Protein AF-A0A6G0UJT4-F1 (afdb_monomer_lite)

Secondary structure (DSSP, 8-state):
-----------------HHHHHHHHHHHHTTPPPP---------------------------------------------------------S-------PPPP---------------------TT-HHHHHHHHHHHHH--HHHHHHHHHTS---HHHHHHHHHHHHHHHHHHGGGGHHHHHHHHHHHHHTTSS-HHHHHHHHHHHHHTHHHHHHH-TTHHHHHHHHHHHHHHTTSS-HHHHHHHHHHHHHTT-HHHHHHHHHHHHHHT-HHHHHHT-S--SSSS-HHHHHHHHHHHHHHHHHH--HHHHHHHHHHT--GGGHHHHHHHHHHHHHHS--HHHHHHHHHHHHHHHHTTSS-HHHHHHHHHHHHHHHHHHTTT-TTHHHHHHHHHHHHHHTTSS-HHHHHTS---TTSHHHHHHHHTT--------------------------------------S-HHHHHHHHHHHHHHHHHHHTT----EEEEEB--PPP-----HHHHHHHHHHHHSTT-----GGG---S---SS---EEEEEETTTTEEEEEEEETT---EEEEBTT--TT-HHHHHS--B-GGG-TT-EEEEEEEEEEETTEEEEEEEEE--EEESSTT-S-B--TT-EEEEEEE--SSTTTS-SSSEEEE-S-GGG-GGGPPPHHHHHHH-TTT-SS-EEEEEE-----TTS--EEEEESS--GGGEEEEEEEEEEEEETTEEEEEEEEEETTEEEEEEEEEEE-TT--SEEE-HHHHHHHHHHHT-EE-STT-EEE-GGGGGGSPPEEEEETTEEEEE-HHHHEEEEEETTEEEEEESEEE----TTT-SEEEE-HHHHTTEEEEEETTTTEEEEEEE-

Radius of gyration: 43.8 Å; chains: 1; bounding box: 110×157×88 Å

pLDDT: mean 72.35, std 23.54, range [23.53, 98.25]

Structure (mmCIF, N/CA/C/O backbone):
data_AF-A0A6G0UJT4-F1
#
_entry.id   AF-A0A6G0UJT4-F1
#
loop_
_atom_site.group_PDB
_atom_site.id
_atom_site.type_symbol
_atom_site.label_atom_id
_atom_site.label_alt_id
_atom_site.label_comp_id
_atom_site.label_asym_id
_atom_site.label_entity_id
_atom_site.label_seq_id
_atom_site.pdbx_PDB_ins_code
_atom_site.Cartn_x
_atom_site.Cartn_y
_atom_site.Cartn_z
_atom_site.occupancy
_atom_site.B_iso_or_equiv
_atom_site.auth_seq_id
_atom_site.auth_comp_id
_atom_site.auth_asym_id
_atom_site.auth_atom_id
_atom_site.pdbx_PDB_model_num
ATOM 1 N N . MET A 1 1 ? 81.852 0.596 20.441 1.00 34.44 1 MET A N 1
ATOM 2 C CA . MET A 1 1 ? 82.583 1.694 19.769 1.00 34.44 1 MET A CA 1
ATOM 3 C C . MET A 1 1 ? 81.804 2.981 20.027 1.00 34.44 1 MET A C 1
ATOM 5 O O . MET A 1 1 ? 80.642 3.025 19.671 1.00 34.44 1 MET A O 1
ATOM 9 N N . VAL A 1 2 ? 82.240 3.773 21.012 1.00 31.27 2 VAL A N 1
ATOM 10 C CA . VAL A 1 2 ? 82.875 5.108 20.864 1.00 31.27 2 VAL A CA 1
ATOM 11 C C . VAL A 1 2 ? 81.884 6.245 20.530 1.00 31.27 2 VAL A C 1
ATOM 13 O O . VAL A 1 2 ? 81.527 6.446 19.381 1.00 31.27 2 VAL A O 1
ATOM 16 N N . ASN A 1 3 ? 81.484 6.957 21.594 1.00 33.09 3 ASN A N 1
ATOM 17 C CA . ASN A 1 3 ? 81.554 8.409 21.858 1.00 33.09 3 ASN A CA 1
ATOM 18 C C . ASN A 1 3 ? 81.195 9.505 20.818 1.00 33.09 3 ASN A C 1
ATOM 20 O O . ASN A 1 3 ? 81.728 9.551 19.717 1.00 33.09 3 ASN A O 1
ATOM 24 N N . ASN A 1 4 ? 80.526 10.527 21.390 1.00 32.16 4 ASN A N 1
ATOM 25 C CA . ASN A 1 4 ? 80.696 11.992 21.245 1.00 32.16 4 ASN A CA 1
ATOM 26 C C . ASN A 1 4 ? 79.720 12.835 20.382 1.00 32.16 4 ASN A C 1
ATOM 28 O O . ASN A 1 4 ? 79.772 12.867 19.160 1.00 32.16 4 ASN A O 1
ATOM 32 N N . LYS A 1 5 ? 78.924 13.650 21.105 1.00 32.75 5 LYS A N 1
ATOM 33 C CA . LYS A 1 5 ? 78.434 15.022 20.785 1.00 32.75 5 LYS A CA 1
ATOM 34 C C . LYS A 1 5 ? 79.616 16.022 20.591 1.00 32.75 5 LYS A C 1
ATOM 36 O O . LYS A 1 5 ? 80.722 15.633 20.970 1.00 32.75 5 LYS A O 1
ATOM 41 N N . PRO A 1 6 ? 79.444 17.344 20.284 1.00 53.47 6 PRO A N 1
ATOM 42 C CA . PRO A 1 6 ? 78.397 18.140 19.580 1.00 53.47 6 PRO A CA 1
ATOM 43 C C . PRO A 1 6 ? 78.955 19.217 18.577 1.00 53.47 6 PRO A C 1
ATOM 45 O O . PRO A 1 6 ? 80.153 19.472 18.566 1.00 53.47 6 PRO A O 1
ATOM 48 N N . ALA A 1 7 ? 78.074 19.927 17.828 1.00 32.19 7 ALA A N 1
ATOM 49 C CA . ALA A 1 7 ? 77.938 21.417 17.765 1.00 32.19 7 ALA A CA 1
ATOM 50 C C . ALA A 1 7 ? 77.627 22.081 16.382 1.00 32.19 7 ALA A C 1
ATOM 52 O O . ALA A 1 7 ? 78.418 21.991 15.453 1.00 32.19 7 ALA A O 1
ATOM 53 N N . LYS A 1 8 ? 76.546 22.900 16.389 1.00 34.06 8 LYS A N 1
ATOM 54 C CA . LYS A 1 8 ? 76.323 24.248 15.778 1.00 34.06 8 LYS A CA 1
ATOM 55 C C . LYS A 1 8 ? 76.221 24.452 14.243 1.00 34.06 8 LYS A C 1
ATOM 57 O O . LYS A 1 8 ? 77.236 24.424 13.564 1.00 34.06 8 LYS A O 1
ATOM 62 N N . ASN A 1 9 ? 75.044 24.878 13.735 1.00 31.17 9 ASN A N 1
ATOM 63 C CA . ASN A 1 9 ? 74.666 26.298 13.468 1.00 31.17 9 ASN A CA 1
ATOM 64 C C . ASN A 1 9 ? 73.397 26.470 12.571 1.00 31.17 9 ASN A C 1
ATOM 66 O O . ASN A 1 9 ? 73.438 26.130 11.397 1.00 31.17 9 ASN A O 1
ATOM 70 N N . THR A 1 10 ? 72.354 27.101 13.148 1.00 29.83 10 THR A N 1
ATOM 71 C CA . THR A 1 10 ? 71.444 28.159 12.600 1.00 29.83 10 THR A CA 1
ATOM 72 C C . THR A 1 10 ? 70.533 27.903 11.356 1.00 29.83 10 THR A C 1
ATOM 74 O O . THR A 1 10 ? 70.689 26.902 10.674 1.00 29.83 10 THR A O 1
ATOM 77 N N . PRO A 1 11 ? 69.482 28.730 11.099 1.00 43.88 11 PRO A N 1
ATOM 78 C CA . PRO A 1 11 ? 68.070 28.408 11.374 1.00 43.88 11 PRO A CA 1
ATOM 79 C C . PRO A 1 11 ? 67.186 28.355 10.104 1.00 43.88 11 PRO A C 1
ATOM 81 O O . PRO A 1 11 ? 67.408 29.139 9.188 1.00 43.88 11 PRO A O 1
ATOM 84 N N . GLN A 1 12 ? 66.116 27.546 10.049 1.00 32.59 12 GLN A N 1
ATOM 85 C CA . GLN A 1 12 ? 65.089 27.733 9.004 1.00 32.59 12 GLN A CA 1
ATOM 86 C C . GLN A 1 12 ? 63.692 27.202 9.389 1.00 32.59 12 GLN A C 1
ATOM 88 O O . GLN A 1 12 ? 63.467 26.004 9.494 1.00 32.59 12 GLN A O 1
ATOM 93 N N . LYS A 1 13 ? 62.803 28.180 9.628 1.00 34.66 13 LYS A N 1
ATOM 94 C CA . LYS A 1 13 ? 61.328 28.224 9.582 1.00 34.66 13 LYS A CA 1
ATOM 95 C C . LYS A 1 13 ? 60.540 26.928 9.839 1.00 34.66 13 LYS A C 1
ATOM 97 O O . LYS A 1 13 ? 60.316 26.137 8.930 1.00 34.66 13 LYS A O 1
ATOM 102 N N . LYS A 1 14 ? 59.970 26.835 11.047 1.00 34.53 14 LYS A N 1
ATOM 103 C CA . LYS A 1 14 ? 58.632 26.253 11.230 1.00 34.53 14 LYS A CA 1
ATOM 104 C C . LYS A 1 14 ? 57.634 27.141 10.484 1.00 34.53 14 LYS A C 1
ATOM 106 O O . LYS A 1 14 ? 57.665 28.357 10.671 1.00 34.53 14 LYS A O 1
ATOM 111 N N . PHE A 1 15 ? 56.813 26.546 9.630 1.00 38.91 15 PHE A N 1
ATOM 112 C CA . PHE A 1 15 ? 55.624 27.203 9.108 1.00 38.91 15 PHE A CA 1
ATOM 113 C C . PHE A 1 15 ? 54.530 27.053 10.167 1.00 38.91 15 PHE A C 1
ATOM 115 O O . PHE A 1 15 ? 54.201 25.942 10.567 1.00 38.91 15 PHE A O 1
ATOM 122 N N . GLU A 1 16 ? 54.063 28.184 10.685 1.00 43.72 16 GLU A N 1
ATOM 123 C CA . GLU A 1 16 ? 52.869 28.291 11.520 1.00 43.72 16 GLU A CA 1
ATOM 124 C C . GLU A 1 16 ? 51.698 28.573 10.578 1.00 43.72 16 GLU A C 1
ATOM 126 O O . GLU A 1 16 ? 51.338 29.725 10.365 1.00 43.72 16 GLU A O 1
ATOM 131 N N . ASP A 1 17 ? 51.182 27.524 9.938 1.00 50.22 17 ASP A N 1
ATOM 132 C CA . ASP A 1 17 ? 49.839 27.535 9.356 1.00 50.22 17 ASP A CA 1
ATOM 133 C C . ASP A 1 17 ? 49.295 26.090 9.304 1.00 50.22 17 ASP A C 1
ATOM 135 O O . ASP A 1 17 ? 49.732 25.301 8.458 1.00 50.22 17 ASP A O 1
ATOM 139 N N . PRO A 1 18 ? 48.400 25.708 10.234 1.00 46.94 18 PRO A N 1
ATOM 140 C CA . PRO A 1 18 ? 47.825 24.367 10.287 1.00 46.94 18 PRO A CA 1
ATOM 141 C C . PRO A 1 18 ? 46.933 24.031 9.081 1.00 46.94 18 PRO A C 1
ATOM 143 O O . PRO A 1 18 ? 46.755 22.850 8.781 1.00 46.94 18 PRO A O 1
ATOM 146 N N . GLU A 1 19 ? 46.398 25.023 8.362 1.00 42.84 19 GLU A N 1
ATOM 147 C CA . GLU A 1 19 ? 45.537 24.776 7.195 1.00 42.84 19 GLU A CA 1
ATOM 148 C C . GLU A 1 19 ? 46.358 24.316 5.983 1.00 42.84 19 GLU A C 1
ATOM 150 O O . GLU A 1 19 ? 45.962 23.392 5.269 1.00 42.84 19 GLU A O 1
ATOM 155 N N . LEU A 1 20 ? 47.571 24.848 5.813 1.00 48.06 20 LEU A N 1
ATOM 156 C CA . LEU A 1 20 ? 48.472 24.435 4.734 1.00 48.06 20 LEU A CA 1
ATOM 157 C C . LEU A 1 20 ? 49.048 23.019 4.948 1.00 48.06 20 LEU A C 1
ATOM 159 O O . LEU A 1 20 ? 49.330 22.307 3.982 1.00 48.06 20 LEU A O 1
ATOM 163 N N . GLU A 1 21 ? 49.222 22.586 6.204 1.00 49.78 21 GLU A N 1
ATOM 164 C CA . GLU A 1 21 ? 49.602 21.201 6.530 1.00 49.78 21 GLU A CA 1
ATOM 165 C C . GLU A 1 21 ? 48.462 20.213 6.241 1.00 49.78 21 GLU A C 1
ATOM 167 O O . GLU A 1 21 ? 48.725 19.117 5.736 1.00 49.78 21 GLU A O 1
ATOM 172 N N . ALA A 1 22 ? 47.208 20.608 6.484 1.00 50.78 22 ALA A N 1
ATOM 173 C CA . ALA A 1 22 ? 46.031 19.787 6.206 1.00 50.78 22 ALA A CA 1
ATOM 174 C C . ALA A 1 22 ? 45.794 19.589 4.697 1.00 50.78 22 ALA A C 1
ATOM 176 O O . ALA A 1 22 ? 45.528 18.469 4.257 1.00 50.78 22 ALA A O 1
ATOM 177 N N . GLU A 1 23 ? 45.975 20.628 3.876 1.00 45.78 23 GLU A N 1
ATOM 178 C CA . GLU A 1 23 ? 45.816 20.526 2.416 1.00 45.78 23 GLU A CA 1
ATOM 179 C C . GLU A 1 23 ? 46.901 19.663 1.753 1.00 45.78 23 GLU A C 1
ATOM 181 O O . GLU A 1 23 ? 46.619 18.868 0.850 1.00 45.78 23 GLU A O 1
ATOM 186 N N . VAL A 1 24 ? 48.149 19.753 2.227 1.00 53.28 24 VAL A N 1
ATOM 187 C CA . VAL A 1 24 ? 49.255 18.906 1.745 1.00 53.28 24 VAL A CA 1
ATOM 188 C C . VAL A 1 24 ? 49.075 17.451 2.186 1.00 53.28 24 VAL A C 1
ATOM 190 O O . VAL A 1 24 ? 49.454 16.537 1.448 1.00 53.28 24 VAL A O 1
ATOM 193 N N . PHE A 1 25 ? 48.476 17.219 3.356 1.00 51.19 25 PHE A N 1
ATOM 194 C CA . PHE A 1 25 ? 48.116 15.884 3.833 1.00 51.19 25 PHE A CA 1
ATOM 195 C C . PHE A 1 25 ? 46.988 15.270 2.983 1.00 51.19 25 PHE A C 1
ATOM 197 O O . PHE A 1 25 ? 47.128 14.146 2.496 1.00 51.19 25 PHE A O 1
ATOM 204 N N . PHE A 1 26 ? 45.941 16.045 2.683 1.00 44.25 26 PHE A N 1
ATOM 205 C CA . PHE A 1 26 ? 44.788 15.619 1.880 1.00 44.25 26 PHE A CA 1
ATOM 206 C C .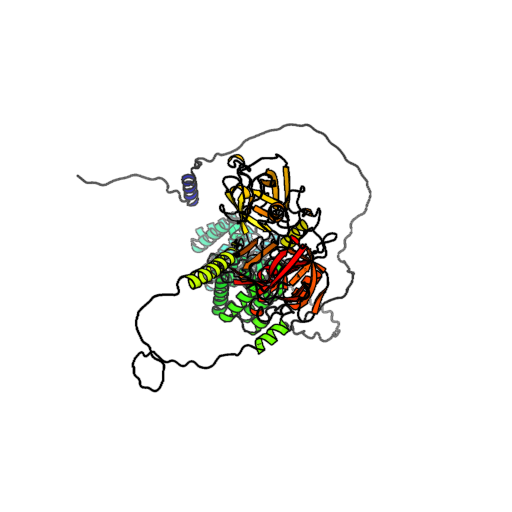 PHE A 1 26 ? 45.144 15.323 0.411 1.00 44.25 26 PHE A C 1
ATOM 208 O O . PHE A 1 26 ? 44.693 14.327 -0.162 1.00 44.25 26 PHE A O 1
ATOM 215 N N . ALA A 1 27 ? 46.024 16.126 -0.199 1.00 50.97 27 ALA A N 1
ATOM 216 C CA . ALA A 1 27 ? 46.512 15.890 -1.562 1.00 50.97 27 ALA A CA 1
ATOM 217 C C . ALA A 1 27 ? 47.344 14.595 -1.680 1.00 50.97 27 ALA A C 1
ATOM 219 O O . ALA A 1 27 ? 47.332 13.934 -2.721 1.00 50.97 27 ALA A O 1
ATOM 220 N N . LYS A 1 28 ? 48.037 14.204 -0.602 1.00 50.34 28 LYS A N 1
ATOM 221 C CA . LYS A 1 28 ? 48.922 13.032 -0.558 1.00 50.34 28 LYS A CA 1
ATOM 222 C C . LYS A 1 28 ? 48.170 11.718 -0.325 1.00 50.34 28 LYS A C 1
ATOM 224 O O . LYS A 1 28 ? 48.586 10.704 -0.878 1.00 50.34 28 LYS A O 1
ATOM 229 N N . GLU A 1 29 ? 47.067 11.738 0.427 1.00 55.09 29 GLU A N 1
ATOM 230 C CA . GLU A 1 29 ? 46.149 10.590 0.541 1.00 55.09 29 GLU A CA 1
ATOM 231 C C . GLU A 1 29 ? 45.284 10.400 -0.711 1.00 55.09 29 GLU A C 1
ATOM 233 O O . GLU A 1 29 ? 45.009 9.269 -1.103 1.00 55.09 29 GLU A O 1
ATOM 238 N N . SER A 1 30 ? 44.925 11.491 -1.393 1.00 52.88 30 SER A N 1
ATOM 239 C CA . SER A 1 30 ? 44.023 11.455 -2.556 1.00 52.88 30 SER A CA 1
ATOM 240 C C . SER A 1 30 ? 44.727 11.214 -3.901 1.00 52.88 30 SER A C 1
ATOM 242 O O . SER A 1 30 ? 44.080 11.221 -4.947 1.00 52.88 30 SER A O 1
ATOM 244 N N . GLY A 1 31 ? 46.054 11.026 -3.913 1.00 56.66 31 GLY A N 1
ATOM 245 C CA . GLY A 1 31 ? 46.835 10.780 -5.135 1.00 56.66 31 GLY A CA 1
ATOM 246 C C . GLY A 1 31 ? 46.877 11.956 -6.123 1.00 56.66 31 GLY A C 1
ATOM 247 O O . GLY A 1 31 ? 47.199 11.762 -7.297 1.00 56.66 31 GLY A O 1
ATOM 248 N N . LEU A 1 32 ? 46.560 13.170 -5.666 1.00 40.12 32 LEU A N 1
ATOM 249 C CA . LEU A 1 32 ? 46.503 14.381 -6.485 1.00 40.12 32 LEU A CA 1
ATOM 250 C C . LEU A 1 32 ? 47.842 15.147 -6.419 1.00 40.12 32 LEU A C 1
ATOM 252 O O . LEU A 1 32 ? 48.488 15.187 -5.371 1.00 40.12 32 LEU A O 1
ATOM 256 N N . PRO A 1 33 ? 48.302 15.779 -7.515 1.00 45.28 33 PRO A N 1
ATOM 257 C CA . PRO A 1 33 ? 49.534 16.562 -7.492 1.00 45.28 33 PRO A CA 1
ATOM 258 C C . PRO A 1 33 ? 49.352 17.860 -6.688 1.00 45.28 33 PRO A C 1
ATOM 260 O O . PRO A 1 33 ? 48.510 18.691 -7.019 1.00 45.28 33 PRO A O 1
ATOM 263 N N . ALA A 1 34 ? 50.175 18.056 -5.652 1.00 44.69 34 ALA A N 1
ATOM 264 C CA . ALA A 1 34 ? 50.142 19.256 -4.816 1.00 44.69 34 ALA A CA 1
ATOM 265 C C . ALA A 1 34 ? 50.706 20.493 -5.563 1.00 44.69 34 ALA A C 1
ATOM 267 O O . ALA A 1 34 ? 51.798 20.416 -6.146 1.00 44.69 34 ALA A O 1
ATOM 268 N N . PRO A 1 35 ? 50.013 21.647 -5.551 1.00 41.78 35 PRO A N 1
ATOM 269 C CA . PRO A 1 35 ? 50.463 22.852 -6.241 1.00 41.78 35 PRO A CA 1
ATOM 270 C C . PRO A 1 35 ? 51.627 23.507 -5.487 1.00 41.78 35 PRO A C 1
ATOM 272 O O . PRO A 1 35 ? 51.579 23.680 -4.275 1.00 41.78 35 PRO A O 1
ATOM 275 N N . THR A 1 36 ? 52.697 23.883 -6.199 1.00 45.94 36 THR A N 1
ATOM 276 C CA . THR A 1 36 ? 53.928 24.391 -5.561 1.00 45.94 36 THR A CA 1
ATOM 277 C C . THR A 1 36 ? 54.232 25.876 -5.749 1.00 45.94 36 THR A C 1
ATOM 279 O O . THR A 1 36 ? 55.160 26.334 -5.087 1.00 45.94 36 THR A O 1
ATOM 282 N N . LYS A 1 37 ? 53.515 26.671 -6.564 1.00 37.34 37 LYS A N 1
ATOM 283 C CA . LYS A 1 37 ? 53.774 28.130 -6.675 1.00 37.34 37 LYS A CA 1
ATOM 284 C C . LYS A 1 37 ? 52.568 28.953 -7.158 1.00 37.34 37 LYS A C 1
ATOM 286 O O . LYS A 1 37 ? 51.954 28.598 -8.158 1.00 37.34 37 LYS A O 1
ATOM 291 N N . LEU A 1 38 ? 52.329 30.101 -6.510 1.00 36.53 38 LEU A N 1
ATOM 292 C CA . LEU A 1 38 ? 51.518 31.218 -7.029 1.00 36.53 38 LEU A CA 1
ATOM 293 C C . LEU A 1 38 ? 52.238 31.956 -8.179 1.00 36.53 38 LEU A C 1
ATOM 295 O O . LEU A 1 38 ? 53.463 32.105 -8.109 1.00 36.53 38 LEU A O 1
ATOM 299 N N . PRO A 1 39 ? 51.500 32.539 -9.146 1.00 33.34 39 PRO A N 1
ATOM 300 C CA . PRO A 1 39 ? 52.013 33.627 -9.972 1.00 33.34 39 PRO A CA 1
ATOM 301 C C . PRO A 1 39 ? 51.218 34.943 -9.878 1.00 33.34 39 PRO A C 1
ATOM 303 O O . PRO A 1 39 ? 49.997 34.989 -9.762 1.00 33.34 39 PRO A O 1
ATOM 306 N N . SER A 1 40 ? 52.009 36.007 -9.975 1.00 31.97 40 SER A N 1
ATOM 307 C CA . SER A 1 40 ? 51.757 37.447 -9.976 1.00 31.97 40 SER A CA 1
ATOM 308 C C . SER A 1 40 ? 51.332 38.038 -11.337 1.00 31.97 40 SER A C 1
ATOM 310 O O . SER A 1 40 ? 51.807 37.577 -12.367 1.00 31.97 40 SER A O 1
ATOM 312 N N . GLU A 1 41 ? 50.549 39.126 -11.278 1.00 31.59 41 GLU A N 1
ATOM 313 C CA . GLU A 1 41 ? 50.429 40.309 -12.174 1.00 31.59 41 GLU A CA 1
ATOM 314 C C . GLU A 1 41 ? 50.210 40.220 -13.716 1.00 31.59 41 GLU A C 1
ATOM 316 O O . GLU A 1 41 ? 51.013 39.685 -14.469 1.00 31.59 41 GLU A O 1
ATOM 321 N N . LEU A 1 42 ? 49.147 40.937 -14.145 1.00 28.77 42 LEU A N 1
ATOM 322 C CA . LEU A 1 42 ? 48.947 41.830 -15.318 1.00 28.77 42 LEU A CA 1
ATOM 323 C C . LEU A 1 42 ? 49.489 41.469 -16.728 1.00 28.77 42 LEU A C 1
ATOM 325 O O . LEU A 1 42 ? 50.690 41.511 -16.964 1.00 28.77 42 LEU A O 1
ATOM 329 N N . ALA A 1 43 ? 48.590 41.418 -17.737 1.00 27.11 43 ALA A N 1
ATOM 330 C CA . ALA A 1 43 ? 48.377 42.506 -18.730 1.00 27.11 43 ALA A CA 1
ATOM 331 C C . ALA A 1 43 ? 47.668 42.087 -20.056 1.00 27.11 43 ALA A C 1
ATOM 333 O O . ALA A 1 43 ? 48.117 41.190 -20.756 1.00 27.11 43 ALA A O 1
ATOM 334 N N . ARG A 1 44 ? 46.672 42.918 -20.433 1.00 25.42 44 ARG A N 1
ATOM 335 C CA . ARG A 1 44 ? 46.320 43.482 -21.771 1.00 25.42 44 ARG A CA 1
ATOM 336 C C . ARG A 1 44 ? 45.672 42.663 -22.918 1.00 25.42 44 ARG A C 1
ATOM 338 O O . ARG A 1 44 ? 46.311 41.815 -23.516 1.00 25.42 44 ARG A O 1
ATOM 345 N N . GLU A 1 45 ? 44.490 43.192 -23.317 1.00 26.72 45 GLU A N 1
ATOM 346 C CA . GLU A 1 45 ? 44.007 43.588 -24.679 1.00 26.72 45 GLU A CA 1
ATOM 347 C C . GLU A 1 45 ? 43.867 42.504 -25.783 1.00 26.72 45 GLU A C 1
ATOM 349 O O . GLU A 1 45 ? 44.717 41.642 -25.902 1.00 26.72 45 GLU A O 1
ATOM 354 N N . LYS A 1 46 ? 42.904 42.484 -26.727 1.00 26.14 46 LYS A N 1
ATOM 355 C CA . LYS A 1 46 ? 41.792 43.351 -27.193 1.00 26.14 46 LYS A CA 1
ATOM 356 C C . LYS A 1 46 ? 40.984 42.573 -28.280 1.00 26.14 46 LYS A C 1
ATOM 358 O O . LYS A 1 46 ? 41.596 41.766 -28.969 1.00 26.14 46 LYS A O 1
ATOM 363 N N . SER A 1 47 ? 39.671 42.867 -28.409 1.00 27.12 47 SER A N 1
ATOM 364 C CA . SER A 1 47 ? 38.759 42.976 -29.605 1.00 27.12 47 SER A CA 1
ATOM 365 C C . SER A 1 47 ? 39.084 42.197 -30.911 1.00 27.12 47 SER A C 1
ATOM 367 O O . SER A 1 47 ? 40.227 42.251 -31.346 1.00 27.12 47 SER A O 1
ATOM 369 N N . ASP A 1 48 ? 38.199 41.577 -31.721 1.00 25.83 48 ASP A N 1
ATOM 370 C CA . ASP A 1 48 ? 36.818 41.845 -32.236 1.00 25.83 48 ASP A CA 1
ATOM 371 C C . ASP A 1 48 ? 36.602 40.897 -33.487 1.00 25.83 48 ASP A C 1
ATOM 373 O O . ASP A 1 48 ? 37.564 40.196 -33.817 1.00 25.83 48 ASP A O 1
ATOM 377 N N . PRO A 1 49 ? 35.545 40.932 -34.358 1.00 42.41 49 PRO A N 1
ATOM 378 C CA . PRO A 1 49 ? 34.104 41.255 -34.216 1.00 42.41 49 PRO A CA 1
ATOM 379 C C . PRO A 1 49 ? 33.085 40.425 -35.099 1.00 42.41 49 PRO A C 1
ATOM 381 O O . PRO A 1 49 ? 33.453 39.732 -36.042 1.00 42.41 49 PRO A O 1
ATOM 384 N N . LEU A 1 50 ? 31.778 40.662 -34.837 1.00 24.75 50 LEU A N 1
ATOM 385 C CA . LEU A 1 50 ? 30.585 40.842 -35.730 1.00 24.75 50 LEU A CA 1
ATOM 386 C C . LEU A 1 50 ? 30.010 39.759 -36.694 1.00 24.75 50 LEU A C 1
ATOM 388 O O . LEU A 1 50 ? 30.706 39.259 -37.567 1.00 24.75 50 LEU A O 1
ATOM 392 N N . ILE A 1 51 ? 28.661 39.587 -36.626 1.00 26.33 51 ILE A N 1
ATOM 393 C CA . ILE A 1 51 ? 27.578 39.676 -37.674 1.00 26.33 51 ILE A CA 1
ATOM 394 C C . ILE A 1 51 ? 26.249 39.127 -37.046 1.00 26.33 51 ILE A C 1
ATOM 396 O O . ILE A 1 51 ? 26.221 37.976 -36.639 1.00 26.33 51 ILE A O 1
ATOM 400 N N . SER A 1 52 ? 25.223 39.928 -36.669 1.00 24.77 52 SER A N 1
ATOM 401 C CA . SER A 1 52 ? 24.016 40.445 -37.401 1.00 24.77 52 SER A CA 1
ATOM 402 C C . SER A 1 52 ? 22.958 39.364 -37.794 1.00 24.77 52 SER A C 1
ATOM 404 O O . SER A 1 52 ? 23.385 38.326 -38.270 1.00 24.77 52 SER A O 1
ATOM 406 N N . TYR A 1 53 ? 21.610 39.469 -37.697 1.00 23.53 53 TYR A N 1
ATOM 407 C CA . TYR A 1 53 ? 20.640 40.578 -37.884 1.00 23.53 53 TYR A CA 1
ATOM 408 C C . TYR A 1 53 ? 19.206 40.251 -37.309 1.00 23.53 53 TYR A C 1
ATOM 410 O O . TYR A 1 53 ? 18.766 39.114 -37.403 1.00 23.53 53 TYR A O 1
ATOM 418 N N . LYS A 1 54 ? 18.533 41.304 -36.777 1.00 24.39 54 LYS A N 1
ATOM 419 C CA . LYS A 1 54 ? 17.108 41.718 -36.446 1.00 24.39 54 LYS A CA 1
ATOM 420 C C . LYS A 1 54 ? 15.850 40.960 -36.995 1.00 24.39 54 LYS A C 1
ATOM 422 O O . LYS A 1 54 ? 16.067 40.118 -37.856 1.00 24.39 54 LYS A O 1
ATOM 427 N N . PRO A 1 55 ? 14.547 41.314 -36.679 1.00 31.92 55 PRO A N 1
ATOM 428 C CA . PRO A 1 55 ? 13.913 42.567 -36.127 1.00 31.92 55 PRO A CA 1
ATOM 429 C C . PRO A 1 55 ? 12.792 42.335 -35.045 1.00 31.92 55 PRO A C 1
ATOM 431 O O . PRO A 1 55 ? 12.554 41.197 -34.683 1.00 31.92 55 PRO A O 1
ATOM 434 N N . THR A 1 56 ? 12.121 43.295 -34.372 1.00 27.50 56 THR A N 1
ATOM 435 C CA . THR A 1 56 ? 11.246 44.420 -34.814 1.00 27.50 56 THR A CA 1
ATOM 436 C C . THR A 1 56 ? 10.886 45.388 -33.664 1.00 27.50 56 THR A C 1
ATOM 438 O O . THR A 1 56 ? 10.877 45.012 -32.498 1.00 27.50 56 THR A O 1
ATOM 441 N N . ALA A 1 57 ? 10.512 46.623 -34.023 1.00 25.53 57 ALA A N 1
ATOM 442 C CA . ALA A 1 57 ? 10.076 47.728 -33.161 1.00 25.53 57 ALA A CA 1
ATOM 443 C C . ALA A 1 57 ? 8.720 48.302 -33.622 1.00 25.53 57 ALA A C 1
ATOM 445 O O . ALA A 1 57 ? 8.444 48.217 -34.814 1.00 25.53 57 ALA A O 1
ATOM 446 N N . THR A 1 58 ? 7.986 49.014 -32.748 1.00 26.58 58 THR A N 1
ATOM 447 C CA . THR A 1 58 ? 7.096 50.165 -33.081 1.00 26.58 58 THR A CA 1
ATOM 448 C C . THR A 1 58 ? 6.713 50.939 -31.799 1.00 26.58 58 THR A C 1
ATOM 450 O O . THR A 1 58 ? 6.236 50.320 -30.860 1.00 26.58 58 THR A O 1
ATOM 453 N N . LYS A 1 59 ? 7.119 52.220 -31.638 1.00 29.48 59 LYS A N 1
ATOM 454 C CA . LYS A 1 59 ? 6.420 53.513 -31.943 1.00 29.48 59 LYS A CA 1
ATOM 455 C C . LYS A 1 59 ? 5.371 53.914 -30.878 1.00 29.48 59 LYS A C 1
ATOM 457 O O . LYS A 1 59 ? 4.403 53.199 -30.705 1.00 29.48 59 LYS A O 1
ATOM 462 N N . ASN A 1 60 ? 5.571 54.966 -30.067 1.00 26.78 60 ASN A N 1
ATOM 463 C CA . ASN A 1 60 ? 5.513 56.438 -30.288 1.00 26.78 60 ASN A CA 1
ATOM 464 C C . ASN A 1 60 ? 4.204 57.052 -29.741 1.00 26.78 60 ASN A C 1
ATOM 466 O O . ASN A 1 60 ? 3.131 56.668 -30.187 1.00 26.78 60 ASN A O 1
ATOM 470 N N . GLY A 1 61 ? 4.297 58.113 -28.927 1.00 26.66 61 GLY A N 1
ATOM 471 C CA . GLY A 1 61 ? 3.183 59.048 -28.696 1.00 26.66 61 GLY A CA 1
ATOM 472 C C . GLY A 1 61 ? 3.411 60.026 -27.538 1.00 26.66 61 GLY A C 1
ATOM 473 O O . GLY A 1 61 ? 3.637 59.600 -26.419 1.00 26.66 61 GLY A O 1
ATOM 474 N N . LYS A 1 62 ? 3.387 61.335 -27.824 1.00 27.14 62 LYS A N 1
ATOM 475 C CA . LYS A 1 62 ? 3.771 62.468 -26.955 1.00 27.14 62 LYS A CA 1
ATOM 476 C C . LYS A 1 62 ? 2.568 63.203 -26.332 1.00 27.14 62 LYS A C 1
ATOM 478 O O . LYS A 1 62 ? 1.534 63.303 -26.981 1.00 27.14 62 LYS A O 1
ATOM 483 N N . GLY A 1 63 ? 2.835 63.923 -25.230 1.00 26.88 63 GLY A N 1
ATOM 484 C CA . GLY A 1 63 ? 2.190 65.192 -24.818 1.00 26.88 63 GLY A CA 1
ATOM 485 C C . GLY A 1 63 ? 1.402 65.103 -23.500 1.00 26.88 63 GLY A C 1
ATOM 486 O O . GLY A 1 63 ? 0.767 64.093 -23.262 1.00 26.88 63 GLY A O 1
ATOM 487 N N . ALA A 1 64 ? 1.346 66.086 -22.596 1.00 27.84 64 ALA A N 1
ATOM 488 C CA . ALA A 1 64 ? 1.986 67.392 -22.426 1.00 27.84 64 ALA A CA 1
ATOM 489 C C . ALA A 1 64 ? 1.704 67.888 -20.975 1.00 27.84 64 ALA A C 1
ATOM 491 O O . ALA A 1 64 ? 0.670 67.539 -20.425 1.00 27.84 64 ALA A O 1
ATOM 492 N N . LYS A 1 65 ? 2.593 68.743 -20.431 1.00 26.59 65 LYS A N 1
ATOM 493 C CA . LYS A 1 65 ? 2.409 69.798 -19.393 1.00 26.59 65 LYS A CA 1
ATOM 494 C C . LYS A 1 65 ? 1.641 69.498 -18.080 1.00 26.59 65 LYS A C 1
ATOM 496 O O . LYS A 1 65 ? 0.429 69.352 -18.112 1.00 26.59 65 LYS A O 1
ATOM 501 N N . ALA A 1 66 ? 2.300 69.697 -16.927 1.00 28.53 66 ALA A N 1
ATOM 502 C CA . ALA A 1 66 ? 2.052 70.821 -15.995 1.00 28.53 66 ALA A CA 1
ATOM 503 C C . ALA A 1 66 ? 2.869 70.692 -14.687 1.00 28.53 66 ALA A C 1
ATOM 505 O O . ALA A 1 66 ? 3.342 69.621 -14.324 1.00 28.53 66 ALA A O 1
ATOM 506 N N . GLU A 1 67 ? 3.065 71.840 -14.045 1.00 28.70 67 GLU A N 1
ATOM 507 C CA . GLU A 1 67 ? 3.971 72.161 -12.943 1.00 28.70 67 GLU A CA 1
ATOM 508 C C . GLU A 1 67 ? 3.618 71.595 -11.555 1.00 28.70 67 GLU A C 1
ATOM 510 O O . GLU A 1 67 ? 2.491 71.224 -11.243 1.00 28.70 67 GLU A O 1
ATOM 515 N N . ARG A 1 68 ? 4.652 71.641 -10.705 1.00 30.62 68 ARG A N 1
ATOM 516 C CA . ARG A 1 68 ? 4.713 71.397 -9.258 1.00 30.62 68 ARG A CA 1
ATOM 517 C C . ARG A 1 68 ? 3.658 72.163 -8.440 1.00 30.62 68 ARG A C 1
ATOM 519 O O . ARG A 1 68 ? 3.568 73.382 -8.562 1.00 30.62 68 ARG A O 1
ATOM 526 N N . LYS A 1 69 ? 3.055 71.491 -7.448 1.00 28.02 69 LYS A N 1
ATOM 527 C CA . LYS A 1 69 ? 2.955 71.956 -6.044 1.00 28.02 69 LYS A CA 1
ATOM 528 C C . LYS A 1 69 ? 2.487 70.826 -5.110 1.00 28.02 69 LYS A C 1
ATOM 530 O O . LYS A 1 69 ? 1.731 69.952 -5.507 1.00 28.02 69 LYS A O 1
ATOM 535 N N . ALA A 1 70 ? 3.012 70.871 -3.889 1.00 28.81 70 ALA A N 1
ATOM 536 C CA . ALA A 1 70 ? 2.908 69.902 -2.801 1.00 28.81 70 ALA A CA 1
ATOM 537 C C . ALA A 1 70 ? 1.481 69.559 -2.335 1.00 28.81 70 ALA A C 1
ATOM 539 O O . ALA A 1 70 ? 0.604 70.420 -2.397 1.00 28.81 70 ALA A O 1
ATOM 540 N N . ARG A 1 71 ? 1.310 68.367 -1.733 1.00 27.78 71 ARG A N 1
ATOM 541 C CA . ARG A 1 71 ? 0.650 68.171 -0.423 1.00 27.78 71 ARG A CA 1
ATOM 542 C C . ARG A 1 71 ? 0.694 66.718 0.060 1.00 27.78 71 ARG A C 1
ATOM 544 O O . ARG A 1 71 ? 0.695 65.775 -0.720 1.00 27.78 71 ARG A O 1
ATOM 551 N N . SER A 1 72 ? 0.738 66.614 1.380 1.00 26.25 72 SER A N 1
ATOM 552 C CA . SER A 1 72 ? 0.660 65.445 2.243 1.00 26.25 72 SER A CA 1
ATOM 553 C C . SER A 1 72 ? -0.764 64.876 2.378 1.00 26.25 72 SER A C 1
ATOM 555 O O . SER A 1 72 ? -1.742 65.604 2.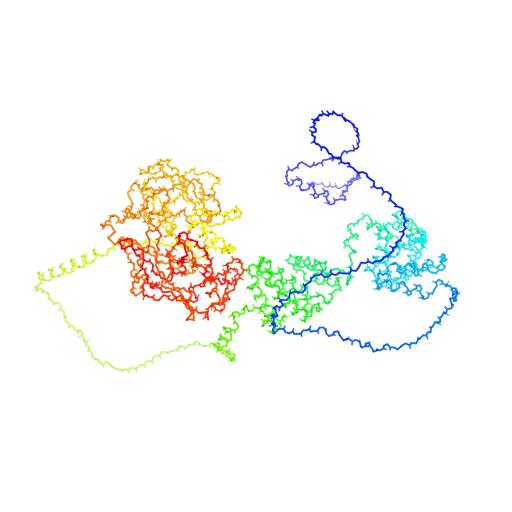233 1.00 26.25 72 SER A O 1
ATOM 557 N N . ARG A 1 73 ? -0.797 63.586 2.760 1.00 28.84 73 ARG A N 1
ATOM 558 C CA . ARG A 1 73 ? -1.843 62.783 3.441 1.00 28.84 73 ARG A CA 1
ATOM 559 C C . ARG A 1 73 ? -3.200 62.539 2.753 1.00 28.84 73 ARG A C 1
ATOM 561 O O . ARG A 1 73 ? -3.974 63.452 2.500 1.00 28.84 73 ARG A O 1
ATOM 568 N N . GLY A 1 74 ? -3.530 61.245 2.641 1.00 24.20 74 GLY A N 1
ATOM 569 C CA . GLY A 1 74 ? -4.898 60.721 2.572 1.00 24.20 74 GLY A CA 1
ATOM 570 C C . GLY A 1 74 ? -5.038 59.486 1.677 1.00 24.20 74 GLY A C 1
ATOM 571 O O . GLY A 1 74 ? -5.084 59.629 0.462 1.00 24.20 74 GLY A O 1
ATOM 572 N N . VAL A 1 75 ? -5.175 58.289 2.262 1.00 26.11 75 VAL A N 1
ATOM 573 C CA . VAL A 1 75 ? -5.862 57.167 1.598 1.00 26.11 75 VAL A CA 1
ATOM 574 C C . VAL A 1 75 ? -6.931 56.629 2.543 1.00 26.11 75 VAL A C 1
ATOM 576 O O . VAL A 1 75 ? -6.650 56.088 3.607 1.00 26.11 75 VAL A O 1
ATOM 579 N N . SER A 1 76 ? -8.167 56.860 2.119 1.00 28.31 76 SER A N 1
ATOM 580 C CA . SER A 1 76 ? -9.430 56.320 2.605 1.00 28.31 76 SER A CA 1
ATOM 581 C C . SER A 1 76 ? -9.615 54.857 2.197 1.00 28.31 76 SER A C 1
ATOM 583 O O . SER A 1 76 ? -9.239 54.473 1.090 1.00 28.31 76 SER A O 1
ATOM 585 N N . GLY A 1 77 ? -10.278 54.073 3.048 1.00 23.72 77 GLY A N 1
ATOM 586 C CA . GLY A 1 77 ? -10.727 52.720 2.724 1.00 23.72 77 GLY A CA 1
ATOM 587 C C . GLY A 1 77 ? -11.967 52.657 1.821 1.00 23.72 77 GLY A C 1
ATOM 588 O O . GLY A 1 77 ? -12.665 53.648 1.617 1.00 23.72 77 GLY A O 1
ATOM 589 N N . SER A 1 78 ? -12.265 51.459 1.309 1.00 24.20 78 SER A N 1
ATOM 590 C CA . SER A 1 78 ? -13.577 50.800 1.467 1.00 24.20 78 SER A CA 1
ATOM 591 C C . SER A 1 78 ? -13.639 49.409 0.804 1.00 24.20 78 SER A C 1
ATOM 593 O O . SER A 1 78 ? -13.395 49.245 -0.383 1.00 24.20 78 SER A O 1
ATOM 595 N N . SER A 1 79 ? -14.024 48.441 1.645 1.00 25.33 79 SER A N 1
ATOM 596 C CA . SER A 1 79 ? -14.865 47.246 1.453 1.00 25.33 79 SER A CA 1
ATOM 597 C C . SER A 1 79 ? -14.605 46.224 0.337 1.00 25.33 79 SER A C 1
ATOM 599 O O . SER A 1 79 ? -14.713 46.536 -0.846 1.00 25.33 79 SER A O 1
ATOM 601 N N . SER A 1 80 ? -14.596 44.943 0.736 1.00 24.19 80 SER A N 1
ATOM 602 C CA . SER A 1 80 ? -15.599 43.970 0.265 1.00 24.19 80 SER A CA 1
ATOM 603 C C . SER A 1 80 ? -15.789 42.783 1.227 1.00 24.19 80 SER A C 1
ATOM 605 O O . SER A 1 80 ? -14.894 41.976 1.417 1.00 24.19 80 SER A O 1
ATOM 607 N N . ARG A 1 81 ? -17.015 42.729 1.773 1.00 24.61 81 ARG A N 1
ATOM 608 C CA . ARG A 1 81 ? -17.892 41.575 2.069 1.00 24.61 81 ARG A CA 1
ATOM 609 C C . ARG A 1 81 ? -17.464 40.491 3.072 1.00 24.61 81 ARG A C 1
ATOM 611 O O . ARG A 1 81 ? -16.668 39.608 2.792 1.00 24.61 81 ARG A O 1
ATOM 618 N N . LYS A 1 82 ? -18.176 40.537 4.205 1.00 28.75 82 LYS A N 1
ATOM 619 C CA . LYS A 1 82 ? -18.517 39.414 5.081 1.00 28.75 82 LYS A CA 1
ATOM 620 C C . LYS A 1 82 ? -19.522 38.490 4.375 1.00 28.75 82 LYS A C 1
ATOM 622 O O . LYS A 1 82 ? -20.621 38.948 4.093 1.00 28.75 82 LYS A O 1
ATOM 627 N N . ASP A 1 83 ? -19.142 37.232 4.206 1.00 27.34 83 ASP A N 1
ATOM 628 C CA . ASP A 1 83 ? -19.975 36.024 4.285 1.00 27.34 83 ASP A CA 1
ATOM 629 C C . ASP A 1 83 ? -19.073 35.057 5.086 1.00 27.34 83 ASP A C 1
ATOM 631 O O . ASP A 1 83 ? -17.930 34.837 4.712 1.00 27.34 83 ASP A O 1
ATOM 635 N N . GLY A 1 84 ? -19.368 34.618 6.307 1.00 28.66 84 GLY A N 1
ATOM 636 C CA . GLY A 1 84 ? -20.620 34.016 6.734 1.00 28.66 84 GLY A CA 1
ATOM 637 C C . GLY A 1 84 ? -20.511 32.489 6.676 1.00 28.66 84 GLY A C 1
ATOM 638 O O . GLY A 1 84 ? -21.264 31.887 5.930 1.00 28.66 84 GLY A O 1
ATOM 639 N N . ASN A 1 85 ? -19.538 31.896 7.387 1.00 24.06 85 ASN A N 1
ATOM 640 C CA . ASN A 1 85 ? -19.594 30.551 7.989 1.00 24.06 85 ASN A CA 1
ATOM 641 C C . ASN A 1 85 ? -18.311 30.293 8.795 1.00 24.06 85 ASN A C 1
ATOM 643 O O . ASN A 1 85 ? -17.346 29.701 8.319 1.00 24.06 85 ASN A O 1
ATOM 647 N N . ARG A 1 86 ? -18.306 30.776 10.040 1.00 24.17 86 ARG A N 1
ATOM 648 C CA . ARG A 1 86 ? -17.404 30.286 11.081 1.00 24.17 86 ARG A CA 1
ATOM 649 C C . ARG A 1 86 ? -18.057 29.011 11.613 1.00 24.17 86 ARG A C 1
ATOM 651 O O . ARG A 1 86 ? -19.054 29.101 12.321 1.00 24.17 86 ARG A O 1
ATOM 658 N N . PHE A 1 87 ? -17.570 27.845 11.198 1.00 25.50 87 PHE A N 1
ATOM 659 C CA . PHE A 1 87 ? -17.873 26.608 11.910 1.00 25.50 87 PHE A CA 1
ATOM 660 C C . PHE A 1 87 ? -17.076 26.660 13.216 1.00 25.50 87 PHE A C 1
ATOM 662 O O . PHE A 1 87 ? -15.859 26.505 13.212 1.00 25.50 87 PHE A O 1
ATOM 669 N N . GLU A 1 88 ? -17.752 27.004 14.311 1.00 25.25 88 GLU A N 1
ATOM 670 C CA . GLU A 1 88 ? -17.234 26.814 15.665 1.00 25.25 88 GLU A CA 1
ATOM 671 C C . GLU A 1 88 ? -17.136 25.309 15.932 1.00 25.25 88 GLU A C 1
ATOM 673 O O . GLU A 1 88 ? -18.152 24.643 16.122 1.00 25.25 88 GLU A O 1
ATOM 678 N N . TYR A 1 89 ? -15.914 24.780 15.939 1.00 30.81 89 TYR A N 1
ATOM 679 C CA . TYR A 1 89 ? -15.595 23.542 16.640 1.00 30.81 89 TYR A CA 1
ATOM 680 C C . TYR A 1 89 ? -15.088 23.932 18.026 1.00 30.81 89 TYR A C 1
ATOM 682 O O . TYR A 1 89 ? -13.929 24.295 18.199 1.00 30.81 89 TYR A O 1
ATOM 690 N N . GLY A 1 90 ? -15.994 23.926 19.003 1.00 25.39 90 GLY A N 1
ATOM 691 C CA . GLY A 1 90 ? -15.619 23.948 20.410 1.00 25.39 90 GLY A CA 1
ATOM 692 C C . GLY A 1 90 ? -15.112 22.566 20.802 1.00 25.39 90 GLY A C 1
ATOM 693 O O . GLY A 1 90 ? -15.909 21.649 20.987 1.00 25.39 90 GLY A O 1
ATOM 694 N N . LEU A 1 91 ? -13.794 22.412 20.898 1.00 36.09 91 LEU A N 1
ATOM 695 C CA . LEU A 1 91 ? -13.174 21.360 21.696 1.00 36.09 91 LEU A CA 1
ATOM 696 C C . LEU A 1 91 ? -13.060 21.910 23.123 1.00 36.09 91 LEU A C 1
ATOM 698 O O . LEU A 1 91 ? -12.344 22.880 23.356 1.00 36.09 91 LEU A O 1
ATOM 702 N N . ASP A 1 92 ? -13.804 21.317 24.062 1.00 35.56 92 ASP A N 1
ATOM 703 C CA . ASP A 1 92 ? -13.779 21.632 25.500 1.00 35.56 92 ASP A CA 1
ATOM 704 C C . ASP A 1 92 ? -12.437 21.205 26.131 1.00 35.56 92 ASP A C 1
ATOM 706 O O . ASP A 1 92 ? -12.356 20.269 26.927 1.00 35.56 92 ASP A O 1
ATOM 710 N N . CYS A 1 93 ? -11.353 21.879 25.754 1.00 36.44 93 CYS A N 1
ATOM 711 C CA . CYS A 1 93 ? -10.015 21.729 26.323 1.00 36.44 93 CYS A CA 1
ATOM 712 C C . CYS A 1 93 ? -9.433 23.122 26.647 1.00 36.44 93 CYS A C 1
ATOM 714 O O . CYS A 1 93 ? -8.412 23.531 26.119 1.00 36.44 93 CYS A O 1
ATOM 716 N N . ILE A 1 94 ? -10.137 23.810 27.557 1.00 42.34 94 ILE A N 1
ATOM 717 C CA . ILE A 1 94 ? -9.733 24.930 28.436 1.00 42.34 94 ILE A CA 1
ATOM 718 C C . ILE A 1 94 ? -9.460 26.316 27.805 1.00 42.34 94 ILE A C 1
ATOM 720 O O . ILE A 1 94 ? -8.467 26.560 27.128 1.00 42.34 94 ILE A O 1
ATOM 724 N N . ASP A 1 95 ? -10.307 27.270 28.224 1.00 34.50 95 ASP A N 1
ATOM 725 C CA . ASP A 1 95 ? -10.052 28.714 28.297 1.00 34.50 95 ASP A CA 1
ATOM 726 C C . ASP A 1 95 ? -8.799 29.023 29.146 1.00 34.50 95 ASP A C 1
ATOM 728 O O . ASP A 1 95 ? -8.837 28.971 30.377 1.00 34.50 95 ASP A O 1
ATOM 732 N N . PHE A 1 96 ? -7.713 29.450 28.504 1.00 32.31 96 PHE A N 1
ATOM 733 C CA . PHE A 1 96 ? -6.760 30.386 29.108 1.00 32.31 96 PHE A CA 1
ATOM 734 C C . PHE A 1 96 ? -6.922 31.739 28.418 1.00 32.31 96 PHE A C 1
ATOM 736 O O . PHE A 1 96 ? -6.153 32.129 27.540 1.00 32.31 96 PHE A O 1
ATOM 743 N N . ALA A 1 97 ? -7.968 32.466 28.809 1.00 28.73 97 ALA A N 1
ATOM 744 C CA . ALA A 1 97 ? -8.087 33.871 28.469 1.00 28.73 97 ALA A CA 1
ATOM 745 C C . ALA A 1 97 ? -6.944 34.640 29.150 1.00 28.73 97 ALA A C 1
ATOM 747 O O . ALA A 1 97 ? -6.848 34.686 30.378 1.00 28.73 97 ALA A O 1
ATOM 748 N N . TYR A 1 98 ? -6.091 35.284 28.353 1.00 28.69 98 TYR A N 1
ATOM 749 C CA . TYR A 1 98 ? -5.357 36.453 28.821 1.00 28.69 98 TYR A CA 1
ATOM 750 C C . TYR A 1 98 ? -6.400 37.507 29.213 1.00 28.69 98 TYR A C 1
ATOM 752 O O . TYR A 1 98 ? -6.928 38.221 28.361 1.00 28.69 98 TYR A O 1
ATOM 760 N N . GLU A 1 99 ? -6.730 37.598 30.501 1.00 26.14 99 GLU A N 1
ATOM 761 C CA . GLU A 1 99 ? -7.465 38.739 31.039 1.00 26.14 99 GLU A CA 1
ATOM 762 C C . GLU A 1 99 ? -6.577 39.986 30.941 1.00 26.14 99 GLU A C 1
ATOM 764 O O . GLU A 1 99 ? -5.856 40.364 31.865 1.00 26.14 99 GLU A O 1
ATOM 769 N N . SER A 1 100 ? -6.630 40.666 29.797 1.00 29.62 100 SER A N 1
ATOM 770 C CA . SER A 1 100 ? -6.297 42.082 29.734 1.00 29.62 100 SER A CA 1
ATOM 771 C C . SER A 1 100 ? -7.437 42.847 30.405 1.00 29.62 100 SER A C 1
ATOM 773 O O . SER A 1 100 ? -8.493 43.046 29.803 1.00 29.62 100 SER A O 1
ATOM 775 N N . ASN A 1 101 ? -7.246 43.253 31.660 1.00 26.34 101 ASN A N 1
ATOM 776 C CA . ASN A 1 101 ? -8.143 44.190 32.334 1.00 26.34 101 ASN A CA 1
ATOM 777 C C . ASN A 1 101 ? -8.272 45.475 31.492 1.00 26.34 101 ASN A C 1
ATOM 779 O O . ASN A 1 101 ? -7.266 46.164 31.304 1.00 26.34 101 ASN A O 1
ATOM 783 N N . PRO A 1 102 ? -9.469 45.850 31.006 1.00 29.69 102 PRO A N 1
ATOM 784 C CA . PRO A 1 102 ? -9.657 47.157 30.404 1.00 29.69 102 PRO A CA 1
ATOM 785 C C . PRO A 1 102 ? -9.667 48.205 31.520 1.00 29.69 102 PRO A C 1
ATOM 787 O O . PRO A 1 102 ? -10.542 48.217 32.390 1.00 29.69 102 PRO A O 1
ATOM 790 N N . VAL A 1 103 ? -8.675 49.095 31.496 1.00 30.80 103 VAL A N 1
ATOM 791 C CA . VAL A 1 103 ? -8.730 50.355 32.238 1.00 30.80 103 VAL A CA 1
ATOM 792 C C . VAL A 1 103 ? -9.949 51.121 31.727 1.00 30.80 103 VAL A C 1
ATOM 794 O O . VAL A 1 103 ? -10.094 51.348 30.527 1.00 30.80 103 VAL A O 1
ATOM 797 N N . LYS A 1 104 ? -10.861 51.454 32.642 1.00 28.61 104 LYS A N 1
ATOM 798 C CA . LYS A 1 104 ? -12.023 52.296 32.364 1.00 28.61 104 LYS A CA 1
ATOM 799 C C . LYS A 1 104 ? -11.544 53.689 31.977 1.00 28.61 104 LYS A C 1
ATOM 801 O O . LYS A 1 104 ? -10.941 54.373 32.798 1.00 28.61 104 LYS A O 1
ATOM 806 N N . ASP A 1 105 ? -11.844 54.082 30.748 1.00 29.36 105 ASP A N 1
ATOM 807 C CA . ASP A 1 105 ? -11.775 55.466 30.302 1.00 29.36 105 ASP A CA 1
ATOM 808 C C . ASP A 1 105 ? -13.138 56.103 30.616 1.00 29.36 105 ASP A C 1
ATOM 810 O O . ASP A 1 105 ? -14.119 55.934 29.886 1.00 29.36 105 ASP A O 1
ATOM 814 N N . ASP A 1 106 ? -13.237 56.719 31.795 1.00 32.38 106 ASP A N 1
ATOM 815 C CA . ASP A 1 106 ? -14.414 57.476 32.207 1.00 32.38 106 ASP A CA 1
ATOM 816 C C . ASP A 1 106 ? -14.282 58.916 31.692 1.00 32.38 106 ASP A C 1
ATOM 818 O O . ASP A 1 106 ? -13.541 59.720 32.246 1.00 32.38 106 ASP A O 1
ATOM 822 N N . GLY A 1 107 ? -15.090 59.240 30.683 1.00 32.97 107 GLY A N 1
ATOM 823 C CA . GLY A 1 107 ? -15.815 60.509 30.630 1.00 32.97 107 GLY A CA 1
ATOM 824 C C . GLY A 1 107 ? -15.016 61.775 30.315 1.00 32.97 107 GLY A C 1
ATOM 825 O O . GLY A 1 107 ? -14.481 62.443 31.192 1.00 32.97 107 GLY A O 1
ATOM 826 N N . ASP A 1 108 ? -15.131 62.175 29.055 1.00 30.80 108 ASP A N 1
ATOM 827 C CA . ASP A 1 108 ? -14.971 63.531 28.535 1.00 30.80 108 ASP A CA 1
ATOM 828 C C . ASP A 1 108 ? -15.566 64.605 29.485 1.00 30.80 108 ASP A C 1
ATOM 830 O O . ASP A 1 108 ? -16.782 64.670 29.699 1.00 30.80 108 ASP A O 1
ATOM 834 N N . VAL A 1 109 ? -14.710 65.464 30.052 1.00 33.75 109 VAL A N 1
ATOM 835 C CA . VAL A 1 109 ? -15.095 66.776 30.592 1.00 33.75 109 VAL A CA 1
ATOM 836 C C . VAL A 1 109 ? -14.183 67.822 29.969 1.00 33.75 109 VAL A C 1
ATOM 838 O O . VAL A 1 109 ? -12.999 67.931 30.276 1.00 33.75 109 VAL A O 1
ATOM 841 N N . SER A 1 110 ? -14.795 68.618 29.103 1.00 36.47 110 SER A N 1
ATOM 842 C CA . SER A 1 110 ? -14.280 69.864 28.561 1.00 36.47 110 SER A CA 1
ATOM 843 C C . SER A 1 110 ? -13.841 70.831 29.664 1.00 36.47 110 SER A C 1
ATOM 845 O O . SER A 1 110 ? -14.672 71.253 30.473 1.00 36.47 110 SER A O 1
ATOM 847 N N . THR A 1 111 ? -12.596 71.292 29.603 1.00 34.75 111 THR A N 1
ATOM 848 C CA . THR A 1 111 ? -12.227 72.636 30.060 1.00 34.75 111 THR A CA 1
ATOM 849 C C . THR A 1 111 ? -11.175 73.211 29.126 1.00 34.75 111 THR A C 1
ATOM 851 O O . THR A 1 111 ? -10.047 72.728 29.074 1.00 34.75 111 THR A O 1
ATOM 854 N N . ASP A 1 112 ? -11.594 74.241 28.395 1.00 35.84 112 ASP A N 1
ATOM 855 C CA . ASP A 1 112 ? -10.745 75.180 27.676 1.00 35.84 112 ASP A CA 1
ATOM 856 C C . ASP A 1 112 ? -9.700 75.794 28.617 1.00 35.84 112 ASP A C 1
ATOM 858 O O . ASP A 1 112 ? -10.019 76.206 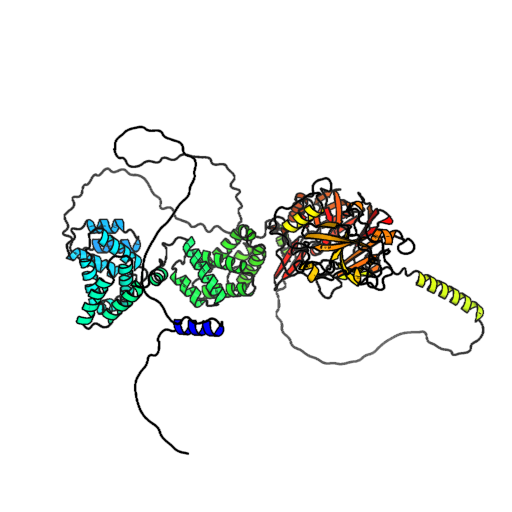29.736 1.00 35.84 112 ASP A O 1
ATOM 862 N N . GLY A 1 113 ? -8.465 75.897 28.138 1.00 31.78 113 GLY A N 1
ATOM 863 C CA . GLY A 1 113 ? -7.372 76.542 28.853 1.00 31.78 113 GLY A CA 1
ATOM 864 C C . GLY A 1 113 ? -6.102 76.535 28.019 1.00 31.78 113 GLY A C 1
ATOM 865 O O . GLY A 1 113 ? -5.235 75.690 28.212 1.00 31.78 113 GLY A O 1
ATOM 866 N N . GLU A 1 114 ? -6.017 77.460 27.065 1.00 42.06 114 GLU A N 1
ATOM 867 C CA . GLU A 1 114 ? -4.744 77.879 26.484 1.00 42.06 114 GLU A CA 1
ATOM 868 C C . GLU A 1 114 ? -3.863 78.454 27.605 1.00 42.06 114 GLU A C 1
ATOM 870 O O . GLU A 1 114 ? -4.150 79.530 28.125 1.00 42.06 114 GLU A O 1
ATOM 875 N N . GLU A 1 115 ? -2.786 77.759 27.968 1.00 33.00 115 GLU A N 1
ATOM 876 C CA . GLU A 1 115 ? -1.655 78.369 28.669 1.00 33.00 115 GLU A CA 1
ATOM 877 C C . GLU A 1 115 ? -0.363 78.055 27.907 1.00 33.00 115 GLU A C 1
ATOM 879 O O . GLU A 1 115 ? 0.257 77.003 28.055 1.00 33.00 115 GLU A O 1
ATOM 884 N N . GLU A 1 116 ? 0.032 79.014 27.064 1.00 38.12 116 GLU A N 1
ATOM 885 C CA . GLU A 1 116 ? 1.424 79.228 26.675 1.00 38.12 116 GLU A CA 1
ATOM 886 C C . GLU A 1 116 ? 2.266 79.413 27.944 1.00 38.12 116 GLU A C 1
ATOM 888 O O . GLU A 1 116 ? 2.171 80.442 28.619 1.00 38.12 116 GLU A O 1
ATOM 893 N N . TYR A 1 117 ? 3.139 78.452 28.248 1.00 33.91 117 TYR A N 1
ATOM 894 C CA . TYR A 1 117 ? 4.265 78.694 29.141 1.00 33.91 117 TYR A CA 1
ATOM 895 C C . TYR A 1 117 ? 5.538 78.892 28.324 1.00 33.91 117 TYR A C 1
ATOM 897 O O . TYR A 1 117 ? 6.030 77.992 27.648 1.00 33.91 117 TYR A O 1
ATOM 905 N N . PHE A 1 118 ? 6.035 80.123 28.415 1.00 32.47 118 PHE A N 1
ATOM 906 C CA . PHE A 1 118 ? 7.295 80.609 27.884 1.00 32.47 118 PHE A CA 1
ATOM 907 C C . PHE A 1 118 ? 8.464 79.681 28.245 1.00 32.47 118 PHE A C 1
ATOM 909 O O . PHE A 1 118 ? 8.723 79.401 29.417 1.00 32.47 118 PHE A O 1
ATOM 916 N N . GLU A 1 119 ? 9.192 79.273 27.210 1.00 32.75 119 GLU A N 1
ATOM 917 C CA . GLU A 1 119 ? 10.520 78.675 27.265 1.00 32.75 119 GLU A CA 1
ATOM 918 C C . GLU A 1 119 ? 11.469 79.635 28.002 1.00 32.75 119 GLU A C 1
ATOM 920 O O . GLU A 1 119 ? 11.890 80.669 27.482 1.00 32.75 119 GLU A O 1
ATOM 925 N N . TYR A 1 120 ? 11.765 79.337 29.267 1.00 36.41 120 TYR A N 1
ATOM 926 C CA . TYR A 1 120 ? 12.964 79.877 29.890 1.00 36.41 120 TYR A CA 1
ATOM 927 C C . TYR A 1 120 ? 14.141 79.133 29.267 1.00 36.41 120 TYR A C 1
ATOM 929 O O . TYR A 1 120 ? 14.226 77.918 29.431 1.00 36.41 120 TYR A O 1
ATOM 937 N N . ASP A 1 121 ? 15.041 79.865 28.602 1.00 41.69 121 ASP A N 1
ATOM 938 C CA . ASP A 1 121 ? 16.389 79.417 28.238 1.00 41.69 121 ASP A CA 1
ATOM 939 C C . ASP A 1 121 ? 17.107 78.932 29.513 1.00 41.69 121 ASP A C 1
ATOM 941 O O . ASP A 1 121 ? 17.827 79.667 30.198 1.00 41.69 121 ASP A O 1
ATOM 945 N N . THR A 1 122 ? 16.856 77.685 29.906 1.00 49.62 122 THR A N 1
ATOM 946 C CA . THR A 1 122 ? 17.657 76.999 30.907 1.00 49.62 122 THR A CA 1
ATOM 947 C C . THR A 1 122 ? 19.020 76.808 30.281 1.00 49.62 122 THR A C 1
ATOM 949 O O . THR A 1 122 ? 19.144 76.104 29.285 1.00 49.62 122 THR A O 1
ATOM 952 N N . VAL A 1 123 ? 20.041 77.449 30.849 1.00 56.72 123 VAL A N 1
ATOM 953 C CA . VAL A 1 123 ? 21.433 77.216 30.462 1.00 56.72 123 VAL A CA 1
ATOM 954 C C . VAL A 1 123 ? 21.727 75.737 30.695 1.00 56.72 123 VAL A C 1
ATOM 956 O O . VAL A 1 123 ? 21.932 75.306 31.830 1.00 56.72 123 VAL A O 1
ATOM 959 N N . VAL A 1 124 ? 21.698 74.960 29.616 1.00 60.44 124 VAL A N 1
ATOM 960 C CA . VAL A 1 124 ? 21.992 73.530 29.632 1.00 60.44 124 VAL A CA 1
ATOM 961 C C . VAL A 1 124 ? 23.448 73.389 30.040 1.00 60.44 124 VAL A C 1
ATOM 963 O O . VAL A 1 124 ? 24.352 73.909 29.384 1.00 60.44 124 VAL A O 1
ATOM 966 N N . THR A 1 125 ? 23.678 72.717 31.160 1.00 64.94 125 THR A N 1
ATOM 967 C CA . THR A 1 125 ? 25.033 72.342 31.566 1.00 64.94 125 THR A CA 1
ATOM 968 C C . THR A 1 125 ? 25.324 70.944 31.054 1.00 64.94 125 THR A C 1
ATOM 970 O O . THR A 1 125 ? 24.417 70.152 30.818 1.00 64.94 125 THR A O 1
ATOM 973 N N . SER A 1 126 ? 26.596 70.594 30.924 1.00 61.06 126 SER A N 1
ATOM 974 C CA . SER A 1 126 ? 26.991 69.268 30.451 1.00 61.06 126 SER A CA 1
ATOM 975 C C . SER A 1 126 ? 26.536 68.109 31.356 1.00 61.06 126 SER A C 1
ATOM 977 O O . SER A 1 126 ? 26.561 66.968 30.917 1.00 61.06 126 SER A O 1
ATOM 979 N N . ASN A 1 127 ? 26.062 68.381 32.580 1.00 66.31 127 ASN A N 1
ATOM 980 C CA . ASN A 1 127 ? 25.481 67.390 33.499 1.00 66.31 127 ASN A CA 1
ATOM 981 C C . ASN A 1 127 ? 23.941 67.478 33.599 1.00 66.31 127 ASN A C 1
ATOM 983 O O . ASN A 1 127 ? 23.377 67.095 34.626 1.00 66.31 127 ASN A O 1
ATOM 987 N N . ASP A 1 128 ? 23.252 68.034 32.599 1.00 75.00 128 ASP A N 1
ATOM 988 C CA . ASP A 1 128 ? 21.793 68.160 32.640 1.00 75.00 128 ASP A CA 1
ATOM 989 C C . ASP A 1 128 ? 21.116 66.769 32.704 1.00 75.00 128 ASP A C 1
ATOM 991 O O . ASP A 1 128 ? 21.348 65.928 31.827 1.00 75.00 128 ASP A O 1
ATOM 995 N N . PRO A 1 129 ? 20.274 66.489 33.721 1.00 78.94 129 PRO A N 1
ATOM 996 C CA . PRO A 1 129 ? 19.610 65.195 33.872 1.00 78.94 129 PRO A CA 1
ATOM 997 C C . PRO A 1 129 ? 18.710 64.834 32.687 1.00 78.94 129 PRO A C 1
ATOM 999 O O . PRO A 1 129 ? 18.452 63.650 32.479 1.00 78.94 129 PRO A O 1
ATOM 1002 N N . LYS A 1 130 ? 18.263 65.811 31.889 1.00 79.44 130 LYS A N 1
ATOM 1003 C CA . LYS A 1 130 ? 17.461 65.550 30.691 1.00 79.44 130 LYS A CA 1
ATOM 1004 C C . LYS A 1 130 ? 18.265 64.864 29.582 1.00 79.44 130 LYS A C 1
ATOM 1006 O O . LYS A 1 130 ? 17.732 63.974 28.932 1.00 79.44 130 LYS A O 1
ATOM 1011 N N . ILE A 1 131 ? 19.555 65.189 29.431 1.00 80.19 131 ILE A N 1
ATOM 1012 C CA . ILE A 1 131 ? 20.456 64.520 28.472 1.00 80.19 131 ILE A CA 1
ATOM 1013 C C . ILE A 1 131 ? 20.627 63.048 28.861 1.00 80.19 131 ILE A C 1
ATOM 1015 O O . ILE A 1 131 ? 20.501 62.153 28.027 1.00 80.19 131 ILE A O 1
ATOM 1019 N N . ARG A 1 132 ? 20.859 62.783 30.153 1.00 81.81 132 ARG A N 1
ATOM 1020 C CA . ARG A 1 132 ? 20.969 61.411 30.667 1.00 81.81 132 ARG A CA 1
ATOM 1021 C C . ARG A 1 132 ? 19.647 60.647 30.543 1.00 81.81 132 ARG A C 1
ATOM 1023 O O . ARG A 1 132 ? 19.678 59.466 30.215 1.00 81.81 132 ARG A O 1
ATOM 1030 N N . GLY A 1 133 ? 18.518 61.314 30.791 1.00 82.44 133 GLY A N 1
ATOM 1031 C CA . GLY A 1 133 ? 17.176 60.752 30.621 1.00 82.44 133 GLY A CA 1
ATOM 1032 C C . GLY A 1 133 ? 16.920 60.309 29.184 1.00 82.44 133 GLY A C 1
ATOM 1033 O O . GLY A 1 133 ? 16.653 59.135 28.965 1.00 82.44 133 GLY A O 1
ATOM 1034 N N . ALA A 1 134 ? 17.136 61.198 28.210 1.00 84.62 134 ALA A N 1
ATOM 1035 C CA . ALA A 1 134 ? 16.947 60.890 26.791 1.00 84.62 134 ALA A CA 1
ATOM 1036 C C . ALA A 1 134 ? 17.798 59.693 26.327 1.00 84.62 134 ALA A C 1
ATOM 1038 O O . ALA A 1 134 ? 17.303 58.795 25.651 1.00 84.62 134 ALA A O 1
ATOM 1039 N N . ILE A 1 135 ? 19.069 59.630 26.745 1.00 87.88 135 ILE A N 1
ATOM 1040 C CA . ILE A 1 135 ? 19.946 58.492 26.427 1.00 87.88 135 ILE A CA 1
ATOM 1041 C C . ILE A 1 135 ? 19.457 57.208 27.120 1.00 87.88 135 ILE A C 1
ATOM 1043 O O . ILE A 1 135 ? 19.466 56.145 26.511 1.00 87.88 135 ILE A O 1
ATOM 1047 N N . SER A 1 136 ? 19.015 57.269 28.377 1.00 84.94 136 SER A N 1
ATOM 1048 C CA . SER A 1 136 ? 18.490 56.091 29.085 1.00 84.94 136 SER A CA 1
ATOM 1049 C C . SER A 1 136 ? 17.201 55.555 28.450 1.00 84.94 136 SER A C 1
ATOM 1051 O O . SER A 1 136 ? 17.029 54.337 28.328 1.00 84.94 136 SER A O 1
ATOM 1053 N N . ASP A 1 137 ? 16.311 56.451 28.026 1.00 83.00 137 ASP A N 1
ATOM 1054 C CA . ASP A 1 137 ? 15.054 56.102 27.365 1.00 83.00 137 ASP A CA 1
ATOM 1055 C C . ASP A 1 137 ? 15.330 55.426 26.021 1.00 83.00 137 ASP A C 1
ATOM 1057 O O . ASP A 1 137 ? 14.766 54.367 25.745 1.00 83.00 137 ASP A O 1
ATOM 1061 N N . TYR A 1 138 ? 16.298 55.936 25.252 1.00 87.19 138 TYR A N 1
ATOM 1062 C CA . TYR A 1 138 ? 16.755 55.308 24.013 1.00 87.19 138 TYR A CA 1
ATOM 1063 C C . TYR A 1 138 ? 17.189 53.849 24.192 1.00 87.19 138 TYR A C 1
ATOM 1065 O O . TYR A 1 138 ? 16.790 52.974 23.423 1.00 87.19 138 TYR A O 1
ATOM 1073 N N . PHE A 1 139 ? 17.993 53.548 25.217 1.00 84.38 139 PHE A N 1
ATOM 1074 C CA . PHE A 1 139 ? 18.442 52.170 25.457 1.00 84.38 139 PHE A CA 1
ATOM 1075 C C . PHE A 1 139 ? 17.287 51.219 25.819 1.00 84.38 139 PHE A C 1
ATOM 1077 O O . PHE A 1 139 ? 17.435 49.998 25.674 1.00 84.38 139 PHE A O 1
ATOM 1084 N N . SER A 1 140 ? 16.147 51.779 26.233 1.00 79.25 140 SER A N 1
ATOM 1085 C CA . SER A 1 140 ? 14.924 51.058 26.586 1.00 79.25 140 SER A CA 1
ATOM 1086 C C . SER A 1 140 ? 13.936 50.935 25.420 1.00 79.25 140 SER A C 1
ATOM 1088 O O . SER A 1 140 ? 13.299 49.895 25.295 1.00 79.25 140 SER A O 1
ATOM 1090 N N . ASN A 1 141 ? 13.797 51.968 24.579 1.00 77.50 141 ASN A N 1
ATOM 1091 C CA . ASN A 1 141 ? 12.758 52.058 23.542 1.00 77.50 141 ASN A CA 1
ATOM 1092 C C . ASN A 1 141 ? 13.275 51.965 22.089 1.00 77.50 141 ASN A C 1
ATOM 1094 O O . ASN A 1 141 ? 12.475 51.780 21.175 1.00 77.50 141 ASN A O 1
ATOM 1098 N N . GLY A 1 142 ? 14.586 52.103 21.860 1.00 78.06 142 GLY A N 1
ATOM 1099 C CA . GLY A 1 142 ? 15.227 51.997 20.545 1.00 78.06 142 GLY A CA 1
ATOM 1100 C C . GLY A 1 142 ? 14.984 53.164 19.573 1.00 78.06 142 GLY A C 1
ATOM 1101 O O . GLY A 1 142 ? 15.377 53.067 18.410 1.00 78.06 142 GLY A O 1
ATOM 1102 N N . SER A 1 143 ? 14.363 54.266 20.008 1.00 84.00 143 SER A N 1
ATOM 1103 C CA . SER A 1 143 ? 13.973 55.396 19.147 1.00 84.00 143 SER A CA 1
ATOM 1104 C C . SER A 1 143 ? 15.165 56.312 18.826 1.00 84.00 143 SER A C 1
ATOM 1106 O O . SER A 1 143 ? 15.452 57.269 19.548 1.00 84.00 143 SER A O 1
ATOM 1108 N N . VAL A 1 144 ? 15.907 56.003 17.752 1.00 84.88 144 VAL A N 1
ATOM 1109 C CA . VAL A 1 144 ? 17.113 56.762 17.353 1.00 84.88 144 VAL A CA 1
ATOM 1110 C C . VAL A 1 144 ? 16.774 58.213 17.001 1.00 84.88 144 VAL A C 1
ATOM 1112 O O . VAL A 1 144 ? 17.397 59.122 17.542 1.00 84.88 144 VAL A O 1
ATOM 1115 N N . ASP A 1 145 ? 15.786 58.427 16.128 1.00 83.50 145 ASP A N 1
ATOM 1116 C CA . ASP A 1 145 ? 15.466 59.754 15.584 1.00 83.50 145 ASP A CA 1
ATOM 1117 C C . ASP A 1 145 ? 15.000 60.724 16.683 1.00 83.50 145 ASP A C 1
ATOM 1119 O O . ASP A 1 145 ? 15.503 61.840 16.777 1.00 83.50 145 ASP A O 1
ATOM 1123 N N . GLU A 1 146 ? 14.128 60.268 17.586 1.00 83.62 146 GLU A N 1
ATOM 1124 C CA . GLU A 1 146 ? 13.632 61.060 18.723 1.00 83.62 146 GLU A CA 1
ATOM 1125 C C . GLU A 1 146 ? 14.759 61.462 19.681 1.00 83.62 146 GLU A C 1
ATOM 1127 O O . GLU A 1 146 ? 14.793 62.579 20.196 1.00 83.62 146 GLU A O 1
ATOM 1132 N N . THR A 1 147 ? 15.720 60.561 19.890 1.00 86.88 147 THR A N 1
ATOM 1133 C CA . THR A 1 147 ? 16.867 60.813 20.767 1.00 86.88 147 THR A CA 1
ATOM 1134 C C . THR A 1 147 ? 17.835 61.812 20.142 1.00 86.88 147 THR A C 1
ATOM 1136 O O . THR A 1 147 ? 18.359 62.678 20.840 1.00 86.88 147 THR A O 1
ATOM 1139 N N . VAL A 1 148 ? 18.070 61.720 18.830 1.00 87.06 148 VAL A N 1
ATOM 1140 C CA . VAL A 1 148 ? 18.909 62.681 18.101 1.00 87.06 148 VAL A CA 1
ATOM 1141 C C . VAL A 1 148 ? 18.254 64.062 18.096 1.00 87.06 148 VAL A C 1
ATOM 1143 O O . VAL A 1 148 ? 18.919 65.025 18.470 1.00 87.06 148 VAL A O 1
ATOM 1146 N N . GLU A 1 149 ? 16.957 64.162 17.791 1.00 84.50 149 GLU A N 1
ATOM 1147 C CA . GLU A 1 149 ? 16.207 65.427 17.844 1.00 84.50 149 GLU A CA 1
ATOM 1148 C C . GLU A 1 149 ? 16.239 66.055 19.249 1.00 84.50 149 GLU A C 1
ATOM 1150 O O . GLU A 1 149 ? 16.475 67.257 19.397 1.00 84.50 149 GLU A O 1
ATOM 1155 N N . ALA A 1 150 ? 16.070 65.245 20.300 1.00 82.94 150 ALA A N 1
ATOM 1156 C CA . ALA A 1 150 ? 16.149 65.713 21.682 1.00 82.94 150 ALA A CA 1
ATOM 1157 C C . ALA A 1 150 ? 17.546 66.244 22.047 1.00 82.94 150 ALA A C 1
ATOM 1159 O O . ALA A 1 150 ? 17.657 67.230 22.774 1.00 82.94 150 ALA A O 1
ATOM 1160 N N . LEU A 1 151 ? 18.614 65.613 21.547 1.00 82.62 151 LEU A N 1
ATOM 1161 C CA . LEU A 1 151 ? 19.990 66.060 21.779 1.00 82.62 151 LEU A CA 1
ATOM 1162 C C . LEU A 1 151 ? 20.346 67.308 20.953 1.00 82.62 151 LEU A C 1
ATOM 1164 O O . LEU A 1 151 ? 21.066 68.173 21.452 1.00 82.62 151 LEU A O 1
ATOM 1168 N N . GLU A 1 152 ? 19.814 67.437 19.735 1.00 82.12 152 GLU A N 1
ATOM 1169 C CA . GLU A 1 152 ? 19.958 68.619 18.868 1.00 82.12 152 GLU A CA 1
ATOM 1170 C C . GLU A 1 152 ? 19.273 69.865 19.431 1.00 82.12 152 GLU A C 1
ATOM 1172 O O . GLU A 1 152 ? 19.743 70.981 19.207 1.00 82.12 152 GLU A O 1
ATOM 1177 N N . ALA A 1 153 ? 18.188 69.686 20.188 1.00 78.12 153 ALA A N 1
ATOM 1178 C CA . ALA A 1 153 ? 17.469 70.786 20.826 1.00 78.12 153 ALA A CA 1
ATOM 1179 C C . ALA A 1 153 ? 18.316 71.537 21.874 1.00 78.12 153 ALA A C 1
ATOM 1181 O O . ALA A 1 153 ? 18.007 72.677 22.225 1.00 78.12 153 ALA A O 1
ATOM 1182 N N . TYR A 1 154 ? 19.402 70.939 22.374 1.00 74.88 154 TYR A N 1
ATOM 1183 C CA . TYR A 1 154 ? 20.327 71.608 23.284 1.00 74.88 154 TYR A CA 1
ATOM 1184 C C . TYR A 1 154 ? 21.364 72.440 22.511 1.00 74.88 154 TYR A C 1
ATOM 1186 O O . TYR A 1 154 ? 21.857 72.034 21.467 1.00 74.88 154 TYR A O 1
ATOM 1194 N N . THR A 1 155 ? 21.771 73.612 23.023 1.00 62.94 155 THR A N 1
ATOM 1195 C CA . THR A 1 155 ? 22.906 74.349 22.426 1.00 62.94 155 THR A CA 1
ATOM 1196 C C . THR A 1 155 ? 24.204 73.589 22.711 1.00 62.94 155 THR A C 1
ATOM 1198 O O . THR A 1 155 ? 24.821 73.745 23.767 1.00 62.94 155 THR A O 1
ATOM 1201 N N . LEU A 1 156 ? 24.605 72.731 21.777 1.00 68.62 156 LEU A N 1
ATOM 1202 C CA . LEU A 1 156 ? 25.701 71.782 21.941 1.00 68.62 156 LEU A CA 1
ATOM 1203 C C . LEU A 1 156 ? 27.069 72.482 21.922 1.00 68.62 156 LEU A C 1
ATOM 1205 O O . LEU A 1 156 ? 27.662 72.751 20.879 1.00 68.62 156 LEU A O 1
ATOM 1209 N N . THR A 1 157 ? 27.606 72.770 23.107 1.00 79.94 157 THR A N 1
ATOM 1210 C CA . THR A 1 157 ? 29.032 73.098 23.262 1.00 79.94 157 THR A CA 1
ATOM 1211 C C . THR A 1 157 ? 29.877 71.822 23.182 1.00 79.94 157 THR A C 1
ATOM 1213 O O . THR A 1 157 ? 29.370 70.732 23.452 1.00 79.94 157 THR A O 1
ATOM 1216 N N . LYS A 1 158 ? 31.186 71.936 22.884 1.00 80.81 158 LYS A N 1
ATOM 1217 C CA . LYS A 1 158 ? 32.099 70.771 22.874 1.00 80.81 158 LYS A CA 1
ATOM 1218 C C . LYS A 1 158 ? 31.975 69.941 24.163 1.00 80.81 158 LYS A C 1
ATOM 1220 O O . LYS A 1 158 ? 31.982 68.722 24.090 1.00 80.81 158 LYS A O 1
ATOM 1225 N N . ASP A 1 159 ? 31.812 70.589 25.316 1.00 82.38 159 ASP A N 1
ATOM 1226 C CA . ASP A 1 159 ? 31.664 69.922 26.618 1.00 82.38 159 ASP A CA 1
ATOM 1227 C C . ASP A 1 159 ? 30.371 69.089 26.719 1.00 82.38 159 ASP A C 1
ATOM 1229 O O . ASP A 1 159 ? 30.388 67.963 27.209 1.00 82.38 159 ASP A O 1
ATOM 1233 N N . ILE A 1 160 ? 29.253 69.595 26.190 1.00 83.38 160 ILE A N 1
ATOM 1234 C CA . ILE A 1 160 ? 27.965 68.881 26.193 1.00 83.38 160 ILE A CA 1
ATOM 1235 C C . ILE A 1 160 ? 28.009 67.671 25.248 1.00 83.38 160 ILE A C 1
ATOM 1237 O O . ILE A 1 160 ? 27.552 66.588 25.617 1.00 83.38 160 ILE A O 1
ATOM 1241 N N . VAL A 1 161 ? 28.612 67.821 24.063 1.00 87.00 161 VAL A N 1
ATOM 1242 C CA . VAL A 1 161 ? 28.796 66.714 23.103 1.00 87.00 161 VAL A CA 1
ATOM 1243 C C . VAL A 1 161 ? 29.658 65.608 23.713 1.00 87.00 161 VAL A C 1
ATOM 1245 O O . VAL A 1 161 ? 29.287 64.436 23.668 1.00 87.00 161 VAL A O 1
ATOM 1248 N N . MET A 1 162 ? 30.778 65.979 24.340 1.00 87.88 162 MET A N 1
ATOM 1249 C CA . MET A 1 162 ? 31.686 65.031 24.988 1.00 87.88 162 MET A CA 1
ATOM 1250 C C . MET A 1 162 ? 30.987 64.243 26.101 1.00 87.88 162 MET A C 1
ATOM 1252 O O . MET A 1 162 ? 31.070 63.016 26.113 1.00 87.88 162 MET A O 1
ATOM 1256 N N . LYS A 1 163 ? 30.230 64.906 26.985 1.00 86.38 163 LYS A N 1
ATOM 1257 C CA . LYS A 1 163 ? 29.506 64.203 28.057 1.00 86.38 163 LYS A CA 1
ATOM 1258 C C . LYS A 1 163 ? 28.344 63.353 27.559 1.00 86.38 163 LYS A C 1
ATOM 1260 O O . LYS A 1 163 ? 28.104 62.284 28.110 1.00 86.38 163 LYS A O 1
ATOM 1265 N N . SER A 1 164 ? 27.663 63.769 26.493 1.00 89.50 164 SER A N 1
ATOM 1266 C CA . SER A 1 164 ? 26.612 62.955 25.867 1.00 89.50 164 SER A CA 1
ATOM 1267 C C . SER A 1 164 ? 27.189 61.640 25.331 1.00 89.50 164 SER A C 1
ATOM 1269 O O . SER A 1 164 ? 26.659 60.569 25.618 1.00 89.50 164 SER A O 1
ATOM 1271 N N . LEU A 1 165 ? 28.337 61.697 24.645 1.00 92.31 165 LEU A N 1
ATOM 1272 C CA . LEU A 1 165 ? 29.053 60.506 24.175 1.00 92.31 165 LEU A CA 1
ATOM 1273 C C . LEU A 1 165 ? 29.523 59.619 25.338 1.00 92.31 165 LEU A C 1
ATOM 1275 O O . LEU A 1 165 ? 29.331 58.405 25.294 1.00 92.31 165 LEU A O 1
ATOM 1279 N N . GLN A 1 166 ? 30.073 60.209 26.403 1.00 90.75 166 GLN A N 1
ATOM 1280 C CA . GLN A 1 166 ? 30.456 59.471 27.613 1.00 90.75 166 GLN A CA 1
ATOM 1281 C C . GLN A 1 166 ? 29.247 58.776 28.260 1.00 90.75 166 GLN A C 1
ATOM 1283 O O . GLN A 1 166 ? 29.348 57.613 28.642 1.00 90.75 166 GLN A O 1
ATOM 1288 N N . HIS A 1 167 ? 28.083 59.429 28.323 1.00 90.50 167 HIS A N 1
ATOM 1289 C CA . HIS A 1 167 ? 26.854 58.824 28.843 1.00 90.50 167 HIS A CA 1
ATOM 1290 C C . HIS A 1 167 ? 26.342 57.664 27.987 1.00 90.50 167 HIS A C 1
ATOM 1292 O O . HIS A 1 167 ? 25.898 56.668 28.552 1.00 90.50 167 HIS A O 1
ATOM 1298 N N . ILE A 1 168 ? 26.456 57.735 26.657 1.00 93.00 168 ILE A N 1
ATOM 1299 C CA . ILE A 1 168 ? 26.122 56.603 25.773 1.00 93.00 168 ILE A CA 1
ATOM 1300 C C . ILE A 1 168 ? 27.050 55.414 26.048 1.00 93.00 168 ILE A C 1
ATOM 1302 O O . ILE A 1 168 ? 26.594 54.272 26.125 1.00 93.00 168 ILE A O 1
ATOM 1306 N N . VAL A 1 169 ? 28.350 55.670 26.233 1.00 92.12 169 VAL A N 1
ATOM 1307 C CA . VAL A 1 169 ? 29.322 54.623 26.580 1.00 92.12 169 VAL A CA 1
ATOM 1308 C C . VAL A 1 169 ? 29.002 54.026 27.951 1.00 92.12 169 VAL A C 1
ATOM 1310 O O . VAL A 1 169 ? 28.991 52.807 28.074 1.00 92.12 169 VAL A O 1
ATOM 1313 N N . ILE A 1 170 ? 28.682 54.844 28.958 1.00 90.62 170 ILE A N 1
ATOM 1314 C CA . ILE A 1 170 ? 28.293 54.369 30.297 1.00 90.62 170 ILE A CA 1
ATOM 1315 C C . ILE A 1 170 ? 27.017 53.525 30.234 1.00 90.62 170 ILE A C 1
ATOM 1317 O O . ILE A 1 170 ? 27.011 52.424 30.772 1.00 90.62 170 ILE A O 1
ATOM 1321 N N . ALA A 1 171 ? 25.977 53.968 29.523 1.00 89.12 171 ALA A N 1
ATOM 1322 C CA . ALA A 1 171 ? 24.759 53.176 29.341 1.00 89.12 171 ALA A CA 1
ATOM 1323 C C . ALA A 1 171 ? 25.073 51.821 28.679 1.00 89.12 171 ALA A C 1
ATOM 1325 O O . ALA A 1 171 ? 24.620 50.772 29.130 1.00 89.12 171 ALA A O 1
ATOM 1326 N N . ASN A 1 172 ? 25.941 51.799 27.664 1.00 90.50 172 ASN A N 1
ATOM 1327 C CA . ASN A 1 172 ? 26.398 50.545 27.065 1.00 90.50 172 ASN A CA 1
ATOM 1328 C C . ASN A 1 172 ? 27.179 49.653 28.052 1.00 90.50 172 ASN A C 1
ATOM 1330 O O . ASN A 1 172 ? 27.070 48.430 27.999 1.00 90.50 172 ASN A O 1
ATOM 1334 N N . LEU A 1 173 ? 27.963 50.240 28.960 1.00 89.38 173 LEU A N 1
ATOM 1335 C CA . LEU A 1 173 ? 28.663 49.503 30.017 1.00 89.38 173 LEU A CA 1
ATOM 1336 C C . LEU A 1 173 ? 27.689 48.911 31.049 1.00 89.38 173 LEU A C 1
ATOM 1338 O O . LEU A 1 173 ? 27.901 47.773 31.465 1.00 89.38 173 LEU A O 1
ATOM 1342 N N . GLU A 1 174 ? 26.614 49.626 31.398 1.00 86.81 174 GLU A N 1
ATOM 1343 C CA . GLU A 1 174 ? 25.551 49.165 32.307 1.00 86.81 174 GLU A CA 1
ATOM 1344 C C . GLU A 1 174 ? 24.815 47.930 31.750 1.00 86.81 174 GLU A C 1
ATOM 1346 O O . GLU A 1 174 ? 24.640 46.935 32.456 1.00 86.81 174 GLU A O 1
ATOM 1351 N N . TYR A 1 175 ? 24.426 47.947 30.469 1.00 80.62 175 TYR A N 1
ATOM 1352 C CA . TYR A 1 175 ? 23.744 46.812 29.818 1.00 80.62 175 TYR A CA 1
ATOM 1353 C C . TYR A 1 175 ? 24.704 45.708 29.330 1.00 80.62 175 TYR A C 1
ATOM 1355 O O . TYR A 1 175 ? 24.292 44.559 29.104 1.00 80.62 175 TYR A O 1
ATOM 1363 N N . GLY A 1 176 ? 25.985 46.046 29.179 1.00 77.69 176 GLY A N 1
ATOM 1364 C CA . GLY A 1 176 ? 27.053 45.162 28.728 1.00 77.69 176 GLY A CA 1
ATOM 1365 C C . GLY A 1 176 ? 27.019 44.853 27.220 1.00 77.69 176 GLY A C 1
ATOM 1366 O O . GLY A 1 176 ? 26.330 45.520 26.447 1.00 77.69 176 GLY A O 1
ATOM 1367 N N . PRO A 1 177 ? 27.726 43.791 26.782 1.00 69.12 177 PRO A N 1
ATOM 1368 C CA . PRO A 1 177 ? 27.837 43.355 25.381 1.00 69.12 177 PRO A CA 1
ATOM 1369 C C . PRO A 1 177 ? 26.541 43.318 24.550 1.00 69.12 177 PRO A C 1
ATOM 1371 O O . PRO A 1 177 ? 26.584 43.481 23.333 1.00 69.12 177 PRO A O 1
ATOM 1374 N N . ARG A 1 178 ? 25.385 43.115 25.194 1.00 70.62 178 ARG A N 1
ATOM 1375 C CA . ARG A 1 178 ? 24.074 42.934 24.545 1.00 70.62 178 ARG A CA 1
ATOM 1376 C C . ARG A 1 178 ? 23.530 44.196 23.870 1.00 70.62 178 ARG A C 1
ATOM 1378 O O . ARG A 1 178 ? 22.781 44.082 22.907 1.00 70.62 178 ARG A O 1
ATOM 1385 N N . LYS A 1 179 ? 23.903 45.394 24.338 1.00 79.00 179 LYS A N 1
ATOM 1386 C CA . LYS A 1 179 ? 23.420 46.679 23.787 1.00 79.00 179 LYS A CA 1
ATOM 1387 C C . LYS A 1 179 ? 24.495 47.438 22.991 1.00 79.00 179 LYS A C 1
ATOM 1389 O O . LYS A 1 179 ? 24.284 48.591 22.621 1.00 79.00 179 LYS A O 1
ATOM 1394 N N . VAL A 1 180 ? 25.597 46.773 22.616 1.00 84.06 180 VAL A N 1
ATOM 1395 C CA . VAL A 1 180 ? 26.674 47.366 21.794 1.00 84.06 180 VAL A CA 1
ATOM 1396 C C . VAL A 1 180 ? 26.147 47.873 20.449 1.00 84.06 180 VAL A C 1
ATOM 1398 O O . VAL A 1 180 ? 26.531 48.956 20.010 1.00 84.06 180 VAL A O 1
ATOM 1401 N N . LYS A 1 181 ? 25.226 47.137 19.809 1.00 82.38 181 LYS A N 1
ATOM 1402 C CA . LYS A 1 181 ? 24.569 47.580 18.567 1.00 82.38 181 LYS A CA 1
ATOM 1403 C C . LYS A 1 181 ? 23.724 48.834 18.798 1.00 82.38 181 LYS A C 1
ATOM 1405 O O . LYS A 1 181 ? 23.830 49.776 18.025 1.00 82.38 181 LYS A O 1
ATOM 1410 N N . THR A 1 182 ? 22.932 48.862 19.869 1.00 85.75 182 THR A N 1
ATOM 1411 C CA . THR A 1 182 ? 22.111 50.020 20.256 1.00 85.75 182 THR A CA 1
ATOM 1412 C C . THR A 1 182 ? 22.983 51.260 20.459 1.00 85.75 182 THR A C 1
ATOM 1414 O O . THR A 1 182 ? 22.710 52.303 19.868 1.00 85.75 182 THR A O 1
ATOM 1417 N N . ALA A 1 183 ? 24.089 51.134 21.196 1.00 90.69 183 ALA A N 1
ATOM 1418 C CA . ALA A 1 183 ? 25.051 52.216 21.393 1.00 90.69 183 ALA A CA 1
ATOM 1419 C C . ALA A 1 183 ? 25.698 52.674 20.073 1.00 90.69 183 ALA A C 1
ATOM 1421 O O . ALA A 1 183 ? 25.755 53.871 19.798 1.00 90.69 183 ALA A O 1
ATOM 1422 N N . SER A 1 184 ? 26.141 51.728 19.235 1.00 91.06 184 SER A N 1
ATOM 1423 C CA . SER A 1 184 ? 26.768 52.021 17.939 1.00 91.06 184 SER A CA 1
ATOM 1424 C C . SER A 1 184 ? 25.825 52.755 16.985 1.00 91.06 184 SER A C 1
ATOM 1426 O O . SER A 1 184 ? 26.229 53.723 16.345 1.00 91.06 184 SER A O 1
ATOM 1428 N N . LEU A 1 185 ? 24.549 52.353 16.929 1.00 89.50 185 LEU A N 1
ATOM 1429 C CA . LEU A 1 185 ? 23.537 53.000 16.091 1.00 89.50 185 LEU A CA 1
ATOM 1430 C C . LEU A 1 185 ? 23.332 54.468 16.472 1.00 89.50 185 LEU A C 1
ATOM 1432 O O . LEU A 1 185 ? 23.321 55.318 15.584 1.00 89.50 185 LEU A O 1
ATOM 1436 N N . LEU A 1 186 ? 23.238 54.776 17.769 1.00 92.19 186 LEU A N 1
ATOM 1437 C CA . LEU A 1 186 ? 23.077 56.158 18.222 1.00 92.19 186 LEU A CA 1
ATOM 1438 C C . LEU A 1 186 ? 24.340 56.989 17.971 1.00 92.19 186 LEU A C 1
ATOM 1440 O O . LEU A 1 186 ? 24.240 58.099 17.461 1.00 92.19 186 LEU A O 1
ATOM 1444 N N . ILE A 1 187 ? 25.534 56.452 18.250 1.00 93.56 187 ILE A N 1
ATOM 1445 C CA . ILE A 1 187 ? 26.798 57.152 17.956 1.00 93.56 187 ILE A CA 1
ATOM 1446 C C . ILE A 1 187 ? 26.939 57.404 16.444 1.00 93.56 187 ILE A C 1
ATOM 1448 O O . ILE A 1 187 ? 27.319 58.501 16.039 1.00 93.56 187 ILE A O 1
ATOM 1452 N N . SER A 1 188 ? 26.587 56.425 15.602 1.00 91.69 188 SER A N 1
ATOM 1453 C CA . SER A 1 188 ? 26.581 56.566 14.138 1.00 91.69 188 SER A CA 1
ATOM 1454 C C . SER A 1 188 ? 25.577 57.623 13.671 1.00 91.69 188 SER A C 1
ATOM 1456 O O . SER A 1 188 ? 25.881 58.401 12.766 1.00 91.69 188 SER A O 1
ATOM 1458 N N . ALA A 1 189 ? 24.395 57.688 14.289 1.00 90.75 189 ALA A N 1
ATOM 1459 C CA . ALA A 1 189 ? 23.385 58.695 13.977 1.00 90.75 189 ALA A CA 1
ATOM 1460 C C . ALA A 1 189 ? 23.852 60.111 14.355 1.00 90.75 189 ALA A C 1
ATOM 1462 O O . ALA A 1 189 ? 23.789 61.003 13.513 1.00 90.75 189 ALA A O 1
ATOM 1463 N N . LEU A 1 190 ? 24.426 60.294 15.550 1.00 90.25 190 LEU A N 1
ATOM 1464 C CA . LEU A 1 190 ? 24.990 61.577 16.000 1.00 90.25 190 LEU A CA 1
ATOM 1465 C C . LEU A 1 190 ? 26.175 62.042 15.140 1.00 90.25 190 LEU A C 1
ATOM 1467 O O . LEU A 1 190 ? 26.364 63.241 14.938 1.00 90.25 190 LEU A O 1
ATOM 1471 N N . ALA A 1 191 ? 26.968 61.102 14.615 1.00 89.19 191 ALA A N 1
ATOM 1472 C CA . ALA A 1 191 ? 28.030 61.409 13.659 1.00 89.19 191 ALA A CA 1
ATOM 1473 C C . ALA A 1 191 ? 27.467 61.902 12.313 1.00 89.19 191 ALA A C 1
ATOM 1475 O O . ALA A 1 191 ? 28.026 62.806 11.694 1.00 89.19 191 ALA A O 1
ATOM 1476 N N . LYS A 1 192 ? 26.352 61.314 11.856 1.00 86.50 192 LYS A N 1
ATOM 1477 C CA . LYS A 1 192 ? 25.696 61.651 10.581 1.00 86.50 192 LYS A CA 1
ATOM 1478 C C . LYS A 1 192 ? 24.881 62.939 10.638 1.00 86.50 192 LYS A C 1
ATOM 1480 O O . LYS A 1 192 ? 24.761 63.592 9.606 1.00 86.50 192 LYS A O 1
ATOM 1485 N N . SER A 1 193 ? 24.338 63.301 11.799 1.00 82.25 193 SER A N 1
ATOM 1486 C CA . SER A 1 193 ? 23.581 64.546 11.980 1.00 82.25 193 SER A CA 1
ATOM 1487 C C . SER A 1 193 ? 24.461 65.775 12.251 1.00 82.25 193 SER A C 1
ATOM 1489 O O . SER A 1 193 ? 23.952 66.857 12.512 1.00 82.25 193 SER A O 1
ATOM 1491 N N . GLU A 1 194 ? 25.791 65.628 12.170 1.00 76.44 194 GLU A N 1
ATOM 1492 C CA . GLU A 1 194 ? 26.796 66.671 12.446 1.00 76.44 194 GLU A CA 1
ATOM 1493 C C . GLU A 1 194 ? 26.811 67.192 13.901 1.00 76.44 194 GLU A C 1
ATOM 1495 O O . GLU A 1 194 ? 27.585 68.093 14.230 1.00 76.44 194 GLU A O 1
ATOM 1500 N N . VAL A 1 195 ? 26.036 66.574 14.801 1.00 83.00 195 VAL A N 1
ATOM 1501 C CA . VAL A 1 195 ? 26.025 66.844 16.250 1.00 83.00 195 VAL A CA 1
ATOM 1502 C C . VAL A 1 195 ? 27.371 66.523 16.900 1.00 83.00 195 VAL A C 1
ATOM 1504 O O . VAL A 1 195 ? 27.862 67.281 17.741 1.00 83.00 195 VAL A O 1
ATOM 1507 N N . ALA A 1 196 ? 27.987 65.406 16.512 1.00 87.75 196 ALA A N 1
ATOM 1508 C CA . ALA A 1 196 ? 29.293 64.985 17.000 1.00 87.75 196 ALA A CA 1
ATOM 1509 C C . ALA A 1 196 ? 30.263 64.792 15.832 1.00 87.75 196 ALA A C 1
ATOM 1511 O O . ALA A 1 196 ? 30.035 63.971 14.948 1.00 87.75 196 ALA A O 1
ATOM 1512 N N . SER A 1 197 ? 31.393 65.505 15.842 1.00 90.31 197 SER A N 1
ATOM 1513 C CA . SER A 1 197 ? 32.460 65.216 14.879 1.00 90.31 197 SER A CA 1
ATOM 1514 C C . SER A 1 197 ? 33.163 63.900 15.227 1.00 90.31 197 SER A C 1
ATOM 1516 O O . SER A 1 197 ? 33.222 63.508 16.394 1.00 90.31 197 SER A O 1
ATOM 1518 N N . ILE A 1 198 ? 33.785 63.253 14.236 1.00 89.06 198 ILE A N 1
ATOM 1519 C CA . ILE A 1 198 ? 34.614 62.053 14.458 1.00 89.06 198 ILE A CA 1
ATOM 1520 C C . ILE A 1 198 ? 35.688 62.325 15.525 1.00 89.06 198 ILE A C 1
ATOM 1522 O O . ILE A 1 198 ? 35.906 61.498 16.404 1.00 89.06 198 ILE A O 1
ATOM 1526 N N . GLY A 1 199 ? 36.285 63.523 15.527 1.00 89.31 199 GLY A N 1
ATOM 1527 C CA . GLY A 1 199 ? 37.238 63.933 16.560 1.00 89.31 199 GLY A CA 1
ATOM 1528 C C . GLY A 1 199 ? 36.634 63.961 17.969 1.00 89.31 199 GLY A C 1
ATOM 1529 O O . GLY A 1 199 ? 37.288 63.533 18.910 1.00 89.31 199 GLY A O 1
ATOM 1530 N N . ASN A 1 200 ? 35.374 64.388 18.127 1.00 91.06 200 ASN A N 1
ATOM 1531 C CA . ASN A 1 200 ? 34.682 64.323 19.422 1.00 91.06 200 ASN A CA 1
ATOM 1532 C C . ASN A 1 200 ? 34.461 62.880 19.885 1.00 91.06 200 ASN A C 1
ATOM 1534 O O . ASN A 1 200 ? 34.612 62.589 21.067 1.00 91.06 200 ASN A O 1
ATOM 1538 N N . ILE A 1 201 ? 34.115 61.984 18.960 1.00 92.50 201 ILE A N 1
ATOM 1539 C CA . ILE A 1 201 ? 33.901 60.564 19.253 1.00 92.50 201 ILE A CA 1
ATOM 1540 C C . ILE A 1 201 ? 35.218 59.917 19.690 1.00 92.50 201 ILE A C 1
ATOM 1542 O O . ILE A 1 201 ? 35.259 59.277 20.738 1.00 92.50 201 ILE A O 1
ATOM 1546 N N . LEU A 1 202 ? 36.305 60.132 18.945 1.00 92.31 202 LEU A N 1
ATOM 1547 C CA . LEU A 1 202 ? 37.627 59.600 19.285 1.00 92.31 202 LEU A CA 1
ATOM 1548 C C . LEU A 1 202 ? 38.152 60.170 20.612 1.00 92.31 202 LEU A C 1
ATOM 1550 O O . LEU A 1 202 ? 38.629 59.397 21.443 1.00 92.31 202 LEU A O 1
ATOM 1554 N N . ASP A 1 203 ? 38.003 61.481 20.846 1.00 90.56 203 ASP A N 1
ATOM 1555 C CA . ASP A 1 203 ? 38.365 62.128 22.115 1.00 90.56 203 ASP A CA 1
ATOM 1556 C C . ASP A 1 203 ? 37.593 61.479 23.285 1.00 90.56 203 ASP A C 1
ATOM 1558 O O . ASP A 1 203 ? 38.199 61.079 24.279 1.00 90.56 203 ASP A O 1
ATOM 1562 N N . ALA A 1 204 ? 36.266 61.318 23.162 1.00 91.62 204 ALA A N 1
ATOM 1563 C CA . ALA A 1 204 ? 35.417 60.789 24.235 1.00 91.62 204 ALA A CA 1
ATOM 1564 C C . ALA A 1 204 ? 35.711 59.316 24.539 1.00 91.62 204 ALA A C 1
ATOM 1566 O O . ALA A 1 204 ? 35.804 58.924 25.704 1.00 91.62 204 ALA A O 1
ATOM 1567 N N . LEU A 1 205 ? 35.894 58.498 23.499 1.00 92.38 205 LEU A N 1
ATOM 1568 C CA . LEU A 1 205 ? 36.256 57.090 23.646 1.00 92.38 205 LEU A CA 1
ATOM 1569 C C . LEU A 1 205 ? 37.658 56.929 24.240 1.00 92.38 205 LEU A C 1
ATOM 1571 O O . LEU A 1 205 ? 37.854 56.067 25.096 1.00 92.38 205 LEU A O 1
ATOM 1575 N N . SER A 1 206 ? 38.621 57.761 23.831 1.00 90.00 206 SER A N 1
ATOM 1576 C CA . SER A 1 206 ? 39.978 57.738 24.380 1.00 90.00 206 SER A CA 1
ATOM 1577 C C . SER A 1 206 ? 40.010 58.177 25.846 1.00 90.00 206 SER A C 1
ATOM 1579 O O . SER A 1 206 ? 40.744 57.583 26.635 1.00 90.00 206 SER A O 1
ATOM 1581 N N . GLU A 1 207 ? 39.228 59.189 26.227 1.00 89.62 207 GLU A N 1
ATOM 1582 C CA . GLU A 1 207 ? 39.111 59.649 27.617 1.00 89.62 207 GLU A CA 1
ATOM 1583 C C . GLU A 1 207 ? 38.496 58.559 28.504 1.00 89.62 207 GLU A C 1
ATOM 1585 O O . GLU A 1 207 ? 39.090 58.182 29.514 1.00 89.62 207 GLU A O 1
ATOM 1590 N N . MET A 1 208 ? 37.381 57.960 28.075 1.00 91.62 208 MET A N 1
ATOM 1591 C CA . MET A 1 208 ? 36.734 56.850 28.787 1.00 91.62 208 MET A CA 1
ATOM 1592 C C . MET A 1 208 ? 37.646 55.627 28.910 1.00 91.62 208 MET A C 1
ATOM 1594 O O . MET A 1 208 ? 37.722 55.009 29.970 1.00 91.62 208 MET A O 1
ATOM 1598 N N . LEU A 1 209 ? 38.373 55.280 27.844 1.00 89.69 209 LEU A N 1
ATOM 1599 C CA . LEU A 1 209 ? 39.323 54.171 27.876 1.00 89.69 209 LEU A CA 1
ATOM 1600 C C . LEU A 1 209 ? 40.484 54.462 28.838 1.00 89.69 209 LEU A C 1
ATOM 1602 O O . LEU A 1 209 ? 40.928 53.554 29.537 1.00 89.69 209 LEU A O 1
ATOM 1606 N N . SER A 1 210 ? 40.944 55.715 28.926 1.00 88.50 210 SER A N 1
ATOM 1607 C CA . SER A 1 210 ? 41.999 56.112 29.870 1.00 88.50 210 SER A CA 1
ATOM 1608 C C . SER A 1 210 ? 41.611 55.912 31.339 1.00 88.50 210 SER A C 1
ATOM 1610 O O . SER A 1 210 ? 42.490 55.636 32.157 1.00 88.50 210 SER A O 1
ATOM 1612 N N . ASP A 1 211 ? 40.310 55.944 31.645 1.00 88.88 211 ASP A N 1
ATOM 1613 C CA . ASP A 1 211 ? 39.739 55.711 32.978 1.00 88.88 211 ASP A CA 1
ATOM 1614 C C . ASP A 1 211 ? 39.287 54.252 33.214 1.00 88.88 211 ASP A C 1
ATOM 1616 O O . ASP A 1 211 ? 38.581 53.937 34.174 1.00 88.88 211 ASP A O 1
ATOM 1620 N N . LEU A 1 212 ? 39.712 53.318 32.353 1.00 89.94 212 LEU A N 1
ATOM 1621 C CA . LEU A 1 212 ? 39.284 51.914 32.382 1.00 89.94 212 LEU A CA 1
ATOM 1622 C C . LEU A 1 212 ? 39.459 51.234 33.749 1.00 89.94 212 LEU A C 1
ATOM 1624 O O . LEU A 1 212 ? 38.644 50.390 34.109 1.00 89.94 212 LEU A O 1
ATOM 1628 N N . GLU A 1 213 ? 40.512 51.549 34.509 1.00 88.12 213 GLU A N 1
ATOM 1629 C CA . GLU A 1 213 ? 40.732 50.916 35.818 1.00 88.12 213 GLU A CA 1
ATOM 1630 C C . GLU A 1 213 ? 39.655 51.286 36.841 1.00 88.12 213 GLU A C 1
ATOM 1632 O O . GLU A 1 213 ? 39.248 50.416 37.610 1.00 88.12 213 GLU A O 1
ATOM 1637 N N . ASN A 1 214 ? 39.158 52.525 36.810 1.00 89.62 214 ASN A N 1
ATOM 1638 C CA . ASN A 1 214 ? 38.042 52.946 37.652 1.00 89.62 214 ASN A CA 1
ATOM 1639 C C . ASN A 1 214 ? 36.728 52.361 37.128 1.00 89.62 214 ASN A C 1
ATOM 1641 O O . ASN A 1 214 ? 35.962 51.798 37.905 1.00 89.62 214 ASN A O 1
ATOM 1645 N N . LEU A 1 215 ? 36.509 52.377 35.808 1.00 90.06 215 LEU A N 1
ATOM 1646 C CA . LEU A 1 215 ? 35.312 51.787 35.198 1.00 90.06 215 LEU A CA 1
ATOM 1647 C C . LEU A 1 215 ? 35.179 50.283 35.473 1.00 90.06 215 LEU A C 1
ATOM 1649 O O . LEU A 1 215 ? 34.068 49.790 35.625 1.00 90.06 215 LEU A O 1
ATOM 1653 N N . LEU A 1 216 ? 36.285 49.542 35.569 1.00 88.25 216 LEU A N 1
ATOM 1654 C CA . LEU A 1 216 ? 36.264 48.112 35.899 1.00 88.25 216 LEU A CA 1
ATOM 1655 C C . LEU A 1 216 ? 35.787 47.818 37.330 1.00 88.25 216 LEU A C 1
ATOM 1657 O O . LEU A 1 216 ? 35.393 46.680 37.594 1.00 88.25 216 LEU A O 1
ATOM 1661 N N . LEU A 1 217 ? 35.831 48.797 38.242 1.00 89.50 217 LEU A N 1
ATOM 1662 C CA . LEU A 1 217 ? 35.298 48.642 39.600 1.00 89.50 217 LEU A CA 1
ATOM 1663 C C . LEU A 1 217 ? 33.769 48.564 39.586 1.00 89.50 217 LEU A C 1
ATOM 1665 O O . LEU A 1 217 ? 33.201 47.743 40.304 1.00 89.50 217 LEU A O 1
ATOM 1669 N N . ASP A 1 218 ? 33.131 49.372 38.739 1.00 90.19 218 ASP A N 1
ATOM 1670 C CA . ASP A 1 218 ? 31.672 49.455 38.633 1.00 90.19 218 ASP A CA 1
ATOM 1671 C C . ASP A 1 218 ? 31.111 48.510 37.553 1.00 90.19 218 ASP A C 1
ATOM 1673 O O . ASP A 1 218 ? 30.016 47.967 37.697 1.00 90.19 218 ASP A O 1
ATOM 1677 N N . TYR A 1 219 ? 31.887 48.249 36.495 1.00 89.81 219 TYR A N 1
ATOM 1678 C CA . TYR A 1 219 ? 31.480 47.470 35.324 1.00 89.81 219 TYR A CA 1
ATOM 1679 C C . TYR A 1 219 ? 32.511 46.369 35.015 1.00 89.81 219 TYR A C 1
ATOM 1681 O O . TYR A 1 219 ? 33.425 46.564 34.205 1.00 89.81 219 TYR A O 1
ATOM 1689 N N . PRO A 1 220 ? 32.365 45.159 35.591 1.00 85.50 220 PRO A N 1
ATOM 1690 C CA . PRO A 1 220 ? 33.334 44.070 35.420 1.00 85.50 220 PRO A CA 1
ATOM 1691 C C . PRO A 1 220 ? 33.558 43.642 33.961 1.00 85.50 220 PRO A C 1
ATOM 1693 O O . PRO A 1 220 ? 34.609 43.099 33.622 1.00 85.50 220 PRO A O 1
ATOM 1696 N N . THR A 1 221 ? 32.580 43.885 33.081 1.00 84.50 221 THR A N 1
ATOM 1697 C CA . THR A 1 221 ? 32.654 43.568 31.647 1.00 84.50 221 THR A CA 1
ATOM 1698 C C . THR A 1 221 ? 33.216 44.703 30.791 1.00 84.50 221 THR A C 1
ATOM 1700 O O . THR A 1 221 ? 33.269 44.540 29.573 1.00 84.50 221 THR A O 1
ATOM 1703 N N . ALA A 1 222 ? 33.657 45.825 31.376 1.00 88.50 222 ALA A N 1
ATOM 1704 C CA . ALA A 1 222 ? 34.023 47.029 30.627 1.00 88.50 222 ALA A CA 1
ATOM 1705 C C . ALA A 1 222 ? 35.052 46.775 29.524 1.00 88.50 222 ALA A C 1
ATOM 1707 O O . ALA A 1 222 ? 34.847 47.210 28.395 1.00 88.50 222 ALA A O 1
ATOM 1708 N N . ALA A 1 223 ? 36.111 46.011 29.813 1.00 86.62 223 ALA A N 1
ATOM 1709 C CA . ALA A 1 223 ? 37.139 45.685 28.825 1.00 86.62 223 ALA A CA 1
ATOM 1710 C C . ALA A 1 223 ? 36.544 45.004 27.579 1.00 86.62 223 ALA A C 1
ATOM 1712 O O . ALA A 1 223 ? 36.769 45.461 26.461 1.00 86.62 223 ALA A O 1
ATOM 1713 N N . LYS A 1 224 ? 35.700 43.983 27.782 1.00 83.94 224 LYS A N 1
ATOM 1714 C CA . LYS A 1 224 ? 35.011 43.274 26.695 1.00 83.94 224 LYS A CA 1
ATOM 1715 C C . LYS A 1 224 ? 34.039 44.194 25.955 1.00 83.94 224 LYS A C 1
ATOM 1717 O O . LYS A 1 224 ? 33.987 44.173 24.732 1.00 83.94 224 LYS A O 1
ATOM 1722 N N . THR A 1 225 ? 33.291 45.030 26.672 1.00 87.75 225 THR A N 1
ATOM 1723 C CA . THR A 1 225 ? 32.364 45.985 26.053 1.00 87.75 225 THR A CA 1
ATOM 1724 C C . THR A 1 225 ? 33.100 47.007 25.175 1.00 87.75 225 THR A C 1
ATOM 1726 O O . THR A 1 225 ? 32.625 47.302 24.081 1.00 87.75 225 THR A O 1
ATOM 1729 N N . PHE A 1 226 ? 34.275 47.501 25.589 1.00 91.94 226 PHE A N 1
ATOM 1730 C CA . PHE A 1 226 ? 35.104 48.399 24.772 1.00 91.94 226 PHE A CA 1
ATOM 1731 C C . PHE A 1 226 ? 35.673 47.708 23.529 1.00 91.94 226 PHE A C 1
ATOM 1733 O O . PHE A 1 226 ? 35.600 48.279 22.442 1.00 91.94 226 PHE A O 1
ATOM 1740 N N . GLU A 1 227 ? 36.185 46.478 23.657 1.00 89.25 227 GLU A N 1
ATOM 1741 C CA . GLU A 1 227 ? 36.677 45.683 22.516 1.00 89.25 227 GLU A CA 1
ATOM 1742 C C . GLU A 1 227 ? 35.610 45.561 21.423 1.00 89.25 227 GLU A C 1
ATOM 1744 O O . GLU A 1 227 ? 35.878 45.750 20.234 1.00 89.25 227 GLU A O 1
ATOM 1749 N N . GLN A 1 228 ? 34.381 45.274 21.846 1.00 87.25 228 GLN A N 1
ATOM 1750 C CA . GLN A 1 228 ? 33.245 45.068 20.962 1.00 87.25 228 GLN A CA 1
ATOM 1751 C C . GLN A 1 228 ? 32.694 46.377 20.392 1.00 87.25 228 GLN A C 1
ATOM 1753 O O . GLN A 1 228 ? 32.424 46.447 19.194 1.00 87.25 228 GLN A O 1
ATOM 1758 N N . LEU A 1 229 ? 32.558 47.421 21.216 1.00 91.31 229 LEU A N 1
ATOM 1759 C CA . LEU A 1 229 ? 32.082 48.729 20.768 1.00 91.31 229 LEU A CA 1
ATOM 1760 C C . LEU A 1 229 ? 33.036 49.341 19.739 1.00 91.31 229 LEU A C 1
ATOM 1762 O O . LEU A 1 229 ? 32.580 49.817 18.706 1.00 91.31 229 LEU A O 1
ATOM 1766 N N . PHE A 1 230 ? 34.351 49.276 19.964 1.00 92.69 230 PHE A N 1
ATOM 1767 C CA . PHE A 1 230 ? 35.336 49.781 19.003 1.00 92.69 230 PHE A CA 1
ATOM 1768 C C . PHE A 1 230 ? 35.293 49.010 17.688 1.00 92.69 230 PHE A C 1
ATOM 1770 O O . PHE A 1 230 ? 35.250 49.621 16.624 1.00 92.69 230 PHE A O 1
ATOM 1777 N N . ALA A 1 231 ? 35.254 47.677 17.746 1.00 89.19 231 ALA A N 1
ATOM 1778 C CA . ALA A 1 231 ? 35.140 46.861 16.543 1.00 89.19 231 ALA A CA 1
ATOM 1779 C C . ALA A 1 231 ? 33.863 47.181 15.754 1.00 89.19 231 ALA A C 1
ATOM 1781 O O . ALA A 1 231 ? 33.889 47.230 14.523 1.00 89.19 231 ALA A O 1
ATOM 1782 N N . ARG A 1 232 ? 32.754 47.427 16.462 1.00 88.25 232 ARG A N 1
ATOM 1783 C CA . ARG A 1 232 ? 31.463 47.728 15.852 1.00 88.25 232 ARG A CA 1
ATOM 1784 C C . ARG A 1 232 ? 31.400 49.125 15.242 1.00 88.25 232 ARG A C 1
ATOM 1786 O O . ARG A 1 232 ? 30.890 49.253 14.139 1.00 88.25 232 ARG A O 1
ATOM 1793 N N . LEU A 1 233 ? 31.956 50.138 15.901 1.00 91.69 233 LEU A N 1
ATOM 1794 C CA . LEU A 1 233 ? 32.018 51.499 15.361 1.00 91.69 233 LEU A CA 1
ATOM 1795 C C . LEU A 1 233 ? 32.896 51.576 14.104 1.00 91.69 233 LEU A C 1
ATOM 1797 O O . LEU A 1 233 ? 32.558 52.310 13.179 1.00 91.69 233 LEU A O 1
ATOM 1801 N N . VAL A 1 234 ? 33.966 50.774 14.027 1.00 90.56 234 VAL A N 1
ATOM 1802 C CA . VAL A 1 234 ? 34.741 50.620 12.783 1.00 90.56 234 VAL A CA 1
ATOM 1803 C C . VAL A 1 234 ? 33.917 49.935 11.693 1.00 90.56 234 VAL A C 1
ATOM 1805 O O . VAL A 1 234 ? 33.975 50.330 10.536 1.00 90.56 234 VAL A O 1
ATOM 1808 N N . PHE A 1 235 ? 33.142 48.911 12.051 1.00 86.44 235 PHE A N 1
ATOM 1809 C CA . PHE A 1 235 ? 32.298 48.179 11.105 1.00 86.44 235 PHE A CA 1
ATOM 1810 C C . PHE A 1 235 ? 31.111 48.993 10.578 1.00 86.44 235 PHE A C 1
ATOM 1812 O O . PHE A 1 235 ? 30.762 48.870 9.409 1.00 86.44 235 PHE A O 1
ATOM 1819 N N . ASP A 1 236 ? 30.494 49.818 11.423 1.00 85.44 236 ASP A N 1
ATOM 1820 C CA . ASP A 1 236 ? 29.390 50.708 11.049 1.00 85.44 236 ASP A CA 1
ATOM 1821 C C . ASP A 1 236 ? 29.899 52.010 10.372 1.00 85.44 236 ASP A C 1
ATOM 1823 O O . ASP A 1 236 ? 29.147 52.983 10.260 1.00 85.44 236 ASP A O 1
ATOM 1827 N N . ASP A 1 237 ? 31.166 52.030 9.931 1.00 87.31 237 ASP A N 1
ATOM 1828 C CA . ASP A 1 237 ? 31.856 53.134 9.249 1.00 87.31 237 ASP A CA 1
ATOM 1829 C C . ASP A 1 237 ? 31.819 54.475 10.018 1.00 87.31 237 ASP A C 1
ATOM 1831 O O . ASP A 1 237 ? 31.780 55.552 9.419 1.00 87.31 237 ASP A O 1
ATOM 1835 N N . VAL A 1 238 ? 31.831 54.438 11.358 1.00 91.94 238 VAL A N 1
ATOM 1836 C CA . VAL A 1 238 ? 31.871 55.653 12.198 1.00 91.94 238 VAL A CA 1
ATOM 1837 C C . VAL A 1 238 ? 33.281 56.249 12.244 1.00 91.94 238 VAL A C 1
ATOM 1839 O O . VAL A 1 238 ? 33.441 57.464 12.151 1.00 91.94 238 VAL A O 1
ATOM 1842 N N . PHE A 1 239 ? 34.305 55.403 12.375 1.00 92.50 239 PHE A N 1
ATOM 1843 C CA . PHE A 1 239 ? 35.718 55.776 12.247 1.00 92.50 239 PHE A CA 1
ATOM 1844 C C . PHE A 1 239 ? 36.528 54.619 11.655 1.00 92.50 239 PHE A C 1
ATOM 1846 O O . PHE A 1 239 ? 36.067 53.482 11.596 1.00 92.50 239 PHE A O 1
ATOM 1853 N N . THR A 1 240 ? 37.740 54.892 11.183 1.00 92.25 240 THR A N 1
ATOM 1854 C CA . THR A 1 240 ? 38.552 53.918 10.446 1.00 92.25 240 THR A CA 1
ATOM 1855 C C . THR A 1 240 ? 39.441 53.067 11.356 1.00 92.25 240 THR A C 1
ATOM 1857 O O . THR A 1 240 ? 39.693 53.376 12.520 1.00 92.25 240 THR A O 1
ATOM 1860 N N . VAL A 1 241 ? 39.993 51.982 10.803 1.00 88.62 241 VAL A N 1
ATOM 1861 C CA . VAL A 1 241 ? 41.025 51.185 11.490 1.00 88.62 241 VAL A CA 1
ATOM 1862 C C . VAL A 1 241 ? 42.274 52.020 11.808 1.00 88.62 241 VAL A C 1
ATOM 1864 O O . VAL A 1 241 ? 42.951 51.726 12.792 1.00 88.62 241 VAL A O 1
ATOM 1867 N N . ASP A 1 242 ? 42.579 53.042 11.005 1.00 90.38 242 ASP A N 1
ATOM 1868 C CA . ASP A 1 242 ? 43.722 53.928 11.240 1.00 90.38 242 ASP A CA 1
ATOM 1869 C C . ASP A 1 242 ? 43.456 54.864 12.433 1.00 90.38 242 ASP A C 1
ATOM 1871 O O . ASP A 1 242 ? 44.323 55.012 13.292 1.00 90.38 242 ASP A O 1
ATOM 1875 N N . ASP A 1 243 ? 42.227 55.369 12.587 1.00 92.50 243 ASP A N 1
ATOM 1876 C CA . ASP A 1 243 ? 41.824 56.151 13.769 1.00 92.50 243 ASP A CA 1
ATOM 1877 C C . ASP A 1 243 ? 41.930 55.321 15.067 1.00 92.50 243 ASP A C 1
ATOM 1879 O O . ASP A 1 243 ? 42.377 55.800 16.113 1.00 92.50 243 ASP A O 1
ATOM 1883 N N . LEU A 1 244 ? 41.576 54.031 15.002 1.00 89.75 244 LEU A N 1
ATOM 1884 C CA . LEU A 1 244 ? 41.752 53.094 16.118 1.00 89.75 244 LEU A CA 1
ATOM 1885 C C . LEU A 1 244 ? 43.236 52.858 16.453 1.00 89.75 244 LEU A C 1
ATOM 1887 O O . LEU A 1 244 ? 43.598 52.663 17.619 1.00 89.75 244 LEU A O 1
ATOM 1891 N N . GLU A 1 245 ? 44.108 52.864 15.442 1.00 87.81 245 GLU A N 1
ATOM 1892 C CA . GLU A 1 245 ? 45.555 52.773 15.635 1.00 87.81 245 GLU A CA 1
ATOM 1893 C C . GLU A 1 245 ? 46.128 54.021 16.305 1.00 87.81 245 GLU A C 1
ATOM 1895 O O . GLU A 1 245 ? 47.016 53.882 17.147 1.00 87.81 245 GLU A O 1
ATOM 1900 N N . ASP A 1 246 ? 45.593 55.208 16.029 1.00 88.19 246 ASP A N 1
ATOM 1901 C CA . ASP A 1 246 ? 46.010 56.446 16.694 1.00 88.19 246 ASP A CA 1
ATOM 1902 C C . ASP A 1 246 ? 45.659 56.441 18.193 1.00 88.19 246 ASP A C 1
ATOM 1904 O O . ASP A 1 246 ? 46.504 56.778 19.039 1.00 88.19 246 ASP A O 1
ATOM 1908 N N . ILE A 1 247 ? 44.466 55.945 18.556 1.00 86.56 247 ILE A N 1
ATOM 1909 C CA . ILE A 1 247 ? 44.099 55.685 19.961 1.00 86.56 247 ILE A CA 1
ATOM 1910 C C . ILE A 1 247 ? 45.087 54.684 20.574 1.00 86.56 247 ILE A C 1
ATOM 1912 O O . ILE A 1 247 ? 45.657 54.926 21.642 1.00 86.56 247 ILE A O 1
ATOM 1916 N N . ARG A 1 248 ? 45.360 53.569 19.883 1.00 86.81 248 ARG A N 1
ATOM 1917 C CA . ARG A 1 248 ? 46.293 52.538 20.364 1.00 86.81 248 ARG A CA 1
ATOM 1918 C C . ARG A 1 248 ? 47.698 53.099 20.593 1.00 86.81 248 ARG A C 1
ATOM 1920 O O . ARG A 1 248 ? 48.289 52.847 21.643 1.00 86.81 248 ARG A O 1
ATOM 1927 N N . MET A 1 249 ? 48.243 53.867 19.654 1.00 83.69 249 MET A N 1
ATOM 1928 C CA . MET A 1 249 ? 49.582 54.452 19.766 1.00 83.69 249 MET A CA 1
ATOM 1929 C C . MET A 1 249 ? 49.686 55.406 20.959 1.00 83.69 249 MET A C 1
ATOM 1931 O O . MET A 1 249 ? 50.688 55.375 21.678 1.00 83.69 249 MET A O 1
ATOM 1935 N N . SER A 1 250 ? 48.625 56.160 21.243 1.00 79.62 250 SER A N 1
ATOM 1936 C CA . SER A 1 250 ? 48.531 57.008 22.436 1.00 79.62 250 SER A CA 1
ATOM 1937 C C . SER A 1 250 ? 48.592 56.189 23.738 1.00 79.62 250 SER A C 1
ATOM 1939 O O . SER A 1 250 ? 49.314 56.555 24.667 1.00 79.62 250 SER A O 1
ATOM 1941 N N . THR A 1 251 ? 47.944 55.016 23.797 1.00 76.00 251 THR A N 1
ATOM 1942 C CA . THR A 1 251 ? 48.002 54.120 24.978 1.00 76.00 251 THR A CA 1
ATOM 1943 C C . THR A 1 251 ? 49.379 53.484 25.199 1.00 76.00 251 THR A C 1
ATOM 1945 O O . THR A 1 251 ? 49.791 53.285 26.345 1.00 76.00 251 THR A O 1
ATOM 1948 N N . VAL A 1 252 ? 50.118 53.202 24.118 1.00 73.62 252 VAL A N 1
ATOM 1949 C CA . VAL A 1 252 ? 51.495 52.680 24.178 1.00 73.62 252 VAL A CA 1
ATOM 1950 C C . VAL A 1 252 ? 52.447 53.733 24.741 1.00 73.62 252 VAL A C 1
ATOM 1952 O O . VAL A 1 252 ? 53.285 53.403 25.577 1.00 73.62 252 VAL A O 1
ATOM 1955 N N . ILE A 1 253 ? 52.295 55.000 24.342 1.00 75.94 253 ILE A N 1
ATOM 1956 C CA . ILE A 1 253 ? 53.089 56.118 24.882 1.00 75.94 253 ILE A CA 1
ATOM 1957 C C . ILE A 1 253 ? 52.862 56.272 26.394 1.00 75.94 253 ILE A C 1
ATOM 1959 O O . ILE A 1 253 ? 53.811 56.519 27.138 1.00 75.94 253 ILE A O 1
ATOM 1963 N N . LEU A 1 254 ? 51.627 56.068 26.858 1.00 72.38 254 LEU A N 1
ATOM 1964 C CA . LEU A 1 254 ? 51.258 56.099 28.279 1.00 72.38 254 LEU A CA 1
ATOM 1965 C C . LEU A 1 254 ? 51.566 54.787 29.031 1.00 72.38 254 LEU A C 1
ATOM 1967 O O . LEU A 1 254 ? 51.323 54.697 30.232 1.00 72.38 254 LEU A O 1
ATOM 1971 N N . ASN A 1 255 ? 52.136 53.783 28.351 1.00 73.38 255 ASN A N 1
ATOM 1972 C CA . ASN A 1 255 ? 52.550 52.490 28.905 1.00 73.38 255 ASN A CA 1
ATOM 1973 C C . ASN A 1 255 ? 51.412 51.664 29.554 1.00 73.38 255 ASN A C 1
ATOM 1975 O O . ASN A 1 255 ? 51.655 50.881 30.475 1.00 73.38 255 ASN A O 1
ATOM 1979 N N . ASN A 1 256 ? 50.168 51.797 29.073 1.00 78.81 256 ASN A N 1
ATOM 1980 C CA . ASN A 1 256 ? 49.020 51.053 29.607 1.00 78.81 256 ASN A CA 1
ATOM 1981 C C . ASN A 1 256 ? 48.752 49.772 28.796 1.00 78.81 256 ASN A C 1
ATOM 1983 O O . ASN A 1 256 ? 48.174 49.795 27.706 1.00 78.81 256 ASN A O 1
ATOM 1987 N N . SER A 1 257 ? 49.177 48.628 29.341 1.00 78.06 257 SER A N 1
ATOM 1988 C CA . SER A 1 257 ? 49.124 47.340 28.642 1.00 78.06 257 SER A CA 1
ATOM 1989 C C . SER A 1 257 ? 47.702 46.836 28.385 1.00 78.06 257 SER A C 1
ATOM 1991 O O . SER A 1 257 ? 47.475 46.250 27.330 1.00 78.06 257 SER A O 1
ATOM 1993 N N . LYS A 1 258 ? 46.742 47.082 29.289 1.00 79.56 258 LYS A N 1
ATOM 1994 C CA . LYS A 1 258 ? 45.345 46.632 29.137 1.00 79.56 258 LYS A CA 1
ATOM 1995 C C . LYS A 1 258 ? 44.616 47.402 28.039 1.00 79.56 258 LYS A C 1
ATOM 1997 O O . LYS A 1 258 ? 43.987 46.780 27.190 1.00 79.56 258 LYS A O 1
ATOM 2002 N N . MET A 1 259 ? 44.760 48.729 28.003 1.00 83.62 259 MET A N 1
ATOM 2003 C CA . MET A 1 259 ? 44.162 49.553 26.944 1.00 83.62 259 MET A CA 1
ATOM 2004 C C . MET A 1 259 ? 44.699 49.180 25.557 1.00 83.62 259 MET A C 1
ATOM 2006 O O . MET A 1 259 ? 43.935 49.029 24.607 1.00 83.62 259 MET A O 1
ATOM 2010 N N . ASN A 1 260 ? 46.012 48.952 25.452 1.00 82.56 260 ASN A N 1
ATOM 2011 C CA . ASN A 1 260 ? 46.625 48.522 24.197 1.00 82.56 260 ASN A CA 1
ATOM 2012 C C . ASN A 1 260 ? 46.095 47.149 23.733 1.00 82.56 260 ASN A C 1
ATOM 2014 O O . ASN A 1 260 ? 45.906 46.953 22.534 1.00 82.56 260 ASN A O 1
ATOM 2018 N N . GLN A 1 261 ? 45.821 46.211 24.652 1.00 83.69 261 GLN A N 1
ATOM 2019 C CA . GLN A 1 261 ? 45.205 44.922 24.300 1.00 83.69 261 GLN A CA 1
ATOM 2020 C C . GLN A 1 261 ? 43.783 45.093 23.753 1.00 83.69 261 GLN A C 1
ATOM 2022 O O . GLN A 1 261 ? 43.471 44.500 22.723 1.00 83.69 261 GLN A O 1
ATOM 2027 N N . ILE A 1 262 ? 42.967 45.957 24.364 1.00 88.94 262 ILE A N 1
ATOM 2028 C CA . ILE A 1 262 ? 41.596 46.235 23.905 1.00 88.94 262 ILE A CA 1
ATOM 2029 C C . ILE A 1 262 ? 41.589 46.712 22.448 1.00 88.94 262 ILE A C 1
ATOM 2031 O O . ILE A 1 262 ? 40.855 46.170 21.622 1.00 88.94 262 ILE A O 1
ATOM 2035 N N . CYS A 1 263 ? 42.455 47.667 22.091 1.00 86.69 263 CYS A N 1
ATOM 2036 C CA . CYS A 1 263 ? 42.532 48.161 20.713 1.00 86.69 263 CYS A CA 1
ATOM 2037 C C . CYS A 1 263 ? 43.013 47.086 19.720 1.00 86.69 263 CYS A C 1
ATOM 2039 O O . CYS A 1 263 ? 42.535 47.037 18.586 1.00 86.69 263 CYS A O 1
ATOM 2041 N N . LEU A 1 264 ? 43.938 46.202 20.124 1.00 83.56 264 LEU A N 1
ATOM 2042 C CA . LEU A 1 264 ? 44.411 45.096 19.278 1.00 83.56 264 LEU A CA 1
ATOM 2043 C C . LEU A 1 264 ? 43.307 44.066 19.009 1.00 83.56 264 LEU A C 1
ATOM 2045 O O . LEU A 1 264 ? 43.152 43.616 17.870 1.00 83.56 264 LEU A O 1
ATOM 2049 N N . VAL A 1 265 ? 42.532 43.716 20.036 1.00 84.62 265 VAL A N 1
ATOM 2050 C CA . VAL A 1 265 ? 41.393 42.796 19.919 1.00 84.62 265 VAL A CA 1
ATOM 2051 C C . VAL A 1 265 ? 40.297 43.419 19.054 1.00 84.62 265 VAL A C 1
ATOM 2053 O O . VAL A 1 265 ? 39.850 42.790 18.095 1.00 84.62 265 VAL A O 1
ATOM 2056 N N . ALA A 1 266 ? 39.945 44.684 19.303 1.00 88.56 266 ALA A N 1
ATOM 2057 C CA . ALA A 1 266 ? 38.967 45.416 18.502 1.00 88.56 266 ALA A CA 1
ATOM 2058 C C . ALA A 1 266 ? 39.349 45.459 17.013 1.00 88.56 266 ALA A C 1
ATOM 2060 O O . ALA A 1 266 ? 38.520 45.189 16.144 1.00 88.56 266 ALA A O 1
ATOM 2061 N N . LYS A 1 267 ? 40.628 45.711 16.700 1.00 84.94 267 LYS A N 1
ATOM 2062 C CA . LYS A 1 267 ? 41.144 45.682 15.323 1.00 84.94 267 LYS A CA 1
ATOM 2063 C C . LYS A 1 267 ? 41.028 44.304 14.677 1.00 84.94 267 LYS A C 1
ATOM 2065 O O . LYS A 1 267 ? 40.759 44.212 13.480 1.00 84.94 267 LYS A O 1
ATOM 2070 N N . SER A 1 268 ? 41.273 43.240 15.440 1.00 80.94 268 SER A N 1
ATOM 2071 C CA . SER A 1 268 ? 41.118 41.865 14.956 1.00 80.94 268 SER A CA 1
ATOM 2072 C C . SER A 1 268 ? 39.665 41.589 14.563 1.00 80.94 268 SER A C 1
ATOM 2074 O O . SER A 1 268 ? 39.406 41.116 13.456 1.00 80.94 268 SER A O 1
ATOM 2076 N N . PHE A 1 269 ? 38.715 41.978 15.418 1.00 79.56 269 PHE A N 1
ATOM 2077 C CA . PHE A 1 269 ? 37.285 41.836 15.141 1.00 79.56 269 PHE A CA 1
ATOM 2078 C C . PHE A 1 269 ? 36.828 42.689 13.956 1.00 79.56 269 PHE A C 1
ATOM 2080 O O . PHE A 1 269 ? 36.153 42.166 13.074 1.00 79.56 269 PHE A O 1
ATOM 2087 N N . ALA A 1 270 ? 37.262 43.949 13.864 1.00 78.94 270 ALA A N 1
ATOM 2088 C CA . ALA A 1 270 ? 36.939 44.833 12.740 1.00 78.94 270 ALA A CA 1
ATOM 2089 C C . ALA A 1 270 ? 37.366 44.262 11.373 1.00 78.94 270 ALA A C 1
ATOM 2091 O O . ALA A 1 270 ? 36.712 44.495 10.361 1.00 78.94 270 ALA A O 1
ATOM 2092 N N . LYS A 1 271 ? 38.449 43.474 11.332 1.00 74.88 271 LYS A N 1
ATOM 2093 C CA . LYS A 1 271 ? 38.937 42.816 10.108 1.00 74.88 271 LYS A CA 1
ATOM 2094 C C . LYS A 1 271 ? 38.169 41.550 9.729 1.00 74.88 271 LYS A C 1
ATOM 2096 O O . LYS A 1 271 ? 38.386 41.034 8.634 1.00 74.88 271 LYS A O 1
ATOM 2101 N N . ASN A 1 272 ? 37.302 41.040 10.603 1.00 71.81 272 ASN A N 1
ATOM 2102 C CA . ASN A 1 272 ? 36.535 39.823 10.371 1.00 71.81 272 ASN A CA 1
ATOM 2103 C C . ASN A 1 272 ? 35.017 40.104 10.452 1.00 71.81 272 ASN A C 1
ATOM 2105 O O . ASN A 1 272 ? 34.393 39.894 11.496 1.00 71.81 272 ASN A O 1
ATOM 2109 N N . PRO A 1 273 ? 34.396 40.560 9.346 1.00 57.66 273 PRO A N 1
ATOM 2110 C CA . PRO A 1 273 ? 32.988 40.961 9.322 1.00 57.66 273 PRO A CA 1
ATOM 2111 C C . PRO A 1 273 ? 32.014 39.797 9.555 1.00 57.66 273 PRO A C 1
ATOM 2113 O O . PRO A 1 273 ? 30.851 40.038 9.873 1.00 57.66 273 PRO A O 1
ATOM 2116 N N . VAL A 1 274 ? 32.469 38.544 9.420 1.00 55.53 274 VAL A N 1
ATOM 2117 C CA . VAL A 1 274 ? 31.666 37.361 9.753 1.00 55.53 274 VAL A CA 1
ATOM 2118 C C . VAL A 1 274 ? 31.474 37.286 11.264 1.00 55.53 274 VAL A C 1
ATOM 2120 O O . VAL A 1 274 ? 30.332 37.266 11.699 1.00 55.53 274 VAL A O 1
ATOM 2123 N N . ILE A 1 275 ? 32.547 37.385 12.061 1.00 57.72 275 ILE A N 1
ATOM 2124 C CA . ILE A 1 275 ? 32.476 37.385 13.537 1.00 57.72 275 ILE A CA 1
ATOM 2125 C C . ILE A 1 275 ? 31.582 38.524 14.047 1.00 57.72 275 ILE A C 1
ATOM 2127 O O . ILE A 1 275 ? 30.795 38.326 14.963 1.00 57.72 275 ILE A O 1
ATOM 2131 N N . LEU A 1 276 ? 31.640 39.706 13.428 1.00 58.19 276 LEU A N 1
ATOM 2132 C CA . LEU A 1 276 ? 30.783 40.839 13.800 1.00 58.19 276 LEU A CA 1
ATOM 2133 C C . LEU A 1 276 ? 29.298 40.647 13.446 1.00 58.19 276 LEU A C 1
ATOM 2135 O O . LEU A 1 276 ? 28.445 41.286 14.062 1.00 58.19 276 LEU A O 1
ATOM 2139 N N . ARG A 1 277 ? 28.971 39.786 12.474 1.00 55.28 277 ARG A N 1
ATOM 2140 C CA . ARG A 1 277 ? 27.584 39.386 12.195 1.00 55.28 277 ARG A CA 1
ATOM 2141 C C . ARG A 1 277 ? 27.112 38.303 13.160 1.00 55.28 277 ARG A C 1
ATOM 2143 O O . ARG A 1 277 ? 26.029 38.450 13.698 1.00 55.28 277 ARG A O 1
ATOM 2150 N N . THR A 1 278 ? 27.925 37.282 13.436 1.00 49.50 278 THR A N 1
ATOM 2151 C CA . THR A 1 278 ? 27.534 36.150 14.300 1.00 49.50 278 THR A CA 1
ATOM 2152 C C . THR A 1 278 ? 27.597 36.441 15.799 1.00 49.50 278 THR A C 1
ATOM 2154 O O . THR A 1 278 ? 26.916 35.783 16.573 1.00 49.50 278 THR A O 1
ATOM 2157 N N . MET A 1 279 ? 28.420 37.394 16.243 1.00 50.72 279 MET A N 1
ATOM 2158 C CA . MET A 1 279 ? 28.617 37.700 17.669 1.00 50.72 279 MET A CA 1
ATOM 2159 C C . MET A 1 279 ? 27.680 38.817 18.179 1.00 50.72 279 MET A C 1
ATOM 2161 O O . MET A 1 279 ? 27.712 39.129 19.367 1.00 50.72 279 MET A O 1
ATOM 2165 N N . PHE A 1 280 ? 26.867 39.425 17.297 1.00 56.25 280 PHE A N 1
ATOM 2166 C CA . PHE A 1 280 ? 26.057 40.625 17.580 1.00 56.25 280 PHE A CA 1
ATOM 2167 C C . PHE A 1 280 ? 24.673 40.631 16.896 1.00 56.25 280 PHE A C 1
ATOM 2169 O O . PHE A 1 280 ? 24.200 41.687 16.454 1.00 56.25 280 PHE A O 1
ATOM 2176 N N . GLU A 1 281 ? 24.021 39.471 16.797 1.00 51.06 281 GLU A N 1
ATOM 2177 C CA . GLU A 1 281 ? 22.569 39.411 16.564 1.00 51.06 281 GLU A CA 1
ATOM 2178 C C . GLU A 1 281 ? 21.818 39.858 17.842 1.00 51.06 281 GLU A C 1
ATOM 2180 O O . GLU A 1 281 ? 22.355 39.697 18.945 1.00 51.06 281 GLU A O 1
ATOM 2185 N N . PRO A 1 282 ? 20.653 40.528 17.725 1.00 47.72 282 PRO A N 1
ATOM 2186 C CA . PRO A 1 282 ? 19.923 41.072 18.872 1.00 47.72 282 PRO A CA 1
ATOM 2187 C C . PRO A 1 282 ? 19.634 39.995 19.926 1.00 47.72 282 PRO A C 1
ATOM 2189 O O . PRO A 1 282 ? 18.944 39.023 19.670 1.00 47.72 282 PRO A O 1
ATOM 2192 N N . SER A 1 283 ? 20.122 40.165 21.154 1.00 47.12 283 SER A N 1
ATOM 2193 C CA . SER A 1 283 ? 19.682 39.302 22.254 1.00 47.12 283 SER A CA 1
ATOM 2194 C C . SER A 1 283 ? 18.398 39.871 22.869 1.00 47.12 283 SER A C 1
ATOM 2196 O O . SER A 1 283 ? 18.464 40.856 23.609 1.00 47.12 283 SER A O 1
ATOM 2198 N N . GLY A 1 284 ? 17.260 39.224 22.597 1.00 51.16 284 GLY A N 1
ATOM 2199 C CA . GLY A 1 284 ? 15.994 39.378 23.326 1.00 51.16 284 GLY A CA 1
ATOM 2200 C C . GLY A 1 284 ? 14.934 40.283 22.687 1.00 51.16 284 GLY A C 1
ATOM 2201 O O . GLY A 1 284 ? 15.262 41.288 22.071 1.00 51.16 284 GLY A O 1
ATOM 2202 N N . GLY A 1 285 ? 13.658 39.920 22.899 1.00 49.66 285 GLY A N 1
ATOM 2203 C CA . GLY A 1 285 ? 12.424 40.736 22.856 1.00 49.66 285 GLY A CA 1
ATOM 2204 C C . GLY A 1 285 ? 12.013 41.471 21.567 1.00 49.66 285 GLY A C 1
ATOM 2205 O O . GLY A 1 285 ? 10.820 41.611 21.318 1.00 49.66 285 GLY A O 1
ATOM 2206 N N . GLU A 1 286 ? 12.964 41.951 20.771 1.00 51.66 286 GLU A N 1
ATOM 2207 C CA . GLU A 1 286 ? 12.768 42.830 19.607 1.00 51.66 286 GLU A CA 1
ATOM 2208 C C . GLU A 1 286 ? 12.905 42.086 18.261 1.00 51.66 286 GLU A C 1
ATOM 2210 O O . GLU A 1 286 ? 12.730 42.684 17.199 1.00 51.66 286 GLU A O 1
ATOM 2215 N N . GLU A 1 287 ? 13.217 40.784 18.280 1.00 61.12 287 GLU A N 1
ATOM 2216 C CA . GLU A 1 287 ? 13.291 39.936 17.082 1.00 61.12 287 GLU A CA 1
ATOM 2217 C C . GLU A 1 287 ? 11.904 39.452 16.629 1.00 61.12 287 GLU A C 1
ATOM 2219 O O . GLU A 1 287 ? 11.002 39.236 17.439 1.00 6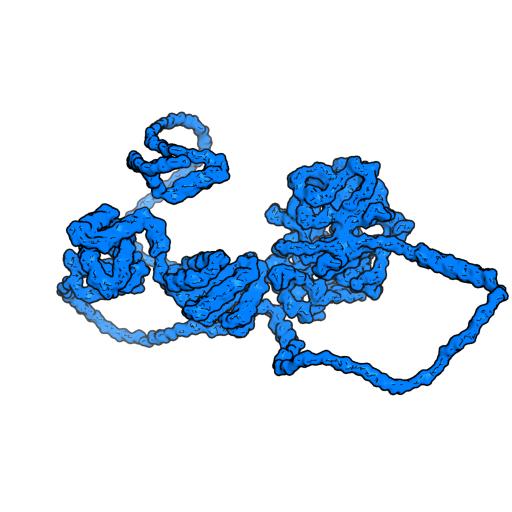1.12 287 GLU A O 1
ATOM 2224 N N . SER A 1 288 ? 11.721 39.244 15.319 1.00 66.81 288 SER A N 1
ATOM 2225 C CA . SER A 1 288 ? 10.500 38.618 14.797 1.00 66.81 288 SER A CA 1
ATOM 2226 C C . SER A 1 288 ? 10.405 37.158 15.244 1.00 66.81 288 SER A C 1
ATOM 2228 O O . SER A 1 288 ? 11.413 36.451 15.224 1.00 66.81 288 SER A O 1
ATOM 2230 N N . LEU A 1 289 ? 9.191 36.686 15.543 1.00 71.38 289 LEU A N 1
ATOM 2231 C CA . LEU A 1 289 ? 8.943 35.308 15.988 1.00 71.38 289 LEU A CA 1
ATOM 2232 C C . LEU A 1 289 ? 9.541 34.253 15.036 1.00 71.38 289 LEU A C 1
ATOM 2234 O O . LEU A 1 289 ? 10.171 33.314 15.510 1.00 71.38 289 LEU A O 1
ATOM 2238 N N . ASP A 1 290 ? 9.488 34.478 13.717 1.00 63.84 290 ASP A N 1
ATOM 2239 C CA . ASP A 1 290 ? 10.070 33.581 12.701 1.00 63.84 290 ASP A CA 1
ATOM 2240 C C . ASP A 1 290 ? 11.590 33.360 12.864 1.00 63.84 290 ASP A C 1
ATOM 2242 O O . ASP A 1 290 ? 12.126 32.285 12.575 1.00 63.84 290 ASP A O 1
ATOM 2246 N N . VAL A 1 291 ? 12.308 34.389 13.327 1.00 69.44 291 VAL A N 1
ATOM 2247 C CA . VAL A 1 291 ? 13.760 34.328 13.564 1.00 69.44 291 VAL A CA 1
ATOM 2248 C C . VAL A 1 291 ? 14.035 33.534 14.837 1.00 69.44 291 VAL A C 1
ATOM 2250 O O . VAL A 1 291 ? 14.885 32.645 14.835 1.00 69.44 291 VAL A O 1
ATOM 2253 N N . ILE A 1 292 ? 13.248 33.770 15.888 1.00 73.56 292 ILE A N 1
ATOM 2254 C CA . ILE A 1 292 ? 13.347 33.032 17.151 1.00 73.56 292 ILE A CA 1
ATOM 2255 C C . ILE A 1 292 ? 13.053 31.539 16.933 1.00 73.56 292 ILE A C 1
ATOM 2257 O O . ILE A 1 292 ? 13.824 30.692 17.388 1.00 73.56 292 ILE A O 1
ATOM 2261 N N . ASP A 1 293 ? 12.006 31.201 16.175 1.00 74.69 293 ASP A N 1
ATOM 2262 C CA . ASP A 1 293 ? 11.684 29.810 15.834 1.00 74.69 293 ASP A CA 1
ATOM 2263 C C . ASP A 1 293 ? 12.812 29.154 15.019 1.00 74.69 293 ASP A C 1
ATOM 2265 O O . ASP A 1 293 ? 13.182 28.004 15.267 1.00 74.69 293 ASP A O 1
ATOM 2269 N N . SER A 1 294 ? 13.454 29.905 14.118 1.00 74.62 294 SER A N 1
ATOM 2270 C CA . SER A 1 294 ? 14.637 29.430 13.387 1.00 74.62 294 SER A CA 1
ATOM 2271 C C . SER A 1 294 ? 15.822 29.136 14.319 1.00 74.62 294 SER A C 1
ATOM 2273 O O . SER A 1 294 ? 16.527 28.138 14.130 1.00 74.62 294 SER A O 1
ATOM 2275 N N . HIS A 1 295 ? 16.043 29.955 15.353 1.00 80.81 295 HIS A N 1
ATOM 2276 C CA . HIS A 1 295 ? 17.057 29.680 16.376 1.00 80.81 295 HIS A CA 1
ATOM 2277 C C . HIS A 1 295 ? 16.723 28.423 17.186 1.00 80.81 295 HIS A C 1
ATOM 2279 O O . HIS A 1 295 ? 17.617 27.601 17.402 1.00 80.81 295 HIS A O 1
ATOM 2285 N N . PHE A 1 296 ? 15.458 28.221 17.571 1.00 88.00 296 PHE A N 1
ATOM 2286 C CA . PHE A 1 296 ? 15.018 26.998 18.252 1.00 88.00 296 PHE A CA 1
ATOM 2287 C C . PHE A 1 296 ? 15.306 25.749 17.424 1.00 88.00 296 PHE A C 1
ATOM 2289 O O . PHE A 1 296 ? 15.945 24.824 17.925 1.00 88.00 296 PHE A O 1
ATOM 2296 N N . VAL A 1 297 ? 14.919 25.739 16.147 1.00 82.38 297 VAL A N 1
ATOM 2297 C CA . VAL A 1 297 ? 15.152 24.596 15.249 1.00 82.38 297 VAL A CA 1
ATOM 2298 C C . VAL A 1 297 ? 16.645 24.303 15.083 1.00 82.38 297 VAL A C 1
ATOM 2300 O O . VAL A 1 297 ? 17.046 23.139 15.074 1.00 82.38 297 VAL A O 1
ATOM 2303 N N . ASN A 1 298 ? 17.493 25.330 14.982 1.00 80.25 298 ASN A N 1
ATOM 2304 C CA . ASN A 1 298 ? 18.941 25.137 14.878 1.00 80.25 298 ASN A CA 1
ATOM 2305 C C . ASN A 1 298 ? 19.548 24.563 16.167 1.00 80.25 298 ASN A C 1
ATOM 2307 O O . ASN A 1 298 ? 20.366 23.649 16.093 1.00 80.25 298 ASN A O 1
ATOM 2311 N N . ILE A 1 299 ? 19.123 25.050 17.338 1.00 87.75 299 ILE A N 1
ATOM 2312 C CA . ILE A 1 299 ? 19.570 24.512 18.632 1.00 87.75 299 ILE A CA 1
ATOM 2313 C C . ILE A 1 299 ? 19.129 23.053 18.787 1.00 87.75 299 ILE A C 1
ATOM 2315 O O . ILE A 1 299 ? 19.934 22.213 19.181 1.00 87.75 299 ILE A O 1
ATOM 2319 N N . LEU A 1 300 ? 17.882 22.733 18.428 1.00 87.81 300 LEU A N 1
ATOM 2320 C CA . LEU A 1 300 ? 17.377 21.360 18.439 1.00 87.81 300 LEU A CA 1
ATOM 2321 C C . LEU A 1 300 ? 18.201 20.467 17.510 1.00 87.81 300 LEU A C 1
ATOM 2323 O O . LEU A 1 300 ? 18.662 19.412 17.938 1.00 87.81 300 LEU A O 1
ATOM 2327 N N . ARG A 1 301 ? 18.467 20.901 16.273 1.00 84.00 301 ARG A N 1
ATOM 2328 C CA . ARG A 1 301 ? 19.292 20.140 15.322 1.00 84.00 301 ARG A CA 1
ATOM 2329 C C . ARG A 1 301 ? 20.668 19.806 15.901 1.00 84.00 301 ARG A C 1
ATOM 2331 O O . ARG A 1 301 ? 21.095 18.658 15.809 1.00 84.00 301 ARG A O 1
ATOM 2338 N N . ASP A 1 302 ? 21.333 20.778 16.520 1.00 84.25 302 ASP A N 1
ATOM 2339 C CA . ASP A 1 302 ? 22.641 20.567 17.145 1.00 84.25 302 ASP A CA 1
ATOM 2340 C C . ASP A 1 302 ? 22.551 19.614 18.345 1.00 84.25 302 ASP A C 1
ATOM 2342 O O . ASP A 1 302 ? 23.417 18.755 18.516 1.00 84.25 302 ASP A O 1
ATOM 2346 N N . TYR A 1 303 ? 21.492 19.719 19.153 1.00 88.56 303 TYR A N 1
ATOM 2347 C CA . TYR A 1 303 ? 21.247 18.816 20.275 1.00 88.56 303 TYR A CA 1
ATOM 2348 C C . TYR A 1 303 ? 21.069 17.365 19.824 1.00 88.56 303 TYR A C 1
ATOM 2350 O O . TYR A 1 303 ? 21.688 16.459 20.381 1.00 88.56 303 TYR A O 1
ATOM 2358 N N . PHE A 1 304 ? 20.255 17.129 18.796 1.00 82.50 304 PHE A N 1
ATOM 2359 C CA . PHE A 1 304 ? 20.008 15.778 18.292 1.00 82.50 304 PHE A CA 1
ATOM 2360 C C . PHE A 1 304 ? 21.260 15.123 17.693 1.00 82.50 304 PHE A C 1
ATOM 2362 O O . PHE A 1 304 ? 21.319 13.900 17.615 1.00 82.50 304 PHE A O 1
ATOM 2369 N N . ILE A 1 305 ? 22.274 15.913 17.326 1.00 82.50 305 ILE A N 1
ATOM 2370 C CA . ILE A 1 305 ? 23.568 15.417 16.839 1.00 82.50 305 ILE A CA 1
ATOM 2371 C C . ILE A 1 305 ? 24.567 15.219 17.988 1.00 82.50 305 ILE A C 1
ATOM 2373 O O . ILE A 1 305 ? 25.259 14.205 18.035 1.00 82.50 305 ILE A O 1
ATOM 2377 N N . ASN A 1 306 ? 24.672 16.189 18.898 1.00 86.62 306 ASN A N 1
ATOM 2378 C CA . ASN A 1 306 ? 25.759 16.250 19.884 1.00 86.62 306 ASN A CA 1
ATOM 2379 C C . ASN A 1 306 ? 25.358 15.770 21.287 1.00 86.62 306 ASN A C 1
ATOM 2381 O O . ASN A 1 306 ? 26.227 15.531 22.122 1.00 86.62 306 ASN A O 1
ATOM 2385 N N . HIS A 1 307 ? 24.057 15.648 21.556 1.00 88.94 307 HIS A N 1
ATOM 2386 C CA . HIS A 1 307 ? 23.462 15.228 22.828 1.00 88.94 307 HIS A CA 1
ATOM 2387 C C . HIS A 1 307 ? 23.851 16.089 24.045 1.00 88.94 307 HIS A C 1
ATOM 2389 O O . HIS A 1 307 ? 23.801 15.610 25.176 1.00 88.94 307 HIS A O 1
ATOM 2395 N N . ASP A 1 308 ? 24.207 17.361 23.830 1.00 91.69 308 ASP A N 1
ATOM 2396 C CA . ASP A 1 308 ? 24.616 18.293 24.888 1.00 91.69 308 ASP A CA 1
ATOM 2397 C C . ASP A 1 308 ? 23.428 19.153 25.365 1.00 91.69 308 ASP A C 1
ATOM 2399 O O . ASP A 1 308 ? 23.045 20.151 24.737 1.00 91.69 308 ASP A O 1
ATOM 2403 N N . GLN A 1 309 ? 22.803 18.747 26.476 1.00 92.88 309 GLN A N 1
ATOM 2404 C CA . GLN A 1 309 ? 21.657 19.457 27.056 1.00 92.88 309 GLN A CA 1
ATOM 2405 C C . GLN A 1 309 ? 22.064 20.808 27.665 1.00 92.88 309 GLN A C 1
ATOM 2407 O O . GLN A 1 309 ? 21.270 21.753 27.652 1.00 92.88 309 GLN A O 1
ATOM 2412 N N . ASP A 1 310 ? 23.287 20.917 28.191 1.00 90.44 310 ASP A N 1
ATOM 2413 C CA . ASP A 1 310 ? 23.773 22.119 28.870 1.00 90.44 310 ASP A CA 1
ATOM 2414 C C . ASP A 1 310 ? 24.125 23.224 27.874 1.00 90.44 310 ASP A C 1
ATOM 2416 O O . ASP A 1 310 ? 23.819 24.396 28.118 1.00 90.44 310 ASP A O 1
ATOM 2420 N N . ASP A 1 311 ? 24.719 22.868 26.732 1.00 89.75 311 ASP A N 1
ATOM 2421 C CA . ASP A 1 311 ? 24.931 23.792 25.615 1.00 89.75 311 ASP A CA 1
ATOM 2422 C C . ASP A 1 311 ? 23.615 24.321 25.061 1.00 89.75 311 ASP A C 1
ATOM 2424 O O . ASP A 1 311 ? 23.429 25.537 24.950 1.00 89.75 311 ASP A O 1
ATOM 2428 N N . SER A 1 312 ? 22.669 23.415 24.824 1.00 90.81 312 SER A N 1
ATOM 2429 C CA . SER A 1 312 ? 21.337 23.752 24.322 1.00 90.81 312 SER A CA 1
ATOM 2430 C C . SER A 1 312 ? 20.608 24.702 25.272 1.00 90.81 312 SER A C 1
ATOM 2432 O O . SER A 1 312 ? 20.126 25.755 24.855 1.00 90.81 312 SER A O 1
ATOM 2434 N N . MET A 1 313 ? 20.591 24.393 26.573 1.00 90.19 313 MET A N 1
ATOM 2435 C CA . MET A 1 313 ? 19.959 25.244 27.583 1.00 90.19 313 MET A CA 1
ATOM 2436 C C . MET A 1 313 ? 20.640 26.613 27.696 1.00 90.19 313 MET A C 1
ATOM 2438 O O . MET A 1 313 ? 19.953 27.620 27.865 1.00 90.19 313 MET A O 1
ATOM 2442 N N . ARG A 1 314 ? 21.973 26.682 27.614 1.00 87.44 314 ARG A N 1
ATOM 2443 C CA . ARG A 1 314 ? 22.703 27.958 27.662 1.00 87.44 314 ARG A CA 1
ATOM 2444 C C . ARG A 1 314 ? 22.341 28.842 26.473 1.00 87.44 314 ARG A C 1
ATOM 2446 O O . ARG A 1 314 ? 21.953 29.985 26.678 1.00 87.44 314 ARG A O 1
ATOM 2453 N N . ARG A 1 315 ? 22.374 28.284 25.260 1.00 86.50 315 ARG A N 1
ATOM 2454 C CA . ARG A 1 315 ? 22.020 28.997 24.023 1.00 86.50 315 ARG A CA 1
ATOM 2455 C C . ARG A 1 315 ? 20.573 29.480 24.037 1.00 86.50 315 ARG A C 1
ATOM 2457 O O . ARG A 1 315 ? 20.312 30.604 23.631 1.00 86.50 315 ARG A O 1
ATOM 2464 N N . LEU A 1 316 ? 19.644 28.680 24.559 1.00 86.50 316 LEU A N 1
ATOM 2465 C CA . LEU A 1 316 ? 18.248 29.100 24.707 1.00 86.50 316 LEU A CA 1
ATOM 2466 C C . LEU A 1 316 ? 18.070 30.202 25.763 1.00 86.50 316 LEU A C 1
ATOM 2468 O O . LEU A 1 316 ? 17.278 31.119 25.558 1.00 86.50 316 LEU A O 1
ATOM 2472 N N . LYS A 1 317 ? 18.818 30.159 26.875 1.00 84.69 317 LYS A N 1
ATOM 2473 C CA . LYS A 1 317 ? 18.833 31.244 27.877 1.00 84.69 317 LYS A CA 1
ATOM 2474 C C . LYS A 1 317 ? 19.371 32.549 27.292 1.00 84.69 317 LYS A C 1
ATOM 2476 O O . LYS A 1 317 ? 18.843 33.611 27.618 1.00 84.69 317 LYS A O 1
ATOM 2481 N N . ASP A 1 318 ? 20.368 32.465 26.415 1.00 79.88 318 ASP A N 1
ATOM 2482 C CA . ASP A 1 318 ? 20.969 33.627 25.758 1.00 79.88 318 ASP A CA 1
ATOM 2483 C C . ASP A 1 318 ? 19.983 34.352 24.818 1.00 79.88 318 ASP A C 1
ATOM 2485 O O . ASP A 1 318 ? 20.106 35.564 24.639 1.00 79.88 318 ASP A O 1
ATOM 2489 N N . LEU A 1 319 ? 18.954 33.659 24.302 1.00 78.38 319 LEU A N 1
ATOM 2490 C CA . LEU A 1 319 ? 17.880 34.275 23.504 1.00 78.38 319 LEU A CA 1
ATOM 2491 C C . LEU A 1 319 ? 16.972 35.204 24.330 1.00 78.38 319 LEU A C 1
ATOM 2493 O O . LEU A 1 319 ? 16.358 36.108 23.773 1.00 78.38 319 LEU A O 1
ATOM 2497 N N . GLY A 1 320 ? 16.871 35.014 25.651 1.00 77.50 320 GLY A N 1
ATOM 2498 C CA . GLY A 1 320 ? 16.151 35.939 26.537 1.00 77.50 320 GLY A CA 1
ATOM 2499 C C . GLY A 1 320 ? 14.633 36.034 26.314 1.00 77.50 320 GLY A C 1
ATOM 2500 O O . GLY A 1 320 ? 14.058 37.092 26.562 1.00 77.50 320 GLY A O 1
ATOM 2501 N N . VAL A 1 321 ? 13.974 34.954 25.869 1.00 81.12 321 VAL A N 1
ATOM 2502 C CA . VAL A 1 321 ? 12.532 34.918 25.520 1.00 81.12 321 VAL A CA 1
ATOM 2503 C C . VAL A 1 321 ? 11.702 33.943 26.386 1.00 81.12 321 VAL A C 1
ATOM 2505 O O . VAL A 1 321 ? 11.042 33.046 25.859 1.00 81.12 321 VAL A O 1
ATOM 2508 N N . PRO A 1 322 ? 11.662 34.113 27.726 1.00 79.50 322 PRO A N 1
ATOM 2509 C CA . PRO A 1 322 ? 11.034 33.157 28.648 1.00 79.50 322 PRO A CA 1
ATOM 2510 C C . PRO A 1 322 ? 9.540 32.911 28.406 1.00 79.50 322 PRO A C 1
ATOM 2512 O O . PRO A 1 322 ? 9.040 31.814 28.649 1.00 79.50 322 PRO A O 1
ATOM 2515 N N . HIS A 1 323 ? 8.820 33.912 27.894 1.00 80.00 323 HIS A N 1
ATOM 2516 C CA . HIS A 1 323 ? 7.391 33.799 27.594 1.00 80.00 323 HIS A CA 1
ATOM 2517 C C . HIS A 1 323 ? 7.092 32.975 26.336 1.00 80.00 323 HIS A C 1
ATOM 2519 O O . HIS A 1 323 ? 5.960 32.542 26.170 1.00 80.00 323 HIS A O 1
ATOM 2525 N N . TYR A 1 324 ? 8.091 32.720 25.485 1.00 85.75 324 TYR A N 1
ATOM 2526 C CA . TYR A 1 324 ? 7.931 32.014 24.210 1.00 85.75 324 TYR A CA 1
ATOM 2527 C C . TYR A 1 324 ? 8.442 30.563 24.253 1.00 85.75 324 TYR A C 1
ATOM 2529 O O . TYR A 1 324 ? 8.504 29.868 23.241 1.00 85.75 324 TYR A O 1
ATOM 2537 N N . HIS A 1 325 ? 8.785 30.061 25.444 1.00 90.75 325 HIS A N 1
ATOM 2538 C CA . HIS A 1 325 ? 9.291 28.698 25.631 1.00 90.75 325 HIS A CA 1
ATOM 2539 C C . HIS A 1 325 ? 8.297 27.600 25.208 1.00 90.75 325 HIS A C 1
ATOM 2541 O O . HIS A 1 325 ? 8.722 26.493 24.891 1.00 90.75 325 HIS A O 1
ATOM 2547 N N . HIS A 1 326 ? 6.990 27.883 25.161 1.00 88.44 326 HIS A N 1
ATOM 2548 C CA . HIS A 1 326 ? 6.001 26.937 24.630 1.00 88.44 326 HIS A CA 1
ATOM 2549 C C . HIS A 1 326 ? 6.204 26.664 23.127 1.00 88.44 326 HIS A C 1
ATOM 2551 O O . HIS A 1 326 ? 5.989 25.538 22.684 1.00 88.44 326 HIS A O 1
ATOM 2557 N N . SER A 1 327 ? 6.680 27.652 22.350 1.00 86.12 327 SER A N 1
ATOM 2558 C CA . SER A 1 327 ? 7.004 27.455 20.929 1.00 86.12 327 SER A CA 1
ATOM 2559 C C . SER A 1 327 ? 8.220 26.548 20.768 1.00 86.12 327 SER A C 1
ATOM 2561 O O . SER A 1 327 ? 8.212 25.641 19.944 1.00 86.12 327 SER A O 1
ATOM 2563 N N . PHE A 1 328 ? 9.234 26.694 21.627 1.00 91.06 328 PHE A N 1
ATOM 2564 C CA . PHE A 1 328 ? 10.363 25.762 21.646 1.00 91.06 328 PHE A CA 1
ATOM 2565 C C . PHE A 1 328 ? 9.904 24.307 21.854 1.00 91.06 328 PHE A C 1
ATOM 2567 O O . PHE A 1 328 ? 10.374 23.410 21.156 1.00 91.06 328 PHE A O 1
ATOM 2574 N N . VAL A 1 329 ? 8.953 24.072 22.767 1.00 91.94 329 VAL A N 1
ATOM 2575 C CA . VAL A 1 329 ? 8.386 22.734 23.014 1.00 91.94 329 VAL A CA 1
ATOM 2576 C C . VAL A 1 329 ? 7.635 22.212 21.782 1.00 91.94 329 VAL A C 1
ATOM 2578 O O . VAL A 1 329 ? 7.845 21.060 21.407 1.00 91.94 329 VAL A O 1
ATOM 2581 N N . LEU A 1 330 ? 6.839 23.052 21.107 1.00 90.12 330 LEU A N 1
ATOM 2582 C CA . LEU A 1 330 ? 6.207 22.715 19.824 1.00 90.12 330 LEU A CA 1
ATOM 2583 C C . LEU A 1 330 ? 7.250 22.307 18.771 1.00 90.12 330 LEU A C 1
ATOM 2585 O O . LEU A 1 330 ? 7.149 21.226 18.197 1.00 90.12 330 LEU A O 1
ATOM 2589 N N . GLN A 1 331 ? 8.275 23.131 18.540 1.00 89.31 331 GLN A N 1
ATOM 2590 C CA . GLN A 1 331 ? 9.321 22.846 17.549 1.00 89.31 331 GLN A CA 1
ATOM 2591 C C . GLN A 1 331 ? 10.080 21.555 17.879 1.00 89.31 331 GLN A C 1
ATOM 2593 O O . GLN A 1 331 ? 10.425 20.789 16.981 1.00 89.31 331 GLN A O 1
ATOM 2598 N N . ALA A 1 332 ? 10.304 21.274 19.163 1.00 88.25 332 ALA A N 1
ATOM 2599 C CA . ALA A 1 332 ? 10.935 20.042 19.617 1.00 88.25 332 ALA A CA 1
ATOM 2600 C C . ALA A 1 332 ? 10.056 18.804 19.353 1.00 88.25 332 ALA A C 1
ATOM 2602 O O . ALA A 1 332 ? 10.578 17.789 18.895 1.00 88.25 332 ALA A O 1
ATOM 2603 N N . LEU A 1 333 ? 8.738 18.895 19.574 1.00 88.19 333 LEU A N 1
ATOM 2604 C CA . LEU A 1 333 ? 7.767 17.834 19.260 1.00 88.19 333 LEU A CA 1
ATOM 2605 C C . LEU A 1 333 ? 7.683 17.572 17.749 1.00 88.19 333 LEU A C 1
ATOM 2607 O O . LEU A 1 333 ? 7.736 16.421 17.312 1.00 88.19 333 LEU A O 1
ATOM 2611 N N . VAL A 1 334 ? 7.615 18.633 16.942 1.00 85.56 334 VAL A N 1
ATOM 2612 C CA . VAL A 1 334 ? 7.614 18.536 15.473 1.00 85.56 334 VAL A CA 1
ATOM 2613 C C . VAL A 1 334 ? 8.917 17.915 14.974 1.00 85.56 334 VAL A C 1
ATOM 2615 O O . VAL A 1 334 ? 8.888 16.991 14.169 1.00 85.56 334 VAL A O 1
ATOM 2618 N N . TYR A 1 335 ? 10.065 18.351 15.493 1.00 83.50 335 TYR A N 1
ATOM 2619 C CA . TYR A 1 335 ? 11.362 17.803 15.096 1.00 83.50 335 TYR A CA 1
ATOM 2620 C C . TYR A 1 335 ? 11.504 16.320 15.469 1.00 83.50 335 TYR A C 1
ATOM 2622 O O . TYR A 1 335 ? 11.965 15.523 14.651 1.00 83.50 335 TYR A O 1
ATOM 2630 N N . ALA A 1 336 ? 11.094 15.941 16.684 1.00 80.44 336 ALA A N 1
ATOM 2631 C CA . ALA A 1 336 ? 11.145 14.557 17.152 1.00 80.44 336 ALA A CA 1
ATOM 2632 C C . ALA A 1 336 ? 10.228 13.633 16.332 1.00 80.44 336 ALA A C 1
ATOM 2634 O O . ALA A 1 336 ? 10.592 12.491 16.063 1.00 80.44 336 ALA A O 1
ATOM 2635 N N . THR A 1 337 ? 9.068 14.133 15.894 1.00 75.75 337 THR A N 1
ATOM 2636 C CA . THR A 1 337 ? 8.130 13.360 15.063 1.00 75.75 337 THR A CA 1
ATOM 2637 C C . THR A 1 337 ? 8.491 13.331 13.574 1.00 75.75 337 THR A C 1
ATOM 2639 O O . THR A 1 337 ? 8.215 12.329 12.920 1.00 75.75 337 THR A O 1
ATOM 2642 N N . ASP A 1 338 ? 9.152 14.362 13.038 1.00 74.25 338 ASP A N 1
ATOM 2643 C CA . ASP A 1 338 ? 9.672 14.388 11.658 1.00 74.25 338 ASP A CA 1
ATOM 2644 C C . ASP A 1 338 ? 10.888 13.465 11.478 1.00 74.25 338 ASP A C 1
ATOM 2646 O O . ASP A 1 338 ? 11.000 12.713 10.508 1.00 74.25 338 ASP A O 1
ATOM 2650 N N . LYS A 1 339 ? 11.823 13.481 12.433 1.00 67.25 339 LYS A N 1
ATOM 2651 C CA . LYS A 1 339 ? 13.040 12.660 12.390 1.00 67.25 339 LYS A CA 1
ATOM 2652 C C . LYS A 1 339 ? 12.811 11.332 13.106 1.00 67.25 339 LYS A C 1
ATOM 2654 O O . LYS A 1 339 ? 13.321 11.115 14.198 1.00 67.25 339 LYS A O 1
ATOM 2659 N N . ILE A 1 340 ? 12.049 10.448 12.467 1.00 55.81 340 ILE A N 1
ATOM 2660 C CA . ILE A 1 340 ? 11.630 9.140 12.997 1.00 55.81 340 ILE A CA 1
ATOM 2661 C C . ILE A 1 340 ? 12.839 8.266 13.383 1.00 55.81 340 ILE A C 1
ATOM 2663 O O . ILE A 1 340 ? 13.464 7.673 12.509 1.00 55.81 340 ILE A O 1
ATOM 2667 N N . THR A 1 341 ? 13.133 8.171 14.686 1.00 61.06 341 THR A N 1
ATOM 2668 C CA . THR A 1 341 ? 13.865 7.069 15.347 1.00 61.06 341 THR A CA 1
ATOM 2669 C C . THR A 1 341 ? 13.452 7.008 16.827 1.00 61.06 341 THR A C 1
ATOM 2671 O O . THR A 1 341 ? 13.235 8.056 17.442 1.00 61.06 341 THR A O 1
ATOM 2674 N N . GLU A 1 342 ? 13.389 5.817 17.446 1.00 58.22 342 GLU A N 1
ATOM 2675 C CA . GLU A 1 342 ? 13.191 5.691 18.911 1.00 58.22 342 GLU A CA 1
ATOM 2676 C C . GLU A 1 342 ? 14.229 6.521 19.691 1.00 58.22 342 GLU A C 1
ATOM 2678 O O . GLU A 1 342 ? 13.913 7.173 20.685 1.00 58.22 342 GLU A O 1
ATOM 2683 N N . GLN A 1 343 ? 15.457 6.588 19.167 1.00 66.50 343 GLN A N 1
ATOM 2684 C CA . GLN A 1 343 ? 16.549 7.372 19.734 1.00 66.50 343 GLN A CA 1
ATOM 2685 C C . GLN A 1 343 ? 16.222 8.872 19.811 1.00 66.50 343 GLN A C 1
ATOM 2687 O O . GLN A 1 343 ? 16.516 9.506 20.822 1.00 66.50 343 GLN A O 1
ATOM 2692 N N . ASN A 1 344 ? 15.587 9.453 18.789 1.00 68.94 344 ASN A N 1
ATOM 2693 C CA . ASN A 1 344 ? 15.193 10.863 18.818 1.00 68.94 344 ASN A CA 1
ATOM 2694 C C . ASN A 1 344 ? 14.052 11.116 19.817 1.00 68.94 344 ASN A C 1
ATOM 2696 O O . ASN A 1 344 ? 13.994 12.174 20.441 1.00 68.94 344 ASN A O 1
ATOM 2700 N N . MET A 1 345 ? 13.185 10.136 20.057 1.00 71.88 345 MET A N 1
ATOM 2701 C CA . MET A 1 345 ? 12.125 10.264 21.062 1.00 71.88 345 MET A CA 1
ATOM 2702 C C . MET A 1 345 ? 12.701 10.268 22.482 1.00 71.88 345 MET A C 1
ATOM 2704 O O . MET A 1 345 ? 12.348 11.128 23.290 1.00 71.88 345 MET A O 1
ATOM 2708 N N . ASP A 1 346 ? 13.646 9.375 22.772 1.00 78.88 346 ASP A N 1
ATOM 2709 C CA . ASP A 1 346 ? 14.325 9.337 24.071 1.00 78.88 346 ASP A CA 1
ATOM 2710 C C . ASP A 1 346 ? 15.147 10.605 24.318 1.00 78.88 346 ASP A C 1
ATOM 2712 O O . ASP A 1 346 ? 15.081 11.198 25.398 1.00 78.88 346 ASP A O 1
ATOM 2716 N N . LEU A 1 347 ? 15.875 11.075 23.301 1.00 83.94 347 LEU A N 1
ATOM 2717 C CA . LEU A 1 347 ? 16.626 12.330 23.370 1.00 83.94 347 LEU A CA 1
ATOM 2718 C C . LEU A 1 347 ? 15.704 13.524 23.637 1.00 83.94 347 LEU A C 1
ATOM 2720 O O . LEU A 1 347 ? 16.029 14.379 24.460 1.00 83.94 347 LEU A O 1
ATOM 2724 N N . PHE A 1 348 ? 14.529 13.568 23.010 1.00 85.75 348 PHE A N 1
ATOM 2725 C CA . PHE A 1 348 ? 13.530 14.599 23.282 1.00 85.75 348 PHE A CA 1
ATOM 2726 C C . PHE A 1 348 ? 13.082 14.597 24.754 1.00 85.75 348 PHE A C 1
ATOM 2728 O O . PHE A 1 348 ? 13.108 15.643 25.410 1.00 85.75 348 PHE A O 1
ATOM 2735 N N . ILE A 1 349 ? 12.723 13.428 25.298 1.00 88.50 349 ILE A N 1
ATOM 2736 C CA . ILE A 1 349 ? 12.294 13.295 26.700 1.00 88.50 349 ILE A CA 1
ATOM 2737 C C . ILE A 1 349 ? 13.418 13.711 27.656 1.00 88.50 349 ILE A C 1
ATOM 2739 O O . ILE A 1 349 ? 13.170 14.433 28.626 1.00 88.50 349 ILE A O 1
ATOM 2743 N N . VAL A 1 350 ? 14.658 13.314 27.363 1.00 91.19 350 VAL A N 1
ATOM 2744 C CA . VAL A 1 350 ? 15.846 13.694 28.140 1.00 91.19 350 VAL A CA 1
ATOM 2745 C C . VAL A 1 350 ? 16.055 15.211 28.133 1.00 91.19 350 VAL A C 1
ATOM 2747 O O . VAL A 1 350 ? 16.302 15.791 29.194 1.00 91.19 350 VAL A O 1
ATOM 2750 N N . LEU A 1 351 ? 15.928 15.869 26.978 1.00 91.94 351 LEU A N 1
ATOM 2751 C CA . LEU A 1 351 ? 16.101 17.318 26.852 1.00 91.94 351 LEU A CA 1
ATOM 2752 C C . LEU A 1 351 ? 15.062 18.093 27.663 1.00 91.94 351 LEU A C 1
ATOM 2754 O O . LEU A 1 351 ? 15.428 18.951 28.470 1.00 91.94 351 LEU A O 1
ATOM 2758 N N . LEU A 1 352 ? 13.774 17.785 27.474 1.00 91.75 352 LEU A N 1
ATOM 2759 C CA . LEU A 1 352 ? 12.694 18.478 28.178 1.00 91.75 352 LEU A CA 1
ATOM 2760 C C . LEU A 1 352 ? 12.783 18.267 29.686 1.00 91.75 352 LEU A C 1
ATOM 2762 O O . LEU A 1 352 ? 12.591 19.216 30.448 1.00 91.75 352 LEU A O 1
ATOM 2766 N N . LYS A 1 353 ? 13.134 17.051 30.118 1.00 92.81 353 LYS A N 1
ATOM 2767 C CA . LYS A 1 353 ? 13.351 16.754 31.532 1.00 92.81 353 LYS A CA 1
ATOM 2768 C C . LYS A 1 353 ? 14.487 17.583 32.118 1.00 92.81 353 LYS A C 1
ATOM 2770 O O . LYS A 1 353 ? 14.291 18.215 33.151 1.00 92.81 353 LYS A O 1
ATOM 2775 N N . HIS A 1 354 ? 15.638 17.639 31.446 1.00 93.62 354 HIS A N 1
ATOM 2776 C CA . HIS A 1 354 ? 16.774 18.450 31.897 1.00 93.62 354 HIS A CA 1
ATOM 2777 C C . HIS A 1 354 ? 16.408 19.931 32.004 1.00 93.62 354 HIS A C 1
ATOM 2779 O O . HIS A 1 354 ? 16.756 20.595 32.979 1.00 93.62 354 HIS A O 1
ATOM 2785 N N . MET A 1 355 ? 15.669 20.453 31.027 1.00 93.56 355 MET A N 1
ATOM 2786 C CA . MET A 1 355 ? 15.240 21.850 31.020 1.00 93.56 355 MET A CA 1
ATOM 2787 C C . MET A 1 355 ? 14.213 22.175 32.106 1.00 93.56 355 MET A C 1
ATOM 2789 O O . MET A 1 355 ? 14.260 23.273 32.665 1.00 93.56 355 MET A O 1
ATOM 2793 N N . LEU A 1 356 ? 13.308 21.245 32.412 1.00 92.06 356 LEU A N 1
ATOM 2794 C CA . LEU A 1 356 ? 12.345 21.376 33.505 1.00 92.06 356 LEU A CA 1
ATOM 2795 C C . LEU A 1 356 ? 13.055 21.318 34.866 1.00 92.06 356 LEU A C 1
ATOM 2797 O O . LEU A 1 356 ? 12.882 22.216 35.688 1.00 92.06 356 LEU A O 1
ATOM 2801 N N . ASP A 1 357 ? 13.921 20.321 35.073 1.00 92.62 357 ASP A N 1
ATOM 2802 C CA . ASP A 1 357 ? 14.657 20.108 36.327 1.00 92.62 357 ASP A CA 1
ATOM 2803 C C . ASP A 1 357 ? 15.605 21.291 36.646 1.00 92.62 357 ASP A C 1
ATOM 2805 O O . ASP A 1 357 ? 15.833 21.615 37.813 1.00 92.62 357 ASP A O 1
ATOM 2809 N N . ASN A 1 358 ? 16.109 21.990 35.620 1.00 91.06 358 ASN A N 1
ATOM 2810 C CA . ASN A 1 358 ? 16.969 23.176 35.754 1.00 91.06 358 ASN A CA 1
ATOM 2811 C C . ASN A 1 358 ? 16.220 24.522 35.651 1.00 91.06 358 ASN A C 1
ATOM 2813 O O . ASN A 1 358 ? 16.857 25.578 35.530 1.00 91.06 358 ASN A O 1
ATOM 2817 N N . GLY A 1 359 ? 14.883 24.508 35.687 1.00 86.69 359 GLY A N 1
ATOM 2818 C CA . GLY A 1 359 ? 14.042 25.709 35.747 1.00 86.69 359 GLY A CA 1
ATOM 2819 C C . GLY A 1 359 ? 14.077 26.595 34.498 1.00 86.69 359 GLY A C 1
ATOM 2820 O O . GLY A 1 359 ? 13.758 27.779 34.585 1.00 86.69 359 GLY A O 1
ATOM 2821 N N . PHE A 1 360 ? 14.495 26.059 33.347 1.00 89.56 360 PHE A N 1
ATOM 2822 C CA . PHE A 1 360 ? 14.388 26.754 32.062 1.00 89.56 360 PHE A CA 1
ATOM 2823 C C . PHE A 1 360 ? 12.962 26.651 31.502 1.00 89.56 360 PHE A C 1
ATOM 2825 O O . PHE A 1 360 ? 12.384 27.654 31.082 1.00 89.56 360 PHE A O 1
ATOM 2832 N N . LEU A 1 361 ? 12.375 25.451 31.540 1.00 92.44 361 LEU A N 1
ATOM 2833 C CA . LEU A 1 361 ? 10.963 25.234 31.232 1.00 92.44 361 LEU A CA 1
ATOM 2834 C C . LEU A 1 361 ? 10.129 25.257 32.511 1.00 92.44 361 LEU A C 1
ATOM 2836 O O . LEU A 1 361 ? 10.570 24.818 33.570 1.00 92.44 361 LEU A O 1
ATOM 2840 N N . THR A 1 362 ? 8.899 25.746 32.389 1.00 90.56 362 THR A N 1
ATOM 2841 C CA . THR A 1 362 ? 7.851 25.548 33.393 1.00 90.56 362 THR A CA 1
ATOM 2842 C C . THR A 1 362 ? 6.905 24.463 32.899 1.00 90.56 362 THR A C 1
ATOM 2844 O O . THR A 1 362 ? 6.773 24.258 31.690 1.00 90.56 362 THR A O 1
ATOM 2847 N N . THR A 1 363 ? 6.203 23.798 33.817 1.00 87.88 363 THR A N 1
ATOM 2848 C CA . THR A 1 363 ? 5.151 22.845 33.443 1.00 87.88 363 THR A CA 1
ATOM 2849 C C . THR A 1 363 ? 4.108 23.510 32.547 1.00 87.88 363 THR A C 1
ATOM 2851 O O . THR A 1 363 ? 3.749 22.950 31.525 1.00 87.88 363 THR A O 1
ATOM 2854 N N . THR A 1 364 ? 3.726 24.759 32.831 1.00 86.38 364 THR A N 1
ATOM 2855 C CA . THR A 1 364 ? 2.779 25.523 32.004 1.00 86.38 364 THR A CA 1
ATOM 2856 C C . THR A 1 364 ? 3.257 25.702 30.562 1.00 86.38 364 THR A C 1
ATOM 2858 O O . THR A 1 364 ? 2.490 25.467 29.633 1.00 86.38 364 THR A O 1
ATOM 2861 N N . SER A 1 365 ? 4.521 26.085 30.348 1.00 87.62 365 SER A N 1
ATOM 2862 C CA . SER A 1 365 ? 5.070 26.227 28.992 1.00 87.62 365 SER A CA 1
ATOM 2863 C C . SER A 1 365 ? 5.170 24.881 28.271 1.00 87.62 365 SER A C 1
ATOM 2865 O O . SER A 1 365 ? 5.012 24.826 27.054 1.00 87.62 365 SER A O 1
ATOM 2867 N N . LEU A 1 366 ? 5.423 23.803 29.017 1.00 91.69 366 LEU A N 1
ATOM 2868 C CA . LEU A 1 366 ? 5.499 22.448 28.482 1.00 91.69 366 LEU A CA 1
ATOM 2869 C C . LEU A 1 366 ? 4.118 21.972 28.016 1.00 91.69 366 LEU A C 1
ATOM 2871 O O . LEU A 1 366 ? 3.970 21.590 26.860 1.00 91.69 366 LEU A O 1
ATOM 2875 N N . GLU A 1 367 ? 3.091 22.090 28.856 1.00 91.25 367 GLU A N 1
ATOM 2876 C CA . GLU A 1 367 ? 1.715 21.719 28.503 1.00 91.25 367 GLU A CA 1
ATOM 2877 C C . GLU A 1 367 ? 1.172 22.559 27.342 1.00 91.25 367 GLU A C 1
ATOM 2879 O O . GLU A 1 367 ? 0.627 22.004 26.390 1.00 91.25 367 GLU A O 1
ATOM 2884 N N . ALA A 1 368 ? 1.405 23.877 27.351 1.00 87.56 368 ALA A N 1
ATOM 2885 C CA . ALA A 1 368 ? 1.029 24.755 26.243 1.00 87.56 368 ALA A CA 1
ATOM 2886 C C . ALA A 1 368 ? 1.676 24.328 24.911 1.00 87.56 368 ALA A C 1
ATOM 2888 O O . ALA A 1 368 ? 1.025 24.372 23.870 1.00 87.56 368 ALA A O 1
ATOM 2889 N N . GLY A 1 369 ? 2.930 23.866 24.936 1.00 88.38 369 GLY A N 1
ATOM 2890 C CA . GLY A 1 369 ? 3.599 23.327 23.751 1.00 88.38 369 GLY A CA 1
ATOM 2891 C C . GLY A 1 369 ? 2.961 22.039 23.220 1.00 88.38 369 GLY A C 1
ATOM 2892 O O . GLY A 1 369 ? 2.811 21.893 22.008 1.00 88.38 369 GLY A O 1
ATOM 2893 N N . PHE A 1 370 ? 2.529 21.133 24.105 1.00 92.94 370 PHE A N 1
ATOM 2894 C CA . PHE A 1 370 ? 1.791 19.923 23.713 1.00 92.94 370 PHE A CA 1
ATOM 2895 C C . PHE A 1 370 ? 0.422 20.250 23.106 1.00 92.94 370 PHE A C 1
ATOM 2897 O O . PHE A 1 370 ? 0.049 19.647 22.104 1.00 92.94 370 PHE A O 1
ATOM 2904 N N . HIS A 1 371 ? -0.301 21.227 23.657 1.00 86.75 371 HIS A N 1
ATOM 2905 C CA . HIS A 1 371 ? -1.572 21.675 23.080 1.00 86.75 371 HIS A CA 1
ATOM 2906 C C . HIS A 1 371 ? -1.392 22.259 21.675 1.00 86.75 371 HIS A C 1
ATOM 2908 O O . HIS A 1 371 ? -2.073 21.831 20.748 1.00 86.75 371 HIS A O 1
ATOM 2914 N N . LEU A 1 372 ? -0.411 23.151 21.488 1.00 84.19 372 LEU A N 1
ATOM 2915 C CA . LEU A 1 372 ? -0.085 23.689 20.162 1.00 84.19 372 LEU A CA 1
ATOM 2916 C C . LEU A 1 372 ? 0.296 22.582 19.171 1.00 84.19 372 LEU A C 1
ATOM 2918 O O . LEU A 1 372 ? -0.065 22.637 17.997 1.00 84.19 372 LEU A O 1
ATOM 2922 N N . PHE A 1 373 ? 1.012 21.561 19.643 1.00 90.00 373 PHE A N 1
ATOM 2923 C CA . PHE A 1 373 ? 1.368 20.415 18.819 1.00 90.00 373 PHE A CA 1
ATOM 2924 C C . PHE A 1 373 ? 0.132 19.625 18.388 1.00 90.00 373 PHE A C 1
ATOM 2926 O O . PHE A 1 373 ? -0.005 19.335 17.201 1.00 90.00 373 PHE A O 1
ATOM 2933 N N . PHE A 1 374 ? -0.797 19.346 19.304 1.00 86.12 374 PHE A N 1
ATOM 2934 C CA . PHE A 1 374 ? -2.067 18.684 18.997 1.00 86.12 374 PHE A CA 1
ATOM 2935 C C . PHE A 1 374 ? -2.905 19.448 17.972 1.00 86.12 374 PHE A C 1
ATOM 2937 O O . PHE A 1 374 ? -3.406 18.828 17.031 1.00 86.12 374 PHE A O 1
ATOM 2944 N N . ASP A 1 375 ? -2.981 20.773 18.099 1.00 79.31 375 ASP A N 1
ATOM 2945 C CA . ASP A 1 375 ? -3.672 21.635 17.137 1.00 79.31 375 ASP A CA 1
ATOM 2946 C C . ASP A 1 375 ? -3.019 21.575 15.747 1.00 79.31 375 ASP A C 1
ATOM 2948 O O . ASP A 1 375 ? -3.711 21.608 14.732 1.00 79.31 375 ASP A O 1
ATOM 2952 N N . SER A 1 376 ? -1.693 21.416 15.684 1.00 80.00 376 SER A N 1
ATOM 2953 C CA . SER A 1 376 ? -0.945 21.324 14.424 1.00 80.00 376 SER A CA 1
ATOM 2954 C C . SER A 1 376 ? -0.984 19.945 13.748 1.00 80.00 376 SER A C 1
ATOM 2956 O O . SER A 1 376 ? -0.632 19.840 12.573 1.00 80.00 376 SER A O 1
ATOM 2958 N N . LEU A 1 377 ? -1.429 18.878 14.433 1.00 77.75 377 LEU A N 1
ATOM 2959 C CA . LEU A 1 377 ? -1.405 17.506 13.886 1.00 77.75 377 LEU A CA 1
ATOM 2960 C C . LEU A 1 377 ? -2.199 17.372 12.582 1.00 77.75 377 LEU A C 1
ATOM 2962 O O . LEU A 1 377 ? -1.826 16.589 11.706 1.00 77.75 377 LEU A O 1
ATOM 2966 N N . ILE A 1 378 ? -3.277 18.148 12.439 1.00 71.00 378 ILE A N 1
ATOM 2967 C CA . ILE A 1 378 ? -4.118 18.134 11.239 1.00 71.00 378 ILE A CA 1
ATOM 2968 C C . ILE A 1 378 ? -3.388 18.653 9.995 1.00 71.00 378 ILE A C 1
ATOM 2970 O O . ILE A 1 378 ? -3.682 18.199 8.887 1.00 71.00 378 ILE A O 1
ATOM 2974 N N . ASP A 1 379 ? -2.440 19.567 10.179 1.00 68.94 379 ASP A N 1
ATOM 2975 C CA . ASP A 1 379 ? -1.642 20.144 9.103 1.00 68.94 379 ASP A CA 1
ATOM 2976 C C . ASP A 1 379 ? -0.369 19.320 8.891 1.00 68.94 379 ASP A C 1
ATOM 2978 O O . ASP A 1 379 ? -0.041 18.953 7.763 1.00 68.94 379 ASP A O 1
ATOM 2982 N N . LEU A 1 380 ? 0.289 18.915 9.981 1.00 68.94 380 LEU A N 1
ATOM 2983 C CA . LEU A 1 380 ? 1.502 18.100 9.935 1.00 68.94 380 LEU A CA 1
ATOM 2984 C C . LEU A 1 380 ? 1.288 16.745 9.259 1.00 68.94 380 LEU A C 1
ATOM 2986 O O . LEU A 1 380 ? 2.223 16.235 8.652 1.00 68.94 380 LEU A O 1
ATOM 2990 N N . ARG A 1 381 ? 0.082 16.160 9.301 1.00 65.19 381 ARG A N 1
ATOM 2991 C CA . ARG A 1 381 ? -0.193 14.855 8.663 1.00 65.19 381 ARG A CA 1
ATOM 2992 C C . ARG A 1 381 ? 0.083 14.835 7.158 1.00 65.19 381 ARG A C 1
ATOM 2994 O O . ARG A 1 381 ? 0.328 13.770 6.601 1.00 65.19 381 ARG A O 1
ATOM 3001 N N . PHE A 1 382 ? 0.005 15.995 6.498 1.00 59.50 382 PHE A N 1
ATOM 3002 C CA . PHE A 1 382 ? 0.250 16.091 5.061 1.00 59.50 382 PHE A CA 1
ATOM 3003 C C . PHE A 1 382 ? 1.729 15.880 4.723 1.00 59.50 382 PHE A C 1
ATOM 3005 O O . PHE A 1 382 ? 2.029 15.330 3.663 1.00 59.50 382 PHE A O 1
ATOM 3012 N N . ASP A 1 383 ? 2.623 16.256 5.638 1.00 62.78 383 ASP A N 1
ATOM 3013 C CA . ASP A 1 383 ? 4.071 16.093 5.503 1.00 62.78 383 ASP A CA 1
ATOM 3014 C C . ASP A 1 383 ? 4.585 14.848 6.256 1.00 62.78 383 ASP A C 1
ATOM 3016 O O . ASP A 1 383 ? 5.558 14.220 5.838 1.00 62.78 383 ASP A O 1
ATOM 3020 N N . LEU A 1 384 ? 3.895 14.450 7.332 1.00 64.81 384 LEU A N 1
ATOM 3021 C CA . LEU A 1 384 ? 4.251 13.377 8.260 1.00 64.81 384 LEU A CA 1
ATOM 3022 C C . LEU A 1 384 ? 3.092 12.365 8.405 1.00 64.81 384 LEU A C 1
ATOM 3024 O O . LEU A 1 384 ? 2.276 12.489 9.321 1.00 64.81 384 LEU A O 1
ATOM 3028 N N . PRO A 1 385 ? 3.026 11.312 7.562 1.00 53.97 385 PRO A N 1
ATOM 3029 C CA . PRO A 1 385 ? 1.915 10.349 7.552 1.00 53.97 385 PRO A CA 1
ATOM 3030 C C . PRO A 1 385 ? 1.630 9.681 8.903 1.00 53.97 385 PRO A C 1
ATOM 3032 O O . PRO A 1 385 ? 0.515 9.245 9.156 1.00 53.97 385 PRO A O 1
ATOM 3035 N N . LEU A 1 386 ? 2.651 9.573 9.758 1.00 62.03 386 LEU A N 1
ATOM 3036 C CA . LEU A 1 386 ? 2.597 8.917 11.066 1.00 62.03 386 LEU A CA 1
ATOM 3037 C C . LEU A 1 386 ? 2.424 9.866 12.243 1.00 62.03 386 LEU A C 1
ATOM 3039 O O . LEU A 1 386 ? 2.518 9.426 13.392 1.00 62.03 386 LEU A O 1
ATOM 3043 N N . VAL A 1 387 ? 2.212 11.157 11.985 1.00 73.81 387 VAL A N 1
ATOM 3044 C CA . VAL A 1 387 ? 2.289 12.172 13.036 1.00 73.81 387 VAL A CA 1
ATOM 3045 C C . VAL A 1 387 ? 1.347 11.868 14.197 1.00 73.81 387 VAL A C 1
ATOM 3047 O O . VAL A 1 387 ? 1.744 12.050 15.336 1.00 73.81 387 VAL A O 1
ATOM 3050 N N . TYR A 1 388 ? 0.158 11.310 13.951 1.00 74.88 388 TYR A N 1
ATOM 3051 C CA . TYR A 1 388 ? -0.776 10.936 15.015 1.00 74.88 388 TYR A CA 1
ATOM 3052 C C . TYR A 1 388 ? -0.227 9.815 15.902 1.00 74.88 388 TYR A C 1
ATOM 3054 O O . TYR A 1 388 ? -0.175 9.978 17.122 1.00 74.88 388 TYR A O 1
ATOM 3062 N N . SER A 1 389 ? 0.221 8.703 15.323 1.00 68.50 389 SER A N 1
ATOM 3063 C CA . SER A 1 389 ? 0.731 7.558 16.087 1.00 68.50 389 SER A CA 1
ATOM 3064 C C . SER A 1 389 ? 2.028 7.896 16.833 1.00 68.50 389 SER A C 1
ATOM 3066 O O . SER A 1 389 ? 2.173 7.558 18.010 1.00 68.50 389 SER A O 1
ATOM 3068 N N . LEU A 1 390 ? 2.913 8.685 16.218 1.00 75.69 390 LEU A N 1
ATOM 3069 C CA . LEU A 1 390 ? 4.117 9.209 16.873 1.00 75.69 390 LEU A CA 1
ATOM 3070 C C . LEU A 1 390 ? 3.784 10.230 17.967 1.00 75.69 390 LEU A C 1
ATOM 3072 O O . LEU A 1 390 ? 4.373 10.190 19.047 1.00 75.69 390 LEU A O 1
ATOM 3076 N N . ALA A 1 391 ? 2.804 11.105 17.733 1.00 82.81 391 ALA A N 1
ATOM 3077 C CA . ALA A 1 391 ? 2.316 12.058 18.725 1.00 82.81 391 ALA A CA 1
ATOM 3078 C C . ALA A 1 391 ? 1.671 11.357 19.924 1.00 82.81 391 ALA A C 1
ATOM 3080 O O . ALA A 1 391 ? 1.830 11.797 21.061 1.00 82.81 391 ALA A O 1
ATOM 3081 N N . LYS A 1 392 ? 0.972 10.241 19.708 1.00 80.94 392 LYS A N 1
ATOM 3082 C CA . LYS A 1 392 ? 0.455 9.422 20.806 1.00 80.94 392 LYS A CA 1
ATOM 3083 C C . LYS A 1 392 ? 1.611 8.843 21.621 1.00 80.94 392 LYS A C 1
ATOM 3085 O O . LYS A 1 392 ? 1.651 9.022 22.836 1.00 80.94 392 LYS A O 1
ATOM 3090 N N . TYR A 1 393 ? 2.583 8.229 20.949 1.00 79.12 393 TYR A N 1
ATOM 3091 C CA . TYR A 1 393 ? 3.751 7.637 21.600 1.00 79.12 393 TYR A CA 1
ATOM 3092 C C . TYR A 1 393 ? 4.566 8.659 22.411 1.00 79.12 393 TYR A C 1
ATOM 3094 O O . TYR A 1 393 ? 4.883 8.411 23.576 1.00 79.12 393 TYR A O 1
ATOM 3102 N N . ILE A 1 394 ? 4.870 9.834 21.841 1.00 84.50 394 ILE A N 1
ATOM 3103 C CA . ILE A 1 394 ? 5.636 10.886 22.534 1.00 84.50 394 ILE A CA 1
ATOM 3104 C C . ILE A 1 394 ? 4.878 11.429 23.746 1.00 84.50 394 ILE A C 1
ATOM 3106 O O . ILE A 1 394 ? 5.479 11.676 24.789 1.00 84.50 394 ILE A O 1
ATOM 3110 N N . THR A 1 395 ? 3.553 11.552 23.635 1.00 87.75 395 THR A N 1
ATOM 3111 C CA . THR A 1 395 ? 2.678 12.020 24.716 1.00 87.75 395 THR A CA 1
ATOM 3112 C C . THR A 1 395 ? 2.642 11.013 25.862 1.00 87.75 395 THR A C 1
ATOM 3114 O O . THR A 1 395 ? 2.805 11.383 27.024 1.00 87.75 395 THR A O 1
ATOM 3117 N N . GLU A 1 396 ? 2.506 9.721 25.561 1.00 84.12 396 GLU A N 1
ATOM 3118 C CA . GLU A 1 396 ? 2.549 8.666 26.577 1.00 84.12 396 GLU A CA 1
ATOM 3119 C C . GLU A 1 396 ? 3.919 8.567 27.254 1.00 84.12 396 GLU A C 1
ATOM 3121 O O . GLU A 1 396 ? 3.994 8.396 28.474 1.00 84.12 396 GLU A O 1
ATOM 3126 N N . SER A 1 397 ? 5.002 8.709 26.490 1.00 85.12 397 SER A N 1
ATOM 3127 C CA . SER A 1 397 ? 6.371 8.723 27.016 1.00 85.12 397 SER A CA 1
ATOM 3128 C C . SER A 1 397 ? 6.625 9.938 27.911 1.00 85.12 397 SER A C 1
ATOM 3130 O O . SER A 1 397 ? 7.163 9.790 29.010 1.00 85.12 397 SER A O 1
ATOM 3132 N N . ALA A 1 398 ? 6.158 11.124 27.512 1.00 89.38 398 ALA A N 1
ATOM 3133 C CA . ALA A 1 398 ? 6.234 12.340 28.321 1.00 89.38 398 ALA A CA 1
ATOM 3134 C C . ALA A 1 398 ? 5.435 12.225 29.624 1.00 89.38 398 ALA A C 1
ATOM 3136 O O . ALA A 1 398 ? 5.916 12.639 30.681 1.00 89.38 398 ALA A O 1
ATOM 3137 N N . PHE A 1 399 ? 4.255 11.603 29.583 1.00 88.94 399 PHE A N 1
ATOM 3138 C CA . PHE A 1 399 ? 3.474 11.322 30.785 1.00 88.94 399 PHE A CA 1
ATOM 3139 C C . PHE A 1 399 ? 4.179 10.332 31.718 1.00 88.94 399 PHE A C 1
ATOM 3141 O O . PHE A 1 399 ? 4.303 10.597 32.913 1.00 88.94 399 PHE A O 1
ATOM 3148 N N . LYS A 1 400 ? 4.702 9.218 31.187 1.00 87.00 400 LYS A N 1
ATOM 3149 C CA . LYS A 1 400 ? 5.471 8.231 31.971 1.00 87.00 400 LYS A CA 1
ATOM 3150 C C . LYS A 1 400 ? 6.716 8.853 32.612 1.00 87.00 400 LYS A C 1
ATOM 3152 O O . LYS A 1 400 ? 7.078 8.476 33.724 1.00 87.00 400 LYS A O 1
ATOM 3157 N N . ALA A 1 401 ? 7.341 9.819 31.940 1.00 87.12 401 ALA A N 1
ATOM 3158 C CA . ALA A 1 401 ? 8.484 10.575 32.446 1.00 87.12 401 ALA A CA 1
ATOM 3159 C C . ALA A 1 401 ? 8.112 11.688 33.451 1.00 87.12 401 ALA A C 1
ATOM 3161 O O . ALA A 1 401 ? 9.008 12.329 34.005 1.00 87.12 401 ALA A O 1
ATOM 3162 N N . GLY A 1 402 ? 6.817 11.920 33.701 1.00 89.06 402 GLY A N 1
ATOM 3163 C CA . GLY A 1 402 ? 6.320 12.951 34.615 1.00 89.06 402 GLY A CA 1
ATOM 3164 C C . GLY A 1 402 ? 6.461 14.382 34.089 1.00 89.06 402 GLY A C 1
ATOM 3165 O O . GLY A 1 402 ? 6.530 15.309 34.891 1.00 89.06 402 GLY A O 1
ATOM 3166 N N . LEU A 1 403 ? 6.550 14.569 32.766 1.00 90.00 403 LEU A N 1
ATOM 3167 C CA . LEU A 1 403 ? 6.697 15.888 32.136 1.00 90.00 403 LEU A CA 1
ATOM 3168 C C . LEU A 1 403 ? 5.361 16.619 31.966 1.00 90.00 403 LEU A C 1
ATOM 3170 O O . LEU A 1 403 ? 5.317 17.836 32.117 1.00 90.00 403 LEU A O 1
ATOM 3174 N N . ILE A 1 404 ? 4.290 15.879 31.665 1.00 91.25 404 ILE A N 1
ATOM 3175 C CA . ILE A 1 404 ? 2.927 16.397 31.473 1.00 91.25 404 ILE A CA 1
ATOM 3176 C C . ILE A 1 404 ? 1.944 15.715 32.419 1.00 91.25 404 ILE A C 1
ATOM 3178 O O . ILE A 1 404 ? 2.138 14.554 32.796 1.00 91.25 404 ILE A O 1
ATOM 3182 N N . HIS A 1 405 ? 0.860 16.409 32.760 1.00 87.81 405 HIS A N 1
ATOM 3183 C CA . HIS A 1 405 ? -0.227 15.817 33.531 1.00 87.81 405 HIS A CA 1
ATOM 3184 C C . HIS A 1 405 ? -1.199 15.014 32.657 1.00 87.81 405 HIS A C 1
ATOM 3186 O O . HIS A 1 405 ? -1.215 15.092 31.425 1.00 87.81 405 HIS A O 1
ATOM 3192 N N . ARG A 1 406 ? -2.040 14.210 33.316 1.00 82.62 406 ARG A N 1
ATOM 3193 C CA . ARG A 1 406 ? -2.995 13.313 32.650 1.00 82.62 406 ARG A CA 1
ATOM 3194 C C . ARG A 1 406 ? -4.050 14.079 31.849 1.00 82.62 406 ARG A C 1
ATOM 3196 O O . ARG A 1 406 ? -4.564 13.561 30.861 1.00 82.62 406 ARG A O 1
ATOM 3203 N N . GLU A 1 407 ? -4.364 15.295 32.269 1.00 81.50 407 GLU A N 1
ATOM 3204 C CA . GLU A 1 407 ? -5.279 16.220 31.609 1.00 81.50 407 GLU A CA 1
ATOM 3205 C C . GLU A 1 407 ? -4.817 16.534 30.182 1.00 81.50 407 GLU A C 1
ATOM 3207 O O . GLU A 1 407 ? -5.641 16.521 29.271 1.00 81.50 407 GLU A O 1
ATOM 3212 N N . VAL A 1 408 ? -3.508 16.687 29.960 1.00 82.75 408 VAL A N 1
ATOM 3213 C CA . VAL A 1 408 ? -2.932 16.934 28.629 1.00 82.75 408 VAL A CA 1
ATOM 3214 C C . VAL A 1 408 ? -3.103 15.721 27.719 1.00 82.75 408 VAL A C 1
ATOM 3216 O O . VAL A 1 408 ? -3.500 15.876 26.571 1.00 82.75 408 VAL A O 1
ATOM 3219 N N . ILE A 1 409 ? -2.908 14.497 28.230 1.00 78.31 409 ILE A N 1
ATOM 3220 C CA . ILE A 1 409 ? -3.146 13.272 27.440 1.00 78.31 409 ILE A CA 1
ATOM 3221 C C . ILE A 1 409 ? -4.596 13.203 26.962 1.00 78.31 409 ILE A C 1
ATOM 3223 O O . ILE A 1 409 ? -4.854 12.805 25.831 1.00 78.31 409 ILE A O 1
ATOM 3227 N N . ASN A 1 410 ? -5.550 13.589 27.813 1.00 75.69 410 ASN A N 1
ATOM 3228 C CA . ASN A 1 410 ? -6.967 13.572 27.447 1.00 75.69 410 ASN A CA 1
ATOM 3229 C C . ASN A 1 410 ? -7.309 14.587 26.342 1.00 75.69 410 ASN A C 1
ATOM 3231 O O . ASN A 1 410 ? -8.368 14.459 25.733 1.00 75.69 410 ASN A O 1
ATOM 3235 N N . CYS A 1 411 ? -6.436 15.567 26.097 1.00 75.44 411 CYS A N 1
ATOM 3236 C CA . CYS A 1 411 ? -6.577 16.560 25.034 1.00 75.44 411 CYS A CA 1
ATOM 3237 C C . CYS A 1 411 ? -5.951 16.105 23.708 1.00 75.44 411 CYS A C 1
ATOM 3239 O O . CYS A 1 411 ? -6.091 16.803 22.706 1.00 75.44 411 CYS A O 1
ATOM 3241 N N . TYR A 1 412 ? -5.269 14.952 23.679 1.00 76.06 412 TYR A N 1
ATOM 3242 C CA . TYR A 1 412 ? -4.804 14.370 22.427 1.00 76.06 412 TYR A CA 1
ATOM 3243 C C . TYR A 1 412 ? -6.015 14.127 21.508 1.00 76.06 412 TYR A C 1
ATOM 3245 O O . TYR A 1 412 ? -6.992 13.513 21.955 1.00 76.06 412 TYR A O 1
ATOM 3253 N N . PRO A 1 413 ? -5.987 14.585 20.242 1.00 64.81 413 PRO A N 1
ATOM 3254 C CA . PRO A 1 413 ? -7.125 14.485 19.345 1.00 64.81 413 PRO A CA 1
ATOM 3255 C C . PRO A 1 413 ? -7.412 13.020 19.028 1.00 64.81 413 PRO A C 1
ATOM 3257 O O . PRO A 1 413 ? -6.854 12.407 18.120 1.00 64.81 413 PRO A O 1
ATOM 3260 N N . HIS A 1 414 ? -8.346 12.454 19.781 1.00 54.94 414 HIS A N 1
ATOM 3261 C CA . HIS A 1 414 ? -9.098 11.294 19.358 1.00 54.94 414 HIS A CA 1
ATOM 3262 C C . HIS A 1 414 ? -10.016 11.795 18.249 1.00 54.94 414 HIS A C 1
ATOM 3264 O O . HIS A 1 414 ? -10.941 12.558 18.526 1.00 54.94 414 HIS A O 1
ATOM 3270 N N . THR A 1 415 ? -9.743 11.439 16.994 1.00 47.56 415 THR A N 1
ATOM 3271 C CA . THR A 1 415 ? -10.633 11.787 15.878 1.00 47.56 415 THR A CA 1
ATOM 3272 C C . THR A 1 415 ? -12.085 11.498 16.287 1.00 47.56 415 THR A C 1
ATOM 3274 O O . THR A 1 415 ? -12.349 10.482 16.934 1.00 47.56 415 THR A O 1
ATOM 3277 N N . GLU A 1 416 ? -13.018 12.417 15.997 1.00 38.09 416 GLU A N 1
ATOM 3278 C CA . GLU A 1 416 ? -14.395 12.484 16.547 1.00 38.09 416 GLU A CA 1
ATOM 3279 C C . GLU A 1 416 ? -15.223 11.176 16.451 1.00 38.09 416 GLU A C 1
ATOM 3281 O O . GLU A 1 416 ? -16.314 11.070 17.009 1.00 38.09 416 GLU A O 1
ATOM 3286 N N . ALA A 1 417 ? -14.712 10.143 15.781 1.00 41.34 417 ALA A N 1
ATOM 3287 C CA . ALA A 1 417 ? -15.266 8.798 15.751 1.00 41.34 417 ALA A CA 1
ATOM 3288 C C . ALA A 1 417 ? -15.050 7.967 17.039 1.00 41.34 417 ALA A C 1
ATOM 3290 O O . ALA A 1 417 ? -15.705 6.934 17.209 1.00 41.34 417 ALA A O 1
ATOM 3291 N N . TYR A 1 418 ? -14.166 8.382 17.954 1.00 40.16 418 TYR A N 1
ATOM 3292 C CA . TYR A 1 418 ? -13.714 7.531 19.065 1.00 40.16 418 TYR A CA 1
ATOM 3293 C C . TYR A 1 418 ? -14.356 7.788 20.430 1.00 40.16 418 TYR A C 1
ATOM 3295 O O . TYR A 1 418 ? -14.309 6.904 21.290 1.00 40.16 418 TYR A O 1
ATOM 3303 N N . THR A 1 419 ? -15.016 8.925 20.650 1.00 39.62 419 THR A N 1
ATOM 3304 C CA . THR A 1 419 ? -15.633 9.264 21.949 1.00 39.62 419 THR A CA 1
ATOM 3305 C C . THR A 1 419 ? -16.626 8.198 22.442 1.00 39.62 419 THR A C 1
ATOM 3307 O O . THR A 1 419 ? -16.570 7.839 23.619 1.00 39.62 419 THR A O 1
ATOM 3310 N N . PRO A 1 420 ? -17.483 7.598 21.588 1.00 40.44 420 PRO A N 1
ATOM 3311 C CA . PRO A 1 420 ? -18.372 6.517 22.021 1.00 40.44 420 PRO A CA 1
ATOM 3312 C C . PRO A 1 420 ? -17.645 5.184 22.284 1.00 40.44 420 PRO A C 1
ATOM 3314 O O . PRO A 1 420 ? -18.009 4.461 23.209 1.00 40.44 420 PRO A O 1
ATOM 3317 N N . LEU A 1 421 ? -16.615 4.852 21.495 1.00 38.59 421 LEU A N 1
ATOM 3318 C CA . LEU A 1 421 ? -15.905 3.563 21.565 1.00 38.59 421 LEU A CA 1
ATOM 3319 C C . LEU A 1 421 ? -14.959 3.482 22.771 1.00 38.59 421 LEU A C 1
ATOM 3321 O O . LEU A 1 421 ? -14.922 2.462 23.457 1.00 38.59 421 LEU A O 1
ATOM 3325 N N . VAL A 1 422 ? -14.251 4.570 23.084 1.00 38.09 422 VAL A N 1
ATOM 3326 C CA . VAL A 1 422 ? -13.340 4.650 24.240 1.00 38.09 422 VAL A CA 1
ATOM 3327 C C . VAL A 1 422 ? -14.115 4.616 25.560 1.00 38.09 422 VAL A C 1
ATOM 3329 O O . VAL A 1 422 ? -13.682 3.971 26.516 1.00 38.09 422 VAL A O 1
ATOM 3332 N N . VAL A 1 423 ? -15.291 5.253 25.618 1.00 39.69 423 VAL A N 1
ATOM 3333 C CA . VAL A 1 423 ? -16.176 5.206 26.796 1.00 39.69 423 VAL A CA 1
ATOM 3334 C C . VAL A 1 423 ? -16.697 3.788 27.041 1.00 39.69 423 VAL A C 1
ATOM 3336 O O . VAL A 1 423 ? -16.791 3.363 28.192 1.00 39.69 423 VAL A O 1
ATOM 3339 N N . GLU A 1 424 ? -16.998 3.032 25.986 1.00 38.59 424 GLU A N 1
ATOM 3340 C CA . GLU A 1 424 ? -17.495 1.660 26.111 1.00 38.59 424 GLU A CA 1
ATOM 3341 C C . GLU A 1 424 ? -16.373 0.651 26.421 1.00 38.59 424 GLU A C 1
ATOM 3343 O O . GLU A 1 424 ? -16.585 -0.278 27.203 1.00 38.59 424 GLU A O 1
ATOM 3348 N N . ALA A 1 425 ? -15.157 0.875 25.906 1.00 37.22 425 ALA A N 1
ATOM 3349 C CA . ALA A 1 425 ? -13.963 0.095 26.246 1.00 37.22 425 ALA A CA 1
ATOM 3350 C C . ALA A 1 425 ? -13.529 0.308 27.709 1.00 37.22 425 ALA A C 1
ATOM 3352 O O . ALA A 1 425 ? -13.281 -0.660 28.428 1.00 37.22 425 ALA A O 1
ATOM 3353 N N . ARG A 1 426 ? -13.536 1.558 28.203 1.00 40.41 426 ARG A N 1
ATOM 3354 C CA . ARG A 1 426 ? -13.208 1.886 29.608 1.00 40.41 426 ARG A CA 1
ATOM 3355 C C . ARG A 1 426 ? -14.188 1.286 30.621 1.00 40.41 426 ARG A C 1
ATOM 3357 O O . ARG A 1 426 ? -13.804 1.073 31.764 1.00 40.41 426 ARG A O 1
ATOM 3364 N N . LYS A 1 427 ? -15.425 0.969 30.224 1.00 42.38 427 LYS A N 1
ATOM 3365 C CA . LYS A 1 427 ? -16.392 0.261 31.087 1.00 42.38 427 LYS A CA 1
ATOM 3366 C C . LYS A 1 427 ? -16.122 -1.242 31.216 1.00 42.38 427 LYS A C 1
ATOM 3368 O O . LYS A 1 427 ? -16.720 -1.872 32.084 1.00 42.38 427 LYS A O 1
ATOM 3373 N N . ARG A 1 428 ? -15.290 -1.833 30.349 1.00 38.53 428 ARG A N 1
ATOM 3374 C CA . ARG A 1 428 ? -15.088 -3.293 30.268 1.00 38.53 428 ARG A CA 1
ATOM 3375 C C . ARG A 1 428 ? -13.716 -3.778 30.737 1.00 38.53 428 ARG A C 1
ATOM 3377 O O . ARG A 1 428 ? -13.516 -4.987 30.769 1.00 38.53 428 ARG A O 1
ATOM 3384 N N . VAL A 1 429 ? -12.807 -2.885 31.130 1.00 29.97 429 VAL A N 1
ATOM 3385 C CA . VAL A 1 429 ? -11.511 -3.258 31.720 1.00 29.97 429 VAL A CA 1
ATOM 3386 C C . VAL A 1 429 ? -11.645 -3.289 33.250 1.00 29.97 429 VAL A C 1
ATOM 3388 O O . VAL A 1 429 ? -11.881 -2.236 33.844 1.00 29.97 429 VAL A O 1
ATOM 3391 N N . PRO A 1 430 ? -11.511 -4.452 33.915 1.00 30.91 430 PRO A N 1
ATOM 3392 C CA . PRO A 1 430 ? -11.347 -4.505 35.363 1.00 30.91 430 PRO A CA 1
ATOM 3393 C C . PRO A 1 430 ? -10.000 -3.877 35.736 1.00 30.91 430 PRO A C 1
ATOM 3395 O O . PRO A 1 430 ? -8.964 -4.244 35.187 1.00 30.91 430 PRO A O 1
ATOM 3398 N N . THR A 1 431 ? -10.010 -2.909 36.647 1.00 34.69 431 THR A N 1
ATOM 3399 C CA . THR A 1 431 ? -8.795 -2.371 37.262 1.00 34.69 431 THR A CA 1
ATOM 3400 C C . THR A 1 431 ? -8.326 -3.339 38.346 1.00 34.69 431 THR A C 1
ATOM 3402 O O . THR A 1 431 ? -8.889 -3.336 39.440 1.00 34.69 431 THR A O 1
ATOM 3405 N N . ASP A 1 432 ? -7.322 -4.162 38.051 1.00 32.09 432 ASP A N 1
ATOM 3406 C CA . ASP A 1 432 ? -6.618 -4.938 39.073 1.00 32.09 432 ASP A CA 1
ATOM 3407 C C . ASP A 1 432 ? -5.498 -4.077 39.659 1.00 32.09 432 ASP A C 1
ATOM 3409 O O . ASP A 1 432 ? -4.417 -3.956 39.087 1.00 32.09 432 ASP A O 1
ATOM 3413 N N . ASP A 1 433 ? -5.781 -3.468 40.807 1.00 30.55 433 ASP A N 1
ATOM 3414 C CA . ASP A 1 433 ? -4.759 -2.923 41.692 1.00 30.55 433 ASP A CA 1
ATOM 3415 C C . ASP A 1 433 ? -5.214 -3.120 43.145 1.00 30.55 433 ASP A C 1
ATOM 3417 O O . ASP A 1 433 ? -5.846 -2.251 43.732 1.00 30.55 433 ASP A O 1
ATOM 3421 N N . GLU A 1 434 ? -4.943 -4.302 43.709 1.00 31.88 434 GLU A N 1
ATOM 3422 C CA . GLU A 1 434 ? -4.680 -4.469 45.144 1.00 31.88 434 GLU A CA 1
ATOM 3423 C C . GLU A 1 434 ? -3.772 -5.689 45.387 1.00 31.88 434 GLU A C 1
ATOM 3425 O O . GLU A 1 434 ? -4.135 -6.830 45.105 1.00 31.88 434 GLU A O 1
ATOM 3430 N N . GLY A 1 435 ? -2.617 -5.448 46.019 1.00 28.33 435 GLY A N 1
ATOM 3431 C CA . GLY A 1 435 ? -2.076 -6.387 47.007 1.00 28.33 435 GLY A CA 1
ATOM 3432 C C . GLY A 1 435 ? -0.742 -7.064 46.696 1.00 28.33 435 GLY A C 1
ATOM 3433 O O . GLY A 1 435 ? -0.681 -8.257 46.416 1.00 28.33 435 GLY A O 1
ATOM 3434 N N . VAL A 1 436 ? 0.354 -6.330 46.902 1.00 30.34 436 VAL A N 1
ATOM 3435 C CA . VAL A 1 436 ? 1.694 -6.884 47.149 1.00 30.34 436 VAL A CA 1
ATOM 3436 C C . VAL A 1 436 ? 1.672 -7.792 48.389 1.00 30.34 436 VAL A C 1
ATOM 3438 O O . VAL A 1 436 ? 1.316 -7.354 49.481 1.00 30.34 436 VAL A O 1
ATOM 3441 N N . GLY A 1 437 ? 2.131 -9.036 48.238 1.00 24.72 437 GLY A N 1
ATOM 3442 C CA . GLY A 1 437 ? 2.365 -9.972 49.337 1.00 24.72 437 GLY A CA 1
ATOM 3443 C C . GLY A 1 437 ? 3.384 -11.038 48.944 1.00 24.72 437 GLY A C 1
ATOM 3444 O O . GLY A 1 437 ? 3.067 -11.998 48.252 1.00 24.72 437 GLY A O 1
ATOM 3445 N N . SER A 1 438 ? 4.625 -10.837 49.375 1.00 26.86 438 SER A N 1
ATOM 3446 C CA . SER A 1 438 ? 5.748 -11.764 49.252 1.00 26.86 438 SER A CA 1
ATOM 3447 C C . SER A 1 438 ? 5.472 -13.115 49.921 1.00 26.86 438 SER A C 1
ATOM 3449 O O . SER A 1 438 ? 4.862 -13.152 50.984 1.00 26.86 438 SER A O 1
ATOM 3451 N N . LEU A 1 439 ? 6.006 -14.210 49.361 1.00 25.55 439 LEU A N 1
ATOM 3452 C CA . LEU A 1 439 ? 6.726 -15.245 50.118 1.00 25.55 439 LEU A CA 1
ATOM 3453 C C . LEU A 1 439 ? 7.355 -16.313 49.212 1.00 25.55 439 LEU A C 1
ATOM 3455 O O . LEU A 1 439 ? 6.895 -16.638 48.124 1.00 25.55 439 LEU A O 1
ATOM 3459 N N . SER A 1 440 ? 8.477 -16.792 49.724 1.00 24.25 440 SER A N 1
ATOM 3460 C CA . SER A 1 440 ? 9.535 -17.603 49.147 1.00 24.25 440 SER A CA 1
ATOM 3461 C C . SER A 1 440 ? 9.196 -19.075 48.899 1.00 24.25 440 SER A C 1
ATOM 3463 O O . SER A 1 440 ? 8.377 -19.669 49.594 1.00 24.25 440 SER A O 1
ATOM 3465 N N . SER A 1 441 ? 9.976 -19.655 47.984 1.00 29.45 441 SER A N 1
ATOM 3466 C CA . SER A 1 441 ? 10.408 -21.057 47.875 1.00 29.45 441 SER A CA 1
ATOM 3467 C C . SER A 1 441 ? 10.099 -22.001 49.046 1.00 29.45 441 SER A C 1
ATOM 3469 O O . SER A 1 441 ? 10.483 -21.709 50.178 1.00 29.45 441 SER A O 1
ATOM 3471 N N . ASN A 1 442 ? 9.607 -23.208 48.733 1.00 24.09 442 ASN A N 1
ATOM 3472 C CA . ASN A 1 442 ? 10.168 -24.455 49.267 1.00 24.09 442 ASN A CA 1
ATOM 3473 C C . ASN A 1 442 ? 9.753 -25.695 48.455 1.00 24.09 442 ASN A C 1
ATOM 3475 O O . ASN A 1 442 ? 8.620 -25.834 48.006 1.00 24.09 442 ASN A O 1
ATOM 3479 N N . VAL A 1 443 ? 10.735 -26.581 48.302 1.00 27.08 443 VAL A N 1
ATOM 3480 C CA . VAL A 1 443 ? 10.716 -27.919 47.695 1.00 27.08 443 VAL A CA 1
ATOM 3481 C C . VAL A 1 443 ? 10.605 -28.970 48.811 1.00 27.08 443 VAL A C 1
ATOM 3483 O O . VAL A 1 443 ? 11.232 -28.776 49.850 1.00 27.08 443 VAL A O 1
ATOM 3486 N N . SER A 1 444 ? 9.862 -30.066 48.584 1.00 23.59 444 SER A N 1
ATOM 3487 C CA . SER A 1 444 ? 9.997 -31.461 49.117 1.00 23.59 444 SER A CA 1
ATOM 3488 C C . SER A 1 444 ? 8.605 -32.129 49.147 1.00 23.59 444 SER A C 1
ATOM 3490 O O . SER A 1 444 ? 7.655 -31.533 49.639 1.00 23.59 444 SER A O 1
ATOM 3492 N N . SER A 1 445 ? 8.334 -33.159 48.334 1.00 25.06 445 SER A N 1
ATOM 3493 C CA . SER A 1 445 ? 8.582 -34.609 48.525 1.00 25.06 445 SER A CA 1
ATOM 3494 C C . SER A 1 445 ? 7.761 -35.244 49.659 1.00 25.06 445 SER A C 1
ATOM 3496 O O . SER A 1 445 ? 8.016 -34.968 50.825 1.00 25.06 445 SER A O 1
ATOM 3498 N N . ASP A 1 446 ? 6.771 -36.081 49.320 1.00 25.45 446 ASP A N 1
ATOM 3499 C CA . ASP A 1 446 ? 6.796 -37.536 49.581 1.00 25.45 446 ASP A CA 1
ATOM 3500 C C . ASP A 1 446 ? 5.439 -38.230 49.346 1.00 25.45 446 ASP A C 1
ATOM 3502 O O . ASP A 1 446 ? 4.369 -37.620 49.325 1.00 25.45 446 ASP A O 1
ATOM 3506 N N . GLU A 1 447 ? 5.571 -39.528 49.081 1.00 27.03 447 GLU A N 1
ATOM 3507 C CA . GLU A 1 447 ? 4.651 -40.515 48.520 1.00 27.03 447 GLU A CA 1
ATOM 3508 C C . GLU A 1 447 ? 3.559 -41.069 49.472 1.00 27.03 447 GLU A C 1
ATOM 3510 O O . GLU A 1 447 ? 3.601 -40.932 50.691 1.00 27.03 447 GLU A O 1
ATOM 3515 N N . ASP A 1 448 ? 2.656 -41.830 48.835 1.00 28.09 448 ASP A N 1
ATOM 3516 C CA . ASP A 1 448 ? 2.063 -43.101 49.287 1.00 28.09 448 ASP A CA 1
ATOM 3517 C C . ASP A 1 448 ? 0.702 -43.184 50.033 1.00 28.09 448 ASP A C 1
ATOM 3519 O O . ASP A 1 448 ? 0.608 -43.295 51.248 1.00 28.09 448 ASP A O 1
ATOM 3523 N N . SER A 1 449 ? -0.346 -43.394 49.212 1.00 27.91 449 SER A N 1
ATOM 3524 C CA . SER A 1 449 ? -1.023 -44.697 48.966 1.00 27.91 449 SER A CA 1
ATOM 3525 C C . SER A 1 449 ? -2.241 -45.202 49.802 1.00 27.91 449 SER A C 1
ATOM 3527 O O . SER A 1 449 ? -2.334 -45.060 51.015 1.00 27.91 449 SER A O 1
ATOM 3529 N N . ILE A 1 450 ? -3.128 -45.928 49.069 1.00 30.28 450 ILE A N 1
ATOM 3530 C CA . ILE A 1 450 ? -4.013 -47.079 49.441 1.00 30.28 450 ILE A CA 1
ATOM 3531 C C . ILE A 1 450 ? -5.571 -46.918 49.362 1.00 30.28 450 ILE A C 1
ATOM 3533 O O . ILE A 1 450 ? -6.273 -46.780 50.355 1.00 30.28 450 ILE A O 1
ATOM 3537 N N . SER A 1 451 ? -6.111 -47.186 48.152 1.00 28.42 451 SER A N 1
ATOM 3538 C CA . SER A 1 451 ? -6.928 -48.376 47.744 1.00 28.42 451 SER A CA 1
ATOM 3539 C C . SER A 1 451 ? -8.483 -48.459 47.733 1.00 28.42 451 SER A C 1
ATOM 3541 O O . SER A 1 451 ? -9.159 -48.071 48.681 1.00 28.42 451 SER A O 1
ATOM 3543 N N . LYS A 1 452 ? -8.935 -49.235 46.706 1.00 29.55 452 LYS A N 1
ATOM 3544 C CA . LYS A 1 452 ? -10.132 -50.122 46.502 1.00 29.55 452 LYS A CA 1
ATOM 3545 C C . LYS A 1 452 ? -11.223 -49.588 45.545 1.00 29.55 452 LYS A C 1
ATOM 3547 O O . LYS A 1 452 ? -11.605 -48.440 45.666 1.00 29.55 452 LYS A O 1
ATOM 3552 N N . MET A 1 453 ? -11.815 -50.347 44.599 1.00 25.67 453 MET A N 1
ATOM 3553 C CA . MET A 1 453 ? -11.827 -51.795 44.275 1.00 25.67 453 MET A CA 1
ATOM 3554 C C . MET A 1 453 ? -12.454 -52.040 42.865 1.00 25.67 453 MET A C 1
ATOM 3556 O O . MET A 1 453 ? -13.347 -51.300 42.466 1.00 25.67 453 MET A O 1
ATOM 3560 N N . SER A 1 454 ? -12.005 -53.084 42.146 1.00 26.31 454 SER A N 1
ATOM 3561 C CA . SER A 1 454 ? -12.500 -53.645 40.844 1.00 26.31 454 SER A CA 1
ATOM 3562 C C . SER A 1 454 ? -13.673 -54.664 41.056 1.00 26.31 454 SER A C 1
ATOM 3564 O O . SER A 1 454 ? -14.127 -54.664 42.203 1.00 26.31 454 SER A O 1
ATOM 3566 N N . PRO A 1 455 ? -14.166 -55.580 40.141 1.00 39.97 455 PRO A N 1
ATOM 3567 C CA . PRO A 1 455 ? -13.518 -56.298 38.991 1.00 39.97 455 PRO A CA 1
ATOM 3568 C C . PRO A 1 455 ? -14.494 -56.774 37.835 1.00 39.97 455 PRO A C 1
ATOM 3570 O O . PRO A 1 455 ? -15.603 -56.253 37.757 1.00 39.97 455 PRO A O 1
ATOM 3573 N N . PRO A 1 456 ? -14.238 -57.846 37.025 1.00 49.09 456 PRO A N 1
ATOM 3574 C CA . PRO A 1 456 ? -13.075 -58.219 36.179 1.00 49.09 456 PRO A CA 1
ATOM 3575 C C . PRO A 1 456 ? -13.446 -58.709 34.743 1.00 49.09 456 PRO A C 1
ATOM 3577 O O . PRO A 1 456 ? -14.590 -59.050 34.465 1.00 49.09 456 PRO A O 1
ATOM 3580 N N . MET A 1 457 ? -12.439 -58.962 33.888 1.00 25.55 457 MET A N 1
ATOM 3581 C CA . MET A 1 457 ? -12.364 -60.226 33.123 1.00 25.55 457 MET A CA 1
ATOM 3582 C C . MET A 1 457 ? -10.924 -60.552 32.686 1.00 25.55 457 MET A C 1
ATOM 3584 O O . MET A 1 457 ? -10.147 -59.659 32.362 1.00 25.55 457 MET A O 1
ATOM 3588 N N . ASN A 1 458 ? -10.570 -61.841 32.742 1.00 28.02 458 ASN A N 1
ATOM 3589 C CA . ASN A 1 458 ? -9.218 -62.388 32.605 1.00 28.02 458 ASN A CA 1
ATOM 3590 C C . ASN A 1 458 ? -9.118 -63.361 31.413 1.00 28.02 458 ASN A C 1
ATOM 3592 O O . ASN A 1 458 ? -10.068 -64.067 31.086 1.00 28.02 458 ASN A O 1
ATOM 3596 N N . THR A 1 459 ? -7.921 -63.399 30.833 1.00 30.39 459 THR A N 1
ATOM 3597 C CA . THR A 1 459 ? -7.327 -64.392 29.910 1.00 30.39 459 THR A CA 1
ATOM 3598 C C . THR A 1 459 ? -7.234 -65.805 30.550 1.00 30.39 459 THR A C 1
ATOM 3600 O O . THR A 1 459 ? -7.338 -65.899 31.768 1.00 30.39 459 THR A O 1
ATOM 3603 N N . LYS A 1 460 ? -7.041 -66.964 29.892 1.00 29.72 460 LYS A N 1
ATOM 3604 C CA . LYS A 1 460 ? -6.274 -67.413 28.705 1.00 29.72 460 LYS A CA 1
ATOM 3605 C C . LYS A 1 460 ? -6.811 -68.787 28.245 1.00 29.72 460 LYS A C 1
ATOM 3607 O O . LYS A 1 460 ? -7.355 -69.496 29.078 1.00 29.72 460 LYS A O 1
ATOM 3612 N N . ASP A 1 461 ? -6.521 -69.195 27.004 1.00 29.19 461 ASP A N 1
ATOM 3613 C CA . ASP A 1 461 ? -5.961 -70.529 26.705 1.00 29.19 461 ASP A CA 1
ATOM 3614 C C . ASP A 1 461 ? -5.334 -70.599 25.294 1.00 29.19 461 ASP A C 1
ATOM 3616 O O . ASP A 1 461 ? -5.592 -69.766 24.427 1.00 29.19 461 ASP A O 1
ATOM 3620 N N . VAL A 1 462 ? -4.414 -71.552 25.123 1.00 34.97 462 VAL A N 1
ATOM 3621 C CA . VAL A 1 462 ? -3.307 -71.621 24.147 1.00 34.97 462 VAL A CA 1
ATOM 3622 C C . VAL A 1 462 ? -3.567 -72.627 23.000 1.00 34.97 462 VAL A C 1
ATOM 3624 O O . VAL A 1 462 ? -4.086 -73.707 23.241 1.00 34.97 462 VAL A O 1
ATOM 3627 N N . TYR A 1 463 ? -3.128 -72.271 21.777 1.00 32.81 463 TYR A N 1
ATOM 3628 C CA . TYR A 1 463 ? -2.791 -73.073 20.569 1.00 32.81 463 TYR A CA 1
ATOM 3629 C C . TYR A 1 463 ? -3.461 -74.445 20.291 1.00 32.81 463 TYR A C 1
ATOM 3631 O O . TYR A 1 463 ? -3.148 -75.439 20.944 1.00 32.81 463 TYR A O 1
ATOM 3639 N N . LYS A 1 464 ? -4.123 -74.560 19.122 1.00 28.88 464 LYS A N 1
ATOM 3640 C CA . LYS A 1 464 ? -3.800 -75.516 18.026 1.00 28.88 464 LYS A CA 1
ATOM 3641 C C . LYS A 1 464 ? -4.704 -75.271 16.808 1.00 28.88 464 LYS A C 1
ATOM 3643 O O . LYS A 1 464 ? -5.897 -75.055 16.960 1.00 28.88 464 LYS A O 1
ATOM 3648 N N . GLY A 1 465 ? -4.104 -75.252 15.617 1.00 32.78 465 GLY A N 1
ATOM 3649 C CA . GLY A 1 465 ? -4.749 -74.820 14.378 1.00 32.78 465 GLY A CA 1
ATOM 3650 C C . GLY A 1 465 ? -5.471 -75.895 13.560 1.00 32.78 465 GLY A C 1
ATOM 3651 O O . GLY A 1 465 ? -5.564 -77.055 13.956 1.00 32.78 465 GLY A O 1
ATOM 3652 N N . ASN A 1 466 ? -5.831 -75.435 12.355 1.00 35.88 466 ASN A N 1
ATOM 3653 C CA . ASN A 1 466 ? -6.329 -76.127 11.160 1.00 35.88 466 ASN A CA 1
ATOM 3654 C C . ASN A 1 466 ? -7.847 -76.374 11.079 1.00 35.88 466 ASN A C 1
ATOM 3656 O O . ASN A 1 466 ? -8.348 -77.314 11.677 1.00 35.88 466 ASN A O 1
ATOM 3660 N N . THR A 1 467 ? -8.563 -75.537 10.314 1.00 41.09 467 THR A N 1
ATOM 3661 C CA . THR A 1 467 ? -8.979 -75.755 8.904 1.00 41.09 467 THR A CA 1
ATOM 3662 C C . THR A 1 467 ? -10.112 -74.772 8.588 1.00 41.09 467 THR A C 1
ATOM 3664 O O . THR A 1 467 ? -11.227 -75.044 8.994 1.00 41.09 467 THR A O 1
ATOM 3667 N N . ASP A 1 468 ? -9.832 -73.646 7.917 1.00 43.06 468 ASP A N 1
ATOM 3668 C CA . ASP A 1 468 ? -10.850 -72.768 7.281 1.00 43.06 468 ASP A CA 1
ATOM 3669 C C . ASP A 1 468 ? -10.187 -71.731 6.338 1.00 43.06 468 ASP A C 1
ATOM 3671 O O . ASP A 1 468 ? -10.565 -70.563 6.235 1.00 43.06 468 ASP A O 1
ATOM 3675 N N . THR A 1 469 ? -9.116 -72.137 5.653 1.00 47.59 469 THR A N 1
ATOM 3676 C CA . THR A 1 469 ? -8.218 -71.221 4.929 1.00 47.59 469 THR A CA 1
ATOM 3677 C C . THR A 1 469 ? -8.712 -70.774 3.551 1.00 47.59 469 THR A C 1
ATOM 3679 O O . THR A 1 469 ? -8.157 -69.821 3.014 1.00 47.59 469 THR A O 1
ATOM 3682 N N . GLU A 1 470 ? -9.758 -71.376 2.978 1.00 46.78 470 GLU A N 1
ATOM 3683 C CA . GLU A 1 470 ? -10.191 -71.026 1.611 1.00 46.78 470 GLU A CA 1
ATOM 3684 C C . GLU A 1 470 ? -11.259 -69.917 1.550 1.00 46.78 470 GLU A C 1
ATOM 3686 O O . GLU A 1 470 ? -11.208 -69.071 0.659 1.00 46.78 470 GLU A O 1
ATOM 3691 N N . ASN A 1 471 ? -12.163 -69.812 2.531 1.00 52.03 471 ASN A N 1
ATOM 3692 C CA . ASN A 1 471 ? -13.222 -68.785 2.518 1.00 52.03 471 ASN A CA 1
ATOM 3693 C C . ASN A 1 471 ? -12.823 -67.459 3.181 1.00 52.03 471 ASN A C 1
ATOM 3695 O O . ASN A 1 471 ? -13.400 -66.413 2.870 1.00 52.03 471 ASN A O 1
ATOM 3699 N N . MET A 1 472 ? -11.821 -67.472 4.066 1.00 50.53 472 MET A N 1
ATOM 3700 C CA . MET A 1 472 ? -11.302 -66.244 4.670 1.00 50.53 472 MET A CA 1
ATOM 3701 C C . MET A 1 472 ? -10.382 -65.501 3.699 1.00 50.53 472 MET A C 1
ATOM 3703 O O . MET A 1 472 ? -10.491 -64.285 3.601 1.00 50.53 472 MET A O 1
ATOM 3707 N N . ALA A 1 473 ? -9.573 -66.229 2.918 1.00 54.97 473 ALA A N 1
ATOM 3708 C CA . ALA A 1 473 ? -8.665 -65.662 1.921 1.00 54.97 473 ALA A CA 1
ATOM 3709 C C . ALA A 1 473 ? -9.401 -64.921 0.793 1.00 54.97 473 ALA A C 1
ATOM 3711 O O . ALA A 1 473 ? -8.943 -63.874 0.355 1.00 54.97 473 ALA A O 1
ATOM 3712 N N . SER A 1 474 ? -10.565 -65.411 0.351 1.00 54.62 474 SER A N 1
ATOM 3713 C CA . SER A 1 474 ? -11.362 -64.733 -0.683 1.00 54.62 474 SER A CA 1
ATOM 3714 C C . SER A 1 474 ? -12.012 -63.442 -0.163 1.00 54.62 474 SER A C 1
ATOM 3716 O O . SER A 1 474 ? -12.025 -62.428 -0.857 1.00 54.62 474 SER A O 1
ATOM 3718 N N . ARG A 1 475 ? -12.477 -63.432 1.094 1.00 62.75 475 ARG A N 1
ATOM 3719 C CA . ARG A 1 475 ? -13.066 -62.244 1.736 1.00 62.75 475 ARG A CA 1
ATOM 3720 C C . ARG A 1 475 ? -12.026 -61.206 2.139 1.00 62.75 475 ARG A C 1
ATOM 3722 O O . ARG A 1 475 ? -12.283 -60.017 1.980 1.00 62.75 475 ARG A O 1
ATOM 3729 N N . THR A 1 476 ? -10.855 -61.629 2.612 1.00 66.69 476 THR A N 1
ATOM 3730 C CA . THR A 1 476 ? -9.734 -60.714 2.852 1.00 66.69 476 THR A CA 1
ATOM 3731 C C . THR A 1 476 ? -9.142 -60.218 1.546 1.00 66.69 476 THR A C 1
ATOM 3733 O O . THR A 1 476 ? -8.814 -59.046 1.482 1.00 66.69 476 THR A O 1
ATOM 3736 N N . ALA A 1 477 ? -9.082 -61.032 0.487 1.00 67.25 477 ALA A N 1
ATOM 3737 C CA . ALA A 1 477 ? -8.663 -60.572 -0.833 1.00 67.25 477 ALA A CA 1
ATOM 3738 C C . ALA A 1 477 ? -9.636 -59.543 -1.416 1.00 67.25 477 ALA A C 1
ATOM 3740 O O . ALA A 1 477 ? -9.168 -58.542 -1.928 1.00 67.25 477 ALA A O 1
ATOM 3741 N N . LEU A 1 478 ? -10.958 -59.722 -1.292 1.00 68.69 478 LEU A N 1
ATOM 3742 C CA . LEU A 1 478 ? -11.951 -58.721 -1.716 1.00 68.69 478 LEU A CA 1
ATOM 3743 C C . LEU A 1 478 ? -11.926 -57.455 -0.855 1.00 68.69 478 LEU A C 1
ATOM 3745 O O . LEU A 1 478 ? -12.063 -56.365 -1.396 1.00 68.69 478 LEU A O 1
ATOM 3749 N N . ALA A 1 479 ? -11.725 -57.578 0.459 1.00 69.38 479 ALA A N 1
ATOM 3750 C CA . ALA A 1 479 ? -11.577 -56.427 1.347 1.00 69.38 479 ALA A CA 1
ATOM 3751 C C . ALA A 1 479 ? -10.262 -55.677 1.095 1.00 69.38 479 ALA A C 1
ATOM 3753 O O . ALA A 1 479 ? -10.259 -54.455 1.113 1.00 69.38 479 ALA A O 1
ATOM 3754 N N . LEU A 1 480 ? -9.170 -56.391 0.804 1.00 70.31 480 LEU A N 1
ATOM 3755 C CA . LEU A 1 480 ? -7.888 -55.817 0.399 1.00 70.31 480 LEU A CA 1
ATOM 3756 C C . LEU A 1 480 ? -7.959 -55.238 -1.011 1.00 70.31 480 LEU A C 1
ATOM 3758 O O . LEU A 1 480 ? -7.381 -54.190 -1.229 1.00 70.31 480 LEU A O 1
ATOM 3762 N N . LEU A 1 481 ? -8.697 -55.843 -1.949 1.00 66.19 481 LEU A N 1
ATOM 3763 C CA . LEU A 1 481 ? -8.938 -55.257 -3.269 1.00 66.19 481 LEU A CA 1
ATOM 3764 C C . LEU A 1 481 ? -9.796 -54.000 -3.140 1.00 66.19 481 LEU A C 1
ATOM 3766 O O . LEU A 1 481 ? -9.498 -53.013 -3.786 1.00 66.19 481 LEU A O 1
ATOM 3770 N N . ALA A 1 482 ? -10.822 -54.009 -2.287 1.00 61.59 482 ALA A N 1
ATOM 3771 C CA . ALA A 1 482 ? -11.639 -52.837 -2.004 1.00 61.59 482 ALA A CA 1
ATOM 3772 C C . ALA A 1 482 ? -10.828 -51.748 -1.293 1.00 61.59 482 ALA A C 1
ATOM 3774 O O . ALA A 1 482 ? -10.979 -50.595 -1.651 1.00 61.59 482 ALA A O 1
ATOM 3775 N N . LEU A 1 483 ? -9.933 -52.092 -0.360 1.00 59.81 483 LEU A N 1
ATOM 3776 C CA . LEU A 1 483 ? -8.998 -51.158 0.282 1.00 59.81 483 LEU A CA 1
ATOM 3777 C C . LEU A 1 483 ? -7.924 -50.649 -0.679 1.00 59.81 483 LEU A C 1
ATOM 3779 O O . LEU A 1 483 ? -7.566 -49.486 -0.588 1.00 59.81 483 LEU A O 1
ATOM 3783 N N . VAL A 1 484 ? -7.446 -51.475 -1.611 1.00 57.09 484 VAL A N 1
ATOM 3784 C CA . VAL A 1 484 ? -6.497 -51.075 -2.658 1.00 57.09 484 VAL A CA 1
ATOM 3785 C C . VAL A 1 484 ? -7.189 -50.187 -3.687 1.00 57.09 484 VAL A C 1
ATOM 3787 O O . VAL A 1 484 ? -6.615 -49.181 -4.078 1.00 57.09 484 VAL A O 1
ATOM 3790 N N . VAL A 1 485 ? -8.438 -50.486 -4.056 1.00 52.34 485 VAL A N 1
ATOM 3791 C CA . VAL A 1 485 ? -9.270 -49.656 -4.938 1.00 52.34 485 VAL A CA 1
ATOM 3792 C C . VAL A 1 485 ? -9.675 -48.357 -4.235 1.00 52.34 485 VAL A C 1
ATOM 3794 O O . VAL A 1 485 ? -9.554 -47.314 -4.852 1.00 52.34 485 VAL A O 1
ATOM 3797 N N . LEU A 1 486 ? -10.036 -48.376 -2.945 1.00 46.69 486 LEU A N 1
ATOM 3798 C CA . LEU A 1 486 ? -10.304 -47.180 -2.127 1.00 46.69 486 LEU A CA 1
ATOM 3799 C C . LEU A 1 486 ? -9.035 -46.354 -1.874 1.00 46.69 486 LEU A C 1
ATOM 3801 O O . LEU A 1 486 ? -9.108 -45.132 -1.877 1.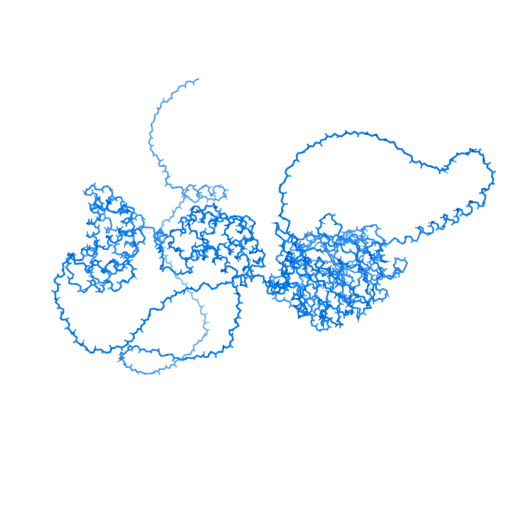00 46.69 486 LEU A O 1
ATOM 3805 N N . SER A 1 487 ? -7.864 -46.984 -1.726 1.00 45.12 487 SER A N 1
ATOM 3806 C CA . SER A 1 487 ? -6.574 -46.276 -1.683 1.00 45.12 487 SER A CA 1
ATOM 3807 C C . SER A 1 487 ? -6.116 -45.785 -3.058 1.00 45.12 487 SER A C 1
ATOM 3809 O O . SER A 1 487 ? -5.274 -44.899 -3.135 1.00 45.12 487 SER A O 1
ATOM 3811 N N . ALA A 1 488 ? -6.674 -46.342 -4.136 1.00 39.22 488 ALA A N 1
ATOM 3812 C CA . ALA A 1 488 ? -6.437 -45.916 -5.511 1.00 39.22 488 ALA A CA 1
ATOM 3813 C C . ALA A 1 488 ? -7.418 -44.825 -5.980 1.00 39.22 488 ALA A C 1
ATOM 3815 O O . ALA A 1 488 ? -7.290 -44.378 -7.113 1.00 39.22 488 ALA A O 1
ATOM 3816 N N . VAL A 1 489 ? -8.346 -44.372 -5.121 1.00 42.16 489 VAL A N 1
ATOM 3817 C CA . VAL A 1 489 ? -9.148 -43.146 -5.332 1.00 42.16 489 VAL A CA 1
ATOM 3818 C C . VAL A 1 489 ? -8.701 -42.001 -4.417 1.00 42.16 489 VAL A C 1
ATOM 3820 O O . VAL A 1 489 ? -9.435 -41.040 -4.206 1.00 42.16 489 VAL A O 1
ATOM 3823 N N . ALA A 1 490 ? -7.484 -42.068 -3.870 1.00 43.72 490 ALA A N 1
ATOM 3824 C CA . ALA A 1 490 ? -6.803 -40.842 -3.484 1.00 43.72 490 ALA A CA 1
ATOM 3825 C C . ALA A 1 490 ? -6.384 -40.149 -4.786 1.00 43.72 490 ALA A C 1
ATOM 3827 O O . ALA A 1 490 ? -5.247 -40.305 -5.235 1.00 43.72 490 ALA A O 1
ATOM 3828 N N . ASP A 1 491 ? -7.330 -39.453 -5.425 1.00 51.97 491 ASP A N 1
ATOM 3829 C CA . ASP A 1 491 ? -7.010 -38.481 -6.462 1.00 51.97 491 ASP A CA 1
ATOM 3830 C C . ASP A 1 491 ? -5.935 -37.576 -5.870 1.00 51.97 491 ASP A C 1
ATOM 3832 O O . ASP A 1 491 ? -6.136 -36.918 -4.845 1.00 51.97 491 ASP A O 1
ATOM 3836 N N . ALA A 1 492 ? -4.732 -37.657 -6.436 1.00 59.66 492 ALA A N 1
ATOM 3837 C CA . ALA A 1 492 ? -3.589 -36.902 -5.966 1.00 59.66 492 ALA A CA 1
ATOM 3838 C C . ALA A 1 492 ? -3.813 -35.438 -6.349 1.00 59.66 492 ALA A C 1
ATOM 3840 O O . ALA A 1 492 ? -3.317 -34.963 -7.366 1.00 59.66 492 ALA A O 1
ATOM 3841 N N . LEU A 1 493 ? -4.611 -34.754 -5.534 1.00 76.19 493 LEU A N 1
ATOM 3842 C CA . LEU A 1 493 ? -4.828 -33.322 -5.573 1.00 76.19 493 LEU A CA 1
ATOM 3843 C C . LEU A 1 493 ? -3.461 -32.633 -5.586 1.00 76.19 493 LEU A C 1
ATOM 3845 O O . LEU A 1 493 ? -2.661 -32.849 -4.664 1.00 76.19 493 LEU A O 1
ATOM 3849 N N . ILE A 1 494 ? -3.163 -31.838 -6.619 1.00 81.88 494 ILE A N 1
ATOM 3850 C CA . ILE A 1 494 ? -1.921 -31.067 -6.583 1.00 81.88 494 ILE A CA 1
ATOM 3851 C C . ILE A 1 494 ? -2.084 -29.969 -5.563 1.00 81.88 494 ILE A C 1
ATOM 3853 O O . ILE A 1 494 ? -3.045 -29.201 -5.596 1.00 81.88 494 ILE A O 1
ATOM 3857 N N . ARG A 1 495 ? -1.058 -29.869 -4.736 1.00 89.88 495 ARG A N 1
ATOM 3858 C CA . ARG A 1 495 ? -0.861 -28.797 -3.788 1.00 89.88 495 ARG A CA 1
ATOM 3859 C C . ARG A 1 495 ? 0.390 -28.051 -4.187 1.00 89.88 495 ARG A C 1
ATOM 3861 O O . ARG A 1 495 ? 1.466 -28.645 -4.263 1.00 89.88 495 ARG A O 1
ATOM 3868 N N . ILE A 1 496 ? 0.238 -26.770 -4.474 1.00 90.19 496 ILE A N 1
ATOM 3869 C CA . ILE A 1 496 ? 1.346 -25.871 -4.768 1.00 90.19 496 ILE A CA 1
ATOM 3870 C C . ILE A 1 496 ? 1.506 -24.991 -3.539 1.00 90.19 496 ILE A C 1
ATOM 3872 O O . ILE A 1 496 ? 0.670 -24.113 -3.314 1.00 90.19 496 ILE A O 1
ATOM 3876 N N . PRO A 1 497 ? 2.542 -25.235 -2.715 1.00 90.38 497 PRO A N 1
ATOM 3877 C CA . PRO A 1 497 ? 2.818 -24.387 -1.572 1.00 90.38 497 PRO A CA 1
ATOM 3878 C C . PRO A 1 497 ? 3.001 -22.950 -2.042 1.00 90.38 497 PRO A C 1
ATOM 3880 O O . PRO A 1 497 ? 3.766 -22.686 -2.972 1.00 90.38 497 PRO A O 1
ATOM 3883 N N . MET A 1 498 ? 2.311 -22.032 -1.381 1.00 87.88 498 MET A N 1
ATOM 3884 C CA . MET A 1 498 ? 2.500 -20.611 -1.605 1.00 87.88 498 MET A CA 1
ATOM 3885 C C . MET A 1 498 ? 3.450 -20.060 -0.557 1.00 87.88 498 MET A C 1
ATOM 3887 O O . MET A 1 498 ? 3.352 -20.340 0.645 1.00 87.88 498 MET A O 1
ATOM 3891 N N . HIS A 1 499 ? 4.381 -19.260 -1.036 1.00 82.38 499 HIS A N 1
ATOM 3892 C CA . HIS A 1 499 ? 5.277 -18.469 -0.225 1.00 82.38 499 HIS A CA 1
ATOM 3893 C C . HIS A 1 499 ? 4.667 -17.088 -0.027 1.00 82.38 499 HIS A C 1
ATOM 3895 O O . HIS A 1 499 ? 3.921 -16.608 -0.874 1.00 82.38 499 HIS A O 1
ATOM 3901 N N . LYS A 1 500 ? 4.999 -16.461 1.099 1.00 74.06 500 LYS A N 1
ATOM 3902 C CA . LYS A 1 500 ? 4.679 -15.064 1.380 1.00 74.06 500 LYS A CA 1
ATOM 3903 C C . LYS A 1 500 ? 5.959 -14.322 1.714 1.00 74.06 500 LYS A C 1
ATOM 3905 O O . LYS A 1 500 ? 6.858 -14.901 2.329 1.00 74.06 500 LYS A O 1
ATOM 3910 N N . THR A 1 501 ? 6.015 -13.051 1.356 1.00 64.38 501 THR A N 1
ATOM 3911 C CA . THR A 1 501 ? 7.107 -12.157 1.747 1.00 64.38 501 THR A CA 1
ATOM 3912 C C . THR A 1 501 ? 6.571 -11.092 2.692 1.00 64.38 501 THR A C 1
ATOM 3914 O O . THR A 1 501 ? 5.442 -10.633 2.533 1.00 64.38 501 THR A O 1
ATOM 3917 N N . LYS A 1 502 ? 7.399 -10.691 3.660 1.00 56.41 502 LYS A N 1
ATOM 3918 C CA . LYS A 1 502 ? 7.243 -9.419 4.363 1.00 56.41 502 LYS A CA 1
ATOM 3919 C C . LYS A 1 502 ? 8.083 -8.357 3.669 1.00 56.41 502 LYS A C 1
ATOM 3921 O O . LYS A 1 502 ? 9.290 -8.558 3.523 1.00 56.41 502 LYS A O 1
ATOM 3926 N N . HIS A 1 503 ? 7.473 -7.251 3.275 1.00 52.12 503 HIS A N 1
ATOM 3927 C CA . HIS A 1 503 ? 8.227 -6.051 2.931 1.00 52.12 503 HIS A CA 1
ATOM 3928 C C . HIS A 1 503 ? 8.454 -5.200 4.193 1.00 52.12 503 HIS A C 1
ATOM 3930 O O . HIS A 1 503 ? 7.769 -5.397 5.195 1.00 52.12 503 HIS A O 1
ATOM 3936 N N . ALA A 1 504 ? 9.515 -4.387 4.158 1.00 43.53 504 ALA A N 1
ATOM 3937 C CA . ALA A 1 504 ? 9.762 -3.310 5.112 1.00 43.53 504 ALA A CA 1
ATOM 3938 C C . ALA A 1 504 ? 9.265 -2.006 4.487 1.00 43.53 504 ALA A C 1
ATOM 3940 O O . ALA A 1 504 ? 9.382 -1.829 3.262 1.00 43.53 504 ALA A O 1
ATOM 3941 N N . ARG A 1 505 ? 8.734 -1.111 5.317 1.00 45.16 505 ARG A N 1
ATOM 3942 C CA . ARG A 1 505 ? 7.832 -0.051 4.898 1.00 45.16 505 ARG A CA 1
ATOM 3943 C C . ARG A 1 505 ? 8.470 0.837 3.859 1.00 45.16 505 ARG A C 1
ATOM 3945 O O . ARG A 1 505 ? 9.347 1.656 4.133 1.00 45.16 505 ARG A O 1
ATOM 3952 N N . ARG A 1 506 ? 7.922 0.772 2.650 1.00 47.78 506 ARG A N 1
ATOM 3953 C CA . ARG A 1 506 ? 7.786 1.985 1.843 1.00 47.78 506 ARG A CA 1
ATOM 3954 C C . ARG A 1 506 ? 6.490 2.648 2.256 1.00 47.78 506 ARG A C 1
ATOM 3956 O O . ARG A 1 506 ? 5.500 1.965 2.495 1.00 47.78 506 ARG A O 1
ATOM 3963 N N . ALA A 1 507 ? 6.525 3.970 2.410 1.00 45.50 507 ALA A N 1
ATOM 3964 C CA . ALA A 1 507 ? 5.355 4.756 2.769 1.00 45.50 507 ALA A CA 1
ATOM 3965 C C . ALA A 1 507 ? 4.152 4.279 1.945 1.00 45.50 507 ALA A C 1
ATOM 3967 O O . ALA A 1 507 ? 4.187 4.331 0.715 1.00 45.50 507 ALA A O 1
ATOM 3968 N N . TYR A 1 508 ? 3.135 3.771 2.643 1.00 53.56 508 TYR A N 1
ATOM 3969 C CA . TYR A 1 508 ? 1.837 3.459 2.071 1.00 53.56 508 TYR A CA 1
ATOM 3970 C C . TYR A 1 508 ? 1.382 4.654 1.231 1.00 53.56 508 TYR A C 1
ATOM 3972 O O . TYR A 1 508 ? 1.584 5.808 1.627 1.00 53.56 508 TYR A O 1
ATOM 3980 N N . ARG A 1 509 ? 0.898 4.363 0.016 1.00 59.31 509 ARG A N 1
ATOM 3981 C CA . ARG A 1 509 ? 0.297 5.352 -0.887 1.00 59.31 509 ARG A CA 1
ATOM 3982 C C . ARG A 1 509 ? -0.953 4.753 -1.537 1.00 59.31 509 ARG A C 1
ATOM 3984 O O . ARG A 1 509 ? -0.873 4.307 -2.679 1.00 59.31 509 ARG A O 1
ATOM 3991 N N . ASN A 1 510 ? -2.121 4.774 -0.880 1.00 61.06 510 ASN A N 1
ATOM 3992 C CA . ASN A 1 510 ? -3.406 4.330 -1.462 1.00 61.06 510 ASN A CA 1
ATOM 3993 C C . ASN A 1 510 ? -3.716 5.001 -2.774 1.00 61.06 510 ASN A C 1
ATOM 3995 O O . ASN A 1 510 ? -4.325 4.392 -3.642 1.00 61.06 510 ASN A O 1
ATOM 3999 N N . LYS A 1 511 ? -3.266 6.240 -2.952 1.00 64.81 511 LYS A N 1
ATOM 4000 C CA . LYS A 1 511 ? -3.338 6.887 -4.250 1.00 64.81 511 LYS A CA 1
ATOM 4001 C C . LYS A 1 511 ? -2.628 6.067 -5.326 1.00 64.81 511 LYS A C 1
ATOM 4003 O O . LYS A 1 511 ? -3.215 5.852 -6.372 1.00 64.81 511 LYS A O 1
ATOM 4008 N N . LEU A 1 512 ? -1.417 5.568 -5.082 1.00 63.84 512 LEU A N 1
ATOM 4009 C CA . LEU A 1 512 ? -0.700 4.734 -6.053 1.00 63.84 512 LEU A CA 1
ATOM 4010 C C . LEU A 1 512 ? -1.409 3.416 -6.309 1.00 63.84 512 LEU A C 1
ATOM 4012 O O . LEU A 1 512 ? -1.523 3.016 -7.460 1.00 63.84 512 LEU A O 1
ATOM 4016 N N . VAL A 1 513 ? -1.946 2.786 -5.268 1.00 65.69 513 VAL A N 1
ATOM 4017 C CA . VAL A 1 513 ? -2.713 1.546 -5.428 1.00 65.69 513 VAL A CA 1
ATOM 4018 C C . VAL A 1 513 ? -4.022 1.796 -6.186 1.00 65.69 513 VAL A C 1
ATOM 4020 O O . VAL A 1 513 ? -4.390 1.026 -7.066 1.00 65.69 513 VAL A O 1
ATOM 4023 N N . SER A 1 514 ? -4.705 2.907 -5.913 1.00 70.69 514 SER A N 1
ATOM 4024 C CA . SER A 1 514 ? -5.916 3.335 -6.618 1.00 70.69 514 SER A CA 1
ATOM 4025 C C . SER A 1 514 ? -5.616 3.624 -8.088 1.00 70.69 514 SER A C 1
ATOM 4027 O O . SER A 1 514 ? -6.327 3.157 -8.973 1.00 70.69 514 SER A O 1
ATOM 4029 N N . GLU A 1 515 ? -4.526 4.334 -8.378 1.00 72.12 515 GLU A N 1
ATOM 4030 C CA . GLU A 1 515 ? -4.053 4.563 -9.743 1.00 72.12 515 GLU A CA 1
ATOM 4031 C C . GLU A 1 515 ? -3.642 3.250 -10.435 1.00 72.12 515 GLU A C 1
ATOM 4033 O O . GLU A 1 515 ? -3.968 3.060 -11.608 1.00 72.12 515 GLU A O 1
ATOM 4038 N N . TYR A 1 516 ? -3.026 2.310 -9.708 1.00 68.25 516 TYR A N 1
ATOM 4039 C CA . TYR A 1 516 ? -2.699 0.964 -10.189 1.00 68.25 516 TYR A CA 1
ATOM 4040 C C . TYR A 1 516 ? -3.960 0.187 -10.583 1.00 68.25 516 TYR A C 1
ATOM 4042 O O . TYR A 1 516 ? -4.079 -0.299 -11.710 1.00 68.25 516 TYR A O 1
ATOM 4050 N N . LEU A 1 517 ? -4.938 0.109 -9.683 1.00 72.50 517 LEU A N 1
ATOM 4051 C CA . LEU A 1 517 ? -6.189 -0.600 -9.921 1.00 72.50 517 LEU A CA 1
ATOM 4052 C C . LEU A 1 517 ? -6.999 0.081 -11.039 1.00 72.50 517 LEU A C 1
ATOM 4054 O O . LEU A 1 517 ? -7.599 -0.609 -11.860 1.00 72.50 517 LEU A O 1
ATOM 4058 N N . LYS A 1 518 ? -6.976 1.417 -11.160 1.00 77.25 518 LYS A N 1
ATOM 4059 C CA . LYS A 1 518 ? -7.589 2.112 -12.308 1.00 77.25 518 LYS A CA 1
ATOM 4060 C C . LYS A 1 518 ? -6.921 1.715 -13.618 1.00 77.25 518 LYS A C 1
ATOM 4062 O O . LYS A 1 518 ? -7.628 1.432 -14.571 1.00 77.25 518 LYS A O 1
ATOM 4067 N N . GLN A 1 519 ? -5.596 1.636 -13.684 1.00 72.75 519 GLN A N 1
ATOM 4068 C CA . GLN A 1 519 ? -4.912 1.143 -14.886 1.00 72.75 519 GLN A CA 1
ATOM 4069 C C . GLN A 1 519 ? -5.278 -0.320 -15.204 1.00 72.75 519 GLN A C 1
ATOM 4071 O O . GLN A 1 519 ? -5.537 -0.630 -16.364 1.00 72.75 519 GLN A O 1
ATOM 4076 N N . LYS A 1 520 ? -5.383 -1.196 -14.188 1.00 74.25 520 LYS A N 1
ATOM 4077 C CA . LYS A 1 520 ? -5.779 -2.615 -14.349 1.00 74.25 520 LYS A CA 1
ATOM 4078 C C . LYS A 1 520 ? -7.221 -2.769 -14.853 1.00 74.25 520 LYS A C 1
ATOM 4080 O O . LYS A 1 520 ? -7.489 -3.612 -15.706 1.00 74.25 520 LYS A O 1
ATOM 4085 N N . TYR A 1 521 ? -8.151 -1.957 -14.346 1.00 79.38 521 TYR A N 1
ATOM 4086 C CA . TYR A 1 521 ? -9.594 -2.140 -14.558 1.00 79.38 521 TYR A CA 1
ATOM 4087 C C . TYR A 1 521 ? -10.262 -1.090 -15.458 1.00 79.38 521 TYR A C 1
ATOM 4089 O O . TYR A 1 521 ? -11.436 -1.245 -15.797 1.00 79.38 521 TYR A O 1
ATOM 4097 N N . VAL A 1 522 ? -9.566 -0.034 -15.887 1.00 79.25 522 VAL A N 1
ATOM 4098 C CA . VAL A 1 522 ? -10.107 1.027 -16.753 1.00 79.25 522 VAL A CA 1
ATOM 4099 C C . VAL A 1 522 ? -9.350 1.058 -18.072 1.00 79.25 522 VAL A C 1
ATOM 4101 O O . VAL A 1 522 ? -8.183 1.431 -18.158 1.00 79.25 522 VAL A O 1
ATOM 4104 N N . LYS A 1 523 ? -10.055 0.707 -19.148 1.00 74.69 523 LYS A N 1
ATOM 4105 C CA . LYS A 1 523 ? -9.470 0.642 -20.488 1.00 74.69 523 LYS A CA 1
ATOM 4106 C C . LYS A 1 523 ? -8.900 1.999 -20.923 1.00 74.69 523 LYS A C 1
ATOM 4108 O O . LYS A 1 523 ? -9.601 3.008 -20.877 1.00 74.69 523 LYS A O 1
ATOM 4113 N N . ASN A 1 524 ? -7.668 1.992 -21.439 1.00 71.19 524 ASN A N 1
ATOM 4114 C CA . ASN A 1 524 ? -6.917 3.169 -21.908 1.00 71.19 524 ASN A CA 1
ATOM 4115 C C . ASN A 1 524 ? -6.622 4.227 -20.831 1.00 71.19 524 ASN A C 1
ATOM 4117 O O . ASN A 1 524 ? -6.293 5.366 -21.176 1.00 71.19 524 ASN A O 1
ATOM 4121 N N . TYR A 1 525 ? -6.751 3.889 -19.548 1.00 70.62 525 TYR A N 1
ATOM 4122 C CA . TYR A 1 525 ? -6.364 4.795 -18.479 1.00 70.62 525 TYR A CA 1
ATOM 4123 C C . TYR A 1 525 ? -4.841 4.955 -18.459 1.00 70.62 525 TYR A C 1
ATOM 4125 O O . TYR A 1 525 ? -4.113 3.971 -18.377 1.00 70.62 525 TYR A O 1
ATOM 4133 N N . LYS A 1 526 ? -4.359 6.196 -18.568 1.00 64.56 526 LYS A N 1
ATOM 4134 C CA . LYS A 1 526 ? -2.933 6.532 -18.517 1.00 64.56 526 LYS A CA 1
ATOM 4135 C C . LYS A 1 526 ? -2.693 7.529 -17.398 1.00 64.56 526 LYS A C 1
ATOM 4137 O O . LYS A 1 526 ? -3.345 8.571 -17.358 1.00 64.56 526 LYS A O 1
ATOM 4142 N N . PHE A 1 527 ? -1.751 7.213 -16.520 1.00 60.81 527 PHE A N 1
ATOM 4143 C CA . PHE A 1 527 ? -1.347 8.084 -15.426 1.00 60.81 527 PHE A CA 1
ATOM 4144 C C . PHE A 1 527 ? -0.056 8.829 -15.800 1.00 60.81 527 PHE A C 1
ATOM 4146 O O . PHE A 1 527 ? 0.968 8.212 -16.075 1.00 60.81 527 PHE A O 1
ATOM 4153 N N . ASP A 1 528 ? -0.110 10.162 -15.853 1.00 48.75 528 ASP A N 1
ATOM 4154 C CA . ASP A 1 528 ? 0.898 11.006 -16.522 1.00 48.75 528 ASP A CA 1
ATOM 4155 C C . ASP A 1 528 ? 2.030 11.481 -15.584 1.00 48.75 528 ASP A C 1
ATOM 4157 O O . ASP A 1 528 ? 2.442 12.641 -15.616 1.00 48.75 528 ASP A O 1
ATOM 4161 N N . ASN A 1 529 ? 2.518 10.615 -14.684 1.00 50.12 529 ASN A N 1
ATOM 4162 C CA . ASN A 1 529 ? 3.536 11.010 -13.705 1.00 50.12 529 ASN A CA 1
ATOM 4163 C C . ASN A 1 529 ? 4.635 9.949 -13.501 1.00 50.12 529 ASN A C 1
ATOM 4165 O O . ASN A 1 529 ? 4.523 9.043 -12.680 1.00 50.12 529 ASN A O 1
ATOM 4169 N N . LEU A 1 530 ? 5.745 10.122 -14.230 1.00 41.38 530 LEU A N 1
ATOM 4170 C CA . LEU A 1 530 ? 6.934 9.249 -14.252 1.00 41.38 530 LEU A CA 1
ATOM 4171 C C . LEU A 1 530 ? 7.699 9.154 -12.915 1.00 41.38 530 LEU A C 1
ATOM 4173 O O . LEU A 1 530 ? 8.573 8.303 -12.773 1.00 41.38 530 LEU A O 1
ATOM 4177 N N . ALA A 1 531 ? 7.395 10.012 -11.935 1.00 39.59 531 ALA A N 1
ATOM 4178 C CA . ALA A 1 531 ? 8.031 10.002 -10.613 1.00 39.59 531 ALA A CA 1
ATOM 4179 C C . ALA A 1 531 ? 7.510 8.890 -9.676 1.00 39.59 531 ALA A C 1
ATOM 4181 O O . ALA A 1 531 ? 7.994 8.763 -8.556 1.00 39.59 531 ALA A O 1
ATOM 4182 N N . TYR A 1 532 ? 6.532 8.096 -10.123 1.00 44.94 532 TYR A N 1
ATOM 4183 C CA . TYR A 1 532 ? 5.774 7.158 -9.291 1.00 44.94 532 TYR A CA 1
ATOM 4184 C C . TYR A 1 532 ? 5.776 5.717 -9.839 1.00 44.94 532 TYR A C 1
ATOM 4186 O O . TYR A 1 532 ? 4.781 5.008 -9.747 1.00 44.94 532 TYR A O 1
ATOM 4194 N N . ASN A 1 533 ? 6.914 5.267 -10.381 1.00 38.34 533 ASN A N 1
ATOM 4195 C CA . ASN A 1 533 ? 7.174 3.871 -10.777 1.00 38.34 533 ASN A CA 1
ATOM 4196 C C . ASN A 1 533 ? 7.567 2.985 -9.573 1.00 38.34 533 ASN A C 1
ATOM 4198 O O . ASN A 1 533 ? 8.570 2.264 -9.625 1.00 38.34 533 ASN A O 1
ATOM 4202 N N . GLU A 1 534 ? 6.839 3.071 -8.462 1.00 40.12 534 GLU A N 1
ATOM 4203 C CA . GLU A 1 534 ? 7.016 2.140 -7.345 1.00 40.12 534 GLU A CA 1
ATOM 4204 C C . GLU A 1 534 ? 6.066 0.956 -7.503 1.00 40.12 534 GLU A C 1
ATOM 4206 O O . GLU A 1 534 ? 4.865 1.171 -7.577 1.00 40.12 534 GLU A O 1
ATOM 4211 N N . GLY A 1 535 ? 6.629 -0.260 -7.508 1.00 42.22 535 GLY A N 1
ATOM 4212 C CA . GLY A 1 535 ? 6.001 -1.488 -6.993 1.00 42.22 535 GLY A CA 1
ATOM 4213 C C . GLY A 1 535 ? 4.725 -1.973 -7.670 1.00 42.22 535 GLY A C 1
ATOM 4214 O O . GLY A 1 535 ? 3.731 -1.268 -7.635 1.00 42.22 535 GLY A O 1
ATOM 4215 N N . LEU A 1 536 ? 4.623 -3.241 -8.102 1.00 43.28 536 LEU A N 1
ATOM 4216 C CA . LEU A 1 536 ? 3.331 -3.931 -7.904 1.00 43.28 536 LEU A CA 1
ATOM 4217 C C . LEU A 1 536 ? 2.931 -3.649 -6.462 1.00 43.28 536 LEU A C 1
ATOM 4219 O O . LEU A 1 536 ? 3.731 -3.915 -5.566 1.00 43.28 536 LEU A O 1
ATOM 4223 N N . SER A 1 537 ? 1.807 -2.957 -6.278 1.00 43.41 537 SER A N 1
ATOM 4224 C CA . SER A 1 537 ? 1.460 -2.363 -4.998 1.00 43.41 537 SER A CA 1
ATOM 4225 C C . SER A 1 537 ? 1.068 -3.474 -4.035 1.00 43.41 537 SER A C 1
ATOM 4227 O O . SER A 1 537 ? -0.105 -3.820 -3.921 1.00 43.41 537 SER A O 1
ATOM 4229 N N . ASP A 1 538 ? 2.079 -4.061 -3.406 1.00 49.25 538 ASP A N 1
ATOM 4230 C CA . ASP A 1 538 ? 1.939 -4.922 -2.249 1.00 49.25 538 ASP A CA 1
ATOM 4231 C C . ASP A 1 538 ? 1.727 -4.018 -1.045 1.00 49.25 538 ASP A C 1
ATOM 4233 O O . ASP A 1 538 ? 2.530 -3.129 -0.740 1.00 49.25 538 ASP A O 1
ATOM 4237 N N . PHE A 1 539 ? 0.588 -4.229 -0.409 1.00 49.47 539 PHE A N 1
ATOM 4238 C CA . PHE A 1 539 ? 0.314 -3.677 0.889 1.00 49.47 539 PHE A CA 1
ATOM 4239 C C . PHE A 1 539 ? 0.896 -4.650 1.910 1.00 49.47 539 PHE A C 1
ATOM 4241 O O . PHE A 1 539 ? 0.325 -5.719 2.108 1.00 49.47 539 PHE A O 1
ATOM 4248 N N . GLU A 1 540 ? 2.039 -4.283 2.496 1.00 49.69 540 GLU A N 1
ATOM 4249 C CA . GLU A 1 540 ? 2.866 -5.115 3.375 1.00 49.69 540 GLU A CA 1
ATOM 4250 C C . GLU A 1 540 ? 2.111 -6.256 4.061 1.00 49.69 540 GLU A C 1
ATOM 4252 O O . GLU A 1 540 ? 1.445 -6.049 5.080 1.00 49.69 540 GLU A O 1
ATOM 4257 N N . ASN A 1 541 ? 2.292 -7.452 3.478 1.00 45.31 541 ASN A N 1
ATOM 4258 C CA . ASN A 1 541 ? 2.024 -8.802 3.991 1.00 45.31 541 ASN A CA 1
ATOM 4259 C C . ASN A 1 541 ? 1.066 -9.661 3.146 1.00 45.31 541 ASN A C 1
ATOM 4261 O O . ASN A 1 541 ? 0.206 -10.340 3.712 1.00 45.31 541 ASN A O 1
ATOM 4265 N N . ALA A 1 542 ? 1.289 -9.756 1.830 1.00 51.97 542 ALA A N 1
ATOM 4266 C CA . ALA A 1 542 ? 1.805 -10.997 1.232 1.00 51.97 542 ALA A CA 1
ATOM 4267 C C . ALA A 1 542 ? 1.579 -11.031 -0.286 1.00 51.97 542 ALA A C 1
ATOM 4269 O O . ALA A 1 542 ? 0.500 -11.371 -0.757 1.00 51.97 542 ALA A O 1
ATOM 4270 N N . GLN A 1 543 ? 2.639 -10.855 -1.074 1.00 66.75 543 GLN A N 1
ATOM 4271 C CA . GLN A 1 543 ? 2.662 -11.476 -2.398 1.00 66.75 543 GLN A CA 1
ATOM 4272 C C . GLN A 1 543 ? 2.664 -12.994 -2.217 1.00 66.75 543 GLN A C 1
ATOM 4274 O O . GLN A 1 543 ? 3.672 -13.578 -1.807 1.00 66.75 543 GLN A O 1
ATOM 4279 N N . TYR A 1 544 ? 1.527 -13.624 -2.501 1.00 79.50 544 TYR A N 1
ATOM 4280 C CA . TYR A 1 544 ? 1.409 -15.072 -2.509 1.00 79.50 544 TYR A CA 1
ATOM 4281 C C . TYR A 1 544 ? 1.853 -15.610 -3.866 1.00 79.50 544 TYR A C 1
ATOM 4283 O O . TYR A 1 544 ? 1.117 -15.581 -4.848 1.00 79.50 544 TYR A O 1
ATOM 4291 N N . TYR A 1 545 ? 3.074 -16.126 -3.924 1.00 87.94 545 TYR A N 1
ATOM 4292 C CA . TYR A 1 545 ? 3.621 -16.739 -5.132 1.00 87.94 545 TYR A CA 1
ATOM 4293 C C . TYR A 1 545 ? 3.904 -18.215 -4.901 1.00 87.94 545 TYR A C 1
ATOM 4295 O O . TYR A 1 545 ? 4.204 -18.652 -3.787 1.00 87.94 545 TYR A O 1
ATOM 4303 N N . GLY A 1 546 ? 3.846 -18.998 -5.967 1.00 90.88 546 GLY A N 1
ATOM 4304 C CA . GLY A 1 546 ? 4.297 -20.383 -5.942 1.00 90.88 546 GLY A CA 1
ATOM 4305 C C . GLY A 1 546 ? 5.152 -20.700 -7.152 1.00 90.88 546 GLY A C 1
ATOM 4306 O O . GLY A 1 546 ? 5.577 -19.813 -7.890 1.00 90.88 546 GLY A O 1
ATOM 4307 N N . THR A 1 547 ? 5.454 -21.979 -7.318 1.00 94.38 547 THR A N 1
ATOM 4308 C CA . THR A 1 547 ? 6.404 -22.432 -8.333 1.00 94.38 547 THR A CA 1
ATOM 4309 C C . THR A 1 547 ? 5.675 -22.973 -9.555 1.00 94.38 547 THR A C 1
ATOM 4311 O O . THR A 1 547 ? 4.726 -23.750 -9.432 1.00 94.38 547 THR A O 1
ATOM 4314 N N . ILE A 1 548 ? 6.169 -22.599 -10.730 1.00 96.06 548 ILE A N 1
ATOM 4315 C CA . ILE A 1 548 ? 5.909 -23.278 -12.000 1.00 96.06 548 ILE A CA 1
ATOM 4316 C C . ILE A 1 548 ? 7.235 -23.722 -12.610 1.00 96.06 548 ILE A C 1
ATOM 4318 O O . ILE A 1 548 ? 8.307 -23.264 -12.205 1.00 96.06 548 ILE A O 1
ATOM 4322 N N . THR A 1 549 ? 7.174 -24.566 -13.632 1.00 97.19 549 THR A N 1
ATOM 4323 C CA . THR A 1 549 ? 8.334 -24.865 -14.471 1.00 97.19 549 THR A CA 1
ATOM 4324 C C . THR A 1 549 ? 8.074 -24.551 -15.933 1.00 97.19 549 THR A C 1
ATOM 4326 O O . THR A 1 549 ? 6.949 -24.691 -16.409 1.00 97.19 549 THR A O 1
ATOM 4329 N N . LEU A 1 550 ? 9.129 -24.140 -16.638 1.00 97.69 550 LEU A N 1
ATOM 4330 C CA . LEU A 1 550 ? 9.123 -23.903 -18.079 1.00 97.69 550 LEU A CA 1
ATOM 4331 C C . LEU A 1 550 ? 10.253 -24.682 -18.759 1.00 97.69 550 LEU A C 1
ATOM 4333 O O . LEU A 1 550 ? 11.389 -24.700 -18.274 1.00 97.69 550 LEU A O 1
ATOM 4337 N N . GLY A 1 551 ? 9.944 -25.266 -19.913 1.00 96.88 551 GLY A N 1
ATOM 4338 C CA . GLY A 1 551 ? 10.910 -25.877 -20.822 1.00 96.88 551 GLY A CA 1
ATOM 4339 C C . GLY A 1 551 ? 11.275 -27.333 -20.560 1.00 96.88 551 GLY A C 1
ATOM 4340 O O . GLY A 1 551 ? 10.811 -27.971 -19.618 1.00 96.88 551 GLY A O 1
ATOM 4341 N N . THR A 1 552 ? 12.125 -27.872 -21.439 1.00 96.31 552 THR A N 1
ATOM 4342 C CA . THR A 1 552 ? 12.641 -29.248 -21.364 1.00 96.31 552 THR A CA 1
ATOM 4343 C C . THR A 1 552 ? 14.172 -29.254 -21.501 1.00 96.31 552 THR A C 1
ATOM 4345 O O . THR A 1 552 ? 14.671 -29.108 -22.625 1.00 96.31 552 THR A O 1
ATOM 4348 N N . PRO A 1 553 ? 14.942 -29.486 -20.417 1.00 96.06 553 PRO A N 1
ATOM 4349 C CA . PRO A 1 553 ? 14.479 -29.889 -19.085 1.00 96.06 553 PRO A CA 1
ATOM 4350 C C . PRO A 1 553 ? 13.739 -28.764 -18.331 1.00 96.06 553 PRO A C 1
ATOM 4352 O O . PRO A 1 553 ? 14.045 -27.595 -18.572 1.00 96.06 553 PRO A O 1
ATOM 4355 N N . PRO A 1 554 ? 12.817 -29.104 -17.405 1.00 96.25 554 PRO A N 1
ATOM 4356 C CA . PRO A 1 554 ? 12.046 -28.116 -16.651 1.00 96.25 554 PRO A CA 1
ATOM 4357 C C . PRO A 1 554 ? 12.940 -27.196 -15.815 1.00 96.25 554 PRO A C 1
ATOM 4359 O O . PRO A 1 554 ? 13.779 -27.668 -15.043 1.00 96.25 554 PRO A O 1
ATOM 4362 N N . LYS A 1 555 ? 12.743 -25.880 -15.940 1.00 95.88 555 LYS A N 1
ATOM 4363 C CA . LYS A 1 555 ? 13.363 -24.856 -15.083 1.00 95.88 555 LYS A CA 1
ATOM 4364 C C . LYS A 1 555 ? 12.308 -24.196 -14.208 1.00 95.88 555 LYS A C 1
ATOM 4366 O O . LYS A 1 555 ? 11.285 -23.766 -14.722 1.00 95.88 555 LYS A O 1
ATOM 4371 N N . GLU A 1 556 ? 12.568 -24.104 -12.908 1.00 96.12 556 GLU A N 1
ATOM 4372 C CA . GLU A 1 556 ? 11.632 -23.532 -11.933 1.00 96.12 556 GLU A CA 1
ATOM 4373 C C . GLU A 1 556 ? 11.643 -22.003 -11.918 1.00 96.12 556 GLU A C 1
ATOM 4375 O O . GLU A 1 556 ? 12.710 -21.402 -11.758 1.00 96.12 556 GLU A O 1
ATOM 4380 N N . PHE A 1 557 ? 10.452 -21.410 -11.932 1.00 95.38 557 PHE A N 1
ATOM 4381 C CA . PHE A 1 557 ? 10.187 -19.983 -11.762 1.00 95.38 557 PHE A CA 1
ATOM 4382 C C . PHE A 1 557 ? 9.182 -19.780 -10.632 1.00 95.38 557 PHE A C 1
ATOM 4384 O O . PHE A 1 557 ? 8.221 -20.540 -10.496 1.00 95.38 557 PHE A O 1
ATOM 4391 N N . LYS A 1 558 ? 9.400 -18.751 -9.821 1.00 93.00 558 LYS A N 1
ATOM 4392 C CA . LYS A 1 558 ? 8.429 -18.265 -8.844 1.00 93.00 558 LYS A CA 1
ATOM 4393 C C . LYS A 1 558 ? 7.484 -17.308 -9.551 1.00 93.00 558 LYS A C 1
ATOM 4395 O O . LYS A 1 558 ? 7.950 -16.346 -10.150 1.00 93.00 558 LYS A O 1
ATOM 4400 N N . VAL A 1 559 ? 6.182 -17.538 -9.473 1.00 92.25 559 VAL A N 1
ATOM 4401 C CA . VAL A 1 559 ? 5.192 -16.668 -10.113 1.00 92.25 559 VAL A CA 1
ATOM 4402 C C . VAL A 1 559 ? 4.076 -16.285 -9.158 1.00 92.25 559 VAL A C 1
ATOM 4404 O O . VAL A 1 559 ? 3.627 -17.103 -8.350 1.00 92.25 559 VAL A O 1
ATOM 4407 N N . LEU A 1 560 ? 3.630 -15.035 -9.263 1.00 89.31 560 LEU A N 1
ATOM 4408 C CA . LEU A 1 560 ? 2.374 -14.589 -8.671 1.00 89.31 560 LEU A CA 1
ATOM 4409 C C . LEU A 1 560 ? 1.219 -15.241 -9.438 1.00 89.31 560 LEU A C 1
ATOM 4411 O O . LEU A 1 560 ? 1.140 -15.106 -10.660 1.00 89.31 560 LEU A O 1
ATOM 4415 N N . PHE A 1 561 ? 0.337 -15.935 -8.727 1.00 92.25 561 PHE A N 1
ATOM 4416 C CA . PHE A 1 561 ? -0.888 -16.483 -9.302 1.00 92.25 561 PHE A CA 1
ATOM 4417 C C . PHE A 1 561 ? -2.000 -15.431 -9.199 1.00 92.25 561 PHE A C 1
ATOM 4419 O O . PHE A 1 561 ? -2.564 -15.229 -8.125 1.00 92.25 561 PHE A O 1
ATOM 4426 N N . ASP A 1 562 ? -2.278 -14.732 -10.300 1.00 91.62 562 ASP A N 1
ATOM 4427 C CA . ASP A 1 562 ? -3.140 -13.540 -10.336 1.00 91.62 562 ASP A CA 1
ATOM 4428 C C . ASP A 1 562 ? -4.464 -13.838 -11.048 1.00 91.62 562 ASP A C 1
ATOM 4430 O O . ASP A 1 562 ? -4.513 -13.934 -12.274 1.00 91.62 562 ASP A O 1
ATOM 4434 N N . THR A 1 563 ? -5.564 -13.957 -10.302 1.00 94.06 563 THR A N 1
ATOM 4435 C CA . THR A 1 563 ? -6.907 -14.155 -10.880 1.00 94.06 563 THR A CA 1
ATOM 4436 C C . THR A 1 563 ? -7.481 -12.898 -11.546 1.00 94.06 563 THR A C 1
ATOM 4438 O O . THR A 1 563 ? -8.531 -12.965 -12.190 1.00 94.06 563 THR A O 1
ATOM 4441 N N . GLY A 1 564 ? -6.809 -11.751 -11.431 1.00 89.44 564 GLY A N 1
ATOM 4442 C CA . GLY A 1 564 ? -7.164 -10.496 -12.084 1.00 89.44 564 GLY A CA 1
ATOM 4443 C C . GLY A 1 564 ? -6.431 -10.219 -13.405 1.00 89.44 564 GLY A C 1
ATOM 4444 O O . GLY A 1 564 ? -6.608 -9.132 -13.956 1.00 89.44 564 GLY A O 1
ATOM 4445 N N . SER A 1 565 ? -5.622 -11.145 -13.928 1.00 90.00 565 SER A N 1
ATOM 4446 C CA . SER A 1 565 ? -5.021 -11.076 -15.274 1.00 90.00 565 SER A CA 1
ATOM 4447 C C . SER A 1 565 ? -4.977 -12.459 -15.939 1.00 90.00 565 SER A C 1
ATOM 4449 O O . SER A 1 565 ? -5.291 -13.449 -15.287 1.00 90.00 565 SER A O 1
ATOM 4451 N N . SER A 1 566 ? -4.607 -12.548 -17.226 1.00 93.50 566 SER A N 1
ATOM 4452 C CA . SER A 1 566 ? -4.701 -13.812 -17.997 1.00 93.50 566 SER A CA 1
ATOM 4453 C C . SER A 1 566 ? -3.462 -14.183 -18.820 1.00 93.50 566 SER A C 1
ATOM 4455 O O . SER A 1 566 ? -3.472 -15.177 -19.540 1.00 93.50 566 SER A O 1
ATOM 4457 N N . ASN A 1 567 ? -2.371 -13.420 -18.725 1.00 94.06 567 ASN A N 1
ATOM 4458 C CA . ASN A 1 567 ? -1.126 -13.736 -19.426 1.00 94.06 567 ASN A CA 1
ATOM 4459 C C . ASN A 1 567 ? -0.112 -14.390 -18.477 1.00 94.06 567 ASN A C 1
ATOM 4461 O O . ASN A 1 567 ? 0.022 -13.982 -17.325 1.00 94.06 567 ASN A O 1
ATOM 4465 N N . LEU A 1 568 ? 0.648 -15.363 -18.984 1.00 95.88 568 LEU A N 1
ATOM 4466 C CA . LEU A 1 568 ? 1.868 -15.856 -18.344 1.00 95.88 568 LEU A CA 1
ATOM 4467 C C . LEU A 1 568 ? 3.075 -15.108 -18.912 1.00 95.88 568 LEU A C 1
ATOM 4469 O O . LEU A 1 568 ? 3.245 -15.045 -20.135 1.00 95.88 568 LEU A O 1
ATOM 4473 N N . TRP A 1 569 ? 3.943 -14.597 -18.043 1.00 94.62 569 TRP A N 1
ATOM 4474 C CA . TRP A 1 569 ? 5.232 -14.053 -18.456 1.00 94.62 569 TRP A CA 1
ATOM 4475 C C . TRP A 1 569 ? 6.329 -14.272 -17.416 1.00 94.62 569 TRP A C 1
ATOM 4477 O O . TRP A 1 569 ? 6.069 -14.346 -16.215 1.00 94.62 569 TRP A O 1
ATOM 4487 N N . VAL A 1 570 ? 7.567 -14.371 -17.904 1.00 94.94 570 VAL A N 1
ATOM 4488 C CA . VAL A 1 570 ? 8.793 -14.479 -17.097 1.00 94.94 570 VAL A CA 1
ATOM 4489 C C . VAL A 1 570 ? 9.937 -13.677 -17.742 1.00 94.94 570 VAL A C 1
ATOM 4491 O O . VAL A 1 570 ? 9.887 -13.423 -18.952 1.00 94.94 570 VAL A O 1
ATOM 4494 N N . PRO A 1 571 ? 10.989 -13.300 -16.994 1.00 92.00 571 PRO A N 1
ATOM 4495 C CA . PRO A 1 571 ? 12.148 -12.592 -17.526 1.00 92.00 571 PRO A CA 1
ATOM 4496 C C . PRO A 1 571 ? 12.881 -13.412 -18.584 1.00 92.00 571 PRO A C 1
ATOM 4498 O O . PRO A 1 571 ? 12.980 -14.638 -18.491 1.00 92.00 571 PRO A O 1
ATOM 4501 N N . CYS A 1 572 ? 13.416 -12.742 -19.600 1.00 92.31 572 CYS A N 1
ATOM 4502 C CA . CYS A 1 572 ? 14.065 -13.385 -20.734 1.00 92.31 572 CYS A CA 1
ATOM 4503 C C . CYS A 1 572 ? 15.586 -13.367 -20.626 1.00 92.31 572 CYS A C 1
ATOM 4505 O O . CYS A 1 572 ? 16.188 -12.344 -20.305 1.00 92.31 572 CYS A O 1
ATOM 4507 N N . HIS A 1 573 ? 16.232 -14.476 -20.983 1.00 89.75 573 HIS A N 1
ATOM 4508 C CA . HIS A 1 573 ? 17.684 -14.508 -21.081 1.00 89.75 573 HIS A CA 1
ATOM 4509 C C . HIS A 1 573 ? 18.178 -13.549 -22.170 1.00 89.75 573 HIS A C 1
ATOM 4511 O O . HIS A 1 573 ? 17.660 -13.532 -23.288 1.00 89.75 573 HIS A O 1
ATOM 4517 N N . GLY A 1 574 ? 19.209 -12.766 -21.847 1.00 79.06 574 GLY A N 1
ATOM 4518 C CA . GLY A 1 574 ? 19.760 -11.764 -22.760 1.00 79.06 574 GLY A CA 1
ATOM 4519 C C . GLY A 1 574 ? 18.983 -10.445 -22.786 1.00 79.06 574 GLY A C 1
ATOM 4520 O O . GLY A 1 574 ? 19.167 -9.654 -23.715 1.00 79.06 574 GLY A O 1
ATOM 4521 N N . CYS A 1 575 ? 18.137 -10.187 -21.784 1.00 79.19 575 CYS A N 1
ATOM 4522 C CA . CYS A 1 575 ? 17.637 -8.844 -21.513 1.00 79.19 575 CYS A CA 1
ATOM 4523 C C . CYS A 1 575 ? 18.807 -7.850 -21.309 1.00 79.19 575 CYS A C 1
ATOM 4525 O O . CYS A 1 575 ? 19.900 -8.245 -20.890 1.00 79.19 575 CYS A O 1
ATOM 4527 N N . PRO A 1 576 ? 18.642 -6.560 -21.658 1.00 71.06 576 PRO A N 1
ATOM 4528 C CA . PRO A 1 576 ? 19.710 -5.576 -21.503 1.00 71.06 576 PRO A CA 1
ATOM 4529 C C . PRO A 1 576 ? 20.111 -5.411 -20.033 1.00 71.06 576 PRO A C 1
ATOM 4531 O O . PRO A 1 576 ? 19.236 -5.302 -19.187 1.00 71.06 576 PRO A O 1
ATOM 4534 N N . ILE A 1 577 ? 21.410 -5.243 -19.752 1.00 61.84 577 ILE A N 1
ATOM 4535 C CA . ILE A 1 577 ? 21.962 -4.999 -18.393 1.00 61.84 577 ILE A CA 1
ATOM 4536 C C . ILE A 1 577 ? 21.345 -3.748 -17.727 1.00 61.84 577 ILE A C 1
ATOM 4538 O O . ILE A 1 577 ? 21.373 -3.564 -16.516 1.00 61.84 577 ILE A O 1
ATOM 4542 N N . SER A 1 578 ? 20.772 -2.839 -18.521 1.00 59.47 578 SER A N 1
ATOM 4543 C CA . SER A 1 578 ? 20.020 -1.693 -18.003 1.00 59.47 578 SER A CA 1
ATOM 4544 C C . SER A 1 578 ? 18.660 -2.066 -17.388 1.00 59.47 578 SER A C 1
ATOM 4546 O O . SER A 1 578 ? 18.036 -1.205 -16.774 1.00 59.47 578 SER A O 1
ATOM 4548 N N . ASN A 1 579 ? 18.179 -3.302 -17.564 1.00 62.09 579 ASN A N 1
ATOM 4549 C CA . ASN A 1 579 ? 16.962 -3.830 -16.950 1.00 62.09 579 ASN A CA 1
ATOM 4550 C C . ASN A 1 579 ? 17.304 -4.572 -15.645 1.00 62.09 579 ASN A C 1
ATOM 4552 O O . ASN A 1 579 ? 17.476 -5.789 -15.625 1.00 62.09 579 ASN A O 1
ATOM 4556 N N . LEU A 1 580 ? 17.366 -3.818 -14.545 1.00 64.62 580 LEU A N 1
ATOM 4557 C CA . LEU A 1 580 ? 17.725 -4.341 -13.226 1.00 64.62 580 LEU A CA 1
ATOM 4558 C C . LEU A 1 580 ? 16.759 -5.427 -12.714 1.00 64.62 580 LEU A C 1
ATOM 4560 O O . LEU A 1 580 ? 17.195 -6.322 -11.998 1.00 64.62 580 LEU A O 1
ATOM 4564 N N . ALA A 1 581 ? 15.469 -5.370 -13.070 1.00 65.25 581 ALA A N 1
ATOM 4565 C CA . ALA A 1 581 ? 14.493 -6.374 -12.646 1.00 65.25 581 ALA A CA 1
ATOM 4566 C C . ALA A 1 581 ? 14.818 -7.746 -13.250 1.00 65.25 581 ALA A C 1
ATOM 4568 O O . ALA A 1 581 ? 14.934 -8.726 -12.517 1.00 65.25 581 ALA A O 1
ATOM 4569 N N . CYS A 1 582 ? 15.082 -7.791 -14.555 1.00 71.88 582 CYS A N 1
ATOM 4570 C CA . CYS A 1 582 ? 15.454 -9.021 -15.244 1.00 71.88 582 CYS A CA 1
ATOM 4571 C C . CYS A 1 582 ? 16.784 -9.614 -14.746 1.00 71.88 582 CYS A C 1
ATOM 4573 O O . CYS A 1 582 ? 16.925 -10.834 -14.676 1.00 71.88 582 CYS A O 1
ATOM 4575 N N . ASP A 1 583 ? 17.760 -8.776 -14.380 1.00 72.31 583 ASP A N 1
ATOM 4576 C CA . ASP A 1 583 ? 19.064 -9.232 -13.869 1.00 72.31 583 ASP A CA 1
ATOM 4577 C C . ASP A 1 583 ? 18.990 -9.828 -12.451 1.00 72.31 583 ASP A C 1
ATOM 4579 O O . ASP A 1 583 ? 19.812 -10.675 -12.094 1.00 72.31 583 ASP A O 1
ATOM 4583 N N . LEU A 1 584 ? 18.022 -9.402 -11.634 1.00 74.25 584 LEU A N 1
ATOM 4584 C CA . LEU A 1 584 ? 17.842 -9.891 -10.260 1.00 74.25 584 LEU A CA 1
ATOM 4585 C C . LEU A 1 584 ? 16.998 -11.173 -10.167 1.00 74.25 584 LEU A C 1
ATOM 4587 O O . LEU A 1 584 ? 17.042 -11.848 -9.137 1.00 74.25 584 LEU A O 1
ATOM 4591 N N . HIS A 1 585 ? 16.266 -11.521 -11.227 1.00 82.62 585 HIS A N 1
ATOM 4592 C CA . HIS A 1 585 ? 15.330 -12.647 -11.260 1.00 82.62 585 HIS A CA 1
ATOM 4593 C C . HIS A 1 585 ? 15.805 -13.784 -12.165 1.00 82.62 585 HIS A C 1
ATOM 4595 O O . HIS A 1 585 ? 16.731 -13.648 -12.970 1.00 82.62 585 HIS A O 1
ATOM 4601 N N . LYS A 1 586 ? 15.177 -14.956 -12.035 1.00 90.44 586 LYS A N 1
ATOM 4602 C CA . LYS A 1 586 ? 15.471 -16.079 -12.927 1.00 90.44 586 LYS A CA 1
ATOM 4603 C C . LYS A 1 586 ? 15.017 -15.759 -14.345 1.00 90.44 586 LYS A C 1
ATOM 4605 O O . LYS A 1 586 ? 13.890 -15.338 -14.578 1.00 90.44 586 LYS A O 1
ATOM 4610 N N . GLN A 1 587 ? 15.889 -16.063 -15.298 1.00 93.31 587 GLN A N 1
ATOM 4611 C CA . GLN A 1 587 ? 15.660 -15.804 -16.714 1.00 93.31 587 GLN A CA 1
ATOM 4612 C C . GLN A 1 587 ? 15.362 -17.096 -17.474 1.00 93.31 587 GLN A C 1
ATOM 4614 O O . GLN A 1 587 ? 16.029 -18.124 -17.296 1.00 93.31 587 GLN A O 1
ATOM 4619 N N . PHE A 1 588 ? 14.388 -17.034 -18.374 1.00 95.94 588 PHE A N 1
ATOM 4620 C CA . PHE A 1 588 ? 14.088 -18.101 -19.309 1.00 95.94 588 PHE A CA 1
ATOM 4621 C C . PHE A 1 588 ? 15.016 -18.045 -20.524 1.00 95.94 588 PHE A C 1
ATOM 4623 O O . PHE A 1 588 ? 15.097 -17.043 -21.231 1.00 95.94 588 PHE A O 1
ATOM 4630 N N . ASP A 1 589 ? 15.704 -19.156 -20.783 1.00 95.38 589 ASP A N 1
ATOM 4631 C CA . ASP A 1 589 ? 16.596 -19.323 -21.928 1.00 95.38 589 ASP A CA 1
ATOM 4632 C C . ASP A 1 589 ? 16.024 -20.376 -22.878 1.00 95.38 589 ASP A C 1
ATOM 4634 O O . ASP A 1 589 ? 16.148 -21.581 -22.639 1.00 95.38 589 ASP A O 1
ATOM 4638 N N . CYS A 1 590 ? 15.432 -19.900 -23.973 1.00 95.31 590 CYS A N 1
ATOM 4639 C CA . CYS A 1 590 ? 14.863 -20.741 -25.021 1.00 95.31 590 CYS A CA 1
ATOM 4640 C C . CYS A 1 590 ? 15.905 -21.672 -25.662 1.00 95.31 590 CYS A C 1
ATOM 4642 O O . CYS A 1 590 ? 15.576 -22.791 -26.043 1.00 95.31 590 CYS A O 1
ATOM 4644 N N . SER A 1 591 ? 17.176 -21.255 -25.750 1.00 95.94 591 SER A N 1
ATOM 4645 C CA . SER A 1 591 ? 18.236 -22.073 -26.358 1.00 95.94 591 SER A CA 1
ATOM 4646 C C . SER A 1 591 ? 18.616 -23.290 -25.510 1.00 95.94 591 SER A C 1
ATOM 4648 O O . SER A 1 591 ? 19.125 -24.282 -26.035 1.00 95.94 591 SER A O 1
ATOM 4650 N N . ALA A 1 592 ? 18.322 -23.237 -24.209 1.00 96.38 592 ALA A N 1
ATOM 4651 C CA . ALA A 1 592 ? 18.541 -24.323 -23.264 1.00 96.38 592 ALA A CA 1
ATOM 4652 C C . ALA A 1 592 ? 17.353 -25.297 -23.158 1.00 96.38 592 ALA A C 1
ATOM 4654 O O . ALA A 1 592 ? 17.460 -26.285 -22.429 1.00 96.38 592 ALA A O 1
ATOM 4655 N N . SER A 1 593 ? 16.239 -25.042 -23.854 1.00 97.69 593 SER A N 1
ATOM 4656 C CA . SER A 1 593 ? 15.058 -25.907 -23.859 1.00 97.69 593 SER A CA 1
ATOM 4657 C C . SER A 1 593 ? 14.879 -26.590 -25.213 1.00 97.69 593 SER A C 1
ATOM 4659 O O . SER A 1 593 ? 14.763 -25.952 -26.256 1.00 97.69 593 SER A O 1
ATOM 4661 N N . SER A 1 594 ? 14.810 -27.919 -25.197 1.00 97.88 594 SER A N 1
ATOM 4662 C CA . SER A 1 594 ? 14.601 -28.744 -26.395 1.00 97.88 594 SER A CA 1
ATOM 4663 C C . SER A 1 594 ? 13.189 -28.646 -26.987 1.00 97.88 594 SER A C 1
ATOM 4665 O O . SER A 1 594 ? 12.971 -29.078 -28.121 1.00 97.88 594 SER A O 1
ATOM 4667 N N . THR A 1 595 ? 12.235 -28.087 -26.239 1.00 97.75 595 THR A N 1
ATOM 4668 C CA . THR A 1 595 ? 10.833 -27.915 -26.647 1.00 97.75 595 THR A CA 1
ATOM 4669 C C . THR A 1 595 ? 10.465 -26.468 -26.965 1.00 97.75 595 THR A C 1
ATOM 4671 O O . THR A 1 595 ? 9.391 -26.248 -27.527 1.00 97.75 595 THR A O 1
ATOM 4674 N N . CYS A 1 596 ? 11.358 -25.510 -26.698 1.00 97.56 596 CYS A N 1
ATOM 4675 C CA . CYS A 1 596 ? 11.092 -24.098 -26.940 1.00 97.56 596 CYS A CA 1
ATOM 4676 C C . CYS A 1 596 ? 11.002 -23.765 -28.431 1.00 97.56 596 CYS A C 1
ATOM 4678 O O . CYS A 1 596 ? 11.808 -24.213 -29.250 1.00 97.56 596 CYS A O 1
ATOM 4680 N N . THR A 1 597 ? 10.049 -22.904 -28.780 1.00 97.19 597 THR A N 1
ATOM 4681 C CA . THR A 1 597 ? 9.972 -22.235 -30.080 1.00 97.19 597 THR A CA 1
ATOM 4682 C C . THR A 1 597 ? 9.777 -20.735 -29.876 1.00 97.19 597 THR A C 1
ATOM 4684 O O . THR A 1 597 ? 8.757 -20.299 -29.350 1.00 97.19 597 THR A O 1
ATOM 4687 N N . ASN A 1 598 ? 10.736 -19.923 -30.327 1.00 92.50 598 ASN A N 1
ATOM 4688 C CA . ASN A 1 598 ? 10.592 -18.467 -30.336 1.00 92.50 598 ASN A CA 1
ATOM 4689 C C . ASN A 1 598 ? 9.736 -18.034 -31.538 1.00 92.50 598 ASN A C 1
ATOM 4691 O O . ASN A 1 598 ? 10.109 -18.283 -32.686 1.00 92.50 598 ASN A O 1
ATOM 4695 N N . THR A 1 599 ? 8.604 -17.378 -31.281 1.00 91.19 599 THR A N 1
ATOM 4696 C CA . THR A 1 599 ? 7.679 -16.936 -32.339 1.00 91.19 599 THR A CA 1
ATOM 4697 C C . THR A 1 599 ? 8.094 -15.609 -32.981 1.00 91.19 599 THR A C 1
ATOM 4699 O O . THR A 1 599 ? 7.619 -15.272 -34.062 1.00 91.19 599 THR A O 1
ATOM 4702 N N . SER A 1 600 ? 8.995 -14.855 -32.336 1.00 84.06 600 SER A N 1
ATOM 4703 C CA . SER A 1 600 ? 9.375 -13.475 -32.683 1.00 84.06 600 SER A CA 1
ATOM 4704 C C . SER A 1 600 ? 8.211 -12.471 -32.708 1.00 84.06 600 SER A C 1
ATOM 4706 O O . SER A 1 600 ? 8.386 -11.353 -33.191 1.00 84.06 600 SER A O 1
ATOM 4708 N N . GLN A 1 601 ? 7.032 -12.837 -32.196 1.00 92.88 601 GLN A N 1
ATOM 4709 C CA . GLN A 1 601 ? 5.930 -11.903 -31.992 1.00 92.88 601 GLN A CA 1
ATOM 4710 C C . GLN A 1 601 ? 6.282 -10.982 -30.824 1.00 92.88 601 GLN A C 1
ATOM 4712 O O . GLN A 1 601 ? 6.563 -11.460 -29.727 1.00 92.88 601 GLN A O 1
ATOM 4717 N N . ASN A 1 602 ? 6.270 -9.671 -31.058 1.00 92.88 602 ASN A N 1
ATOM 4718 C CA . ASN A 1 602 ? 6.421 -8.694 -29.984 1.00 92.88 602 ASN A CA 1
ATOM 4719 C C . ASN A 1 602 ? 5.211 -8.757 -29.056 1.00 92.88 602 ASN A C 1
ATOM 4721 O O . ASN A 1 602 ? 4.086 -8.896 -29.529 1.00 92.88 602 ASN A O 1
ATOM 4725 N N . PHE A 1 603 ? 5.460 -8.597 -27.764 1.00 92.00 603 PHE A N 1
ATOM 4726 C CA . PHE A 1 603 ? 4.433 -8.561 -26.738 1.00 92.00 603 PHE A CA 1
ATOM 4727 C C . PHE A 1 603 ? 4.677 -7.379 -25.808 1.00 92.00 603 PHE A C 1
ATOM 4729 O O . PHE A 1 603 ? 5.817 -7.110 -25.415 1.00 92.00 603 PHE A O 1
ATOM 4736 N N . GLN A 1 604 ? 3.608 -6.684 -25.444 1.00 87.50 604 GLN A N 1
ATOM 4737 C CA . GLN A 1 604 ? 3.648 -5.620 -24.455 1.00 87.50 604 GLN A CA 1
ATOM 4738 C C . GLN A 1 604 ? 2.408 -5.714 -23.585 1.00 87.50 604 GLN A C 1
ATOM 4740 O O . GLN A 1 604 ? 1.291 -5.713 -24.092 1.00 87.50 604 GLN A O 1
ATOM 4745 N N . ILE A 1 605 ? 2.620 -5.728 -22.276 1.00 79.38 605 ILE A N 1
ATOM 4746 C CA . ILE A 1 605 ? 1.548 -5.661 -21.293 1.00 79.38 605 ILE A CA 1
ATOM 4747 C C . ILE A 1 605 ? 1.863 -4.554 -20.296 1.00 79.38 605 ILE A C 1
ATOM 4749 O O . ILE A 1 605 ? 3.007 -4.366 -19.873 1.00 79.38 605 ILE A O 1
ATOM 4753 N N . GLU A 1 606 ? 0.835 -3.787 -19.964 1.00 68.56 606 GLU A N 1
ATOM 4754 C CA . GLU A 1 606 ? 0.895 -2.731 -18.965 1.00 68.56 606 GLU A CA 1
ATOM 4755 C C . GLU A 1 606 ? 0.089 -3.193 -17.751 1.00 68.56 606 GLU A C 1
ATOM 4757 O O . GLU A 1 606 ? -1.098 -3.500 -17.856 1.00 68.56 606 GLU A O 1
ATOM 4762 N N . TYR A 1 607 ? 0.763 -3.263 -16.608 1.00 64.12 607 TYR A N 1
ATOM 4763 C CA . TYR A 1 607 ? 0.154 -3.359 -15.290 1.00 64.12 607 TYR A CA 1
ATOM 4764 C C . TYR A 1 607 ? 0.148 -1.966 -14.666 1.00 64.12 607 TYR A C 1
ATOM 4766 O O . TYR A 1 607 ? 0.861 -1.067 -15.107 1.00 64.12 607 TYR A O 1
ATOM 4774 N N . GLY A 1 608 ? -0.632 -1.767 -13.607 1.00 54.62 608 GLY A N 1
ATOM 4775 C CA . GLY A 1 608 ? -0.820 -0.417 -13.089 1.00 54.62 608 GLY A CA 1
ATOM 4776 C C . GLY A 1 608 ? 0.430 0.279 -12.524 1.00 54.62 608 GLY A C 1
ATOM 4777 O O . GLY A 1 608 ? 0.442 1.499 -12.391 1.00 54.62 608 GLY A O 1
ATOM 4778 N N . SER A 1 609 ? 1.481 -0.466 -12.184 1.00 49.56 609 SER A N 1
ATOM 4779 C CA . SER A 1 609 ? 2.712 0.060 -11.575 1.00 49.56 609 SER A CA 1
ATOM 4780 C C . SER A 1 609 ? 3.990 -0.290 -12.336 1.00 49.56 609 SER A C 1
ATOM 4782 O O . SER A 1 609 ? 5.094 0.095 -11.946 1.00 49.56 609 SER A O 1
ATOM 4784 N N . GLY A 1 610 ? 3.849 -1.028 -13.430 1.00 59.59 610 GLY A N 1
ATOM 4785 C CA . GLY A 1 610 ? 4.952 -1.512 -14.232 1.00 59.59 610 GLY A CA 1
ATOM 4786 C C . GLY A 1 610 ? 4.430 -1.998 -15.567 1.00 59.59 610 GLY A C 1
ATOM 4787 O O . GLY A 1 610 ? 3.276 -2.375 -15.715 1.00 59.59 610 GLY A O 1
ATOM 4788 N N . SER A 1 611 ? 5.287 -2.012 -16.565 1.00 70.06 611 SER A N 1
ATOM 4789 C CA . SER A 1 611 ? 4.977 -2.679 -17.821 1.00 70.06 611 SER A CA 1
ATOM 4790 C C . SER A 1 611 ? 6.081 -3.666 -18.105 1.00 70.06 611 SER A C 1
ATOM 4792 O O . SER A 1 611 ? 7.176 -3.557 -17.552 1.00 70.06 611 SER A O 1
ATOM 4794 N N . MET A 1 612 ? 5.797 -4.627 -18.964 1.00 82.94 612 MET A N 1
ATOM 4795 C CA . MET A 1 612 ? 6.851 -5.411 -19.575 1.00 82.94 612 MET A CA 1
ATOM 4796 C C . MET A 1 612 ? 6.691 -5.366 -21.087 1.00 82.94 612 MET A C 1
ATOM 4798 O O . MET A 1 612 ? 5.582 -5.359 -21.628 1.00 82.94 612 MET A O 1
ATOM 4802 N N . GLN A 1 613 ? 7.825 -5.330 -21.775 1.00 87.25 613 GLN A N 1
ATOM 4803 C CA . GLN A 1 613 ? 7.926 -5.522 -23.215 1.00 87.25 613 GLN A CA 1
ATOM 4804 C C . GLN A 1 613 ? 8.847 -6.700 -23.490 1.00 87.25 613 GLN A C 1
ATOM 4806 O O . GLN A 1 613 ? 9.875 -6.884 -22.835 1.00 87.25 613 GLN A O 1
ATOM 4811 N N . GLY A 1 614 ? 8.474 -7.523 -24.454 1.00 91.00 614 GLY A N 1
ATOM 4812 C CA . GLY A 1 614 ? 9.140 -8.788 -24.690 1.00 91.00 614 GLY A CA 1
ATOM 4813 C C . GLY A 1 614 ? 8.704 -9.433 -25.987 1.00 91.00 614 GLY A C 1
ATOM 4814 O O . GLY A 1 614 ? 8.219 -8.772 -26.906 1.00 91.00 614 GLY A O 1
ATOM 4815 N N . VAL A 1 615 ? 8.900 -10.742 -26.050 1.00 94.19 615 VAL A N 1
ATOM 4816 C CA . VAL A 1 615 ? 8.513 -11.562 -27.197 1.00 94.19 615 VAL A CA 1
ATOM 4817 C C . VAL A 1 615 ? 7.764 -12.800 -26.740 1.00 94.19 615 VAL A C 1
ATOM 4819 O O . VAL A 1 615 ? 8.050 -13.344 -25.676 1.00 94.19 615 VAL A O 1
ATOM 4822 N N . VAL A 1 616 ? 6.828 -13.271 -27.554 1.00 96.31 616 VAL A N 1
ATOM 4823 C CA . VAL A 1 616 ? 6.096 -14.507 -27.278 1.00 96.31 616 VAL A CA 1
ATOM 4824 C C . VAL A 1 616 ? 6.976 -15.712 -27.603 1.00 96.31 616 VAL A C 1
ATOM 4826 O O . VAL A 1 616 ? 7.546 -15.830 -28.696 1.00 96.31 616 VAL A O 1
ATOM 4829 N N . MET A 1 617 ? 7.063 -16.637 -26.659 1.00 96.00 617 MET A N 1
ATOM 4830 C CA . MET A 1 617 ? 7.694 -17.940 -26.823 1.00 96.00 617 MET A CA 1
ATOM 4831 C C . MET A 1 617 ? 6.671 -19.035 -26.554 1.00 96.00 617 MET A C 1
ATOM 4833 O O . MET A 1 617 ? 5.761 -18.851 -25.753 1.00 96.00 617 MET A O 1
ATOM 4837 N N . ASN A 1 618 ? 6.847 -20.175 -27.213 1.00 97.75 618 ASN A N 1
ATOM 4838 C CA . ASN A 1 618 ? 6.064 -21.371 -26.947 1.00 97.75 618 ASN A CA 1
ATOM 4839 C C . ASN A 1 618 ? 6.958 -22.409 -26.285 1.00 97.75 618 ASN A C 1
ATOM 4841 O O . ASN A 1 618 ? 8.045 -22.692 -26.797 1.00 97.75 618 ASN A O 1
ATOM 4845 N N . ASP A 1 619 ? 6.513 -22.983 -25.177 1.00 98.00 619 ASP A N 1
ATOM 4846 C CA . ASP A 1 619 ? 7.187 -24.113 -24.546 1.00 98.00 619 ASP A CA 1
ATOM 4847 C C . ASP A 1 619 ? 6.218 -24.892 -23.645 1.00 98.00 619 ASP A C 1
ATOM 4849 O O . ASP A 1 619 ? 5.050 -24.547 -23.531 1.00 98.00 619 ASP A O 1
ATOM 4853 N N . VAL A 1 620 ? 6.689 -25.967 -23.019 1.00 97.69 620 VAL A N 1
ATOM 4854 C CA . VAL A 1 620 ? 5.958 -26.700 -21.984 1.00 97.69 620 VAL A CA 1
ATOM 4855 C C . VAL A 1 620 ? 5.964 -25.883 -20.693 1.00 97.69 620 VAL A C 1
ATOM 4857 O O . VAL A 1 620 ? 7.037 -25.509 -20.215 1.00 97.69 620 VAL A O 1
ATOM 4860 N N . ALA A 1 621 ? 4.786 -25.655 -20.113 1.00 97.12 621 ALA A N 1
ATOM 4861 C CA . ALA A 1 621 ? 4.612 -25.051 -18.798 1.00 97.12 621 ALA A CA 1
ATOM 4862 C C . ALA A 1 621 ? 3.950 -26.049 -17.845 1.00 97.12 621 ALA A C 1
ATOM 4864 O O . ALA A 1 621 ? 2.910 -26.614 -18.176 1.00 97.12 621 ALA A O 1
ATOM 4865 N N . CYS A 1 622 ? 4.524 -26.263 -16.661 1.00 95.31 622 CYS A N 1
ATOM 4866 C CA . CYS A 1 622 ? 3.939 -27.138 -15.645 1.00 95.31 622 CYS A CA 1
ATOM 4867 C C . CYS A 1 622 ? 3.718 -26.412 -14.323 1.00 95.31 622 CYS A C 1
ATOM 4869 O O . CYS A 1 622 ? 4.567 -25.649 -13.864 1.00 95.31 622 CYS A O 1
ATOM 4871 N N . PHE A 1 623 ? 2.605 -26.722 -13.668 1.00 93.12 623 PHE A N 1
ATOM 4872 C CA . PHE A 1 623 ? 2.259 -26.197 -12.352 1.00 93.12 623 PHE A CA 1
ATOM 4873 C C . PHE A 1 623 ? 2.964 -26.987 -11.242 1.00 93.12 623 PHE A C 1
ATOM 4875 O O . PHE A 1 623 ? 2.806 -28.204 -11.166 1.00 93.12 623 PHE A O 1
ATOM 4882 N N . GLY A 1 624 ? 3.714 -26.322 -10.360 1.00 89.75 624 GLY A N 1
ATOM 4883 C CA . GLY A 1 624 ? 4.509 -26.960 -9.306 1.00 89.75 624 GLY A CA 1
ATOM 4884 C C . GLY A 1 624 ? 5.986 -27.118 -9.681 1.00 89.75 624 GLY A C 1
ATOM 4885 O O . GLY A 1 624 ? 6.540 -26.326 -10.440 1.00 89.75 624 GLY A O 1
ATOM 4886 N N . THR A 1 625 ? 6.640 -28.132 -9.112 1.00 87.94 625 THR A N 1
ATOM 4887 C CA . THR A 1 625 ? 8.067 -28.427 -9.336 1.00 87.94 625 THR A CA 1
ATOM 4888 C C . THR A 1 625 ? 8.276 -29.393 -10.511 1.00 87.94 625 THR A C 1
ATOM 4890 O O . THR A 1 625 ? 7.322 -29.831 -11.156 1.00 87.94 625 THR A O 1
ATOM 4893 N N . SER A 1 626 ? 9.534 -29.741 -10.798 1.00 81.12 626 SER A N 1
ATOM 4894 C CA . SER A 1 626 ? 9.953 -30.554 -11.956 1.00 81.12 626 SER A CA 1
ATOM 4895 C C . SER A 1 626 ? 9.268 -31.917 -12.119 1.00 81.12 626 SER A C 1
ATOM 4897 O O . SER A 1 626 ? 9.258 -32.451 -13.224 1.00 81.12 626 SER A O 1
ATOM 4899 N N . ASP A 1 627 ? 8.707 -32.481 -11.047 1.00 81.44 627 ASP A N 1
ATOM 4900 C CA . ASP A 1 627 ? 8.044 -33.794 -11.057 1.00 81.44 627 ASP A CA 1
ATOM 4901 C C . ASP A 1 627 ? 6.531 -33.697 -11.338 1.00 81.44 627 ASP A C 1
ATOM 4903 O O . ASP A 1 627 ? 5.806 -34.696 -11.264 1.00 81.44 627 ASP A O 1
ATOM 4907 N N . SER A 1 628 ? 6.034 -32.491 -11.634 1.00 84.31 628 SER A N 1
ATOM 4908 C CA . SER A 1 628 ? 4.618 -32.253 -11.890 1.00 84.31 628 SER A CA 1
ATOM 4909 C C . SER A 1 628 ? 4.128 -32.967 -13.147 1.00 84.31 628 SER A C 1
ATOM 4911 O O . SER A 1 628 ? 4.790 -33.008 -14.181 1.00 84.31 628 SER A O 1
ATOM 4913 N N . LYS A 1 629 ? 2.913 -33.511 -13.058 1.00 84.12 629 LYS A N 1
ATOM 4914 C CA . LYS A 1 629 ? 2.195 -34.126 -14.185 1.00 84.12 629 LYS A CA 1
ATOM 4915 C C . LYS A 1 629 ? 1.226 -33.165 -14.870 1.00 84.12 629 LYS A C 1
ATOM 4917 O O . LYS A 1 629 ? 0.600 -33.540 -15.857 1.00 84.12 629 LYS A O 1
ATOM 4922 N N . PHE A 1 630 ? 1.076 -31.955 -14.338 1.00 90.38 630 PHE A N 1
ATOM 4923 C CA . PHE A 1 630 ? 0.097 -30.985 -14.804 1.00 90.38 630 PHE A CA 1
ATOM 4924 C C . PHE A 1 630 ? 0.808 -29.946 -15.639 1.00 90.38 630 PHE A C 1
ATOM 4926 O O . PHE A 1 630 ? 1.155 -28.856 -15.184 1.00 90.38 630 PHE A O 1
ATOM 4933 N N . CYS A 1 631 ? 1.072 -30.389 -16.859 1.00 93.44 631 CYS A N 1
ATOM 4934 C CA . CYS A 1 631 ? 1.829 -29.683 -17.861 1.00 93.44 631 CYS A CA 1
ATOM 4935 C C . CYS A 1 631 ? 0.951 -29.412 -19.073 1.00 93.44 631 CYS A C 1
ATOM 4937 O O . CYS A 1 631 ? 0.152 -30.260 -19.478 1.00 93.44 631 CYS A O 1
ATOM 4939 N N . THR A 1 632 ? 1.156 -28.256 -19.681 1.00 95.81 632 THR A N 1
ATOM 4940 C CA . THR A 1 632 ? 0.709 -27.986 -21.041 1.00 95.81 632 THR A CA 1
ATOM 4941 C C . THR A 1 632 ? 1.535 -28.797 -22.037 1.00 95.81 632 THR A C 1
ATOM 4943 O O . THR A 1 632 ? 2.563 -29.395 -21.702 1.00 95.81 632 THR A O 1
ATOM 4946 N N . ASP A 1 633 ? 1.122 -28.800 -23.299 1.00 95.44 633 ASP A N 1
ATOM 4947 C CA . ASP A 1 633 ? 2.020 -29.189 -24.375 1.00 95.44 633 ASP A CA 1
ATOM 4948 C C . ASP A 1 633 ? 3.004 -28.052 -24.721 1.00 95.44 633 ASP A C 1
ATOM 4950 O O . ASP A 1 633 ? 2.965 -26.952 -24.166 1.00 95.44 633 ASP A O 1
ATOM 4954 N N . LYS A 1 634 ? 3.910 -28.328 -25.666 1.00 96.56 634 LYS A N 1
ATOM 4955 C CA . LYS A 1 634 ? 4.941 -27.383 -26.128 1.00 96.56 634 LYS A CA 1
ATOM 4956 C C . LYS A 1 634 ? 4.404 -26.179 -26.918 1.00 96.56 634 LYS A C 1
ATOM 4958 O O . LYS A 1 634 ? 5.197 -25.398 -27.438 1.00 96.56 634 LYS A O 1
ATOM 4963 N N . THR A 1 635 ? 3.092 -26.091 -27.133 1.00 95.94 635 THR A N 1
ATOM 4964 C CA . THR A 1 635 ? 2.449 -25.001 -27.880 1.00 95.94 635 THR A CA 1
ATOM 4965 C C . THR A 1 635 ? 1.929 -23.894 -26.972 1.00 95.94 635 THR A C 1
ATOM 4967 O O . THR A 1 635 ? 1.481 -22.875 -27.489 1.00 95.94 635 THR A O 1
ATOM 4970 N N . GLN A 1 636 ? 2.032 -24.055 -25.647 1.00 97.00 636 GLN A N 1
ATOM 4971 C CA . GLN A 1 636 ? 1.654 -23.017 -24.696 1.00 97.00 636 GLN A CA 1
ATOM 4972 C C . GLN A 1 636 ? 2.498 -21.758 -24.898 1.00 97.00 636 GLN A C 1
ATOM 4974 O O . GLN A 1 636 ? 3.710 -21.766 -24.677 1.00 97.00 636 GLN A O 1
ATOM 4979 N N . GLY A 1 637 ? 1.833 -20.678 -25.305 1.00 96.00 637 GLY A N 1
ATOM 4980 C CA . GLY A 1 637 ? 2.439 -19.364 -25.457 1.00 96.00 637 GLY A CA 1
ATOM 4981 C C . GLY A 1 637 ? 2.607 -18.661 -24.112 1.00 96.00 637 GLY A C 1
ATOM 4982 O O . GLY A 1 637 ? 1.727 -18.713 -23.256 1.00 96.00 637 GLY A O 1
ATOM 4983 N N . PHE A 1 638 ? 3.730 -17.983 -23.926 1.00 96.88 638 PHE A N 1
ATOM 4984 C CA . PHE A 1 638 ? 3.967 -17.064 -22.815 1.00 96.88 638 PHE A CA 1
ATOM 4985 C C . PHE A 1 638 ? 4.889 -15.934 -23.269 1.00 96.88 638 PHE A C 1
ATOM 4987 O O . PHE A 1 638 ? 5.630 -16.070 -24.248 1.00 96.88 638 PHE A O 1
ATOM 4994 N N . ALA A 1 639 ? 4.859 -14.805 -22.570 1.00 95.50 639 ALA A N 1
ATOM 4995 C CA . ALA A 1 639 ? 5.746 -13.697 -22.887 1.00 95.50 639 ALA A CA 1
ATOM 4996 C C . ALA A 1 639 ? 7.088 -13.822 -22.150 1.00 95.50 639 ALA A C 1
ATOM 4998 O O . ALA A 1 639 ? 7.153 -14.013 -20.938 1.00 95.50 639 ALA A O 1
ATOM 4999 N N . CYS A 1 640 ? 8.176 -13.689 -22.901 1.00 94.25 640 CYS A N 1
ATOM 5000 C CA . CYS A 1 640 ? 9.541 -13.612 -22.397 1.00 94.25 640 CYS A CA 1
ATOM 5001 C C . CYS A 1 640 ? 9.929 -12.130 -22.316 1.00 94.25 640 CYS A C 1
ATOM 5003 O O . CYS A 1 640 ? 10.113 -11.478 -23.351 1.00 94.25 640 CYS A O 1
ATOM 5005 N N . ALA A 1 641 ? 10.002 -11.579 -21.105 1.00 90.81 641 ALA A N 1
ATOM 5006 C CA . ALA A 1 641 ? 10.197 -10.150 -20.871 1.00 90.81 641 ALA A CA 1
ATOM 5007 C C . ALA A 1 641 ? 11.648 -9.720 -21.144 1.00 90.81 641 ALA A C 1
ATOM 5009 O O . ALA A 1 641 ? 12.591 -10.200 -20.521 1.00 90.81 641 ALA A O 1
ATOM 5010 N N . LEU A 1 642 ? 11.837 -8.799 -22.090 1.00 85.88 642 LEU A N 1
ATOM 5011 C CA . LEU A 1 642 ? 13.142 -8.213 -22.424 1.00 85.88 642 LEU A CA 1
ATOM 5012 C C . LEU A 1 642 ? 13.361 -6.878 -21.705 1.00 85.88 642 LEU A C 1
ATOM 5014 O O . LEU A 1 642 ? 14.499 -6.492 -21.446 1.00 85.88 642 LEU A O 1
ATOM 5018 N N . GLN A 1 643 ? 12.282 -6.162 -21.397 1.00 79.44 643 GLN A N 1
ATOM 5019 C CA . GLN A 1 643 ? 12.294 -4.885 -20.693 1.00 79.44 643 GLN A CA 1
ATOM 5020 C C . GLN A 1 643 ? 11.177 -4.865 -19.655 1.00 79.44 643 GLN A C 1
ATOM 5022 O O . GLN A 1 643 ? 10.027 -5.120 -19.997 1.00 79.44 643 GLN A O 1
ATOM 5027 N N . GLU A 1 644 ? 11.515 -4.500 -18.424 1.00 70.44 644 GLU A N 1
ATOM 5028 C CA . GLU A 1 644 ? 10.594 -4.338 -17.295 1.00 70.44 644 GLU A CA 1
ATOM 5029 C C . GLU A 1 644 ? 10.834 -2.955 -16.672 1.00 70.44 644 GLU A C 1
ATOM 5031 O O . GLU A 1 644 ? 11.506 -2.825 -15.646 1.00 70.44 644 GLU A O 1
ATOM 5036 N N . PRO A 1 645 ? 10.402 -1.873 -17.341 1.00 60.25 645 PRO A N 1
ATOM 5037 C CA . PRO A 1 645 ? 10.619 -0.522 -16.843 1.00 60.25 645 PRO A CA 1
ATOM 5038 C C . PRO A 1 645 ? 9.974 -0.293 -15.467 1.00 60.25 645 PRO A C 1
ATOM 5040 O O . PRO A 1 645 ? 8.823 -0.655 -15.228 1.00 60.25 645 PRO A O 1
ATOM 5043 N N . GLY A 1 646 ? 10.707 0.411 -14.601 1.00 57.88 646 GLY A N 1
ATOM 5044 C CA . GLY A 1 646 ? 10.253 0.831 -13.272 1.00 57.88 646 GLY A CA 1
ATOM 5045 C C . GLY A 1 646 ? 10.891 0.038 -12.129 1.00 57.88 646 GLY A C 1
ATOM 5046 O O . GLY A 1 646 ? 11.616 -0.927 -12.344 1.00 57.88 646 GLY A O 1
ATOM 5047 N N . ALA A 1 647 ? 10.642 0.459 -10.885 1.00 57.91 647 ALA A N 1
ATOM 5048 C CA . ALA A 1 647 ? 11.140 -0.250 -9.702 1.00 57.91 647 ALA A CA 1
ATOM 5049 C C . ALA A 1 647 ? 10.194 -1.377 -9.249 1.00 57.91 647 ALA A C 1
ATOM 5051 O O . ALA A 1 647 ? 10.485 -2.061 -8.268 1.00 57.91 647 ALA A O 1
ATOM 5052 N N . ALA A 1 648 ? 9.067 -1.563 -9.947 1.00 60.03 648 ALA A N 1
ATOM 5053 C CA . ALA A 1 648 ? 8.012 -2.486 -9.557 1.00 60.03 648 ALA A CA 1
ATOM 5054 C C . ALA A 1 648 ? 8.454 -3.942 -9.499 1.00 60.03 648 ALA A C 1
ATOM 5056 O O . ALA A 1 648 ? 8.256 -4.603 -8.482 1.00 60.03 648 ALA A O 1
ATOM 5057 N N . PHE A 1 649 ? 9.115 -4.396 -10.556 1.00 63.56 649 PHE A N 1
ATOM 5058 C CA . PHE A 1 649 ? 9.614 -5.762 -10.664 1.00 63.56 649 PHE A CA 1
ATOM 5059 C C . PHE A 1 649 ? 11.003 -5.935 -10.041 1.00 63.56 649 PHE A C 1
ATOM 5061 O O . PHE A 1 649 ? 11.406 -7.048 -9.759 1.00 63.56 649 PHE A O 1
ATOM 5068 N N . VAL A 1 650 ? 11.725 -4.845 -9.746 1.00 62.59 650 VAL A N 1
ATOM 5069 C CA . VAL A 1 650 ? 13.038 -4.897 -9.069 1.00 62.59 650 VAL A CA 1
ATOM 5070 C C . VAL A 1 650 ? 12.909 -5.380 -7.622 1.00 62.59 650 VAL A C 1
ATOM 5072 O O . VAL A 1 650 ? 13.781 -6.086 -7.128 1.00 62.59 650 VAL A O 1
ATOM 5075 N N . ALA A 1 651 ? 11.844 -4.967 -6.930 1.00 60.53 651 ALA A N 1
ATOM 5076 C CA . ALA A 1 651 ? 11.625 -5.286 -5.519 1.00 60.53 651 ALA A CA 1
ATOM 5077 C C . ALA A 1 651 ? 10.822 -6.580 -5.290 1.00 60.53 651 ALA A C 1
ATOM 5079 O O . ALA A 1 651 ? 10.694 -7.006 -4.141 1.00 60.53 651 ALA A O 1
ATOM 5080 N N . ALA A 1 652 ? 10.275 -7.184 -6.351 1.00 69.12 652 ALA A N 1
ATOM 5081 C CA . ALA A 1 652 ? 9.503 -8.418 -6.261 1.00 69.12 652 ALA A CA 1
ATOM 5082 C C . ALA A 1 652 ? 10.375 -9.588 -5.765 1.00 69.12 652 ALA A C 1
ATOM 5084 O O . ALA A 1 652 ? 11.595 -9.580 -5.899 1.00 69.12 652 ALA A O 1
ATOM 5085 N N . GLN A 1 653 ? 9.749 -10.589 -5.143 1.00 76.19 653 GLN A N 1
ATOM 5086 C CA . GLN A 1 653 ? 10.411 -11.853 -4.762 1.00 76.19 653 GLN A CA 1
ATOM 5087 C C . GLN A 1 653 ? 10.007 -13.030 -5.661 1.00 76.19 653 GLN A C 1
ATOM 5089 O O . GLN A 1 653 ? 10.455 -14.167 -5.458 1.00 76.19 653 GLN A O 1
ATOM 5094 N N . PHE A 1 654 ? 9.130 -12.757 -6.623 1.00 82.75 654 PHE A N 1
ATOM 5095 C CA . PHE A 1 654 ? 8.717 -13.666 -7.676 1.00 82.75 654 PHE A CA 1
ATOM 5096 C C . PHE A 1 654 ? 9.382 -13.256 -8.989 1.00 82.75 654 PHE A C 1
ATOM 5098 O O . PHE A 1 654 ? 9.631 -12.080 -9.222 1.00 82.75 654 PHE A O 1
ATOM 5105 N N . ASP A 1 655 ? 9.649 -14.233 -9.848 1.00 88.06 655 ASP A N 1
ATOM 5106 C CA . ASP A 1 655 ? 10.278 -14.021 -11.146 1.00 88.06 655 ASP A CA 1
ATOM 5107 C C . ASP A 1 655 ? 9.289 -13.426 -12.162 1.00 88.06 655 ASP A C 1
ATOM 5109 O O . ASP A 1 655 ? 9.679 -12.586 -12.960 1.00 88.06 655 ASP A O 1
ATOM 5113 N N . GLY A 1 656 ? 8.013 -13.832 -12.140 1.00 89.88 656 GLY A N 1
ATOM 5114 C CA . GLY A 1 656 ? 7.001 -13.348 -13.090 1.00 89.88 656 GLY A CA 1
ATOM 5115 C C . GLY A 1 656 ? 5.556 -13.497 -12.607 1.00 89.88 656 GLY A C 1
ATOM 5116 O O . GLY A 1 656 ? 5.304 -13.731 -11.424 1.00 89.88 656 GLY A O 1
ATOM 5117 N N . ILE A 1 657 ? 4.591 -13.380 -13.520 1.00 90.69 657 ILE A N 1
ATOM 5118 C CA . ILE A 1 657 ? 3.152 -13.494 -13.218 1.00 90.69 657 ILE A CA 1
ATOM 5119 C C . ILE A 1 657 ? 2.536 -14.596 -14.078 1.00 90.69 657 ILE A C 1
ATOM 5121 O O . ILE A 1 657 ? 2.801 -14.678 -15.279 1.00 90.69 657 ILE A O 1
ATOM 5125 N N . LEU A 1 658 ? 1.688 -15.421 -13.463 1.00 94.38 658 LEU A N 1
ATOM 5126 C CA . LEU A 1 658 ? 0.779 -16.336 -14.143 1.00 94.38 658 LEU A CA 1
ATOM 5127 C C . LEU A 1 658 ? -0.651 -15.837 -13.930 1.00 94.38 658 LEU A C 1
ATOM 5129 O O . LEU A 1 658 ? -1.215 -15.985 -12.845 1.00 94.38 658 LEU A O 1
ATOM 5133 N N . GLY A 1 659 ? -1.225 -15.253 -14.979 1.00 93.06 659 GLY A N 1
ATOM 5134 C CA . GLY A 1 659 ? -2.632 -14.876 -15.004 1.00 93.06 659 GLY A CA 1
ATOM 5135 C C . GLY A 1 659 ? -3.558 -16.096 -14.989 1.00 93.06 659 GLY A C 1
ATOM 5136 O O . GLY A 1 659 ? -3.341 -17.053 -15.733 1.00 93.06 659 GLY A O 1
ATOM 5137 N N . MET A 1 660 ? -4.574 -16.056 -14.130 1.00 93.69 660 MET A N 1
ATOM 5138 C CA . MET A 1 660 ? -5.575 -17.109 -13.915 1.00 93.69 660 MET A CA 1
ATOM 5139 C C . MET A 1 660 ? -7.018 -16.617 -14.133 1.00 93.69 660 MET A C 1
ATOM 5141 O O . MET A 1 660 ? -7.962 -17.246 -13.653 1.00 93.69 660 MET A O 1
ATOM 5145 N N . GLY A 1 661 ? -7.201 -15.462 -14.777 1.00 92.56 661 GLY A N 1
ATOM 5146 C CA . GLY A 1 661 ? -8.487 -14.962 -15.275 1.00 92.56 661 GLY A CA 1
ATOM 5147 C C . GLY A 1 661 ? -8.884 -15.593 -16.615 1.00 92.56 661 GLY A C 1
ATOM 5148 O O . GLY A 1 661 ? -8.214 -16.490 -17.105 1.00 92.56 661 GLY A O 1
ATOM 5149 N N . TRP A 1 662 ? -9.974 -15.127 -17.233 1.00 93.19 662 TRP A N 1
ATOM 5150 C CA . TRP A 1 662 ? -10.468 -15.695 -18.497 1.00 93.19 662 TRP A CA 1
ATOM 5151 C C . TRP A 1 662 ? -9.684 -15.184 -19.715 1.00 93.19 662 TRP A C 1
ATOM 5153 O O . TRP A 1 662 ? -9.167 -14.067 -19.709 1.00 93.19 662 TRP A O 1
ATOM 5163 N N . ASP A 1 663 ? -9.661 -15.943 -20.812 1.00 92.25 663 ASP A N 1
ATOM 5164 C CA . ASP A 1 663 ? -8.957 -15.547 -22.050 1.00 92.25 663 ASP A CA 1
ATOM 5165 C C . ASP A 1 663 ? -9.405 -14.201 -22.625 1.00 92.25 663 ASP A C 1
ATOM 5167 O O . ASP A 1 663 ? -8.632 -13.521 -23.293 1.00 92.25 663 ASP A O 1
ATOM 5171 N N . SER A 1 664 ? -10.645 -13.785 -22.361 1.00 92.31 664 SER A N 1
ATOM 5172 C CA . SER A 1 664 ? -11.213 -12.553 -22.919 1.00 92.31 664 SER A CA 1
ATOM 5173 C C . SER A 1 664 ? -10.514 -11.269 -22.445 1.00 92.31 664 SER A C 1
ATOM 5175 O O . SER A 1 664 ? -10.702 -10.215 -23.059 1.00 92.31 664 SER A O 1
ATOM 5177 N N . ILE A 1 665 ? -9.712 -11.348 -21.375 1.00 89.88 665 ILE A N 1
ATOM 5178 C CA . ILE A 1 665 ? -8.860 -10.256 -20.881 1.00 89.88 665 ILE A CA 1
ATOM 5179 C C . ILE A 1 665 ? -7.365 -10.502 -21.143 1.00 89.88 665 ILE A C 1
ATOM 5181 O O . ILE A 1 665 ? -6.533 -9.710 -20.700 1.00 89.88 665 ILE A O 1
ATOM 5185 N N . SER A 1 666 ? -7.010 -11.579 -21.853 1.00 91.81 666 SER A N 1
ATOM 5186 C CA . SER A 1 666 ? -5.631 -11.866 -22.246 1.00 91.81 666 SER A CA 1
ATOM 5187 C C . SER A 1 666 ? -5.166 -10.897 -23.329 1.00 91.81 666 SER A C 1
ATOM 5189 O O . SER A 1 666 ? -5.813 -10.717 -24.362 1.00 91.81 666 SER A O 1
ATOM 5191 N N . VAL A 1 667 ? -4.018 -10.260 -23.106 1.00 89.19 667 VAL A N 1
ATOM 5192 C CA . VAL A 1 667 ? -3.402 -9.387 -24.107 1.00 89.19 667 VAL A CA 1
ATOM 5193 C C . VAL A 1 667 ? -2.941 -10.221 -25.303 1.00 89.19 667 VAL A C 1
ATOM 5195 O O . VAL A 1 667 ? -2.397 -11.314 -25.137 1.00 89.19 667 VAL A O 1
ATOM 5198 N N . ASP A 1 668 ? -3.166 -9.686 -26.506 1.00 90.00 668 ASP A N 1
ATOM 5199 C CA . ASP A 1 668 ? -2.875 -10.323 -27.797 1.00 90.00 668 ASP A CA 1
ATOM 5200 C C . ASP A 1 668 ? -3.510 -11.715 -27.985 1.00 90.00 668 ASP A C 1
ATOM 5202 O O . ASP A 1 668 ? -3.016 -12.513 -28.785 1.00 90.00 668 ASP A O 1
ATOM 5206 N N . ASP A 1 669 ? -4.600 -12.003 -27.260 1.00 91.81 669 ASP A N 1
ATOM 5207 C CA . ASP A 1 669 ? -5.317 -13.284 -27.290 1.00 91.81 669 ASP A CA 1
ATOM 5208 C C . ASP A 1 669 ? -4.390 -14.493 -27.030 1.00 91.81 669 ASP A C 1
ATOM 5210 O O . ASP A 1 669 ? -4.578 -15.581 -27.585 1.00 91.81 669 ASP A O 1
ATOM 5214 N N . LEU A 1 670 ? -3.346 -14.311 -26.207 1.00 92.44 670 LEU A N 1
ATOM 5215 C CA . LEU A 1 670 ? -2.462 -15.412 -25.830 1.00 92.44 670 LEU A CA 1
ATOM 5216 C C . LEU A 1 670 ? -3.216 -16.408 -24.934 1.00 92.44 670 LEU A C 1
ATOM 5218 O O . LEU A 1 670 ? -3.785 -15.985 -23.926 1.00 92.44 670 LEU A O 1
ATOM 5222 N N . PRO A 1 671 ? -3.198 -17.716 -25.246 1.00 91.06 671 PRO A N 1
ATOM 5223 C CA . PRO A 1 671 ? -3.923 -18.709 -24.459 1.00 91.06 671 PRO A CA 1
ATOM 5224 C C . PRO A 1 671 ? -3.321 -18.836 -23.060 1.00 91.06 671 PRO A C 1
ATOM 5226 O O . PRO A 1 671 ? -2.096 -18.831 -22.908 1.00 91.06 671 PRO A O 1
ATOM 5229 N N . GLN A 1 672 ? -4.155 -19.004 -22.039 1.00 91.81 672 GLN A N 1
ATOM 5230 C CA . GLN A 1 672 ? -3.688 -19.251 -20.673 1.00 91.81 672 GLN A CA 1
ATOM 5231 C C . GLN A 1 672 ? -3.305 -20.736 -20.479 1.00 91.81 672 GLN A C 1
ATOM 5233 O O . GLN A 1 672 ? -3.947 -21.629 -21.040 1.00 91.81 672 GLN A O 1
ATOM 5238 N N . PRO A 1 673 ? -2.313 -21.059 -19.624 1.00 93.44 673 PRO A N 1
ATOM 5239 C CA . PRO A 1 673 ? -1.943 -22.451 -19.347 1.00 93.44 673 PRO A CA 1
ATOM 5240 C C . PRO A 1 673 ? -3.097 -23.320 -18.828 1.00 93.44 673 PRO A C 1
ATOM 5242 O O . PRO A 1 673 ? -3.135 -24.525 -19.085 1.00 93.44 673 PRO A O 1
ATOM 5245 N N . MET A 1 674 ? -4.047 -22.716 -18.107 1.00 91.81 674 MET A N 1
ATOM 5246 C CA . MET A 1 674 ? -5.177 -23.421 -17.501 1.00 91.81 674 MET A CA 1
ATOM 5247 C C . MET A 1 674 ? -6.118 -24.054 -18.532 1.00 91.81 674 MET A C 1
ATOM 5249 O O . MET A 1 674 ? -6.678 -25.112 -18.243 1.00 91.81 674 MET A O 1
ATOM 5253 N N . ASP A 1 675 ? -6.235 -23.505 -19.746 1.00 91.06 675 ASP A N 1
ATOM 5254 C CA . ASP A 1 675 ? -7.130 -24.050 -20.776 1.00 91.06 675 ASP A CA 1
ATOM 5255 C C . ASP A 1 675 ? -6.742 -25.474 -21.159 1.00 91.06 675 ASP A C 1
ATOM 5257 O O . ASP A 1 675 ? -7.589 -26.368 -21.241 1.00 91.06 675 ASP A O 1
ATOM 5261 N N . GLN A 1 676 ? -5.441 -25.709 -21.358 1.00 93.69 676 GLN A N 1
ATOM 5262 C CA . GLN A 1 676 ? -4.932 -27.029 -21.719 1.00 93.69 676 GLN A CA 1
ATOM 5263 C C . GLN A 1 676 ? -5.082 -28.021 -20.563 1.00 93.69 676 GLN A C 1
ATOM 5265 O O . GLN A 1 676 ? -5.452 -29.177 -20.786 1.00 93.69 676 GLN A O 1
ATOM 5270 N N . ILE A 1 677 ? -4.842 -27.571 -19.326 1.00 92.69 677 ILE A N 1
ATOM 5271 C CA . ILE A 1 677 ? -5.011 -28.406 -18.131 1.00 92.69 677 ILE A CA 1
ATOM 5272 C C . ILE A 1 677 ? -6.481 -28.820 -17.972 1.00 92.69 677 ILE A C 1
ATOM 5274 O O . ILE A 1 677 ? -6.774 -29.998 -17.769 1.00 92.69 677 ILE A O 1
ATOM 5278 N N . PHE A 1 678 ? -7.416 -27.884 -18.132 1.00 93.19 678 PHE A N 1
ATOM 5279 C CA . PHE A 1 678 ? -8.857 -28.111 -17.988 1.00 93.19 678 PHE A CA 1
ATOM 5280 C C . PHE A 1 678 ? -9.504 -28.873 -19.143 1.00 93.19 678 PHE A C 1
ATOM 5282 O O . PHE A 1 678 ? -10.537 -29.534 -18.948 1.00 93.19 678 PHE A O 1
ATOM 5289 N N . ALA A 1 679 ? -8.913 -28.803 -20.336 1.00 92.62 679 ALA A N 1
ATOM 5290 C CA . ALA A 1 679 ? -9.321 -29.602 -21.485 1.00 92.62 679 ALA A CA 1
ATOM 5291 C C . ALA A 1 679 ? -9.033 -31.099 -21.276 1.00 92.62 679 ALA A C 1
ATOM 5293 O O . ALA A 1 679 ? -9.757 -31.947 -21.806 1.00 92.62 679 ALA A O 1
ATOM 5294 N N . ASN A 1 680 ? -8.019 -31.442 -20.476 1.00 90.19 680 ASN A N 1
ATOM 5295 C CA . ASN A 1 680 ? -7.690 -32.824 -20.154 1.00 90.19 680 ASN A CA 1
ATOM 5296 C C . ASN A 1 680 ? -8.560 -33.351 -19.000 1.00 90.19 680 ASN A C 1
ATOM 5298 O O . ASN A 1 680 ? -8.191 -33.263 -17.832 1.00 90.19 680 ASN A O 1
ATOM 5302 N N . LYS A 1 681 ? -9.715 -33.939 -19.329 1.00 88.25 681 LYS A N 1
ATOM 5303 C CA . LYS A 1 681 ? -10.669 -34.470 -18.336 1.00 88.25 681 LYS A CA 1
ATOM 5304 C C . LYS A 1 681 ? -10.171 -35.674 -17.540 1.00 88.25 681 LYS A C 1
ATOM 5306 O O . LYS A 1 681 ? -10.676 -35.894 -16.445 1.00 88.25 681 LYS A O 1
ATOM 5311 N N . ASP A 1 682 ? -9.183 -36.403 -18.052 1.00 86.88 682 ASP A N 1
ATOM 5312 C CA . ASP A 1 682 ? -8.551 -37.498 -17.310 1.00 86.88 682 ASP A CA 1
ATOM 5313 C C . ASP A 1 682 ? -7.603 -36.963 -16.225 1.00 86.88 682 ASP A C 1
ATOM 5315 O O . ASP A 1 682 ? -7.409 -37.602 -15.195 1.00 86.88 682 ASP A O 1
ATOM 5319 N N . LEU A 1 683 ? -7.012 -35.786 -16.459 1.00 84.75 683 LEU A N 1
ATOM 5320 C CA . LEU A 1 683 ? -6.110 -35.112 -15.526 1.00 84.75 683 LEU A CA 1
ATOM 5321 C C . LEU A 1 683 ? -6.860 -34.184 -14.557 1.00 84.75 683 LEU A C 1
ATOM 5323 O O . LEU A 1 683 ? -6.497 -34.088 -13.388 1.00 84.75 683 LEU A O 1
ATOM 5327 N N . CYS A 1 684 ? -7.880 -33.484 -15.053 1.00 89.88 684 CYS A N 1
ATOM 5328 C CA . CYS A 1 684 ? -8.582 -32.418 -14.352 1.00 89.88 684 CYS A CA 1
ATOM 5329 C C . CYS A 1 684 ? -10.104 -32.510 -14.571 1.00 89.88 684 CYS A C 1
ATOM 5331 O O . CYS A 1 684 ? -10.674 -31.717 -15.332 1.00 89.88 684 CYS A O 1
ATOM 5333 N N . PRO A 1 685 ? -10.788 -33.485 -13.946 1.00 87.56 685 PRO A N 1
ATOM 5334 C CA . PRO A 1 685 ? -12.203 -33.745 -14.210 1.00 87.56 685 PRO A CA 1
ATOM 5335 C C . PRO A 1 685 ? -13.091 -32.546 -13.856 1.00 87.56 685 PRO A C 1
ATOM 5337 O O . PRO A 1 685 ? -13.921 -32.134 -14.674 1.00 87.56 685 PRO A O 1
ATOM 5340 N N . ASP A 1 686 ? -12.855 -31.939 -12.691 1.00 88.19 686 ASP A N 1
ATOM 5341 C CA . ASP A 1 686 ? -13.684 -30.852 -12.163 1.00 88.19 686 ASP A CA 1
ATOM 5342 C C . ASP A 1 686 ? -13.374 -29.487 -12.798 1.00 88.19 686 ASP A C 1
ATOM 5344 O O . ASP A 1 686 ? -14.215 -28.594 -12.762 1.00 88.19 686 ASP A O 1
ATOM 5348 N N . ALA A 1 687 ? -12.202 -29.326 -13.431 1.00 94.00 687 ALA A N 1
ATOM 5349 C CA . ALA A 1 687 ? -11.732 -28.053 -13.990 1.00 94.00 687 ALA A CA 1
ATOM 5350 C C . ALA A 1 687 ? -11.873 -26.876 -12.999 1.00 94.00 687 ALA A C 1
ATOM 5352 O O . ALA A 1 687 ? -12.478 -25.845 -13.299 1.00 94.00 687 ALA A O 1
ATOM 5353 N N . VAL A 1 688 ? -11.323 -27.064 -11.797 1.00 95.25 688 VAL A N 1
ATOM 5354 C CA . VAL A 1 688 ? -11.322 -26.068 -10.718 1.00 95.25 688 VAL A CA 1
ATOM 5355 C C . VAL A 1 688 ? -9.905 -25.807 -10.218 1.00 95.25 688 VAL A C 1
ATOM 5357 O O . VAL A 1 688 ? -9.035 -26.673 -10.320 1.00 95.25 688 VAL A O 1
ATOM 5360 N N . PHE A 1 689 ? -9.687 -24.638 -9.631 1.00 96.00 689 PHE A N 1
ATOM 5361 C CA . PHE A 1 689 ? -8.550 -24.370 -8.752 1.00 96.00 689 PHE A CA 1
ATOM 5362 C C . PHE A 1 689 ? -9.019 -23.633 -7.503 1.00 96.00 689 PHE A C 1
ATOM 5364 O O . PHE A 1 689 ? -10.120 -23.086 -7.477 1.00 96.00 689 PHE A O 1
ATOM 5371 N N . ALA A 1 690 ? -8.215 -23.634 -6.447 1.00 97.06 690 ALA A N 1
ATOM 5372 C CA . ALA A 1 690 ? -8.588 -22.993 -5.195 1.00 97.06 690 ALA A CA 1
ATOM 5373 C C . ALA A 1 690 ? -7.383 -22.461 -4.423 1.00 97.06 690 ALA A C 1
ATOM 5375 O O . ALA A 1 690 ? -6.265 -22.939 -4.604 1.00 97.06 690 ALA A O 1
ATOM 5376 N N . PHE A 1 691 ? -7.636 -21.498 -3.542 1.00 96.31 691 PHE A N 1
ATOM 5377 C CA . PHE A 1 691 ? -6.630 -20.833 -2.724 1.00 96.31 691 PHE A CA 1
ATOM 5378 C C . PHE A 1 691 ? -6.982 -20.905 -1.239 1.00 96.31 691 PHE A C 1
ATOM 5380 O O . PHE A 1 691 ? -8.086 -20.546 -0.820 1.00 96.31 691 PHE A O 1
ATOM 5387 N N . TRP A 1 692 ? -5.995 -21.315 -0.445 1.00 95.25 692 TRP A N 1
ATOM 5388 C CA . TRP A 1 692 ? -5.928 -21.083 0.994 1.00 95.25 692 TRP A CA 1
ATOM 5389 C C . TRP A 1 692 ? -4.740 -20.164 1.270 1.00 95.25 692 TRP A C 1
ATOM 5391 O O . TRP A 1 692 ? -3.593 -20.544 1.033 1.00 95.25 692 TRP A O 1
ATOM 5401 N N . LEU A 1 693 ? -4.998 -18.954 1.761 1.00 91.19 693 LEU A N 1
ATOM 5402 C CA . LEU A 1 693 ? -3.951 -17.975 2.050 1.00 91.19 693 LEU A CA 1
ATOM 5403 C C . LEU A 1 693 ? -3.816 -17.807 3.562 1.00 91.19 693 LEU A C 1
ATOM 5405 O O . LEU A 1 693 ? -4.774 -17.475 4.254 1.00 91.19 693 LEU A O 1
ATOM 5409 N N . ASN A 1 694 ? -2.615 -18.030 4.089 1.00 86.12 694 ASN A N 1
ATOM 5410 C CA . ASN A 1 694 ? -2.342 -17.884 5.510 1.00 86.12 694 ASN A CA 1
ATOM 5411 C C . ASN A 1 694 ? -1.833 -16.474 5.813 1.00 86.12 694 ASN A C 1
ATOM 5413 O O . ASN A 1 694 ? -0.690 -16.118 5.497 1.00 86.12 694 ASN A O 1
ATOM 5417 N N . ARG A 1 695 ? -2.673 -15.704 6.504 1.00 77.50 695 ARG A N 1
ATOM 5418 C CA . ARG A 1 695 ? -2.406 -14.314 6.899 1.00 77.50 695 ARG A CA 1
ATOM 5419 C C . ARG A 1 695 ? -1.577 -14.160 8.173 1.00 77.50 695 ARG A C 1
ATOM 5421 O O . ARG A 1 695 ? -1.310 -13.041 8.593 1.00 77.50 695 ARG A O 1
ATOM 5428 N N . ASN A 1 696 ? -1.142 -15.258 8.793 1.00 73.94 696 ASN A N 1
ATOM 5429 C CA . ASN A 1 696 ? -0.247 -15.192 9.946 1.00 73.94 696 ASN A CA 1
ATOM 5430 C C . ASN A 1 696 ? 1.049 -14.456 9.567 1.00 73.94 696 ASN A C 1
ATOM 5432 O O . ASN A 1 696 ? 1.711 -14.822 8.602 1.00 73.94 696 ASN A O 1
ATOM 5436 N N . LEU A 1 697 ? 1.440 -13.443 10.331 1.00 61.31 697 LEU A N 1
ATOM 5437 C CA . LEU A 1 697 ? 2.650 -12.677 10.059 1.00 61.31 697 LEU A CA 1
ATOM 5438 C C . LEU A 1 697 ? 3.925 -13.366 10.574 1.00 61.31 697 LEU A C 1
ATOM 5440 O O . LEU A 1 697 ? 4.987 -12.772 10.524 1.00 61.31 697 LEU A O 1
ATOM 5444 N N . ASP A 1 698 ? 3.911 -14.597 11.077 1.00 65.62 698 ASP A N 1
ATOM 5445 C CA . ASP A 1 698 ? 5.156 -15.301 11.414 1.00 65.62 698 ASP A CA 1
ATOM 5446 C C . ASP A 1 698 ? 5.928 -15.659 10.124 1.00 65.62 698 ASP A C 1
ATOM 5448 O O . ASP A 1 698 ? 5.388 -16.402 9.292 1.00 65.62 698 ASP A O 1
ATOM 5452 N N . PRO A 1 699 ? 7.178 -15.186 9.930 1.00 59.75 699 PRO A N 1
ATOM 5453 C CA . PRO A 1 699 ? 7.994 -15.538 8.764 1.00 59.75 699 PRO A CA 1
ATOM 5454 C C . PRO A 1 699 ? 8.288 -17.045 8.646 1.00 59.75 699 PRO A C 1
ATOM 5456 O O . PRO A 1 699 ? 8.637 -17.509 7.564 1.00 59.75 699 PRO A O 1
ATOM 5459 N N . ASN A 1 700 ? 8.124 -17.822 9.721 1.00 63.34 700 ASN A N 1
ATOM 5460 C CA . ASN A 1 700 ? 8.281 -19.281 9.710 1.00 63.34 700 ASN A CA 1
ATOM 5461 C C . ASN A 1 700 ? 6.989 -20.030 9.353 1.00 63.34 700 ASN A C 1
ATOM 5463 O O . ASN A 1 700 ? 7.001 -21.254 9.199 1.00 63.34 700 ASN A O 1
ATOM 5467 N N . SER A 1 701 ? 5.861 -19.327 9.241 1.00 69.44 701 SER A N 1
ATOM 5468 C CA . SER A 1 701 ? 4.589 -19.944 8.876 1.00 69.44 701 SER A CA 1
ATOM 5469 C C . SER A 1 701 ? 4.473 -20.124 7.360 1.00 69.44 701 SER A C 1
ATOM 5471 O O . SER A 1 701 ? 4.952 -19.302 6.578 1.00 69.44 701 SER A O 1
ATOM 5473 N N . LYS A 1 702 ? 3.804 -21.203 6.923 1.00 78.94 702 LYS A N 1
ATOM 5474 C CA . LYS A 1 702 ? 3.485 -21.413 5.500 1.00 78.94 702 LYS A CA 1
ATOM 5475 C C . LYS A 1 702 ? 2.726 -20.196 4.958 1.00 78.94 702 LYS A C 1
ATOM 5477 O O . LYS A 1 702 ? 1.865 -19.671 5.665 1.00 78.94 702 LYS A O 1
ATOM 5482 N N . GLY A 1 703 ? 3.036 -19.758 3.737 1.00 82.62 703 GLY A N 1
ATOM 5483 C CA . GLY A 1 703 ? 2.350 -18.630 3.102 1.00 82.62 703 GLY A CA 1
ATOM 5484 C C . GLY A 1 703 ? 0.927 -18.992 2.701 1.00 82.62 703 GLY A C 1
ATOM 5485 O O . GLY A 1 703 ? -0.006 -18.292 3.052 1.00 82.62 703 GLY A O 1
ATOM 5486 N N . GLY A 1 704 ? 0.739 -20.137 2.064 1.00 90.94 704 GLY A N 1
ATOM 5487 C CA . GLY A 1 704 ? -0.576 -20.613 1.658 1.00 90.94 704 GLY A CA 1
ATOM 5488 C C . GLY A 1 704 ? -0.461 -21.886 0.836 1.00 90.94 704 GLY A C 1
ATOM 5489 O O . GLY A 1 704 ? 0.591 -22.533 0.822 1.00 90.94 704 GLY A O 1
ATOM 5490 N N . GLU A 1 705 ? -1.527 -22.225 0.132 1.00 93.62 705 GLU A N 1
ATOM 5491 C CA . GLU A 1 705 ? -1.579 -23.340 -0.799 1.00 93.62 705 GLU A CA 1
ATOM 5492 C C . GLU A 1 705 ? -2.556 -23.036 -1.936 1.00 93.62 705 GLU A C 1
ATOM 5494 O O . GLU A 1 705 ? -3.693 -22.622 -1.695 1.00 93.62 705 GLU A O 1
ATOM 5499 N N . MET A 1 706 ? -2.108 -23.270 -3.170 1.00 94.06 706 MET A N 1
ATOM 5500 C CA . MET A 1 706 ? -2.984 -23.353 -4.330 1.00 94.06 706 MET A CA 1
ATOM 5501 C C . MET A 1 706 ? -3.252 -24.820 -4.650 1.00 94.06 706 MET A C 1
ATOM 5503 O O . MET A 1 706 ? -2.334 -25.639 -4.747 1.00 94.06 706 MET A O 1
ATOM 5507 N N . THR A 1 707 ? -4.519 -25.140 -4.851 1.00 93.56 707 THR A N 1
ATOM 5508 C CA . THR A 1 707 ? -4.996 -26.466 -5.214 1.00 93.56 707 THR A CA 1
ATOM 5509 C C . THR A 1 707 ? -5.437 -26.473 -6.675 1.00 93.56 707 THR A C 1
ATOM 5511 O O . THR A 1 707 ? -6.155 -25.568 -7.092 1.00 93.56 707 THR A O 1
ATOM 5514 N N . LEU A 1 708 ? -5.055 -27.491 -7.452 1.00 91.62 708 LEU A N 1
ATOM 5515 C CA . LEU A 1 708 ? -5.535 -27.683 -8.828 1.00 91.62 708 LEU A CA 1
ATOM 5516 C C . LEU A 1 708 ? -6.393 -28.940 -8.953 1.00 91.62 708 LEU A C 1
ATOM 5518 O O . LEU A 1 708 ? -6.087 -29.975 -8.360 1.00 91.62 708 LEU A O 1
ATOM 5522 N N . CYS A 1 709 ? -7.424 -28.849 -9.792 1.00 91.19 709 CYS A N 1
ATOM 5523 C CA . CYS A 1 709 ? -8.303 -29.946 -10.201 1.00 91.19 709 CYS A CA 1
ATOM 5524 C C . CYS A 1 709 ? -9.142 -30.565 -9.082 1.00 91.19 709 CYS A C 1
ATOM 5526 O O . CYS A 1 709 ? -9.649 -31.671 -9.231 1.00 91.19 709 CYS A O 1
ATOM 5528 N N . GLY A 1 710 ? -9.316 -29.827 -7.990 1.00 91.62 710 GLY A N 1
ATOM 5529 C CA . GLY A 1 710 ? -10.197 -30.167 -6.886 1.00 91.62 710 GLY A CA 1
ATOM 5530 C C . GLY A 1 710 ? -10.127 -29.108 -5.788 1.00 91.62 710 GLY A C 1
ATOM 5531 O O . GLY A 1 710 ? -9.479 -28.071 -5.934 1.00 91.62 710 GLY A O 1
ATOM 5532 N N . THR A 1 711 ? -10.783 -29.397 -4.671 1.00 93.81 711 THR A N 1
ATOM 5533 C CA . THR A 1 711 ? -10.732 -28.588 -3.444 1.00 93.81 711 THR A CA 1
ATOM 5534 C C . THR A 1 711 ? -10.084 -29.393 -2.330 1.00 93.81 711 THR A C 1
ATOM 5536 O O . THR A 1 711 ? -10.281 -30.606 -2.300 1.00 93.81 711 THR A O 1
ATOM 5539 N N . ASP A 1 712 ? -9.403 -28.743 -1.388 1.00 93.44 712 ASP A N 1
ATOM 5540 C CA . ASP A 1 712 ? -8.828 -29.406 -0.216 1.00 93.44 712 ASP A CA 1
ATOM 5541 C C . ASP A 1 712 ? -9.727 -29.243 1.028 1.00 93.44 712 ASP A C 1
ATOM 5543 O O . ASP A 1 712 ? -9.745 -28.164 1.631 1.00 93.44 712 ASP A O 1
ATOM 5547 N N . PRO A 1 713 ? -10.462 -30.291 1.455 1.00 93.12 713 PRO A N 1
ATOM 5548 C CA . PRO A 1 713 ? -11.317 -30.239 2.641 1.00 93.12 713 PRO A CA 1
ATOM 5549 C C . PRO A 1 713 ? -10.556 -29.983 3.944 1.00 93.12 713 PRO A C 1
ATOM 5551 O O . PRO A 1 713 ? -11.176 -29.596 4.939 1.00 93.12 713 PRO A O 1
ATOM 5554 N N . ASP A 1 714 ? -9.235 -30.176 3.975 1.00 93.12 714 ASP A N 1
ATOM 5555 C CA . ASP A 1 714 ? -8.422 -29.881 5.154 1.00 93.12 714 ASP A CA 1
ATOM 5556 C C . ASP A 1 714 ? -8.311 -28.370 5.392 1.00 93.12 714 ASP A C 1
ATOM 5558 O O . ASP A 1 714 ? -8.271 -27.948 6.549 1.00 93.12 714 ASP A O 1
ATOM 5562 N N . HIS A 1 715 ? -8.429 -27.551 4.345 1.00 94.44 715 HIS A N 1
ATOM 5563 C CA . HIS A 1 715 ? -8.255 -26.098 4.402 1.00 94.44 715 HIS A CA 1
ATOM 5564 C C . HIS A 1 715 ? -9.534 -25.277 4.634 1.00 94.44 715 HIS A C 1
ATOM 5566 O O . HIS A 1 715 ? -9.440 -24.060 4.803 1.00 94.44 715 HIS A O 1
ATOM 5572 N N . TYR A 1 716 ? -10.718 -25.898 4.704 1.00 95.69 716 TYR A N 1
ATOM 5573 C CA . TYR A 1 716 ? -11.971 -25.180 4.981 1.00 95.69 716 TYR A CA 1
ATOM 5574 C C . TYR A 1 716 ? -12.956 -25.942 5.874 1.00 95.69 716 TYR A C 1
ATOM 5576 O O . TYR A 1 716 ? -12.848 -27.152 6.088 1.00 95.69 716 TYR A O 1
ATOM 5584 N N . THR A 1 717 ? -13.928 -25.216 6.426 1.00 95.62 717 THR A N 1
ATOM 5585 C CA . THR A 1 717 ? -15.059 -25.760 7.196 1.00 95.62 717 THR A CA 1
ATOM 5586 C C . THR A 1 717 ? -16.399 -25.355 6.597 1.00 95.62 717 THR A C 1
ATOM 5588 O O . THR A 1 717 ? -16.534 -24.299 5.980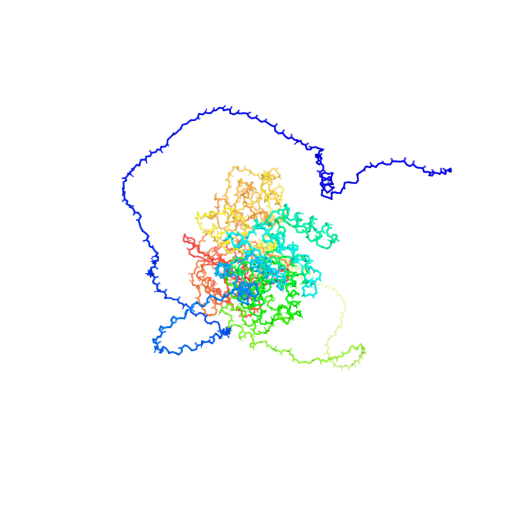 1.00 95.62 717 THR A O 1
ATOM 5591 N N . GLY A 1 718 ? -17.410 -26.192 6.839 1.00 92.88 718 GLY A N 1
ATOM 5592 C CA . GLY A 1 718 ? -18.764 -25.980 6.335 1.00 92.88 718 GLY A CA 1
ATOM 5593 C C . GLY A 1 718 ? -18.883 -26.197 4.825 1.00 92.88 718 GLY A C 1
ATOM 5594 O O . GLY A 1 718 ? -17.949 -26.646 4.165 1.00 92.88 718 GLY A O 1
ATOM 5595 N N . ASP A 1 719 ? -20.063 -25.890 4.288 1.00 93.56 719 ASP A N 1
ATOM 5596 C CA . ASP A 1 719 ? -20.332 -26.026 2.856 1.00 93.56 719 ASP A CA 1
ATOM 5597 C C . ASP A 1 719 ? -19.834 -24.806 2.072 1.00 93.56 719 ASP A C 1
ATOM 5599 O O . ASP A 1 719 ? -20.038 -23.662 2.498 1.00 93.56 719 ASP A O 1
ATOM 5603 N N . ILE A 1 720 ? -19.303 -25.045 0.873 1.00 96.50 720 ILE A N 1
ATOM 5604 C CA . ILE A 1 720 ? -18.926 -23.994 -0.077 1.00 96.50 720 ILE A CA 1
ATOM 5605 C C . ILE A 1 720 ? -20.189 -23.266 -0.564 1.00 96.50 720 ILE A C 1
ATOM 5607 O O . ILE A 1 720 ? -21.119 -23.887 -1.085 1.00 96.50 720 ILE A O 1
ATOM 5611 N N . ALA A 1 721 ? -20.235 -21.945 -0.384 1.00 96.88 721 ALA A N 1
ATOM 5612 C CA . ALA A 1 721 ? -21.265 -21.084 -0.958 1.00 96.88 721 ALA A CA 1
ATOM 5613 C C . ALA A 1 721 ? -20.860 -20.679 -2.372 1.00 96.88 721 ALA A C 1
ATOM 5615 O O . ALA A 1 721 ? -19.773 -20.141 -2.561 1.00 96.88 721 ALA A O 1
ATOM 5616 N N . TRP A 1 722 ? -21.729 -20.924 -3.346 1.00 97.44 722 TRP A N 1
ATOM 5617 C CA . TRP A 1 722 ? -21.432 -20.700 -4.757 1.00 97.44 722 TRP A CA 1
ATOM 5618 C C . TRP A 1 722 ? -22.166 -19.476 -5.296 1.00 97.44 722 TRP A C 1
ATOM 5620 O O . TRP A 1 722 ? -23.368 -19.338 -5.074 1.00 97.44 722 TRP A O 1
ATOM 5630 N N . GLU A 1 723 ? -21.466 -18.651 -6.070 1.00 97.62 723 GLU A N 1
ATOM 5631 C CA . GLU A 1 723 ? -22.026 -17.520 -6.813 1.00 97.62 723 GLU A CA 1
ATOM 5632 C C . GLU A 1 723 ? -21.638 -17.642 -8.299 1.00 97.62 723 GLU A C 1
ATOM 5634 O O . GLU A 1 723 ? -20.449 -17.788 -8.607 1.00 97.62 723 GLU A O 1
ATOM 5639 N N . PRO A 1 724 ? -22.606 -17.636 -9.235 1.00 98.00 724 PRO A N 1
ATOM 5640 C CA . PRO A 1 724 ? -22.314 -17.702 -10.663 1.00 98.00 724 PRO A CA 1
ATOM 5641 C C . PRO A 1 724 ? -21.582 -16.450 -11.151 1.00 98.00 724 PRO A C 1
ATOM 5643 O O . PRO A 1 724 ? -21.775 -15.345 -10.637 1.00 98.00 724 PRO A O 1
ATOM 5646 N N . LEU A 1 725 ? -20.778 -16.617 -12.199 1.00 97.56 725 LEU A N 1
ATOM 5647 C CA . LEU A 1 725 ? -20.157 -15.487 -12.874 1.00 97.56 725 LEU A CA 1
ATOM 5648 C C . LEU A 1 725 ? -21.201 -14.632 -13.598 1.00 97.56 725 LEU A C 1
ATOM 5650 O O . LEU A 1 725 ? -22.150 -15.141 -14.198 1.00 97.56 725 LEU A O 1
ATOM 5654 N N . THR A 1 726 ? -20.998 -13.317 -13.570 1.00 95.88 726 THR A N 1
ATOM 5655 C CA . THR A 1 726 ? -21.823 -12.347 -14.309 1.00 95.88 726 THR A CA 1
ATOM 5656 C C . THR A 1 726 ? -21.246 -12.026 -15.689 1.00 95.88 726 THR A C 1
ATOM 5658 O O . THR A 1 726 ? -21.991 -11.615 -16.579 1.00 95.88 726 THR A O 1
ATOM 5661 N N . ALA A 1 727 ? -19.942 -12.244 -15.880 1.00 93.81 727 ALA A N 1
ATOM 5662 C CA . ALA A 1 727 ? -19.231 -12.162 -17.150 1.00 93.81 727 ALA A CA 1
ATOM 5663 C C . ALA A 1 727 ? -18.001 -13.091 -17.127 1.00 93.81 727 ALA A C 1
ATOM 5665 O O . ALA A 1 727 ? -17.415 -13.315 -16.072 1.00 93.81 727 ALA A O 1
ATOM 5666 N N . GLU A 1 728 ? -17.618 -13.619 -18.292 1.00 92.44 728 GLU A N 1
ATOM 5667 C CA . GLU A 1 728 ? -16.410 -14.442 -18.492 1.00 92.44 728 GLU A CA 1
ATOM 5668 C C . GLU A 1 728 ? -15.222 -13.538 -18.856 1.00 92.44 728 GLU A C 1
ATOM 5670 O O . GLU A 1 728 ? -14.632 -13.674 -19.927 1.00 92.44 728 GLU A O 1
ATOM 5675 N N . ASP A 1 729 ? -14.947 -12.543 -18.007 1.00 91.31 729 ASP A N 1
ATOM 5676 C CA . ASP A 1 729 ? -13.805 -11.631 -18.125 1.00 91.31 729 ASP A CA 1
ATOM 5677 C C . ASP A 1 729 ? -12.830 -11.786 -16.957 1.00 91.31 729 ASP A C 1
ATOM 5679 O O . ASP A 1 729 ? -11.845 -12.514 -17.045 1.00 91.31 729 ASP A O 1
ATOM 5683 N N . TYR A 1 730 ? -13.134 -11.176 -15.826 1.00 92.69 730 TYR A N 1
ATOM 5684 C CA . TYR A 1 730 ? -12.495 -11.496 -14.559 1.00 92.69 730 TYR A CA 1
ATOM 5685 C C . TYR A 1 730 ? -13.304 -12.596 -13.861 1.00 92.69 730 TYR A C 1
ATOM 5687 O O . TYR A 1 730 ? -14.357 -13.019 -14.346 1.00 92.69 730 TYR A O 1
ATOM 5695 N N . TRP A 1 731 ? -12.887 -13.020 -12.668 1.00 96.81 731 TRP A N 1
ATOM 5696 C CA . TRP A 1 731 ? -13.743 -13.808 -11.769 1.00 96.81 731 TRP A CA 1
ATOM 5697 C C . TRP A 1 731 ? -14.824 -12.923 -11.141 1.00 96.81 731 TRP A C 1
ATOM 5699 O O . TRP A 1 731 ? -14.859 -12.679 -9.933 1.00 96.81 731 TRP A O 1
ATOM 5709 N N . ARG A 1 732 ? -15.671 -12.377 -12.022 1.00 96.31 732 ARG A N 1
ATOM 5710 C CA . ARG A 1 732 ? -16.675 -11.369 -11.728 1.00 96.31 732 ARG A CA 1
ATOM 5711 C C . ARG A 1 732 ? -17.986 -12.019 -11.327 1.00 96.31 732 ARG A C 1
ATOM 5713 O O . ARG A 1 732 ? -18.617 -12.734 -12.102 1.00 96.31 732 ARG A O 1
ATOM 5720 N N . ILE A 1 733 ? -18.450 -11.671 -10.144 1.00 97.38 733 ILE A N 1
ATOM 5721 C CA . ILE A 1 733 ? -19.659 -12.179 -9.508 1.00 97.38 733 ILE A CA 1
ATOM 5722 C C . ILE A 1 733 ? -20.573 -11.027 -9.096 1.00 97.38 733 ILE A C 1
ATOM 5724 O O . ILE A 1 733 ? -20.218 -9.851 -9.198 1.00 97.38 733 ILE A O 1
ATOM 5728 N N . ASN A 1 734 ? -21.767 -11.368 -8.626 1.00 96.88 734 ASN A N 1
ATOM 5729 C CA . ASN A 1 734 ? -22.669 -10.413 -8.008 1.00 96.88 734 ASN A CA 1
ATOM 5730 C C . ASN A 1 734 ? -22.509 -10.448 -6.480 1.00 96.88 734 ASN A C 1
ATOM 5732 O O . ASN A 1 734 ? -22.782 -11.455 -5.831 1.00 96.88 734 ASN A O 1
ATOM 5736 N N . LEU A 1 735 ? -22.082 -9.332 -5.897 1.00 96.56 735 LEU A N 1
ATOM 5737 C CA . LEU A 1 735 ? -21.977 -9.142 -4.458 1.00 96.56 735 LEU A CA 1
ATOM 5738 C C . LEU A 1 735 ? -23.331 -8.713 -3.895 1.00 96.56 735 LEU A C 1
ATOM 5740 O O . LEU A 1 735 ? -23.825 -7.625 -4.196 1.00 96.56 735 LEU A O 1
ATOM 5744 N N . GLY A 1 736 ? -23.920 -9.543 -3.036 1.00 95.75 736 GLY A N 1
ATOM 5745 C CA . GLY A 1 736 ? -25.230 -9.283 -2.438 1.00 95.75 736 GLY A CA 1
ATOM 5746 C C . GLY A 1 736 ? -25.254 -8.021 -1.572 1.00 95.75 736 GLY A C 1
ATOM 5747 O O . GLY A 1 736 ? -26.221 -7.258 -1.626 1.00 95.75 736 GLY A O 1
ATOM 5748 N N . GLY A 1 737 ? -24.183 -7.756 -0.819 1.00 96.31 737 GLY A N 1
ATOM 5749 C CA . GLY A 1 737 ? -24.033 -6.502 -0.082 1.00 96.31 737 GLY A CA 1
ATOM 5750 C C . GLY A 1 737 ? -22.945 -6.504 0.987 1.00 96.31 737 GLY A C 1
ATOM 5751 O O . GLY A 1 737 ? -22.350 -7.537 1.277 1.00 96.31 737 GLY A O 1
ATOM 5752 N N . ILE A 1 738 ? -22.721 -5.336 1.588 1.00 98.12 738 ILE A N 1
ATOM 5753 C CA . ILE A 1 738 ? -21.802 -5.115 2.714 1.00 98.12 738 ILE A CA 1
ATOM 5754 C C . ILE A 1 738 ? -22.562 -4.349 3.795 1.00 98.12 738 ILE A C 1
ATOM 5756 O O . ILE A 1 738 ? -23.181 -3.322 3.507 1.00 98.12 738 ILE A O 1
ATOM 5760 N N . THR A 1 739 ? -22.526 -4.853 5.026 1.00 97.88 739 THR A N 1
ATOM 5761 C CA . THR A 1 739 ? -23.226 -4.296 6.191 1.00 97.88 739 THR A CA 1
ATOM 5762 C C . THR A 1 739 ? -22.252 -4.098 7.349 1.00 97.88 739 THR A C 1
ATOM 5764 O O . THR A 1 739 ? -21.459 -4.988 7.654 1.00 97.88 739 THR A O 1
ATOM 5767 N N . VAL A 1 740 ? -22.324 -2.945 8.017 1.00 96.81 740 VAL A N 1
ATOM 5768 C CA . VAL A 1 740 ? -21.507 -2.607 9.197 1.00 96.81 740 VAL A CA 1
ATOM 5769 C C . VAL A 1 740 ? -22.417 -1.989 10.258 1.00 96.81 740 VAL A C 1
ATOM 5771 O O . VAL A 1 740 ? -23.157 -1.061 9.944 1.00 96.81 740 VAL A O 1
ATOM 5774 N N . LYS A 1 741 ? -22.391 -2.484 11.507 1.00 89.75 741 LYS A N 1
ATOM 5775 C CA . LYS A 1 741 ? -23.278 -2.014 12.605 1.00 89.75 741 LYS A CA 1
ATOM 5776 C C . LYS A 1 741 ? -24.755 -1.906 12.177 1.00 89.75 741 LYS A C 1
ATOM 5778 O O . LYS A 1 741 ? -25.359 -0.841 12.288 1.00 89.75 741 LYS A O 1
ATOM 5783 N N . ASP A 1 742 ? -25.295 -2.975 11.593 1.00 89.50 742 ASP A N 1
ATOM 5784 C CA . ASP A 1 742 ? -26.671 -3.047 11.062 1.00 89.50 742 ASP A CA 1
ATOM 5785 C C . ASP A 1 742 ? -27.008 -2.032 9.947 1.00 89.50 742 ASP A C 1
ATOM 5787 O O . ASP A 1 742 ? -28.153 -1.932 9.508 1.00 89.50 742 ASP A O 1
ATOM 5791 N N . THR A 1 743 ? -26.015 -1.292 9.445 1.00 94.75 743 THR A N 1
ATOM 5792 C CA . THR A 1 743 ? -26.169 -0.340 8.343 1.00 94.75 743 THR A CA 1
ATOM 5793 C C . THR A 1 743 ? -25.731 -1.002 7.045 1.00 94.75 743 THR A C 1
ATOM 5795 O O . THR A 1 743 ? -24.560 -1.348 6.882 1.00 94.75 743 THR A O 1
ATOM 5798 N N . GLN A 1 744 ? -26.669 -1.187 6.115 1.00 96.44 744 GLN A N 1
ATOM 5799 C CA . GLN A 1 744 ? -26.378 -1.710 4.783 1.00 96.44 744 GLN A CA 1
ATOM 5800 C C . GLN A 1 744 ? -25.733 -0.613 3.925 1.00 96.44 744 GLN A C 1
ATOM 5802 O O . GLN A 1 744 ? -26.392 0.358 3.561 1.00 96.44 744 GLN A O 1
ATOM 5807 N N . ILE A 1 745 ? -24.446 -0.772 3.616 1.00 96.81 745 ILE A N 1
ATOM 5808 C CA . ILE A 1 745 ? -23.640 0.187 2.840 1.00 96.81 745 ILE A CA 1
ATOM 5809 C C . ILE A 1 745 ? -23.687 -0.135 1.350 1.00 96.81 745 ILE A C 1
ATOM 5811 O O . ILE A 1 745 ? -23.759 0.749 0.499 1.00 96.81 745 ILE A O 1
ATOM 5815 N N . VAL A 1 746 ? -23.646 -1.428 1.037 1.00 95.06 746 VAL A N 1
ATOM 5816 C CA . VAL A 1 746 ? -23.618 -1.940 -0.331 1.00 95.06 746 VAL A CA 1
ATOM 5817 C C . VAL A 1 746 ? -24.775 -2.906 -0.512 1.00 95.06 746 VAL A C 1
ATOM 5819 O O . VAL A 1 746 ? -25.053 -3.729 0.364 1.00 95.06 746 VAL A O 1
ATOM 5822 N N . GLN A 1 747 ? -25.432 -2.828 -1.665 1.00 93.94 747 GLN A N 1
ATOM 5823 C CA . GLN A 1 747 ? -26.488 -3.745 -2.063 1.00 93.94 747 GLN A CA 1
ATOM 5824 C C . GLN A 1 747 ? -26.340 -4.082 -3.545 1.00 93.94 747 GLN A C 1
ATOM 5826 O O . GLN A 1 747 ? -26.350 -3.179 -4.376 1.00 93.94 747 GLN A O 1
ATOM 5831 N N . ASN A 1 748 ? -26.249 -5.376 -3.849 1.00 94.19 748 ASN A N 1
ATOM 5832 C CA . ASN A 1 748 ? -26.313 -5.949 -5.193 1.00 94.19 748 ASN A CA 1
ATOM 5833 C C . ASN A 1 748 ? -25.440 -5.223 -6.238 1.00 94.19 748 ASN A C 1
ATOM 5835 O O . ASN A 1 748 ? -25.950 -4.496 -7.094 1.00 94.19 748 ASN A O 1
ATOM 5839 N N . ILE A 1 749 ? -24.123 -5.410 -6.151 1.00 95.50 749 ILE A N 1
ATOM 5840 C CA . ILE A 1 749 ? -23.123 -4.749 -7.002 1.00 95.50 749 ILE A CA 1
ATOM 5841 C C . ILE A 1 749 ? -22.184 -5.773 -7.644 1.00 95.50 749 ILE A C 1
ATOM 5843 O O . ILE A 1 749 ? -21.973 -6.854 -7.106 1.00 95.50 749 ILE A O 1
ATOM 5847 N N . SER A 1 750 ? -21.591 -5.430 -8.785 1.00 96.38 750 SER A N 1
ATOM 5848 C CA . SER A 1 750 ? -20.525 -6.238 -9.383 1.00 96.38 750 SER A CA 1
ATOM 5849 C C . SER A 1 750 ? -19.330 -6.342 -8.430 1.00 96.38 750 SER A C 1
ATOM 5851 O O . SER A 1 750 ? -18.949 -5.347 -7.808 1.00 96.38 750 SER A O 1
ATOM 5853 N N . ALA A 1 751 ? -18.721 -7.520 -8.325 1.00 96.75 751 ALA A N 1
ATOM 5854 C CA . ALA A 1 751 ? -17.459 -7.697 -7.620 1.00 96.75 751 ALA A CA 1
ATOM 5855 C C . ALA A 1 751 ? -16.527 -8.661 -8.352 1.00 96.75 751 ALA A C 1
ATOM 5857 O O . ALA A 1 751 ? -16.988 -9.549 -9.061 1.00 96.75 751 ALA A O 1
ATOM 5858 N N . ILE A 1 752 ? -15.222 -8.495 -8.166 1.00 96.81 752 ILE A N 1
ATOM 5859 C CA . ILE A 1 752 ? -14.171 -9.358 -8.708 1.00 96.81 752 ILE A CA 1
ATOM 5860 C C . ILE A 1 752 ? -13.427 -9.989 -7.534 1.00 96.81 752 ILE A C 1
ATOM 5862 O O . ILE A 1 752 ? -13.063 -9.282 -6.598 1.00 96.81 752 ILE A O 1
ATOM 5866 N N . VAL A 1 753 ? -13.203 -11.302 -7.577 1.00 97.12 753 VAL A N 1
ATOM 5867 C CA . VAL A 1 753 ? -12.356 -12.003 -6.597 1.00 97.12 753 VAL A CA 1
ATOM 5868 C C . VAL A 1 753 ? -10.936 -12.094 -7.156 1.00 97.12 753 VAL A C 1
ATOM 5870 O O . VAL A 1 753 ? -10.708 -12.791 -8.147 1.00 97.12 753 VAL A O 1
ATOM 5873 N N . ASP A 1 754 ? -10.003 -11.348 -6.562 1.00 93.12 754 ASP A N 1
ATOM 5874 C CA . ASP A 1 754 ? -8.688 -11.057 -7.152 1.00 93.12 754 ASP A CA 1
ATOM 5875 C C . ASP A 1 754 ? -7.536 -11.377 -6.187 1.00 93.12 754 ASP A C 1
ATOM 5877 O O . ASP A 1 754 ? -7.268 -10.605 -5.271 1.00 93.12 754 ASP A O 1
ATOM 5881 N N . THR A 1 755 ? -6.819 -12.479 -6.424 1.00 90.06 755 THR A N 1
ATOM 5882 C CA . THR A 1 755 ? -5.596 -12.855 -5.683 1.00 90.06 755 THR A CA 1
ATOM 5883 C C . THR A 1 755 ? -4.385 -11.985 -6.031 1.00 90.06 755 THR A C 1
ATOM 5885 O O . THR A 1 755 ? -3.349 -12.076 -5.381 1.00 90.06 755 THR A O 1
ATOM 5888 N N . GLY A 1 756 ? -4.474 -11.153 -7.073 1.00 81.88 756 GLY A N 1
ATOM 5889 C CA . GLY A 1 756 ? -3.458 -10.161 -7.426 1.00 81.88 756 GLY A CA 1
ATOM 5890 C C . GLY A 1 756 ? -3.692 -8.789 -6.791 1.00 81.88 756 GLY A C 1
ATOM 5891 O O . GLY A 1 756 ? -3.040 -7.819 -7.192 1.00 81.88 756 GLY A O 1
ATOM 5892 N N . THR A 1 757 ? -4.636 -8.677 -5.850 1.00 80.81 757 THR A N 1
ATOM 5893 C CA . THR A 1 757 ? -4.925 -7.450 -5.098 1.00 80.81 757 THR A CA 1
ATOM 5894 C C . THR A 1 757 ? -4.946 -7.739 -3.599 1.00 80.81 757 THR A C 1
ATOM 5896 O O . THR A 1 757 ? -5.740 -8.544 -3.127 1.00 80.81 757 THR A O 1
ATOM 5899 N N . SER A 1 758 ? -4.144 -7.012 -2.818 1.00 78.06 758 SER A N 1
ATOM 5900 C CA . SER A 1 758 ? -4.037 -7.251 -1.372 1.00 78.06 758 SER A CA 1
ATOM 5901 C C . SER A 1 758 ? -5.265 -6.783 -0.572 1.00 78.06 758 SER A C 1
ATOM 5903 O O . SER A 1 758 ? -5.706 -7.459 0.357 1.00 78.06 758 SER A O 1
ATOM 5905 N N . LEU A 1 759 ? -5.831 -5.617 -0.911 1.00 84.25 759 LEU A N 1
ATOM 5906 C CA . LEU A 1 759 ? -6.889 -4.960 -0.127 1.00 84.25 759 LEU A CA 1
ATOM 5907 C C . LEU A 1 759 ? -8.304 -5.214 -0.661 1.00 84.25 759 LEU A C 1
ATOM 5909 O O . LEU A 1 759 ? -8.512 -5.619 -1.802 1.00 84.25 759 LEU A O 1
ATOM 5913 N N . MET A 1 760 ? -9.300 -4.896 0.164 1.00 91.44 760 MET A N 1
ATOM 5914 C CA . MET A 1 760 ? -10.692 -4.763 -0.261 1.00 91.44 760 MET A CA 1
ATOM 5915 C C . MET A 1 760 ? -10.888 -3.397 -0.914 1.00 91.44 760 MET A C 1
ATOM 5917 O O . MET A 1 760 ? -10.827 -2.375 -0.231 1.00 91.44 760 MET A O 1
ATOM 5921 N N . ALA A 1 761 ? -11.150 -3.354 -2.217 1.00 91.44 761 ALA A N 1
ATOM 5922 C CA . ALA A 1 761 ? -11.320 -2.092 -2.936 1.00 91.44 761 ALA A CA 1
ATOM 5923 C C . ALA A 1 761 ? -12.776 -1.893 -3.372 1.00 91.44 761 ALA A C 1
ATOM 5925 O O . ALA A 1 761 ? -13.428 -2.837 -3.814 1.00 91.44 761 ALA A O 1
ATOM 5926 N N . GLY A 1 762 ? -13.298 -0.674 -3.282 1.00 94.44 762 GLY A N 1
ATOM 5927 C CA . GLY A 1 762 ? -14.665 -0.373 -3.708 1.00 94.44 762 GLY A CA 1
ATOM 5928 C C . GLY A 1 762 ? -14.902 1.119 -3.923 1.00 94.44 762 GLY A C 1
ATOM 5929 O O . GLY A 1 762 ? -14.010 1.915 -3.628 1.00 94.44 762 GLY A O 1
ATOM 5930 N N . PRO A 1 763 ? -16.096 1.519 -4.402 1.00 95.12 763 PRO A N 1
ATOM 5931 C CA . PRO A 1 763 ? -16.433 2.918 -4.661 1.00 95.12 763 PRO A CA 1
ATOM 5932 C C . PRO A 1 763 ? -16.105 3.816 -3.467 1.00 95.12 763 PRO A C 1
ATOM 5934 O O . PRO A 1 763 ? -16.472 3.498 -2.329 1.00 95.12 763 PRO A O 1
ATOM 5937 N N . SER A 1 764 ? -15.442 4.946 -3.722 1.00 91.12 764 SER A N 1
ATOM 5938 C CA . SER A 1 764 ? -14.843 5.783 -2.672 1.00 91.12 764 SER A CA 1
ATOM 5939 C C . SER A 1 764 ? -15.868 6.241 -1.633 1.00 91.12 764 SER A C 1
ATOM 5941 O O . SER A 1 764 ? -15.588 6.245 -0.437 1.00 91.12 764 SER A O 1
ATOM 5943 N N . GLU A 1 765 ? -17.090 6.555 -2.073 1.00 92.81 765 GLU A N 1
ATOM 5944 C CA . GLU A 1 765 ? -18.194 6.949 -1.192 1.00 92.81 765 GLU A CA 1
ATOM 5945 C C . GLU A 1 765 ? -18.618 5.823 -0.235 1.00 92.81 765 GLU A C 1
ATOM 5947 O O . GLU A 1 765 ? -18.831 6.061 0.953 1.00 92.81 765 GLU A O 1
ATOM 5952 N N . GLN A 1 766 ? -18.713 4.586 -0.730 1.00 95.94 766 GLN A N 1
ATOM 5953 C CA . GLN A 1 766 ? -19.103 3.426 0.078 1.00 95.94 766 GLN A CA 1
ATOM 5954 C C . GLN A 1 766 ? -18.003 3.072 1.079 1.00 95.94 766 GLN A C 1
ATOM 5956 O O . GLN A 1 766 ? -18.285 2.803 2.247 1.00 95.94 766 GLN A O 1
ATOM 5961 N N . VAL A 1 767 ? -16.742 3.134 0.647 1.00 94.81 767 VAL A N 1
ATOM 5962 C CA . VAL A 1 767 ? -15.596 2.914 1.532 1.00 94.81 767 VAL A CA 1
ATOM 5963 C C . VAL A 1 767 ? -15.555 3.980 2.617 1.00 94.81 767 VAL A C 1
ATOM 5965 O O . VAL A 1 767 ? -15.502 3.619 3.786 1.00 94.81 767 VAL A O 1
ATOM 5968 N N . ALA A 1 768 ? -15.696 5.266 2.289 1.00 90.69 768 ALA A N 1
ATOM 5969 C CA . ALA A 1 768 ? -15.722 6.339 3.287 1.00 90.69 768 ALA A CA 1
ATOM 5970 C C . ALA A 1 768 ? -16.800 6.124 4.371 1.00 90.69 768 ALA A C 1
ATOM 5972 O O . ALA A 1 768 ? -16.567 6.415 5.547 1.00 90.69 768 ALA A O 1
ATOM 5973 N N . GLN A 1 769 ? -17.960 5.558 4.014 1.00 94.56 769 GLN A N 1
ATOM 5974 C CA . GLN A 1 769 ? -18.985 5.181 4.996 1.00 94.56 769 GLN A CA 1
ATOM 5975 C C . GLN A 1 769 ? -18.529 4.041 5.919 1.00 94.56 769 GLN A C 1
ATOM 5977 O O . GLN A 1 769 ? -18.740 4.126 7.130 1.00 94.56 769 GLN A O 1
ATOM 5982 N N . ILE A 1 770 ? -17.875 3.004 5.381 1.00 95.62 770 ILE A N 1
ATOM 5983 C CA . ILE A 1 770 ? -17.276 1.925 6.185 1.00 95.62 770 ILE A CA 1
ATOM 5984 C C . ILE A 1 770 ? -16.232 2.506 7.141 1.00 95.62 770 ILE A C 1
ATOM 5986 O O . ILE A 1 770 ? -16.314 2.250 8.341 1.00 95.62 770 ILE A O 1
ATOM 5990 N N . GLN A 1 771 ? -15.318 3.343 6.639 1.00 92.38 771 GLN A N 1
ATOM 5991 C CA . GLN A 1 771 ? -14.251 3.960 7.436 1.00 92.38 771 GLN A CA 1
ATOM 5992 C C . GLN A 1 771 ? -14.824 4.757 8.612 1.00 92.38 771 GLN A C 1
ATOM 5994 O O . GLN A 1 771 ? -14.412 4.572 9.758 1.00 92.38 771 GLN A O 1
ATOM 5999 N N . LYS A 1 772 ? -15.871 5.553 8.361 1.00 87.81 772 LYS A N 1
ATOM 6000 C CA . LYS A 1 772 ? -16.596 6.281 9.409 1.00 87.81 772 LYS A CA 1
ATOM 6001 C C . LYS A 1 772 ? -17.195 5.351 10.469 1.00 87.81 772 LYS A C 1
ATOM 6003 O O . LYS A 1 772 ? -17.149 5.667 11.656 1.00 87.81 772 LYS A O 1
ATOM 6008 N N . LEU A 1 773 ? -17.771 4.216 10.072 1.00 89.75 773 LEU A N 1
ATOM 6009 C CA . LEU A 1 773 ? -18.413 3.276 11.000 1.00 89.75 773 LEU A CA 1
ATOM 6010 C C . LEU A 1 773 ? -17.414 2.471 11.836 1.00 89.75 773 LEU A C 1
ATOM 6012 O O . LEU A 1 773 ? -17.723 2.156 12.995 1.00 89.75 773 LEU A O 1
ATOM 6016 N N . ILE A 1 774 ? -16.240 2.164 11.280 1.00 90.12 774 ILE A N 1
ATOM 6017 C CA . ILE A 1 774 ? -15.138 1.511 12.001 1.00 90.12 774 ILE A CA 1
ATOM 6018 C C . ILE A 1 774 ? -14.254 2.510 12.762 1.00 90.12 774 ILE A C 1
ATOM 6020 O O . ILE A 1 774 ? -13.374 2.094 13.499 1.00 90.12 774 ILE A O 1
ATOM 6024 N N . GLY A 1 775 ? -14.493 3.816 12.622 1.00 80.06 775 GLY A N 1
ATOM 6025 C CA . GLY A 1 775 ? -13.726 4.861 13.298 1.00 80.06 775 GLY A CA 1
ATOM 6026 C C . GLY A 1 775 ? -12.322 5.084 12.741 1.00 80.06 775 GLY A C 1
ATOM 6027 O O . GLY A 1 775 ? -11.477 5.651 13.428 1.00 80.06 775 GLY A O 1
ATOM 6028 N N . ALA A 1 776 ? -12.067 4.668 11.502 1.00 83.88 776 ALA A N 1
ATOM 6029 C CA . ALA A 1 776 ? -10.809 4.963 10.839 1.00 83.88 776 ALA A CA 1
ATOM 6030 C C . ALA A 1 776 ? -10.742 6.440 10.430 1.00 83.88 776 ALA A C 1
ATOM 6032 O O . ALA A 1 776 ? -11.756 7.050 10.076 1.00 83.88 776 ALA A O 1
ATOM 6033 N N . PHE A 1 777 ? -9.545 7.013 10.466 1.00 68.25 777 PHE A N 1
ATOM 6034 C CA . PHE A 1 777 ? -9.289 8.397 10.083 1.00 68.25 777 PHE A CA 1
ATOM 6035 C C . PHE A 1 777 ? -8.370 8.462 8.874 1.00 68.25 777 PHE A C 1
ATOM 6037 O O . PHE A 1 777 ? -7.479 7.631 8.712 1.00 68.25 777 PHE A O 1
ATOM 6044 N N . GLU A 1 778 ? -8.619 9.447 8.015 1.00 70.88 778 GLU A N 1
ATOM 6045 C CA . GLU A 1 778 ? -7.827 9.629 6.807 1.00 70.88 778 GLU A CA 1
ATOM 6046 C C . GLU A 1 778 ? -6.484 10.292 7.145 1.00 70.88 778 GLU A C 1
ATOM 6048 O O . GLU A 1 778 ? -6.466 11.350 7.783 1.00 70.88 778 GLU A O 1
ATOM 6053 N N . ILE A 1 779 ? -5.374 9.680 6.725 1.00 61.34 779 ILE A N 1
ATOM 6054 C CA . ILE A 1 779 ? -4.016 10.212 6.939 1.00 61.34 779 ILE A CA 1
ATOM 6055 C C . ILE A 1 779 ? -3.509 10.965 5.699 1.00 61.34 779 ILE A C 1
ATOM 6057 O O . ILE A 1 779 ? -3.160 12.141 5.797 1.00 61.34 779 ILE A O 1
ATOM 6061 N N . ILE A 1 780 ? -3.548 10.337 4.516 1.00 54.12 780 ILE A N 1
ATOM 6062 C CA . ILE A 1 780 ? -3.105 10.888 3.222 1.00 54.12 780 ILE A CA 1
ATOM 6063 C C . ILE A 1 780 ? -4.048 10.397 2.117 1.00 54.12 780 ILE A C 1
ATOM 6065 O O . ILE A 1 780 ? -4.339 9.212 2.071 1.00 54.12 780 ILE A O 1
ATOM 6069 N N . GLN A 1 781 ? -4.482 11.295 1.216 1.00 53.09 781 GLN A N 1
ATOM 6070 C CA . GLN A 1 781 ? -5.314 11.063 0.008 1.00 53.09 781 GLN A CA 1
ATOM 6071 C C . GLN A 1 781 ? -5.756 9.597 -0.237 1.00 53.09 781 GLN A C 1
ATOM 6073 O O . GLN A 1 781 ? -5.188 8.907 -1.092 1.00 53.09 781 GLN A O 1
ATOM 6078 N N . GLY A 1 782 ? -6.796 9.151 0.480 1.00 58.50 782 GLY A N 1
ATOM 6079 C CA . GLY A 1 782 ? -7.425 7.831 0.333 1.00 58.50 782 GLY A CA 1
ATOM 6080 C C . GLY A 1 782 ? -6.993 6.741 1.324 1.00 58.50 782 GLY A C 1
ATOM 6081 O O . GLY A 1 782 ? -7.537 5.638 1.257 1.00 58.50 782 GLY A O 1
ATOM 6082 N N . GLU A 1 783 ? -6.048 7.003 2.228 1.00 68.62 783 GLU A N 1
ATOM 6083 C CA . GLU A 1 783 ? -5.553 6.085 3.270 1.00 68.62 783 GLU A CA 1
ATOM 6084 C C . GLU A 1 783 ? -6.239 6.260 4.600 1.00 68.62 783 GLU A C 1
ATOM 6086 O O . GLU A 1 783 ? -6.397 7.383 5.064 1.00 68.62 783 GLU A O 1
ATOM 6091 N N . TYR A 1 784 ? -6.542 5.138 5.251 1.00 76.25 784 TYR A N 1
ATOM 6092 C CA . TYR A 1 784 ? -7.244 5.128 6.521 1.00 76.25 784 TYR A CA 1
ATOM 6093 C C . TYR A 1 784 ? -6.484 4.330 7.573 1.00 76.25 784 TYR A C 1
ATOM 6095 O O . TYR A 1 784 ? -6.180 3.153 7.372 1.00 76.25 784 TYR A O 1
ATOM 6103 N N . GLU A 1 785 ? -6.236 4.965 8.710 1.00 77.88 785 GLU A N 1
ATOM 6104 C CA . GLU A 1 785 ? -5.618 4.361 9.887 1.00 77.88 785 GLU A CA 1
ATOM 6105 C C . GLU A 1 785 ? -6.661 4.200 11.001 1.00 77.88 785 GLU A C 1
ATOM 6107 O O . GLU A 1 785 ? -7.612 4.978 11.122 1.00 77.88 785 GLU A O 1
ATOM 6112 N N . VAL A 1 786 ? -6.493 3.165 11.819 1.00 79.25 786 VAL A N 1
ATOM 6113 C CA . VAL A 1 786 ? -7.205 2.982 13.084 1.00 79.25 786 VAL A CA 1
ATOM 6114 C C . VAL A 1 786 ? -6.194 2.948 14.221 1.00 79.25 786 VAL A C 1
ATOM 6116 O O . VAL A 1 786 ? -5.061 2.509 14.055 1.00 79.25 786 VAL A O 1
ATOM 6119 N N . LEU A 1 787 ? -6.603 3.367 15.415 1.00 73.62 787 LEU A N 1
ATOM 6120 C CA . LEU A 1 787 ? -5.752 3.191 16.589 1.00 73.62 787 LEU A CA 1
ATOM 6121 C C . LEU A 1 787 ? -5.678 1.697 16.931 1.00 73.62 787 LEU A C 1
ATOM 6123 O O . LEU A 1 787 ? -6.713 1.083 17.197 1.00 73.62 787 LEU A O 1
ATOM 6127 N N . CYS A 1 788 ? -4.470 1.127 16.967 1.00 79.50 788 CYS A N 1
ATOM 6128 C CA . CYS A 1 788 ? -4.252 -0.306 17.203 1.00 79.50 788 CYS A CA 1
ATOM 6129 C C . CYS A 1 788 ? -4.975 -0.845 18.451 1.00 79.50 788 CYS A C 1
ATOM 6131 O O . CYS A 1 788 ? -5.629 -1.885 18.394 1.00 79.50 788 CYS A O 1
ATOM 6133 N N . ASP A 1 789 ? -4.967 -0.088 19.553 1.00 78.56 789 ASP A N 1
ATOM 6134 C CA . ASP A 1 789 ? -5.628 -0.473 20.814 1.00 78.56 789 ASP A CA 1
ATOM 6135 C C . ASP A 1 789 ? -7.147 -0.657 20.692 1.00 78.56 789 ASP A C 1
ATOM 6137 O O . ASP A 1 789 ? -7.784 -1.242 21.570 1.00 78.56 789 ASP A O 1
ATOM 6141 N N . LEU A 1 790 ? -7.751 -0.126 19.629 1.00 80.38 790 LEU A N 1
ATOM 6142 C CA . LEU A 1 790 ? -9.191 -0.156 19.421 1.00 80.38 790 LEU A CA 1
ATOM 6143 C C . LEU A 1 790 ? -9.640 -1.300 18.521 1.00 80.38 790 LEU A C 1
ATOM 6145 O O . LEU A 1 790 ? -10.843 -1.552 18.472 1.00 80.38 790 LEU A O 1
ATOM 6149 N N . ILE A 1 791 ? -8.714 -2.054 17.912 1.00 87.75 791 ILE A N 1
ATOM 6150 C CA . ILE A 1 791 ? -9.019 -3.266 17.131 1.00 87.75 791 ILE A CA 1
ATOM 6151 C C . ILE A 1 791 ? -10.012 -4.185 17.869 1.00 87.75 791 ILE A C 1
ATOM 6153 O O . ILE A 1 791 ? -11.015 -4.555 17.261 1.00 87.75 791 ILE A O 1
ATOM 6157 N N . PRO A 1 792 ? -9.848 -4.514 19.171 1.00 89.94 792 PRO A N 1
ATOM 6158 C CA . PRO A 1 792 ? -10.769 -5.422 19.863 1.00 89.94 792 PRO A CA 1
ATOM 6159 C C . PRO A 1 792 ? -12.216 -4.918 19.988 1.00 89.94 792 PRO A C 1
ATOM 6161 O O . PRO A 1 792 ? -13.101 -5.709 20.312 1.00 89.94 792 PRO A O 1
ATOM 6164 N N . VAL A 1 793 ? -12.466 -3.619 19.781 1.00 85.69 793 VAL A N 1
ATOM 6165 C CA . VAL A 1 793 ? -13.792 -2.991 19.925 1.00 85.69 793 VAL A CA 1
ATOM 6166 C C . VAL A 1 793 ? -14.364 -2.442 18.616 1.00 85.69 793 VAL A C 1
ATOM 6168 O O . VAL A 1 793 ? -15.466 -1.884 18.626 1.00 85.69 793 VAL A O 1
ATOM 6171 N N . LEU A 1 794 ? -13.658 -2.590 17.490 1.00 90.62 794 LEU A N 1
ATOM 6172 C CA . LEU A 1 794 ? -14.207 -2.223 16.185 1.00 90.62 794 LEU A CA 1
ATOM 6173 C C . LEU A 1 794 ? -15.354 -3.180 15.794 1.00 90.62 794 LEU A C 1
ATOM 6175 O O . LEU A 1 794 ? -15.401 -4.321 16.258 1.00 90.62 794 LEU A O 1
ATOM 6179 N N . PRO A 1 795 ? -16.318 -2.738 14.969 1.00 94.81 795 PRO A N 1
ATOM 6180 C CA . PRO A 1 795 ? -17.411 -3.604 14.543 1.00 94.81 795 PRO A CA 1
ATOM 6181 C C . PRO A 1 795 ? -16.970 -4.588 13.457 1.00 94.81 795 PRO A C 1
ATOM 6183 O O . PRO A 1 795 ? -16.234 -4.220 12.550 1.00 94.81 795 PRO A O 1
ATOM 6186 N N . SER A 1 796 ? -17.521 -5.800 13.466 1.00 97.00 796 SER A N 1
ATOM 6187 C CA . SER A 1 796 ? -17.379 -6.708 12.328 1.00 97.00 796 SER A CA 1
ATOM 6188 C C . SER A 1 796 ? -18.010 -6.132 11.053 1.00 97.00 796 SER A C 1
ATOM 6190 O O . SER A 1 796 ? -19.029 -5.430 11.099 1.00 97.00 796 SER A O 1
ATOM 6192 N N . VAL A 1 797 ? -17.437 -6.486 9.903 1.00 98.00 797 VAL A N 1
ATOM 6193 C CA . VAL A 1 797 ? -17.967 -6.169 8.572 1.00 98.00 797 VAL A CA 1
ATOM 6194 C C . VAL A 1 797 ? -18.577 -7.431 7.972 1.00 98.00 797 VAL A C 1
ATOM 6196 O O . VAL A 1 797 ? -17.903 -8.447 7.824 1.00 98.00 797 VAL A O 1
ATOM 6199 N N . GLN A 1 798 ? -19.859 -7.378 7.623 1.00 98.00 798 GLN A N 1
ATOM 6200 C CA . GLN A 1 798 ? -20.588 -8.510 7.054 1.00 98.00 798 GLN A CA 1
ATOM 6201 C C . GLN A 1 798 ? -20.704 -8.362 5.539 1.00 98.00 798 GLN A C 1
ATOM 6203 O O . GLN A 1 798 ? -21.209 -7.353 5.049 1.00 98.00 798 GLN A O 1
ATOM 6208 N N . VAL A 1 799 ? -20.290 -9.386 4.802 1.00 97.50 799 VAL A N 1
ATOM 6209 C CA . VAL A 1 799 ? -20.322 -9.462 3.340 1.00 97.50 799 VAL A CA 1
ATOM 6210 C C . VAL A 1 799 ? -21.308 -10.554 2.923 1.00 97.50 799 VAL A C 1
ATOM 6212 O O . VAL A 1 799 ? -21.161 -11.710 3.303 1.00 97.50 799 VAL A O 1
ATOM 6215 N N . SER A 1 800 ? -22.335 -10.209 2.152 1.00 95.38 800 SER A N 1
ATOM 6216 C CA . SER A 1 800 ? -23.346 -11.159 1.671 1.00 95.38 800 SER A CA 1
ATOM 6217 C C . SER A 1 800 ? -23.024 -11.616 0.253 1.00 95.38 800 SER A C 1
ATOM 6219 O O . SER A 1 800 ? -22.956 -10.789 -0.656 1.00 95.38 800 SER A O 1
ATOM 6221 N N . LEU A 1 801 ? -22.899 -12.927 0.040 1.00 93.38 801 LEU A N 1
ATOM 6222 C CA . LEU A 1 801 ? -22.533 -13.534 -1.246 1.00 93.38 801 LEU A CA 1
ATOM 6223 C C . LEU A 1 801 ? -23.018 -14.991 -1.303 1.00 93.38 801 LEU A C 1
ATOM 6225 O O . LEU A 1 801 ? -22.950 -15.700 -0.298 1.00 93.38 801 LEU A O 1
ATOM 6229 N N . GLY A 1 802 ? -23.551 -15.455 -2.441 1.00 85.06 802 GLY A N 1
ATOM 6230 C CA . GLY A 1 802 ? -23.956 -16.860 -2.603 1.00 85.06 802 GLY A CA 1
ATOM 6231 C C . GLY A 1 802 ? -25.069 -17.292 -1.644 1.00 85.06 802 GLY A C 1
ATOM 6232 O O . GLY A 1 802 ? -25.123 -18.445 -1.219 1.00 85.06 802 GLY A O 1
ATOM 6233 N N . GLY A 1 803 ? -25.914 -16.346 -1.217 1.00 87.69 803 GLY A N 1
ATOM 6234 C CA . GLY A 1 803 ? -26.956 -16.568 -0.210 1.00 87.69 803 GLY A CA 1
ATOM 6235 C C . GLY A 1 803 ? -26.445 -16.802 1.220 1.00 87.69 803 GLY A C 1
ATOM 6236 O O . GLY A 1 803 ? -27.243 -17.175 2.080 1.00 87.69 803 GLY A O 1
ATOM 6237 N N . LYS A 1 804 ? -25.149 -16.590 1.491 1.00 94.12 804 LYS A N 1
ATOM 6238 C CA . LYS A 1 804 ? -24.549 -16.647 2.833 1.00 94.12 804 LYS A CA 1
ATOM 6239 C C . LYS A 1 804 ? -23.974 -15.294 3.250 1.00 94.12 804 LYS A C 1
ATOM 6241 O O . LYS A 1 804 ? -23.649 -14.456 2.412 1.00 94.12 804 LYS A O 1
ATOM 6246 N N . THR A 1 805 ? -23.826 -15.119 4.560 1.00 95.69 805 THR A N 1
ATOM 6247 C CA . THR A 1 805 ? -23.140 -13.973 5.163 1.00 95.69 805 THR A CA 1
ATOM 6248 C C . THR A 1 805 ? -21.762 -14.401 5.650 1.00 95.69 805 THR A C 1
ATOM 6250 O O . THR A 1 805 ? -21.639 -15.349 6.425 1.00 95.69 805 THR A O 1
ATOM 6253 N N . PHE A 1 806 ? -20.744 -13.679 5.203 1.00 96.81 806 PHE A N 1
ATOM 6254 C CA . PHE A 1 806 ? -19.339 -13.826 5.548 1.00 96.81 806 PHE A CA 1
ATOM 6255 C C . PHE A 1 806 ? -18.928 -12.655 6.449 1.00 96.81 806 PHE A C 1
ATOM 6257 O O . PHE A 1 806 ? -18.985 -11.500 6.035 1.00 96.81 806 PHE A O 1
ATOM 6264 N N . GLU A 1 807 ? -18.577 -12.935 7.701 1.00 96.81 807 GLU A N 1
ATOM 6265 C CA . GLU A 1 807 ? -18.168 -11.932 8.689 1.00 96.81 807 GLU A CA 1
ATOM 6266 C C . GLU A 1 807 ? -16.640 -11.775 8.792 1.00 96.81 807 GLU A C 1
ATOM 6268 O O . GLU A 1 807 ? -15.940 -12.703 9.203 1.00 96.81 807 GLU A O 1
ATOM 6273 N N . LEU A 1 808 ? -16.142 -10.573 8.491 1.00 96.94 808 LEU A N 1
ATOM 6274 C CA . LEU A 1 808 ? -14.779 -10.141 8.796 1.00 96.94 808 LEU A CA 1
ATOM 6275 C C . LEU A 1 808 ? -14.755 -9.492 10.184 1.00 96.94 808 LEU A C 1
ATOM 6277 O O . LEU A 1 808 ? -15.349 -8.427 10.386 1.00 96.94 808 LEU A O 1
ATOM 6281 N N . ALA A 1 809 ? -14.055 -10.112 11.131 1.00 95.81 809 ALA A N 1
ATOM 6282 C CA . ALA A 1 809 ? -13.770 -9.508 12.427 1.00 95.81 809 ALA A CA 1
ATOM 6283 C C . ALA A 1 809 ? -12.726 -8.381 12.278 1.00 95.81 809 ALA A C 1
ATOM 6285 O O . ALA A 1 809 ? -12.018 -8.327 11.268 1.00 95.81 809 ALA A O 1
ATOM 6286 N N . PRO A 1 810 ? -12.562 -7.498 13.279 1.00 94.38 810 PRO A N 1
ATOM 6287 C CA . PRO A 1 810 ? -11.569 -6.423 13.231 1.00 94.38 810 PRO A CA 1
ATOM 6288 C C . PRO A 1 810 ? -10.151 -6.860 12.876 1.00 94.38 810 PRO A C 1
ATOM 6290 O O . PRO A 1 810 ? -9.492 -6.211 12.072 1.00 94.38 810 PRO A O 1
ATOM 6293 N N . GLN A 1 811 ? -9.695 -7.988 13.419 1.00 91.12 811 GLN A N 1
ATOM 6294 C CA . GLN A 1 811 ? -8.366 -8.540 13.141 1.00 91.12 811 GLN A CA 1
ATOM 6295 C C . GLN A 1 811 ? -8.241 -9.073 11.707 1.00 91.12 811 GLN A C 1
ATOM 6297 O O . GLN A 1 811 ? -7.135 -9.240 11.206 1.00 91.12 811 GLN A O 1
ATOM 6302 N N . ASP A 1 812 ? -9.368 -9.353 11.045 1.00 91.69 812 ASP A N 1
ATOM 6303 C CA . ASP A 1 812 ? -9.378 -9.795 9.659 1.00 91.69 812 ASP A CA 1
ATOM 6304 C C . ASP A 1 812 ? -9.232 -8.587 8.718 1.00 91.69 812 ASP A C 1
ATOM 6306 O O . ASP A 1 812 ? -8.479 -8.652 7.756 1.00 91.69 812 ASP A O 1
ATOM 6310 N N . TYR A 1 813 ? -9.898 -7.456 8.952 1.00 92.12 813 TYR A N 1
ATOM 6311 C CA . TYR A 1 813 ? -9.829 -6.324 8.011 1.00 92.12 813 TYR A CA 1
ATOM 6312 C C . TYR A 1 813 ? -8.842 -5.216 8.406 1.00 92.12 813 TYR A C 1
ATOM 6314 O O . TYR A 1 813 ? -8.660 -4.288 7.622 1.00 92.12 813 TYR A O 1
ATOM 6322 N N . VAL A 1 814 ? -8.212 -5.274 9.582 1.00 88.31 814 VAL A N 1
ATOM 6323 C CA . VAL A 1 814 ? -7.138 -4.351 9.985 1.00 88.31 814 VAL A CA 1
ATOM 6324 C C . VAL A 1 814 ? -5.784 -5.018 9.787 1.00 88.31 814 VAL A C 1
ATOM 6326 O O . VAL A 1 814 ? -5.580 -6.174 10.150 1.00 88.31 814 VAL A O 1
ATOM 6329 N N . LEU A 1 815 ? -4.854 -4.273 9.205 1.00 81.44 815 LEU A N 1
ATOM 6330 C CA . LEU A 1 815 ? -3.502 -4.715 8.911 1.00 81.44 815 LEU A CA 1
ATOM 6331 C C . LEU A 1 815 ? -2.568 -4.045 9.914 1.00 81.44 815 LEU A C 1
ATOM 6333 O O . LEU A 1 815 ? -2.353 -2.835 9.860 1.00 81.44 815 LEU A O 1
ATOM 6337 N N . GLU A 1 816 ? -2.076 -4.834 10.867 1.00 79.06 816 GLU A N 1
ATOM 6338 C CA . GLU A 1 816 ? -1.113 -4.386 11.870 1.00 79.06 816 GLU A CA 1
ATOM 6339 C C . GLU A 1 816 ? 0.310 -4.549 11.333 1.00 79.06 816 GLU A C 1
ATOM 6341 O O . GLU A 1 816 ? 0.740 -5.648 10.973 1.00 79.06 816 GLU A O 1
ATOM 6346 N N . ILE A 1 817 ? 1.032 -3.435 11.278 1.00 69.88 817 ILE A N 1
ATOM 6347 C CA . ILE A 1 817 ? 2.401 -3.346 10.786 1.00 69.88 817 ILE A CA 1
ATOM 6348 C C . ILE A 1 817 ? 3.263 -2.851 11.939 1.00 69.88 817 ILE A C 1
ATOM 6350 O O . ILE A 1 817 ? 3.063 -1.741 12.425 1.00 69.88 817 ILE A O 1
ATOM 6354 N N . THR A 1 818 ? 4.221 -3.666 12.372 1.00 64.56 818 THR A N 1
ATOM 6355 C CA . THR A 1 818 ? 5.156 -3.305 13.442 1.00 64.56 818 THR A CA 1
ATOM 6356 C C . THR A 1 818 ? 6.550 -3.098 12.868 1.00 64.56 818 THR A C 1
ATOM 6358 O O . THR A 1 818 ? 7.149 -4.041 12.347 1.00 64.56 818 THR A O 1
ATOM 6361 N N . GLU A 1 819 ? 7.092 -1.894 13.024 1.00 54.28 819 GLU A N 1
ATOM 6362 C CA . GLU A 1 819 ? 8.469 -1.551 12.659 1.00 54.28 819 GLU A CA 1
ATOM 6363 C C . GLU A 1 819 ? 9.180 -0.895 13.833 1.00 54.28 819 GLU A C 1
ATOM 6365 O O . GLU A 1 819 ? 8.627 0.000 14.462 1.00 54.28 819 GLU A O 1
ATOM 6370 N N . GLU A 1 820 ? 10.399 -1.355 14.133 1.00 54.97 820 GLU A N 1
ATOM 6371 C CA . GLU A 1 820 ? 11.243 -0.788 15.198 1.00 54.97 820 GLU A CA 1
ATOM 6372 C C . GLU A 1 820 ? 10.488 -0.550 16.524 1.00 54.97 820 GLU A C 1
ATOM 6374 O O . GLU A 1 820 ? 10.668 0.468 17.171 1.00 54.97 820 GLU A O 1
ATOM 6379 N N . GLY A 1 821 ? 9.601 -1.479 16.911 1.00 57.62 821 GLY A N 1
ATOM 6380 C CA . GLY A 1 821 ? 8.822 -1.392 18.155 1.00 57.62 821 GLY A CA 1
ATOM 6381 C C . GLY A 1 821 ? 7.513 -0.592 18.069 1.00 57.62 821 GLY A C 1
ATOM 6382 O O . GLY A 1 821 ? 6.709 -0.656 18.999 1.00 57.62 821 GLY A O 1
ATOM 6383 N N . VAL A 1 822 ? 7.242 0.087 16.951 1.00 57.06 822 VAL A N 1
ATOM 6384 C CA . VAL A 1 822 ? 6.027 0.884 16.728 1.00 57.06 822 VAL A CA 1
ATOM 6385 C C . VAL A 1 822 ? 5.035 0.117 15.851 1.00 57.06 822 VAL A C 1
ATOM 6387 O O . VAL A 1 822 ? 5.332 -0.195 14.699 1.00 57.06 822 VAL A O 1
ATOM 6390 N N . SER A 1 823 ? 3.839 -0.165 16.383 1.00 67.62 823 SER A N 1
ATOM 6391 C CA . SER A 1 823 ? 2.719 -0.726 15.610 1.00 67.62 823 SER A CA 1
ATOM 6392 C C . SER A 1 823 ? 1.855 0.378 14.994 1.00 67.62 823 SER A C 1
ATOM 6394 O O . SER A 1 823 ? 1.415 1.299 15.682 1.00 67.62 823 SER A O 1
ATOM 6396 N N . VAL A 1 824 ? 1.570 0.244 13.702 1.00 72.19 824 VAL A N 1
ATOM 6397 C CA . VAL A 1 824 ? 0.649 1.069 12.911 1.00 72.19 824 VAL A CA 1
ATOM 6398 C C . VAL A 1 824 ? -0.450 0.158 12.382 1.00 72.19 824 VAL A C 1
ATOM 6400 O O . VAL A 1 824 ? -0.167 -0.936 11.895 1.00 72.19 824 VAL A O 1
ATOM 6403 N N . CYS A 1 825 ? -1.706 0.591 12.474 1.00 79.19 825 CYS A N 1
ATOM 6404 C CA . CYS A 1 825 ? -2.850 -0.253 12.140 1.00 79.19 825 CYS A CA 1
ATOM 6405 C C . CYS A 1 825 ? -3.677 0.360 11.023 1.00 79.19 825 CYS A C 1
ATOM 6407 O O . CYS A 1 825 ? -4.397 1.339 11.207 1.00 79.19 825 CYS A O 1
ATOM 6409 N N . ILE A 1 826 ? -3.583 -0.235 9.843 1.00 81.69 826 ILE A N 1
ATOM 6410 C CA . ILE A 1 826 ? -4.155 0.316 8.621 1.00 81.69 826 ILE A CA 1
ATOM 6411 C C . ILE A 1 826 ? -5.440 -0.428 8.269 1.00 81.69 826 ILE A C 1
ATOM 6413 O O . ILE A 1 826 ? -5.542 -1.648 8.405 1.00 81.69 826 ILE A O 1
ATOM 6417 N N . SER A 1 827 ? -6.444 0.312 7.807 1.00 87.69 827 SER A N 1
ATOM 6418 C CA . SER A 1 827 ? -7.683 -0.265 7.295 1.00 87.69 827 SER A CA 1
ATOM 6419 C C . SER A 1 827 ? -7.421 -1.016 5.990 1.00 87.69 827 SER A C 1
ATOM 6421 O O . SER A 1 827 ? -6.881 -0.457 5.037 1.00 87.69 827 SER A O 1
ATOM 6423 N N . GLY A 1 828 ? -7.871 -2.266 5.912 1.00 88.81 828 GLY A N 1
ATOM 6424 C CA . GLY A 1 828 ? -7.797 -3.099 4.713 1.00 88.81 828 GLY A CA 1
ATOM 6425 C C . GLY A 1 828 ? -8.806 -2.730 3.621 1.00 88.81 828 GLY A C 1
ATOM 6426 O O . GLY A 1 828 ? -8.966 -3.498 2.674 1.00 88.81 828 GLY A O 1
ATOM 6427 N N . PHE A 1 829 ? -9.501 -1.593 3.753 1.00 91.25 829 PHE A N 1
ATOM 6428 C CA . PHE A 1 829 ? -10.449 -1.066 2.772 1.00 91.25 829 PHE A CA 1
ATOM 6429 C C . PHE A 1 829 ? -9.877 0.144 2.027 1.00 91.25 829 PHE A C 1
ATOM 6431 O O . PHE A 1 829 ? -9.369 1.082 2.644 1.00 91.25 829 PHE A O 1
ATOM 6438 N N . MET A 1 830 ? -10.048 0.169 0.706 1.00 86.44 830 MET A N 1
ATOM 6439 C CA . MET A 1 830 ? -9.547 1.223 -0.175 1.00 86.44 830 MET A CA 1
ATOM 6440 C C . MET A 1 830 ? -10.634 1.788 -1.082 1.00 86.44 830 MET A C 1
ATOM 6442 O O . MET A 1 830 ? -11.316 1.047 -1.790 1.00 86.44 830 MET A O 1
ATOM 6446 N N . GLY A 1 831 ? -10.740 3.117 -1.107 1.00 87.38 831 GLY A N 1
ATOM 6447 C CA . GLY A 1 831 ? -11.600 3.834 -2.043 1.00 87.38 831 GLY A CA 1
ATOM 6448 C C . GLY A 1 831 ? -11.005 3.870 -3.450 1.00 87.38 831 GLY A C 1
ATOM 6449 O O . GLY A 1 831 ? -9.896 4.368 -3.663 1.00 87.38 831 GLY A O 1
ATOM 6450 N N . ILE A 1 832 ? -11.754 3.364 -4.422 1.00 85.25 832 ILE A N 1
ATOM 6451 C CA . ILE A 1 832 ? -11.452 3.472 -5.843 1.00 85.25 832 ILE A CA 1
ATOM 6452 C C . ILE A 1 832 ? -12.732 3.589 -6.667 1.00 85.25 832 ILE A C 1
ATOM 6454 O O . ILE A 1 832 ? -13.657 2.788 -6.558 1.00 85.25 832 ILE A O 1
ATOM 6458 N N . ASP A 1 833 ? -12.736 4.552 -7.583 1.00 88.38 833 ASP A N 1
ATOM 6459 C CA . ASP A 1 833 ? -13.832 4.747 -8.523 1.00 88.38 833 ASP A CA 1
ATOM 6460 C C . ASP A 1 833 ? -13.450 4.207 -9.905 1.00 88.38 833 ASP A C 1
ATOM 6462 O O . ASP A 1 833 ? -12.776 4.872 -10.695 1.00 88.38 833 ASP A O 1
ATOM 6466 N N . ILE A 1 834 ? -13.883 2.975 -10.188 1.00 86.88 834 ILE A N 1
ATOM 6467 C CA . ILE A 1 834 ? -13.772 2.343 -11.510 1.00 86.88 834 ILE A CA 1
ATOM 6468 C C . ILE A 1 834 ? -15.025 2.730 -12.319 1.00 86.88 834 ILE A C 1
ATOM 6470 O O . ILE A 1 834 ? -16.129 2.315 -11.957 1.00 86.88 834 ILE A O 1
ATOM 6474 N N . PRO A 1 835 ? -14.909 3.528 -13.396 1.00 87.38 835 PRO A N 1
ATOM 6475 C CA . PRO A 1 835 ? -16.044 3.875 -14.244 1.00 87.38 835 PRO A CA 1
ATOM 6476 C C . PRO A 1 835 ? -16.511 2.702 -15.119 1.00 87.38 835 PRO A C 1
ATOM 6478 O O . PRO A 1 835 ? -15.837 1.681 -15.284 1.00 87.38 835 PRO A O 1
ATOM 6481 N N . ALA A 1 836 ? -17.669 2.894 -15.749 1.00 86.75 836 ALA A N 1
ATOM 6482 C CA . ALA A 1 836 ? -18.142 2.031 -16.825 1.00 86.75 836 ALA A CA 1
ATOM 6483 C C . ALA A 1 836 ? -17.089 1.927 -17.959 1.00 86.75 836 ALA A C 1
ATOM 6485 O O . ALA A 1 836 ? -16.386 2.904 -18.233 1.00 86.75 836 ALA A O 1
ATOM 6486 N N . PRO A 1 837 ? -16.987 0.781 -18.661 1.00 86.19 837 PRO A N 1
ATOM 6487 C CA . PRO A 1 837 ? -17.926 -0.346 -18.639 1.00 86.19 837 PRO A CA 1
ATOM 6488 C C . PRO A 1 837 ? -17.694 -1.366 -17.519 1.00 86.19 837 PRO A C 1
ATOM 6490 O O . PRO A 1 837 ? -18.590 -2.162 -17.262 1.00 86.19 837 PRO A O 1
ATOM 6493 N N . ASN A 1 838 ? -16.528 -1.358 -16.871 1.00 85.62 838 ASN A N 1
ATOM 6494 C CA . ASN A 1 838 ? -16.183 -2.395 -15.899 1.00 85.62 838 ASN A CA 1
ATOM 6495 C C . ASN A 1 838 ? -16.820 -2.135 -14.531 1.00 85.62 838 ASN A C 1
ATOM 6497 O O . ASN A 1 838 ? -17.311 -3.075 -13.909 1.00 85.62 838 ASN A O 1
ATOM 6501 N N . GLY A 1 839 ? -16.835 -0.880 -14.072 1.00 88.31 839 GLY A N 1
ATOM 6502 C CA . GLY A 1 839 ? -17.419 -0.505 -12.787 1.00 88.31 839 GLY A CA 1
ATOM 6503 C C . GLY A 1 839 ? -18.739 0.276 -12.889 1.00 88.31 839 GLY A C 1
ATOM 6504 O O . GLY A 1 839 ? -19.240 0.531 -13.990 1.00 88.31 839 GLY A O 1
ATOM 6505 N N . PRO A 1 840 ? -19.326 0.665 -11.743 1.00 93.50 840 PRO A N 1
ATOM 6506 C CA . PRO A 1 840 ? -18.779 0.514 -10.392 1.00 93.50 840 PRO A CA 1
ATOM 6507 C C . PRO A 1 840 ? -18.737 -0.953 -9.945 1.00 93.50 840 PRO A C 1
ATOM 6509 O O . PRO A 1 840 ? -19.653 -1.725 -10.230 1.00 93.50 840 PRO A O 1
ATOM 6512 N N . LEU A 1 841 ? -17.662 -1.340 -9.258 1.00 94.62 841 LEU A N 1
ATOM 6513 C CA . LEU A 1 841 ? -17.455 -2.704 -8.775 1.00 94.62 841 LEU A CA 1
ATOM 6514 C C . LEU A 1 841 ? -16.666 -2.717 -7.464 1.00 94.62 841 LEU A C 1
ATOM 6516 O O . LEU A 1 841 ? -16.000 -1.737 -7.133 1.00 94.62 841 LEU A O 1
ATOM 6520 N N . TRP A 1 842 ? -16.725 -3.841 -6.756 1.00 97.00 842 TRP A N 1
ATOM 6521 C CA . TRP A 1 842 ? -15.839 -4.168 -5.638 1.00 97.00 842 TRP A CA 1
ATOM 6522 C C . TRP A 1 842 ? -14.746 -5.154 -6.052 1.00 97.00 842 TRP A C 1
ATOM 6524 O O . TRP A 1 842 ? -14.952 -5.993 -6.921 1.00 97.00 842 TRP A O 1
ATOM 6534 N N . ILE A 1 843 ? -13.596 -5.094 -5.397 1.00 94.44 843 ILE A N 1
ATOM 6535 C CA . ILE A 1 843 ? -12.511 -6.064 -5.533 1.00 94.44 843 ILE A CA 1
ATOM 6536 C C . ILE A 1 843 ? -12.339 -6.730 -4.175 1.00 94.44 843 ILE A C 1
ATOM 6538 O O . ILE A 1 843 ? -12.045 -6.065 -3.179 1.00 94.44 843 ILE A O 1
ATOM 6542 N N . LEU A 1 844 ? -12.572 -8.039 -4.139 1.00 96.06 844 LEU A N 1
ATOM 6543 C CA . LEU A 1 844 ? -12.374 -8.889 -2.974 1.00 96.06 844 LEU A CA 1
ATOM 6544 C C . LEU A 1 844 ? -10.958 -9.463 -3.046 1.00 96.06 844 LEU A C 1
ATOM 6546 O O . LEU A 1 844 ? -10.740 -10.487 -3.692 1.00 96.06 844 LEU A O 1
ATOM 6550 N N . GLY A 1 845 ? -10.014 -8.744 -2.440 1.00 91.50 845 GLY A N 1
ATOM 6551 C CA . GLY A 1 845 ? -8.597 -9.101 -2.412 1.00 91.50 845 GLY A CA 1
ATOM 6552 C C . GLY A 1 845 ? -8.203 -10.060 -1.286 1.00 91.50 845 GLY A C 1
ATOM 6553 O O . GLY A 1 845 ? -9.053 -10.659 -0.615 1.00 91.50 845 GLY A O 1
ATOM 6554 N N . ASP A 1 846 ? -6.901 -10.148 -1.022 1.00 86.88 846 ASP A N 1
ATOM 6555 C CA . ASP A 1 846 ? -6.295 -11.066 -0.045 1.00 86.88 846 ASP A CA 1
ATOM 6556 C C . ASP A 1 846 ? -6.815 -10.891 1.388 1.00 86.88 846 ASP A C 1
ATOM 6558 O O . ASP A 1 846 ? -6.902 -11.866 2.138 1.00 86.88 846 ASP A O 1
ATOM 6562 N N . VAL A 1 847 ? -7.242 -9.683 1.778 1.00 88.88 847 VAL A N 1
ATOM 6563 C CA . VAL A 1 847 ? -7.938 -9.450 3.061 1.00 88.88 847 VAL A CA 1
ATOM 6564 C C . VAL A 1 847 ? -9.142 -10.390 3.219 1.00 88.88 847 VAL A C 1
ATOM 6566 O O . VAL A 1 847 ? -9.346 -10.957 4.295 1.00 88.88 847 VAL A O 1
ATOM 6569 N N . PHE A 1 848 ? -9.915 -10.598 2.152 1.00 95.00 848 PHE A N 1
ATOM 6570 C CA . PHE A 1 848 ? -11.077 -11.485 2.153 1.00 95.00 848 PHE A CA 1
ATOM 6571 C C . PHE A 1 848 ? -10.690 -12.936 1.849 1.00 95.00 848 PHE A C 1
ATOM 6573 O O . PHE A 1 848 ? -11.103 -13.843 2.574 1.00 95.00 848 PHE A O 1
ATOM 6580 N N . ILE A 1 849 ? -9.847 -13.162 0.837 1.00 94.25 849 ILE A N 1
ATOM 6581 C CA . ILE A 1 849 ? -9.422 -14.507 0.403 1.00 94.25 849 ILE A CA 1
ATOM 6582 C C . ILE A 1 849 ? -8.615 -15.224 1.500 1.00 94.25 849 ILE A C 1
ATOM 6584 O O . ILE A 1 849 ? -8.731 -16.432 1.682 1.00 94.25 849 ILE A O 1
ATOM 6588 N N . GLY A 1 850 ? -7.844 -14.499 2.309 1.00 91.25 850 GLY A N 1
ATOM 6589 C CA . GLY A 1 850 ? -7.117 -15.095 3.431 1.00 91.25 850 GLY A CA 1
ATOM 6590 C C . GLY A 1 850 ? -7.977 -15.443 4.644 1.00 91.25 850 GLY A C 1
ATOM 6591 O O . GLY A 1 850 ? -7.512 -16.158 5.528 1.00 91.25 850 GLY A O 1
ATOM 6592 N N . LYS A 1 851 ? -9.234 -14.983 4.702 1.00 94.44 851 LYS A N 1
ATOM 6593 C CA . LYS A 1 851 ? -10.219 -15.450 5.693 1.00 94.44 851 LYS A CA 1
ATOM 6594 C C . LYS A 1 851 ? -11.098 -16.577 5.147 1.00 94.44 851 LYS A C 1
ATOM 6596 O O . LYS A 1 851 ? -11.563 -17.428 5.912 1.00 94.44 851 LYS A O 1
ATOM 6601 N N . TYR A 1 852 ? -11.327 -16.588 3.837 1.00 97.00 852 TYR A N 1
ATOM 6602 C CA . TYR A 1 852 ? -12.236 -17.516 3.179 1.00 97.00 852 TYR A CA 1
ATOM 6603 C C . TYR A 1 852 ? -11.544 -18.298 2.072 1.00 97.00 852 TYR A C 1
ATOM 6605 O O . TYR A 1 852 ? -11.130 -17.741 1.057 1.00 97.00 852 TYR A O 1
ATOM 6613 N N . TYR A 1 853 ? -11.511 -19.619 2.241 1.00 97.50 853 TYR A N 1
ATOM 6614 C CA . TYR A 1 853 ? -11.078 -20.542 1.203 1.00 97.50 853 TYR A CA 1
ATOM 6615 C C . TYR A 1 853 ? -11.878 -20.285 -0.071 1.00 97.50 853 TYR A C 1
ATOM 6617 O O . TYR A 1 853 ? -13.113 -20.342 -0.058 1.00 97.50 853 TYR A O 1
ATOM 6625 N N . SER A 1 854 ? -11.161 -19.970 -1.145 1.00 97.81 854 SER A N 1
ATOM 6626 C CA . SER A 1 854 ? -11.738 -19.454 -2.383 1.00 97.81 854 SER A CA 1
ATOM 6627 C C . SER A 1 854 ? -11.524 -20.452 -3.509 1.00 97.81 854 SER A C 1
ATOM 6629 O O . SER A 1 854 ? -10.392 -20.822 -3.807 1.00 97.81 854 SER A O 1
ATOM 6631 N N . VAL A 1 855 ? -12.615 -20.896 -4.127 1.00 98.19 855 VAL A N 1
ATOM 6632 C CA . VAL A 1 855 ? -12.640 -21.886 -5.206 1.00 98.19 855 VAL A CA 1
ATOM 6633 C C . VAL A 1 855 ? -13.094 -21.216 -6.492 1.00 98.19 855 VAL A C 1
ATOM 6635 O O . VAL A 1 855 ? -14.143 -20.581 -6.537 1.00 98.19 855 VAL A O 1
ATOM 6638 N N . PHE A 1 856 ? -12.332 -21.405 -7.553 1.00 97.94 856 PHE A N 1
ATOM 6639 C CA . PHE A 1 856 ? -12.579 -20.861 -8.876 1.00 97.94 856 PHE A CA 1
ATOM 6640 C C . PHE A 1 856 ? -12.943 -22.023 -9.799 1.00 97.94 856 PHE A C 1
ATOM 6642 O O . PHE A 1 856 ? -12.103 -22.839 -10.185 1.00 97.94 856 PHE A O 1
ATOM 6649 N N . ASP A 1 857 ? -14.239 -22.150 -10.081 1.00 97.31 857 ASP A N 1
ATOM 6650 C CA . ASP A 1 857 ? -14.808 -23.268 -10.827 1.00 97.31 857 ASP A CA 1
ATOM 6651 C C . ASP A 1 857 ? -15.035 -22.840 -12.277 1.00 97.31 857 ASP A C 1
ATOM 6653 O O . ASP A 1 857 ? -16.070 -22.266 -12.635 1.00 97.31 857 ASP A O 1
ATOM 6657 N N . HIS A 1 858 ? -14.026 -23.102 -13.109 1.00 95.19 858 HIS A N 1
ATOM 6658 C CA . HIS A 1 858 ? -14.055 -22.796 -14.535 1.00 95.19 858 HIS A CA 1
ATOM 6659 C C . HIS A 1 858 ? -15.066 -23.690 -15.265 1.00 95.19 858 HIS A C 1
ATOM 6661 O O . HIS A 1 858 ? -15.769 -23.232 -16.166 1.00 95.19 858 HIS A O 1
ATOM 6667 N N . GLY A 1 859 ? -15.194 -24.956 -14.850 1.00 92.31 859 GLY A N 1
ATOM 6668 C CA . GLY A 1 859 ? -16.137 -25.913 -15.431 1.00 92.31 859 GLY A CA 1
ATOM 6669 C C . GLY A 1 859 ? -17.598 -25.456 -15.361 1.00 92.31 859 GLY A C 1
ATOM 6670 O O . GLY A 1 859 ? -18.330 -25.587 -16.343 1.00 92.31 859 GLY A O 1
ATOM 6671 N N . ASN A 1 860 ? -18.010 -24.883 -14.228 1.00 96.38 860 ASN A N 1
ATOM 6672 C CA . ASN A 1 860 ? -19.379 -24.414 -13.986 1.00 96.38 860 ASN A CA 1
ATOM 6673 C C . ASN A 1 860 ? -19.527 -22.884 -13.976 1.00 96.38 860 ASN A C 1
ATOM 6675 O O . ASN A 1 860 ? -20.623 -22.397 -13.698 1.00 96.38 860 ASN A O 1
ATOM 6679 N N . LYS A 1 861 ? -18.460 -22.133 -14.281 1.00 96.94 861 LYS A N 1
ATOM 6680 C CA . LYS A 1 861 ? -18.453 -20.662 -14.384 1.00 96.94 861 LYS A CA 1
ATOM 6681 C C . LYS A 1 861 ? -18.970 -19.981 -13.114 1.00 96.94 861 LYS A C 1
ATOM 6683 O O . LYS A 1 861 ? -19.951 -19.233 -13.142 1.00 96.94 861 LYS A O 1
ATOM 6688 N N . ARG A 1 862 ? -18.336 -20.272 -11.977 1.00 97.62 862 ARG A N 1
ATOM 6689 C CA . ARG A 1 862 ? -18.747 -19.766 -10.655 1.00 97.62 862 ARG A CA 1
ATOM 6690 C C . ARG A 1 862 ? -17.572 -19.660 -9.685 1.00 97.62 862 ARG A C 1
ATOM 6692 O O . ARG A 1 862 ? -16.554 -20.324 -9.864 1.00 97.62 862 ARG A O 1
ATOM 6699 N N . VAL A 1 863 ? -17.746 -18.866 -8.632 1.00 98.25 863 VAL A N 1
ATOM 6700 C CA . VAL A 1 863 ? -16.813 -18.782 -7.498 1.00 98.25 863 VAL A CA 1
ATOM 6701 C C . VAL A 1 863 ? -17.458 -19.406 -6.264 1.00 98.25 863 VAL A C 1
ATOM 6703 O O . VAL A 1 863 ? -18.657 -19.242 -6.031 1.00 98.25 863 VAL A O 1
ATOM 6706 N N . GLY A 1 864 ? -16.673 -20.153 -5.497 1.00 97.69 864 GLY A N 1
ATOM 6707 C CA . GLY A 1 864 ? -17.063 -20.819 -4.264 1.00 97.69 864 GLY A CA 1
ATOM 6708 C C . GLY A 1 864 ? -16.297 -20.270 -3.066 1.00 97.69 864 GLY A C 1
ATOM 6709 O O . GLY A 1 864 ? -15.089 -20.082 -3.150 1.00 97.69 864 GLY A O 1
ATOM 6710 N N . LEU A 1 865 ? -16.976 -20.037 -1.944 1.00 97.38 865 LEU A N 1
ATOM 6711 C CA . LEU A 1 865 ? -16.367 -19.518 -0.716 1.00 97.38 865 LEU A CA 1
ATOM 6712 C C . LEU A 1 865 ? -16.754 -20.355 0.505 1.00 97.38 865 LEU A C 1
ATOM 6714 O O . LEU A 1 865 ? -17.924 -20.701 0.691 1.00 97.38 865 LEU A O 1
ATOM 6718 N N . ALA A 1 866 ? -15.778 -20.654 1.359 1.00 96.62 866 ALA A N 1
ATOM 6719 C CA . ALA A 1 866 ? -15.970 -21.332 2.641 1.00 96.62 866 ALA A CA 1
ATOM 6720 C C . ALA A 1 866 ? -15.040 -20.747 3.712 1.00 96.62 866 ALA A C 1
ATOM 6722 O O . ALA A 1 866 ? -14.010 -20.160 3.397 1.00 96.62 866 ALA A O 1
ATOM 6723 N N . THR A 1 867 ? -15.375 -20.907 4.993 1.00 95.75 867 THR A N 1
ATOM 6724 C CA . THR A 1 867 ? -14.510 -20.444 6.091 1.00 95.75 867 THR A CA 1
ATOM 6725 C C . THR A 1 867 ? -13.195 -21.216 6.079 1.00 95.75 867 THR A C 1
ATOM 6727 O O . THR A 1 867 ? -13.217 -22.443 6.212 1.00 95.75 867 THR A O 1
ATOM 6730 N N . ALA A 1 868 ? -12.069 -20.511 5.928 1.00 94.31 868 ALA A N 1
ATOM 6731 C CA . ALA A 1 868 ? -10.743 -21.123 5.965 1.00 94.31 868 ALA A CA 1
ATOM 6732 C C . ALA A 1 868 ? -10.437 -21.695 7.363 1.00 94.31 868 ALA A C 1
ATOM 6734 O O . ALA A 1 868 ? -10.932 -21.178 8.369 1.00 94.31 868 ALA A O 1
ATOM 6735 N N . LYS A 1 869 ? -9.652 -22.777 7.415 1.00 89.25 869 LYS A N 1
ATOM 6736 C CA . LYS A 1 869 ? -9.130 -23.355 8.665 1.00 89.25 869 LYS A CA 1
ATOM 6737 C C . LYS A 1 869 ? -7.818 -22.733 9.103 1.00 89.25 869 LYS A C 1
ATOM 6739 O O . LYS A 1 869 ? -6.990 -22.430 8.209 1.00 89.25 869 LYS A O 1
#

Sequence (869 aa):
MVNNKPAKNTPQKKFEDPELEAEVFFAKESGLPAPTKLPSELAREKSDPLISYKPTATKNGKGAKAERKARSRGVSGSSSRKDGNRFEYGLDCIDFAYESNPVKDDGDVSTDGEEEYFEYDTVVTSNDPKIRGAISDYFSNGSVDETVEALEAYTLTKDIVMKSLQHIVIANLEYGPRKVKTASLLISALAKSEVASIGNILDALSEMLSDLENLLLDYPTAAKTFEQLFARLVFDDVFTVDDLEDIRMSTVILNNSKMNQICLVAKSFAKNPVILRTMFEPSGGEESLDVIDSHFVNILRDYFINHDQDDSMRRLKDLGVPHYHHSFVLQALVYATDKITEQNMDLFIVLLKHMLDNGFLTTTSLEAGFHLFFDSLIDLRFDLPLVYSLAKYITESAFKAGLIHREVINCYPHTEAYTPLVVEARKRVPTDDEGVGSLSSNVSSDEDSISKMSPPMNTKDVYKGNTDTENMASRTALALLALVVLSAVADALIRIPMHKTKHARRAYRNKLVSEYLKQKYVKNYKFDNLAYNEGLSDFENAQYYGTITLGTPPKEFKVLFDTGSSNLWVPCHGCPISNLACDLHKQFDCSASSTCTNTSQNFQIEYGSGSMQGVVMNDVACFGTSDSKFCTDKTQGFACALQEPGAAFVAAQFDGILGMGWDSISVDDLPQPMDQIFANKDLCPDAVFAFWLNRNLDPNSKGGEMTLCGTDPDHYTGDIAWEPLTAEDYWRINLGGITVKDTQIVQNISAIVDTGTSLMAGPSEQVAQIQKLIGAFEIIQGEYEVLCDLIPVLPSVQVSLGGKTFELAPQDYVLEITEEGVSVCISGFMGIDIPAPNGPLWILGDVFIGKYYSVFDHGNKRVGLATAK

Foldseek 3Di:
DDDDDDDDDDDDDDDPDVVVVVVVVVCVVVVHDDDDDDDDDDDYDDDDDDDDDDDDDDDDDDDDDDDDDDDDDDDDDDDDDDDDDDPDPDDPQDDPDPPPPDDDPDDDDDDDDDDDDDDDPDQDDLPPVQLLVLLLVCLVPVPQVVSLVSLVVHPDDLSNLLSSLLSLLVSCLVVDPQCLVSSLSNLQSCCVVVVAPLVSNLVSLLVVLVCVVVSCVVRVRSLVSLLLNLLVNCQSVVDHLVSLVVSLVVCVVVVPPSSNVSSVSSSVSNVPVVCNVVVHDRQDDPDDPVVVLVQLLVLLVVCLVPVDLPVSLVSNVRSVCLVCLLSSLLSLLLVLQLPDDPSSLVSSLVNLVVCPVVVSDDLVSNLSNLLVNLVCLVVCLAVRLCSLLSNLVSVVVCVVSVSHDPSSNVSRDQPPLCPVLVVVVVVPDDDDDDDDDDDDDDDDDDDDDDDDDDDDDDDDDDDDDDDDPPVVCVVVVVVVVVVVVVVVPPLVWDKWFWAFDFDDDDDDDLVLVQLQVLVLQPPPDDDDDPVQLDALDDPGIGQTWTWKFWAVQTDIFIAREKLSAAAAEFAAPPQDPVALLSVVGDHDDQVPHPLKDFPQAWDWDDGSNKIFTFGKMFQKMADHDSVGPQIAHRRQIHGHGNHIDGCHSNPDPGRYYQHDAFLVRYPPSRHHSLVRSQVPCVRQVQSKKWWAAARDPDSPDGGTIIIGNDDDPVFFDDDWQKFFAPDRGGLKGWWQFKDWPNRTLGGTFIEGAIQSDAFKEAAQVSLVVVCSQQSWDDSHDWWTWDDPVSLVRGTWMWTADSNDIDTDRSVLQWDWDDDNRRTTITGRYTHHDHDPPRDNYIYNYNSNCNQWIWMQRPPRRIIITGGTD